Protein AF-0000000066490831 (afdb_homodimer)

Sequence (940 aa):
MQSELLAELPDEMFSFSLLGSPPTLLAPRLGRLALLGRKVIQTPNFVPITSRGALPHVSHDLMNEQLPISSLYTAFEDFAEKGQRDILPIYTTPVQPFESALRKFICQREDLLLILGPRRIPPVPCPTPNASNSVTILTSVGFRQLEIEQYIEAIQKLQPDMAVGLSDLPSKPPGVKRRDRMVDRTHAWTIDAVERLYGSQSEKQTTALFLAPVLPLDKEQQKFYIEDLEDEMKQNVAGFALYKPESCSVIPESMAALLRLTLSETKTPQEILKEVSLGIDLSTVPFIGDASDAGIALDFTFPSPTKDAESGLKPLGFDMWPATHALDMSPLVQGCSCYTCQKFTRAYIRHLLHAKEMLAWTLLQVHNYLVMDNFYAAIRDSIAKGTFAEEAQKFELAYESELPQQTGQGPRIRGYQFRGEASAKPTNPKAYGRLDHVTNNVTQSESSLANAADVNTDELLGQGFAEKPVMQSELLAELPDEMFSFSLLGSPPTLLAPRLGRLALLGRKVIQTPNFVPITSRGALPHVSHDLMNEQLPISSLYTAFEDFAEKGQRDILPIYTTPVQPFESALRKFICQREDLLLILGPRRIPPVPCPTPNASNSVTILTSVGFRQLEIEQYIEAIQKLQPDMAVGLSDLPSKPPGVKRRDRMVDRTHAWTIDAVERLYGSQSEKQTTALFLAPVLPLDKEQQKFYIEDLEDEMKQNVAGFALYKPESCSVIPESMAALLRLTLSETKTPQEILKEVSLGIDLSTVPFIGDASDAGIALDFTFPSPTKDAESGLKPLGFDMWPATHALDMSPLVQGCSCYTCQKFTRAYIRHLLHAKEMLAWTLLQVHNYLVMDNFYAAIRDSIAKGTFAEEAQKFELAYESELPQQTGQGPRIRGYQFRGEASAKPTNPKAYGRLDHVTNNVTQSESSLANAADVNTDELLGQGFAEKPV

pLDDT: mean 82.53, std 24.16, range [15.99, 98.69]

Solvent-accessible surface area (backbone atoms only — not comparable to full-atom values): 52987 Å² total; per-residue (Å²): 122,82,74,61,72,71,57,78,75,64,95,59,63,67,49,69,45,67,52,74,72,78,52,61,82,67,26,58,44,42,32,40,41,40,39,70,71,33,49,70,41,64,22,36,36,76,30,49,67,37,57,74,59,34,50,76,70,45,48,71,63,56,41,69,73,73,42,96,71,50,39,37,35,34,30,47,25,58,55,62,45,66,48,98,78,71,45,40,40,62,77,67,42,89,59,57,90,84,39,35,16,49,44,60,53,54,52,53,68,74,39,48,40,37,33,36,30,64,54,51,76,74,61,76,76,56,93,58,75,63,56,91,58,28,39,56,40,64,31,82,86,43,76,44,75,45,36,56,68,56,52,50,48,45,47,42,60,27,25,36,54,26,36,47,47,69,63,60,73,72,77,56,89,71,54,74,72,52,48,53,49,26,43,52,42,23,39,53,49,45,53,51,44,51,44,69,43,61,27,84,92,42,73,76,50,45,81,42,37,32,20,44,58,44,66,79,56,55,50,80,78,41,40,68,50,52,50,43,40,63,74,74,37,45,92,65,45,56,25,35,34,25,55,31,65,76,40,48,76,55,57,49,77,93,55,60,76,42,47,33,34,33,60,34,79,42,70,40,73,67,51,48,53,51,34,31,44,36,34,38,30,33,30,39,55,51,38,52,59,50,31,16,42,37,40,28,42,63,45,72,61,51,68,45,74,84,74,57,95,84,58,73,63,36,61,42,32,42,62,42,68,54,71,81,31,38,68,33,77,47,36,79,48,86,88,46,81,41,71,37,35,68,59,43,27,32,17,42,42,28,50,27,50,74,55,63,38,67,59,29,39,27,41,29,38,54,38,31,53,48,45,48,51,51,38,34,53,30,47,42,50,27,52,77,70,68,42,38,71,62,39,51,54,49,32,62,69,42,33,46,87,56,63,64,71,65,83,54,83,47,61,83,78,45,76,80,63,57,67,77,54,88,80,61,71,74,79,71,70,72,78,69,62,68,65,62,65,64,59,62,68,63,65,65,68,72,68,69,72,74,67,80,81,77,81,68,92,75,69,93,71,81,74,84,90,82,86,88,90,131,123,81,75,62,73,70,56,78,72,64,95,60,63,67,46,68,45,66,54,72,72,77,55,62,92,56,29,58,46,43,30,41,41,39,37,69,72,34,50,70,40,65,23,36,36,74,31,50,64,36,58,75,59,34,50,75,70,46,49,71,66,54,40,69,72,72,42,98,71,50,40,37,33,34,32,48,25,58,56,61,44,66,48,100,78,73,46,41,40,62,76,66,42,90,58,58,92,85,39,36,17,49,44,60,51,53,51,54,69,74,39,48,40,37,34,36,29,64,55,51,76,72,60,75,73,57,93,58,74,64,56,93,60,29,40,56,42,62,32,83,88,44,76,45,74,46,36,56,68,56,52,49,49,45,47,42,61,27,25,37,54,27,35,47,48,69,63,59,74,71,78,55,90,70,54,74,71,51,46,51,49,26,43,53,40,24,40,53,49,44,53,50,45,51,43,69,43,61,28,85,92,44,73,77,50,45,80,42,36,33,20,45,56,45,65,78,55,58,48,79,78,40,40,68,50,52,49,42,39,64,74,74,38,45,91,64,44,55,24,33,33,24,55,30,66,76,38,55,75,54,57,49,77,94,56,58,77,43,48,32,34,32,60,34,79,40,70,39,72,67,52,49,53,51,34,30,42,40,36,37,30,34,31,39,55,48,39,54,60,51,31,16,44,38,41,28,44,63,46,71,61,51,68,46,74,83,75,56,94,83,59,72,62,34,60,42,30,43,61,43,65,53,72,82,32,38,70,32,77,46,35,80,48,86,88,47,83,41,72,37,34,68,58,42,27,31,17,44,41,28,50,26,46,74,55,62,38,68,59,29,40,26,40,28,38,54,38,32,51,48,45,49,51,50,36,34,54,30,48,43,50,26,52,76,70,68,42,39,69,63,40,52,53,48,32,64,68,43,33,46,86,56,62,64,70,64,82,54,82,48,63,82,78,44,74,79,64,59,68,76,55,88,80,63,72,72,78,70,69,73,78,69,62,67,63,62,65,64,60,62,66,62,64,62,68,69,67,66,83,67,73,79,82,79,77,68,90,76,69,96,76,83,88,83,84,91,79,89,86,130

Structure (mmCIF, N/CA/C/O backbone):
data_AF-0000000066490831-model_v1
#
loop_
_entity.id
_entity.type
_entity.pdbx_description
1 polymer 'Queuine tRNA-ribosyltransferase accessory subunit 2'
#
loop_
_atom_site.group_PDB
_atom_site.id
_atom_site.type_symbol
_atom_site.label_atom_id
_atom_site.label_alt_id
_atom_site.label_comp_id
_atom_site.label_asym_id
_atom_site.label_entity_id
_atom_site.label_seq_id
_atom_site.pdbx_PDB_ins_code
_atom_site.Cartn_x
_atom_site.Cartn_y
_atom_site.Cartn_z
_atom_site.occupancy
_atom_site.B_iso_or_equiv
_atom_site.auth_seq_id
_atom_site.auth_comp_id
_atom_site.auth_asym_id
_atom_site.auth_atom_id
_atom_site.pdbx_PDB_model_num
ATOM 1 N N . MET A 1 1 ? -24.344 32.594 -14.031 1 24.62 1 MET A N 1
ATOM 2 C CA . MET A 1 1 ? -23.75 33.594 -13.156 1 24.62 1 MET A CA 1
ATOM 3 C C . MET A 1 1 ? -22.625 33 -12.312 1 24.62 1 MET A C 1
ATOM 5 O O . MET A 1 1 ? -21.812 33.719 -11.75 1 24.62 1 MET A O 1
ATOM 9 N N . GLN A 1 2 ? -22.766 31.719 -11.898 1 24.83 2 GLN A N 1
ATOM 10 C CA . GLN A 1 2 ? -21.938 30.984 -10.945 1 24.83 2 GLN A CA 1
ATOM 11 C C . GLN A 1 2 ? -20.562 30.656 -11.547 1 24.83 2 GLN A C 1
ATOM 13 O O . GLN A 1 2 ? -19.641 30.281 -10.828 1 24.83 2 GLN A O 1
ATOM 18 N N . SER A 1 3 ? -20.531 30.531 -12.859 1 30.72 3 SER A N 1
ATOM 19 C CA . SER A 1 3 ? -19.375 30.219 -13.695 1 30.72 3 SER A CA 1
ATOM 20 C C . SER A 1 3 ? -18.344 31.344 -13.648 1 30.72 3 SER A C 1
ATOM 22 O O . SER A 1 3 ? -17.172 31.141 -14 1 30.72 3 SER A O 1
ATOM 24 N N . GLU A 1 4 ? -18.859 32.562 -13.516 1 30.41 4 GLU A N 1
ATOM 25 C CA . GLU A 1 4 ? -18.094 33.781 -13.734 1 30.41 4 GLU A CA 1
ATOM 26 C C . GLU A 1 4 ? -17.047 33.969 -12.641 1 30.41 4 GLU A C 1
ATOM 28 O O . GLU A 1 4 ? -16.188 34.844 -12.734 1 30.41 4 GLU A O 1
ATOM 33 N N . LEU A 1 5 ? -17.453 33.531 -11.453 1 31.08 5 LEU A N 1
ATOM 34 C CA . LEU A 1 5 ? -16.531 33.875 -10.375 1 31.08 5 LEU A CA 1
ATOM 35 C C . LEU A 1 5 ? -15.203 33.125 -10.523 1 31.08 5 LEU A C 1
ATOM 37 O O . LEU A 1 5 ? -14.398 33.125 -9.594 1 31.08 5 LEU A O 1
ATOM 41 N N . LEU A 1 6 ? -15.133 32.281 -11.484 1 33.25 6 LEU A N 1
ATOM 42 C CA . LEU A 1 6 ? -13.836 31.672 -11.766 1 33.25 6 LEU A CA 1
ATOM 43 C C . LEU A 1 6 ? -12.836 32.719 -12.242 1 33.25 6 LEU A C 1
ATOM 45 O O . LEU A 1 6 ? -12.539 32.812 -13.43 1 33.25 6 LEU A O 1
ATOM 49 N N . ALA A 1 7 ? -13.023 34.031 -11.719 1 34 7 ALA A N 1
ATOM 50 C CA . ALA A 1 7 ? -12.188 35.156 -12.102 1 34 7 ALA A CA 1
ATOM 51 C C . ALA A 1 7 ? -10.727 34.75 -12.25 1 34 7 ALA A C 1
ATOM 53 O O . ALA A 1 7 ? -10.266 33.844 -11.555 1 34 7 ALA A O 1
ATOM 54 N N . GLU A 1 8 ? -10.031 35.25 -13.211 1 36.72 8 GLU A N 1
ATOM 55 C CA . GLU A 1 8 ? -8.617 35.312 -13.562 1 36.72 8 GLU A CA 1
ATOM 56 C C . GLU A 1 8 ? -7.742 35.438 -12.32 1 36.72 8 GLU A C 1
ATOM 58 O O . GLU A 1 8 ? -8.016 36.281 -11.461 1 36.72 8 GLU A O 1
ATOM 63 N N . LEU A 1 9 ? -7.223 34.438 -11.688 1 41.75 9 LEU A N 1
ATOM 64 C CA . LEU A 1 9 ? -6.234 34.531 -10.625 1 41.75 9 LEU A CA 1
ATOM 65 C C . LEU A 1 9 ? -5.344 35.75 -10.812 1 41.75 9 LEU A C 1
ATOM 67 O O . LEU A 1 9 ? -4.832 36 -11.906 1 41.75 9 LEU A O 1
ATOM 71 N N . PRO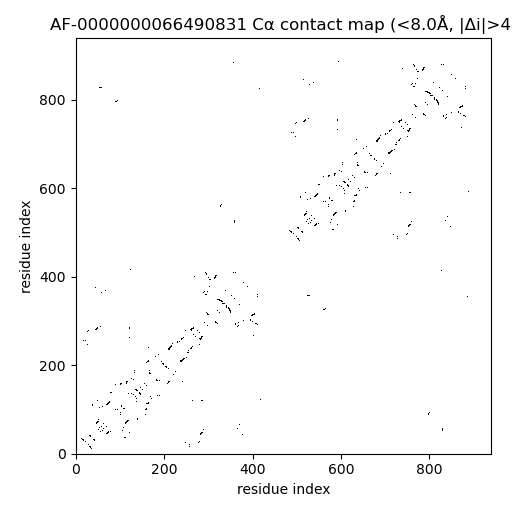 A 1 10 ? -5.535 36.781 -10.023 1 41.84 10 PRO A N 1
ATOM 72 C CA . PRO A 1 10 ? -4.602 37.906 -10.125 1 41.84 10 PRO A CA 1
ATOM 73 C C . PRO A 1 10 ? -3.166 37.438 -10.391 1 41.84 10 PRO A C 1
ATOM 75 O O . PRO A 1 10 ? -2.816 36.281 -10.117 1 41.84 10 PRO A O 1
ATOM 78 N N . ASP A 1 11 ? -2.453 38.188 -11.227 1 43.44 11 ASP A N 1
ATOM 79 C CA . ASP A 1 11 ? -1.02 38.125 -11.492 1 43.44 11 ASP A CA 1
ATOM 80 C C . ASP A 1 11 ? -0.233 37.812 -10.219 1 43.44 11 ASP A C 1
ATOM 82 O O . ASP A 1 11 ? 0.994 37.688 -10.25 1 43.44 11 ASP A O 1
ATOM 86 N N . GLU A 1 12 ? -0.915 38 -8.992 1 54.78 12 GLU A N 1
ATOM 87 C CA . GLU A 1 12 ? -0.144 37.844 -7.758 1 54.78 12 GLU A CA 1
ATOM 88 C C . GLU A 1 12 ? 0.095 36.375 -7.426 1 54.78 12 GLU A C 1
ATOM 90 O O . GLU A 1 12 ? -0.75 35.531 -7.711 1 54.78 12 GLU A O 1
ATOM 95 N N . MET A 1 13 ? 1.44 36 -6.91 1 71.44 13 MET A N 1
ATOM 96 C CA . MET A 1 13 ? 2.018 34.688 -6.621 1 71.44 13 MET A CA 1
ATOM 97 C C . MET A 1 13 ? 1.219 33.969 -5.539 1 71.44 13 MET A C 1
ATOM 99 O O . MET A 1 13 ? 0.971 32.75 -5.637 1 71.44 13 MET A O 1
ATOM 103 N N . PHE A 1 14 ? 0.589 34.812 -4.488 1 83.75 14 PHE A N 1
ATOM 104 C CA . PHE A 1 14 ? -0.163 34.219 -3.379 1 83.75 14 PHE A CA 1
ATOM 105 C C . PHE A 1 14 ? -1.367 35.094 -3.033 1 83.75 14 PHE A C 1
ATOM 107 O O . PHE A 1 14 ? -1.27 36.344 -3.023 1 83.75 14 PHE A O 1
ATOM 114 N N . SER A 1 15 ? -2.604 34.5 -2.826 1 85.56 15 SER A N 1
ATOM 115 C CA . SER A 1 15 ? -3.762 35.219 -2.332 1 85.56 15 SER A CA 1
ATOM 116 C C . SER A 1 15 ? -4.637 34.344 -1.442 1 85.56 15 SER A C 1
ATOM 118 O O . SER A 1 15 ? -4.871 33.188 -1.753 1 85.56 15 SER A O 1
ATOM 120 N N . PHE A 1 16 ? -4.91 34.875 -0.283 1 87.69 16 PHE A N 1
ATOM 121 C CA . PHE A 1 16 ? -5.969 34.312 0.558 1 87.69 16 PHE A CA 1
ATOM 122 C C . PHE A 1 16 ? -7.102 35.344 0.732 1 87.69 16 PHE A C 1
ATOM 124 O O . PHE A 1 16 ? -6.887 36.438 1.25 1 87.69 16 PHE A O 1
ATOM 131 N N . SER A 1 17 ? -8.305 34.906 0.242 1 87.69 17 SER A N 1
ATOM 132 C CA . SER A 1 17 ? -9.438 35.812 0.289 1 87.69 17 SER A CA 1
ATOM 133 C C . SER A 1 17 ? -10.625 35.188 1.015 1 87.69 17 SER A C 1
ATOM 135 O O . SER A 1 17 ? -10.883 34 0.875 1 87.69 17 SER A O 1
ATOM 137 N N . LEU A 1 18 ? -11.203 36 1.844 1 84.25 18 LEU A N 1
ATOM 138 C CA . LEU A 1 18 ? -12.422 35.594 2.523 1 84.25 18 LEU A CA 1
ATOM 139 C C . LEU A 1 18 ? -13.656 35.938 1.701 1 84.25 18 LEU A C 1
ATOM 141 O O . LEU A 1 18 ? -13.703 37 1.075 1 84.25 18 LEU A O 1
ATOM 145 N N . LEU A 1 19 ? -14.43 34.906 1.631 1 81.56 19 LEU A N 1
ATOM 146 C CA . LEU A 1 19 ? -15.648 35.125 0.86 1 81.56 19 LEU A CA 1
ATOM 147 C C . LEU A 1 19 ? -16.781 35.594 1.755 1 81.56 19 LEU A C 1
ATOM 149 O O . LEU A 1 19 ? -16.953 35.125 2.879 1 81.56 19 LEU A O 1
ATOM 153 N N . GLY A 1 20 ? -17.453 36.562 1.315 1 71.62 20 GLY A N 1
ATOM 154 C CA . GLY A 1 20 ? -18.547 37.156 2.078 1 71.62 20 GLY A CA 1
ATOM 155 C C . GLY A 1 20 ? -18.078 38.188 3.102 1 71.62 20 GLY A C 1
ATOM 156 O O . GLY A 1 20 ? -17.047 38.812 2.912 1 71.62 20 GLY A O 1
ATOM 157 N N . SER A 1 21 ? -18.922 38.438 4.062 1 60.53 21 SER A N 1
ATOM 158 C CA . SER A 1 21 ? -18.578 39.438 5.062 1 60.53 21 SER A CA 1
ATOM 159 C C . SER A 1 21 ? -17.531 38.906 6.039 1 60.53 21 SER A C 1
ATOM 161 O O . SER A 1 21 ? -17.578 37.719 6.438 1 60.53 21 SER A O 1
ATOM 163 N N . PRO A 1 22 ? -16.391 39.625 5.961 1 57.88 22 PRO A N 1
ATOM 164 C CA . PRO A 1 22 ? -15.375 39.156 6.898 1 57.88 22 PRO A CA 1
ATOM 165 C C . PRO A 1 22 ? -15.945 38.844 8.281 1 57.88 22 PRO A C 1
ATOM 167 O O . PRO A 1 22 ? -16.703 39.656 8.836 1 57.88 22 PRO A O 1
ATOM 170 N N . PRO A 1 23 ? -15.945 37.562 8.547 1 56.44 23 PRO A N 1
ATOM 171 C CA . PRO A 1 23 ? -16.547 37.188 9.82 1 56.44 23 PRO A CA 1
ATOM 172 C C . PRO A 1 23 ? -15.961 37.938 11.008 1 56.44 23 PRO A C 1
ATOM 174 O O . PRO A 1 23 ? -14.852 38.469 10.914 1 56.44 23 PRO A O 1
ATOM 177 N N . THR A 1 24 ? -16.797 38.188 11.945 1 60.59 24 THR A N 1
ATOM 178 C CA . THR A 1 24 ? -16.328 38.531 13.281 1 60.59 24 THR A CA 1
ATOM 179 C C . THR A 1 24 ? -15.227 37.594 13.742 1 60.59 24 THR A C 1
ATOM 181 O O . THR A 1 24 ? -15.094 36.5 13.211 1 60.59 24 THR A O 1
ATOM 184 N N . LEU A 1 25 ? -14.297 37.969 14.555 1 64.88 25 LEU A N 1
ATOM 185 C CA . LEU A 1 25 ? -13.062 37.344 14.984 1 64.88 25 LEU A CA 1
ATOM 186 C C . LEU A 1 25 ? -13.281 35.844 15.266 1 64.88 25 LEU A C 1
ATOM 188 O O . LEU A 1 25 ? -12.469 35 14.891 1 64.88 25 LEU A O 1
ATOM 192 N N . LEU A 1 26 ? -14.352 35.469 15.797 1 82 26 LEU A N 1
ATOM 193 C CA . LEU A 1 26 ? -14.555 34.094 16.219 1 82 26 LEU A CA 1
ATOM 194 C C . LEU A 1 26 ? -15.812 33.5 15.594 1 82 26 LEU A C 1
ATOM 196 O O . LEU A 1 26 ? -16.781 33.188 16.297 1 82 26 LEU A O 1
ATOM 200 N N . ALA A 1 27 ? -15.719 33.406 14.227 1 90.12 27 ALA A N 1
ATOM 201 C CA . ALA A 1 27 ? -16.828 32.844 13.445 1 90.12 27 ALA A CA 1
ATOM 202 C C . ALA A 1 27 ? -16.312 32.031 12.258 1 90.12 27 ALA A C 1
ATOM 204 O O . ALA A 1 27 ? -15.18 32.219 11.805 1 90.12 27 ALA A O 1
ATOM 205 N N . PRO A 1 28 ? -17.188 31.141 11.781 1 94.19 28 PRO A N 1
ATOM 206 C CA . PRO A 1 28 ? -16.766 30.391 10.594 1 94.19 28 PRO A CA 1
ATOM 207 C C . PRO A 1 28 ? -16.469 31.281 9.391 1 94.19 28 PRO A C 1
ATOM 209 O O . PRO A 1 28 ? -17.172 32.281 9.172 1 94.19 28 PRO A O 1
ATOM 212 N N . ARG A 1 29 ? -15.43 30.953 8.688 1 93.06 29 ARG A N 1
ATOM 213 C CA . ARG A 1 29 ? -14.969 31.766 7.555 1 93.06 29 ARG A CA 1
ATOM 214 C C . ARG A 1 29 ? -14.93 30.922 6.277 1 93.06 29 ARG A C 1
ATOM 216 O O . ARG A 1 29 ? -14.398 29.812 6.27 1 93.06 29 ARG A O 1
ATOM 223 N N . LEU A 1 30 ? -15.539 31.484 5.258 1 94.5 30 LEU A N 1
ATOM 224 C CA . LEU A 1 30 ? -15.359 30.922 3.922 1 94.5 30 LEU A CA 1
ATOM 225 C C . LEU A 1 30 ? -14.234 31.625 3.184 1 94.5 30 LEU A C 1
ATOM 227 O O . LEU A 1 30 ? -14.188 32.844 3.139 1 94.5 30 LEU A O 1
ATOM 231 N N . GLY A 1 31 ? -13.281 30.828 2.768 1 94.75 31 GLY A N 1
ATOM 232 C CA . GLY A 1 31 ? -12.148 31.469 2.109 1 94.75 31 GLY A CA 1
ATOM 233 C C . GLY A 1 31 ? -11.664 30.703 0.892 1 94.75 31 GLY A C 1
ATOM 234 O O . GLY A 1 31 ? -12.195 29.641 0.569 1 94.75 31 GLY A O 1
ATOM 235 N N . ARG A 1 32 ? -10.828 31.344 0.188 1 95.25 32 ARG A N 1
ATOM 236 C CA . ARG A 1 32 ? -10.164 30.797 -0.995 1 95.25 32 ARG A CA 1
ATOM 237 C C . ARG A 1 32 ? -8.664 31.031 -0.936 1 95.25 32 ARG A C 1
ATOM 239 O O . ARG A 1 32 ? -8.211 32.188 -0.834 1 95.25 32 ARG A O 1
ATOM 246 N N . LEU A 1 33 ? -7.898 29.953 -0.915 1 96.5 33 LEU A N 1
ATOM 247 C CA . LEU A 1 33 ? -6.441 30 -0.909 1 96.5 33 LEU A CA 1
ATOM 248 C C . LEU A 1 33 ? -5.883 29.703 -2.297 1 96.5 33 LEU A C 1
ATOM 250 O O . LEU A 1 33 ? -6.07 28.609 -2.828 1 96.5 33 LEU A O 1
ATOM 254 N N . ALA A 1 34 ? -5.191 30.688 -2.908 1 95.19 34 ALA A N 1
ATOM 255 C CA . ALA A 1 34 ? -4.652 30.547 -4.258 1 95.19 34 ALA A CA 1
ATOM 256 C C . ALA A 1 34 ? -3.152 30.828 -4.277 1 95.19 34 ALA A C 1
ATOM 258 O O . ALA A 1 34 ? -2.695 31.828 -3.725 1 95.19 34 ALA A O 1
ATOM 259 N N . LEU A 1 35 ? -2.43 29.953 -4.73 1 93.94 35 LEU A N 1
ATOM 260 C CA . LEU A 1 35 ? -0.996 30.078 -4.965 1 93.94 35 LEU A CA 1
ATOM 261 C C . LEU A 1 35 ? -0.645 29.703 -6.398 1 93.94 35 LEU A C 1
ATOM 263 O O . LEU A 1 35 ? -1.164 28.719 -6.934 1 93.94 35 LEU A O 1
ATOM 267 N N . LEU A 1 36 ? 0.181 30.484 -7 1 90.81 36 LEU A N 1
ATOM 268 C CA . LEU A 1 36 ? 0.569 30.219 -8.383 1 90.81 36 LEU A CA 1
ATOM 269 C C . LEU A 1 36 ? 1.121 28.812 -8.531 1 90.81 36 LEU A C 1
ATOM 271 O O . LEU A 1 36 ? 1.982 28.391 -7.758 1 90.81 36 LEU A O 1
ATOM 275 N N . GLY A 1 37 ? 0.586 28.125 -9.469 1 91.5 37 GLY A N 1
ATOM 276 C CA . GLY A 1 37 ? 1.058 26.781 -9.781 1 91.5 37 GLY A CA 1
ATOM 277 C C . GLY A 1 37 ? 0.403 25.703 -8.938 1 91.5 37 GLY A C 1
ATOM 278 O O . GLY A 1 37 ? 0.648 24.516 -9.148 1 91.5 37 GLY A O 1
ATOM 279 N N . ARG A 1 38 ? -0.401 26.125 -7.977 1 95.56 38 ARG A N 1
ATOM 280 C CA . ARG A 1 38 ? -1.084 25.172 -7.109 1 95.56 38 ARG A CA 1
ATOM 281 C C . ARG A 1 38 ? -2.59 25.188 -7.344 1 95.56 38 ARG A C 1
ATOM 283 O O . ARG A 1 38 ? -3.125 26.172 -7.875 1 95.56 38 ARG A O 1
ATOM 290 N N . LYS A 1 39 ? -3.197 24.094 -7.012 1 94.75 39 LYS A N 1
ATOM 291 C CA . LYS A 1 39 ? -4.656 24.062 -7.047 1 94.75 39 LYS A CA 1
ATOM 292 C C . LYS A 1 39 ? -5.254 25 -5.996 1 94.75 39 LYS A C 1
ATOM 294 O O . LYS A 1 39 ? -4.75 25.078 -4.871 1 94.75 39 LYS A O 1
ATOM 299 N N . VAL A 1 40 ? -6.305 25.625 -6.391 1 95.94 40 VAL A N 1
ATOM 300 C CA . VAL A 1 40 ? -7 26.516 -5.453 1 95.94 40 VAL A CA 1
ATOM 301 C C . VAL A 1 40 ? -7.672 25.672 -4.367 1 95.94 40 VAL A C 1
ATOM 303 O O . VAL A 1 40 ? -8.266 24.625 -4.652 1 95.94 40 VAL A O 1
ATOM 306 N N . ILE A 1 41 ? -7.582 26.172 -3.143 1 97.5 41 ILE A N 1
ATOM 307 C CA . ILE A 1 41 ? -8.172 25.469 -2.012 1 97.5 41 ILE A CA 1
ATOM 308 C C . ILE A 1 41 ? -9.289 26.312 -1.396 1 97.5 41 ILE A C 1
ATOM 310 O O . ILE A 1 41 ? -9.055 27.438 -0.967 1 97.5 41 ILE A O 1
ATOM 314 N N . GLN A 1 42 ? -10.469 25.688 -1.382 1 97.31 42 GLN A N 1
ATOM 315 C CA . GLN A 1 42 ? -11.555 26.312 -0.636 1 97.31 42 GLN A CA 1
ATOM 316 C C . GLN A 1 42 ? -11.453 25.984 0.853 1 97.31 42 GLN A C 1
ATOM 318 O O . GLN A 1 42 ? -11.125 24.859 1.228 1 97.31 42 GLN A O 1
ATOM 323 N N . THR A 1 43 ? -11.641 26.953 1.674 1 97 43 THR A N 1
ATOM 324 C CA . THR A 1 43 ? -11.57 26.734 3.117 1 97 43 THR A CA 1
ATOM 325 C C . THR A 1 43 ? -12.93 26.984 3.764 1 97 43 THR A C 1
ATOM 327 O O . THR A 1 43 ? -13.734 27.766 3.258 1 97 43 THR A O 1
ATOM 330 N N . PRO A 1 44 ? -13.219 26.359 4.883 1 97.44 44 PRO A N 1
ATOM 331 C CA . PRO A 1 44 ? -12.344 25.453 5.637 1 97.44 44 PRO A CA 1
ATOM 332 C C . PRO A 1 44 ? -12.07 24.156 4.895 1 97.44 44 PRO A C 1
ATOM 334 O O . PRO A 1 44 ? -12.883 23.719 4.078 1 97.44 44 PRO A O 1
ATOM 337 N N . ASN A 1 45 ? -10.875 23.562 5.125 1 98.38 45 ASN A N 1
ATOM 338 C CA . ASN A 1 45 ? -10.453 22.297 4.531 1 98.38 45 ASN A CA 1
ATOM 339 C C . ASN A 1 45 ? -9.438 21.578 5.414 1 98.38 45 ASN A C 1
ATOM 341 O O . ASN A 1 45 ? -8.914 22.156 6.363 1 98.38 45 ASN A O 1
ATOM 345 N N . PHE A 1 46 ? -9.234 20.328 5.18 1 97.94 46 PHE A N 1
ATOM 346 C CA . PHE A 1 46 ? -8.219 19.594 5.93 1 97.94 46 PHE A CA 1
ATOM 347 C C . PHE A 1 46 ? -6.922 19.5 5.137 1 97.94 46 PHE A C 1
ATOM 349 O O . PHE A 1 46 ? -6.922 19.641 3.914 1 97.94 46 PHE A O 1
ATOM 356 N N . VAL A 1 47 ? -5.859 19.312 5.859 1 98.06 47 VAL A N 1
ATOM 357 C CA . VAL A 1 47 ? -4.523 19.094 5.316 1 98.06 47 VAL A CA 1
ATOM 358 C C . VAL A 1 47 ? -4.035 17.703 5.676 1 98.06 47 VAL A C 1
ATOM 360 O O . VAL A 1 47 ? -3.697 17.422 6.832 1 98.06 47 VAL A O 1
ATOM 363 N N . PRO A 1 48 ? -3.967 16.828 4.637 1 97.56 48 PRO A N 1
ATOM 364 C CA . PRO A 1 48 ? -3.463 15.484 4.941 1 97.56 48 PRO A CA 1
ATOM 365 C C . PRO A 1 48 ? -2.033 15.5 5.48 1 97.56 48 PRO A C 1
ATOM 367 O O . PRO A 1 48 ? -1.207 16.297 5.031 1 97.56 48 PRO A O 1
ATOM 370 N N . ILE A 1 49 ? -1.756 14.617 6.426 1 96.69 49 ILE A N 1
ATOM 371 C CA . ILE A 1 49 ? -0.457 14.523 7.082 1 96.69 49 ILE A CA 1
ATOM 372 C C . ILE A 1 49 ? 0.358 13.398 6.453 1 96.69 49 ILE A C 1
ATOM 374 O O . ILE A 1 49 ? -0.121 12.266 6.34 1 96.69 49 ILE A O 1
ATOM 378 N N . THR A 1 50 ? 1.53 13.703 6.023 1 96.06 50 THR A N 1
ATOM 379 C CA . THR A 1 50 ? 2.385 12.68 5.426 1 96.06 50 THR A CA 1
ATOM 380 C C . THR A 1 50 ? 3.295 12.055 6.477 1 96.06 50 THR A C 1
ATOM 382 O O . THR A 1 50 ? 3.457 12.602 7.57 1 96.06 50 THR A O 1
ATOM 385 N N . SER A 1 51 ? 3.748 10.922 6.195 1 91.31 51 SER A N 1
ATOM 386 C CA . SER A 1 51 ? 4.871 10.273 6.859 1 91.31 51 SER A CA 1
ATOM 387 C C . SER A 1 51 ? 6.035 10.062 5.902 1 91.31 51 SER A C 1
ATOM 389 O O . SER A 1 51 ? 5.902 9.367 4.895 1 91.31 51 SER A O 1
ATOM 391 N N . ARG A 1 52 ? 7.102 10.797 6.18 1 90.31 52 ARG A N 1
ATOM 392 C CA . ARG A 1 52 ? 8.297 10.703 5.355 1 90.31 52 ARG A CA 1
ATOM 393 C C . ARG A 1 52 ? 8.023 11.172 3.93 1 90.31 52 ARG A C 1
ATOM 395 O O . ARG A 1 52 ? 8.57 10.617 2.973 1 90.31 52 ARG A O 1
ATOM 402 N N . GLY A 1 53 ? 7.059 12 3.842 1 93.75 53 GLY A N 1
ATOM 403 C CA . GLY A 1 53 ? 6.758 12.602 2.553 1 93.75 53 GLY A CA 1
ATOM 404 C C . GLY A 1 53 ? 5.699 11.844 1.773 1 93.75 53 GLY A C 1
ATOM 405 O O . GLY A 1 53 ? 5.324 12.25 0.672 1 93.75 53 GLY A O 1
ATOM 406 N N . ALA A 1 54 ? 5.223 10.781 2.311 1 94 54 ALA A N 1
ATOM 407 C CA . ALA A 1 54 ? 4.191 9.984 1.652 1 94 54 ALA A CA 1
ATOM 408 C C . ALA A 1 54 ? 2.92 9.93 2.492 1 94 54 ALA A C 1
ATOM 410 O O . ALA A 1 54 ? 2.982 9.875 3.723 1 94 54 ALA A O 1
ATOM 411 N N . LEU A 1 55 ? 1.783 10.016 1.736 1 94.75 55 LEU A N 1
ATOM 412 C CA . LEU A 1 55 ? 0.548 9.734 2.461 1 94.75 55 LEU A CA 1
ATOM 413 C C . LEU A 1 55 ? 0.5 8.273 2.906 1 94.75 55 LEU A C 1
ATOM 415 O O . LEU A 1 55 ? 0.583 7.363 2.078 1 94.75 55 LEU A O 1
ATOM 419 N N . PRO A 1 56 ? 0.335 8.062 4.141 1 91.44 56 PRO A N 1
ATOM 420 C CA . PRO A 1 56 ? 0.38 6.68 4.617 1 91.44 56 PRO A CA 1
ATOM 421 C C . PRO A 1 56 ? -0.636 5.781 3.914 1 91.44 56 PRO A C 1
ATOM 423 O O . PRO A 1 56 ? -1.772 6.195 3.676 1 91.44 56 PRO A O 1
ATOM 426 N N . HIS A 1 57 ? -0.196 4.57 3.506 1 91.19 57 HIS A N 1
ATOM 427 C CA . HIS A 1 57 ? -0.984 3.473 2.957 1 91.19 57 HIS A CA 1
ATOM 428 C C . HIS A 1 57 ? -1.412 3.764 1.522 1 91.19 57 HIS A C 1
ATOM 430 O O . HIS A 1 57 ? -2.057 2.932 0.881 1 91.19 57 HIS A O 1
ATOM 436 N N . VAL A 1 58 ? -1.109 4.887 1.02 1 93.12 58 VAL A N 1
ATOM 437 C CA . VAL A 1 58 ? -1.632 5.258 -0.291 1 93.12 58 VAL A CA 1
ATOM 438 C C . VAL A 1 58 ? -0.478 5.609 -1.227 1 93.12 58 VAL A C 1
ATOM 440 O O . VAL A 1 58 ? 0.378 6.43 -0.887 1 93.12 58 VAL A O 1
ATOM 443 N N . SER A 1 59 ? -0.456 4.977 -2.346 1 91.5 59 SER A N 1
ATOM 444 C CA . SER A 1 59 ? 0.529 5.352 -3.354 1 91.5 59 SER A CA 1
ATOM 445 C C . SER A 1 59 ? 0.198 6.703 -3.973 1 91.5 59 SER A C 1
ATOM 447 O O . SER A 1 59 ? -0.944 7.16 -3.904 1 91.5 59 SER A O 1
ATOM 449 N N . HIS A 1 60 ? 1.193 7.34 -4.559 1 92.81 60 HIS A N 1
ATOM 450 C CA . HIS A 1 60 ? 1.002 8.648 -5.176 1 92.81 60 HIS A CA 1
ATOM 451 C C . HIS A 1 60 ? -0.069 8.594 -6.262 1 92.81 60 HIS A C 1
ATOM 453 O O . HIS A 1 60 ? -0.908 9.492 -6.355 1 92.81 60 HIS A O 1
ATOM 459 N N . ASP A 1 61 ? -0.086 7.578 -7.043 1 89.56 61 ASP A N 1
ATOM 460 C CA . ASP A 1 61 ? -1.056 7.465 -8.133 1 89.56 61 ASP A CA 1
ATOM 461 C C . ASP A 1 61 ? -2.475 7.316 -7.586 1 89.56 61 ASP A C 1
ATOM 463 O O . ASP A 1 61 ? -3.406 7.945 -8.086 1 89.56 61 ASP A O 1
ATOM 467 N N . LEU A 1 62 ? -2.562 6.395 -6.645 1 91.88 62 LEU A N 1
ATOM 468 C CA . LEU A 1 62 ? -3.877 6.211 -6.035 1 91.88 62 LEU A CA 1
ATOM 469 C C . LEU A 1 62 ? -4.375 7.512 -5.418 1 91.88 62 LEU A C 1
ATOM 471 O O . LEU A 1 62 ? -5.547 7.871 -5.578 1 91.88 62 LEU A O 1
ATOM 475 N N . MET A 1 63 ? -3.512 8.219 -4.73 1 94.19 63 MET A N 1
ATOM 476 C CA . MET A 1 63 ? -3.857 9.508 -4.133 1 94.19 63 MET A CA 1
ATOM 477 C C . MET A 1 63 ? -4.316 10.5 -5.199 1 94.19 63 MET A C 1
ATOM 479 O O . MET A 1 63 ? -5.355 11.141 -5.051 1 94.19 63 MET A O 1
ATOM 483 N N . ASN A 1 64 ? -3.598 10.586 -6.262 1 92.62 64 ASN A N 1
ATOM 484 C CA . ASN A 1 64 ? -3.848 11.562 -7.32 1 92.62 64 ASN A CA 1
ATOM 485 C C . ASN A 1 64 ? -5.137 11.25 -8.078 1 92.62 64 ASN A C 1
ATOM 487 O O . ASN A 1 64 ? -5.832 12.164 -8.523 1 92.62 64 ASN A O 1
ATOM 491 N N . GLU A 1 65 ? -5.426 10.016 -8.125 1 91.06 65 GLU A N 1
ATOM 492 C CA . GLU A 1 65 ? -6.562 9.617 -8.945 1 91.06 65 GLU A CA 1
ATOM 493 C C . GLU A 1 65 ? -7.84 9.539 -8.117 1 91.06 65 GLU A C 1
ATOM 495 O O . GLU A 1 65 ? -8.922 9.859 -8.602 1 91.06 65 GLU A O 1
ATOM 500 N N . GLN A 1 66 ? -7.625 9.086 -6.883 1 92.25 66 GLN A N 1
ATOM 501 C CA . GLN A 1 66 ? -8.828 8.68 -6.168 1 92.25 66 GLN A CA 1
ATOM 502 C C . GLN A 1 66 ? -9.133 9.641 -5.016 1 92.25 66 GLN A C 1
ATOM 504 O O . GLN A 1 66 ? -10.234 9.633 -4.473 1 92.25 66 GLN A O 1
ATOM 509 N N . LEU A 1 67 ? -8.203 10.453 -4.609 1 93.12 67 LEU A N 1
ATOM 510 C CA . LEU A 1 67 ? -8.422 11.312 -3.451 1 93.12 67 LEU A CA 1
ATOM 511 C C . LEU A 1 67 ? -8.453 12.781 -3.861 1 93.12 67 LEU A C 1
ATOM 513 O O . LEU A 1 67 ? -7.676 13.211 -4.715 1 93.12 67 LEU A O 1
ATOM 517 N N . PRO A 1 68 ? -9.422 13.484 -3.277 1 90.44 68 PRO A N 1
ATOM 518 C CA . PRO A 1 68 ? -9.5 14.922 -3.541 1 90.44 68 PRO A CA 1
ATOM 519 C C . PRO A 1 68 ? -8.57 15.742 -2.646 1 90.44 68 PRO A C 1
ATOM 521 O O . PRO A 1 68 ? -9.031 16.609 -1.893 1 90.44 68 PRO A O 1
ATOM 524 N N . ILE A 1 69 ? -7.312 15.531 -2.754 1 92.88 69 ILE A N 1
ATOM 525 C CA . ILE A 1 69 ? -6.328 16.172 -1.89 1 92.88 69 ILE A CA 1
ATOM 526 C C . ILE A 1 69 ? -5.656 17.312 -2.637 1 92.88 69 ILE A C 1
ATOM 528 O O . ILE A 1 69 ? -5.297 17.172 -3.809 1 92.88 69 ILE A O 1
ATOM 532 N N . SER A 1 70 ? -5.547 18.484 -1.939 1 95.38 70 SER A N 1
ATOM 533 C CA . SER A 1 70 ? -4.957 19.656 -2.574 1 95.38 70 SER A CA 1
ATOM 534 C C . SER A 1 70 ? -3.764 20.172 -1.778 1 95.38 70 SER A C 1
ATOM 536 O O . SER A 1 70 ? -3.102 21.125 -2.191 1 95.38 70 SER A O 1
ATOM 538 N N . SER A 1 71 ? -3.494 19.562 -0.694 1 97.94 71 SER A N 1
ATOM 539 C CA . SER A 1 71 ? -2.381 19.969 0.158 1 97.94 71 SER A CA 1
ATOM 540 C C . SER A 1 71 ? -1.828 18.781 0.945 1 97.94 71 SER A C 1
ATOM 542 O O . SER A 1 71 ? -2.471 17.734 1.031 1 97.94 71 SER A O 1
ATOM 544 N N . LEU A 1 72 ? -0.603 18.938 1.363 1 98.12 72 LEU A N 1
ATOM 545 C CA . LEU A 1 72 ? 0.032 17.969 2.248 1 98.12 72 LEU A CA 1
ATOM 546 C C . LEU A 1 72 ? 0.859 18.672 3.32 1 98.12 72 LEU A C 1
ATOM 548 O O . LEU A 1 72 ? 1.527 19.672 3.041 1 98.12 72 LEU A O 1
ATOM 552 N N . TYR A 1 73 ? 0.795 18.172 4.488 1 98.38 73 TYR A N 1
ATOM 553 C CA . TYR A 1 73 ? 1.712 18.562 5.551 1 98.38 73 TYR A CA 1
ATOM 554 C C . TYR A 1 73 ? 2.902 17.625 5.625 1 98.38 73 TYR A C 1
ATOM 556 O O . TYR A 1 73 ? 2.732 16.391 5.648 1 98.38 73 TYR A O 1
ATOM 564 N N . THR A 1 74 ? 4.086 18.141 5.629 1 97.88 74 THR A N 1
ATOM 565 C CA . THR A 1 74 ? 5.328 17.391 5.789 1 97.88 74 THR A CA 1
ATOM 566 C C . THR A 1 74 ? 6.121 17.922 6.984 1 97.88 74 THR A C 1
ATOM 568 O O . THR A 1 74 ? 6.172 19.125 7.223 1 97.88 74 THR A O 1
ATOM 571 N N . ALA A 1 75 ? 6.699 17.031 7.715 1 97.19 75 ALA A N 1
ATOM 572 C CA . ALA A 1 75 ? 7.539 17.391 8.859 1 97.19 75 ALA A CA 1
ATOM 573 C C . ALA A 1 75 ? 9.016 17.297 8.5 1 97.19 75 ALA A C 1
ATOM 575 O O . ALA A 1 75 ? 9.477 16.281 7.984 1 97.19 75 ALA A O 1
ATOM 576 N N . PHE A 1 76 ? 9.742 18.297 8.812 1 97.56 76 PHE A N 1
ATOM 577 C CA . PHE A 1 76 ? 11.164 18.312 8.492 1 97.56 76 PHE A CA 1
ATOM 578 C C . PHE A 1 76 ? 11.891 17.172 9.203 1 97.56 76 PHE A C 1
ATOM 580 O O . PHE A 1 76 ? 12.836 16.594 8.648 1 97.56 76 PHE A O 1
ATOM 587 N N . GLU A 1 77 ? 11.453 16.828 10.406 1 95.06 77 GLU A N 1
ATOM 588 C CA . GLU A 1 77 ? 12.133 15.797 11.18 1 95.06 77 GLU A CA 1
ATOM 589 C C . GLU A 1 77 ? 12.133 14.461 10.445 1 95.06 77 GLU A C 1
ATOM 591 O O . GLU A 1 77 ? 12.953 13.594 10.727 1 95.06 77 GLU A O 1
ATOM 596 N N . ASP A 1 78 ? 11.234 14.297 9.5 1 93.19 78 ASP A N 1
ATOM 597 C CA . ASP A 1 78 ? 11.172 13.078 8.703 1 93.19 78 ASP A CA 1
ATOM 598 C C . ASP A 1 78 ? 12.344 12.992 7.73 1 93.19 78 ASP A C 1
ATOM 600 O O . ASP A 1 78 ? 12.617 11.93 7.164 1 93.19 78 ASP A O 1
ATOM 604 N N . PHE A 1 79 ? 13.039 14.078 7.523 1 93.44 79 PHE A N 1
ATOM 605 C CA . PHE A 1 79 ? 14.078 14.141 6.504 1 93.44 79 PHE A CA 1
ATOM 606 C C . PHE A 1 79 ? 15.43 14.469 7.129 1 93.44 79 PHE A C 1
ATOM 608 O O . PHE A 1 79 ? 16.438 14.516 6.434 1 93.44 79 PHE A O 1
ATOM 615 N N . ALA A 1 80 ? 15.445 14.75 8.422 1 87.94 80 ALA A N 1
ATOM 616 C CA . ALA A 1 80 ? 16.625 15.289 9.102 1 87.94 80 ALA A CA 1
ATOM 617 C C . ALA A 1 80 ? 17.594 14.18 9.484 1 87.94 80 ALA A C 1
ATOM 619 O O . ALA A 1 80 ? 18.203 14.227 10.555 1 87.94 80 ALA A O 1
ATOM 620 N N . GLU A 1 81 ? 17.656 13.227 8.664 1 76.75 81 GLU A N 1
ATOM 621 C CA . GLU A 1 81 ? 18.609 12.156 8.945 1 76.75 81 GLU A CA 1
ATOM 622 C C . GLU A 1 81 ? 19.984 12.484 8.367 1 76.75 81 GLU A C 1
ATOM 624 O O . GLU A 1 81 ? 20.109 12.906 7.219 1 76.75 81 GLU A O 1
ATOM 629 N N . LYS A 1 82 ? 20.875 12.797 9.383 1 61.53 82 LYS A N 1
ATOM 630 C CA . LYS A 1 82 ? 22.234 13.031 8.883 1 61.53 82 LYS A CA 1
ATOM 631 C C . LYS A 1 82 ? 22.844 11.75 8.344 1 61.53 82 LYS A C 1
ATOM 633 O O . LYS A 1 82 ? 22.766 10.695 8.984 1 61.53 82 LYS A O 1
ATOM 638 N N . GLY A 1 83 ? 22.875 11.547 7.066 1 53.69 83 GLY A N 1
ATOM 639 C CA . GLY A 1 83 ? 23.562 10.438 6.434 1 53.69 83 GLY A CA 1
ATOM 640 C C . GLY A 1 83 ? 25.016 10.328 6.836 1 53.69 83 GLY A C 1
ATOM 641 O O . GLY A 1 83 ? 25.453 10.977 7.793 1 53.69 83 GLY A O 1
ATOM 642 N N . GLN A 1 84 ? 25.859 9.422 6.301 1 50 84 GLN A N 1
ATOM 643 C CA . GLN A 1 84 ? 27.281 9.203 6.477 1 50 84 GLN A CA 1
ATOM 644 C C . GLN A 1 84 ? 28.062 10.5 6.324 1 50 84 GLN A C 1
ATOM 646 O O . GLN A 1 84 ? 29.109 10.688 6.965 1 50 84 GLN A O 1
ATOM 651 N N . ARG A 1 85 ? 27.625 11.461 5.395 1 53.78 85 ARG A N 1
ATOM 652 C CA . ARG A 1 85 ? 28.469 12.594 5.043 1 53.78 85 ARG A CA 1
ATOM 653 C C . ARG A 1 85 ? 27.938 13.883 5.676 1 53.78 85 ARG A C 1
ATOM 655 O O . ARG A 1 85 ? 28.266 14.977 5.219 1 53.78 85 ARG A O 1
ATOM 662 N N . ASP A 1 86 ? 27.156 13.805 6.625 1 67.19 86 ASP A N 1
ATOM 663 C CA . ASP A 1 86 ? 26.672 14.977 7.344 1 67.19 86 ASP A CA 1
ATOM 664 C C . ASP A 1 86 ? 25.828 15.867 6.438 1 67.19 86 ASP A C 1
ATOM 666 O O . ASP A 1 86 ? 25.797 17.094 6.598 1 67.19 86 ASP A O 1
ATOM 670 N N . ILE A 1 87 ? 25.5 15.305 5.25 1 80.31 87 ILE A N 1
ATOM 671 C CA . ILE A 1 87 ? 24.594 16.047 4.367 1 80.31 87 ILE A CA 1
ATOM 672 C C . ILE A 1 87 ? 23.234 15.359 4.332 1 80.31 87 ILE A C 1
ATOM 674 O O . ILE A 1 87 ? 23.156 14.133 4.219 1 80.31 87 ILE A O 1
ATOM 678 N N . LEU A 1 88 ? 22.234 16.172 4.48 1 87.44 88 LEU A N 1
ATOM 679 C CA . LEU A 1 88 ? 20.875 15.648 4.348 1 87.44 88 LEU A CA 1
ATOM 680 C C . LEU A 1 88 ? 20.562 15.305 2.895 1 87.44 88 LEU A C 1
ATOM 682 O O . LEU A 1 88 ? 20.703 16.156 2.01 1 87.44 88 LEU A O 1
ATOM 686 N N . PRO A 1 89 ? 20.203 14.086 2.615 1 86.31 89 PRO A N 1
ATOM 687 C CA . PRO A 1 89 ? 19.938 13.648 1.241 1 86.31 89 PRO A CA 1
ATOM 688 C C . PRO A 1 89 ? 19 14.594 0.495 1 86.31 89 PRO A C 1
ATOM 690 O O . PRO A 1 89 ? 19.219 14.867 -0.689 1 86.31 89 PRO A O 1
ATOM 693 N N . ILE A 1 90 ? 18.031 15.078 1.124 1 91.06 90 ILE A N 1
ATOM 694 C CA . ILE A 1 90 ? 17.016 15.906 0.483 1 91.06 90 ILE A CA 1
ATOM 695 C C . ILE A 1 90 ? 17.641 17.203 -0.03 1 91.06 90 ILE A C 1
ATOM 697 O O . ILE A 1 90 ? 17.156 17.797 -0.99 1 91.06 90 ILE A O 1
ATOM 701 N N . TYR A 1 91 ? 18.766 17.656 0.491 1 91.94 91 TYR A N 1
ATOM 702 C CA . TYR A 1 91 ? 19.438 18.891 0.089 1 91.94 91 TYR A CA 1
ATOM 703 C C . TYR A 1 91 ? 20.188 18.703 -1.222 1 91.94 91 TYR A C 1
ATOM 705 O O . TYR A 1 91 ? 20.594 19.672 -1.86 1 91.94 91 TYR A O 1
ATOM 713 N N . THR A 1 92 ? 20.375 17.453 -1.604 1 87.25 92 THR A N 1
ATOM 714 C CA . THR A 1 92 ? 21.156 17.172 -2.807 1 87.25 92 THR A CA 1
ATOM 715 C C . THR A 1 92 ? 20.234 17.047 -4.023 1 87.25 92 THR A C 1
ATOM 717 O O . THR A 1 92 ? 20.703 16.766 -5.129 1 87.25 92 THR A O 1
ATOM 720 N N . THR A 1 93 ? 19.016 17.266 -3.836 1 91.81 93 THR A N 1
ATOM 721 C CA . THR A 1 93 ? 18.062 17.203 -4.941 1 91.81 93 THR A CA 1
ATOM 722 C C . THR A 1 93 ? 18.375 18.297 -5.965 1 91.81 93 THR A C 1
ATOM 724 O O . THR A 1 93 ? 18.469 19.484 -5.617 1 91.81 93 THR A O 1
ATOM 727 N N . PRO A 1 94 ? 18.594 17.875 -7.145 1 90.88 94 PRO A N 1
ATOM 728 C CA . PRO A 1 94 ? 18.891 18.891 -8.156 1 90.88 94 PRO A CA 1
ATOM 729 C C . PRO A 1 94 ? 17.672 19.766 -8.484 1 90.88 94 PRO A C 1
ATOM 731 O O . PRO A 1 94 ? 16.656 19.25 -8.969 1 90.88 94 PRO A O 1
ATOM 734 N N . VAL A 1 95 ? 17.781 21.031 -8.164 1 91.62 95 VAL A N 1
ATOM 735 C CA . VAL A 1 95 ? 16.672 21.938 -8.422 1 91.62 95 VAL A CA 1
ATOM 736 C C . VAL A 1 95 ? 17.188 23.266 -8.961 1 91.62 95 VAL A C 1
ATOM 738 O O . VAL A 1 95 ? 18.344 23.625 -8.727 1 91.62 95 VAL A O 1
ATOM 741 N N . GLN A 1 96 ? 16.344 23.906 -9.711 1 88.94 96 GLN A N 1
ATOM 742 C CA . GLN A 1 96 ? 16.578 25.281 -10.086 1 88.94 96 GLN A CA 1
ATOM 743 C C . GLN A 1 96 ? 16.297 26.234 -8.922 1 88.94 96 GLN A C 1
ATOM 745 O O . GLN A 1 96 ? 15.68 25.828 -7.934 1 88.94 96 GLN A O 1
ATOM 750 N N . PRO A 1 97 ? 16.781 27.422 -9.109 1 83.44 97 PRO A N 1
ATOM 751 C CA . PRO A 1 97 ? 16.484 28.375 -8.047 1 83.44 97 PRO A CA 1
ATOM 752 C C . PRO A 1 97 ? 14.992 28.531 -7.789 1 83.44 97 PRO A C 1
ATOM 754 O O . PRO A 1 97 ? 14.203 28.625 -8.734 1 83.44 97 PRO A O 1
ATOM 757 N N . PHE A 1 98 ? 14.633 28.391 -6.637 1 80.81 98 PHE A N 1
ATOM 758 C CA . PHE A 1 98 ? 13.281 28.625 -6.125 1 80.81 98 PHE A CA 1
ATOM 759 C C . PHE A 1 98 ? 12.367 27.453 -6.484 1 80.81 98 PHE A C 1
ATOM 761 O O . PHE A 1 98 ? 11.164 27.5 -6.23 1 80.81 98 PHE A O 1
ATOM 768 N N . GLU A 1 99 ? 13.023 26.453 -7.16 1 90.62 99 GLU A N 1
ATOM 769 C CA . GLU A 1 99 ? 12.281 25.219 -7.336 1 90.62 99 GLU A CA 1
ATOM 770 C C . GLU A 1 99 ? 12.219 24.422 -6.035 1 90.62 99 GLU A C 1
ATOM 772 O O . GLU A 1 99 ? 13.18 24.391 -5.266 1 90.62 99 GLU A O 1
ATOM 777 N N . SER A 1 100 ? 11.148 23.875 -5.766 1 95.5 100 SER A N 1
ATOM 778 C CA . SER A 1 100 ? 10.961 23.156 -4.512 1 95.5 100 SER A CA 1
ATOM 779 C C . SER A 1 100 ? 11.727 21.828 -4.508 1 95.5 100 SER A C 1
ATOM 781 O O . SER A 1 100 ? 11.312 20.859 -5.145 1 95.5 100 SER A O 1
ATOM 783 N N . ALA A 1 101 ? 12.781 21.812 -3.775 1 96.44 101 ALA A N 1
ATOM 784 C CA . ALA A 1 101 ? 13.523 20.562 -3.582 1 96.44 101 ALA A CA 1
ATOM 785 C C . ALA A 1 101 ? 12.688 19.531 -2.828 1 96.44 101 ALA A C 1
ATOM 787 O O . ALA A 1 101 ? 12.797 18.328 -3.084 1 96.44 101 ALA A O 1
ATOM 788 N N . LEU A 1 102 ? 11.844 20.047 -1.908 1 97.44 102 LEU A N 1
ATOM 789 C CA . LEU A 1 102 ? 10.961 19.172 -1.149 1 97.44 102 LEU A CA 1
ATOM 790 C C . LEU A 1 102 ? 10.031 18.391 -2.08 1 97.44 102 LEU A C 1
ATOM 792 O O . LEU A 1 102 ? 9.953 17.156 -2.008 1 97.44 102 LEU A O 1
ATOM 796 N N . ARG A 1 103 ? 9.406 19.125 -2.975 1 97.06 103 ARG A N 1
ATOM 797 C CA . ARG A 1 103 ? 8.453 18.531 -3.906 1 97.06 103 ARG A CA 1
ATOM 798 C C . ARG A 1 103 ? 9.125 17.5 -4.805 1 97.06 103 ARG A C 1
ATOM 800 O O . ARG A 1 103 ? 8.602 16.406 -5.008 1 97.06 103 ARG A O 1
ATOM 807 N N . LYS A 1 104 ? 10.258 17.859 -5.305 1 95.88 104 LYS A N 1
ATOM 808 C CA . LYS A 1 104 ? 10.984 16.984 -6.219 1 95.88 104 LYS A CA 1
ATOM 809 C C . LYS A 1 104 ? 11.477 15.727 -5.508 1 95.88 104 LYS A C 1
ATOM 811 O O . LYS A 1 104 ? 11.359 14.617 -6.043 1 95.88 104 LYS A O 1
ATOM 816 N N . PHE A 1 105 ? 11.984 15.906 -4.359 1 96.62 105 PHE A N 1
ATOM 817 C CA . PHE A 1 105 ? 12.531 14.773 -3.615 1 96.62 105 PHE A CA 1
ATOM 818 C C . PHE A 1 105 ? 11.438 13.75 -3.307 1 96.62 105 PHE A C 1
ATOM 820 O O . PHE A 1 105 ? 11.641 12.547 -3.484 1 96.62 105 PHE A O 1
ATOM 827 N N . ILE A 1 106 ? 10.289 14.227 -2.836 1 96.56 106 ILE A N 1
ATOM 828 C CA . ILE A 1 106 ? 9.242 13.297 -2.412 1 96.56 106 ILE A CA 1
ATOM 829 C C . ILE A 1 106 ? 8.352 12.938 -3.6 1 96.56 106 ILE A C 1
ATOM 831 O O . ILE A 1 106 ? 7.344 12.25 -3.441 1 96.56 106 ILE A O 1
ATOM 835 N N . CYS A 1 107 ? 8.625 13.484 -4.73 1 94.56 107 CYS A N 1
ATOM 836 C CA . CYS A 1 107 ? 8.008 13.125 -6.004 1 94.56 107 CYS A CA 1
ATOM 837 C C . CYS A 1 107 ? 6.516 13.414 -5.98 1 94.56 107 CYS A C 1
ATOM 839 O O . CYS A 1 107 ? 5.711 12.57 -6.387 1 94.56 107 CYS A O 1
ATOM 841 N N . GLN A 1 108 ? 6.156 14.531 -5.465 1 95.06 108 GLN A N 1
ATOM 842 C CA . GLN A 1 108 ? 4.75 14.914 -5.438 1 95.06 108 GLN A CA 1
ATOM 843 C C . GLN A 1 108 ? 4.375 15.742 -6.668 1 95.06 108 GLN A C 1
ATOM 845 O O . GLN A 1 108 ? 5.246 16.328 -7.316 1 95.06 108 GLN A O 1
ATOM 850 N N . ARG A 1 109 ? 3.148 15.727 -7.055 1 93.31 109 ARG A N 1
ATOM 851 C CA . ARG A 1 109 ? 2.682 16.469 -8.227 1 93.31 109 ARG A CA 1
ATOM 852 C C . ARG A 1 109 ? 2.834 17.969 -8.023 1 93.31 109 ARG A C 1
ATOM 854 O O . ARG A 1 109 ? 2.857 18.438 -6.883 1 93.31 109 ARG A O 1
ATOM 861 N N . GLU A 1 110 ? 2.771 18.656 -9.039 1 93.88 110 GLU A N 1
ATOM 862 C CA . GLU A 1 110 ? 3.131 20.062 -9.055 1 93.88 110 GLU A CA 1
ATOM 863 C C . GLU A 1 110 ? 2.018 20.938 -8.469 1 93.88 110 GLU A C 1
ATOM 865 O O . GLU A 1 110 ? 2.281 21.984 -7.895 1 93.88 110 GLU A O 1
ATOM 870 N N . ASP A 1 111 ? 0.847 20.5 -8.523 1 95.38 111 ASP A N 1
ATOM 871 C CA . ASP A 1 111 ? -0.255 21.391 -8.18 1 95.38 111 ASP A CA 1
ATOM 872 C C . ASP A 1 111 ? -0.685 21.188 -6.727 1 95.38 111 ASP A C 1
ATOM 874 O O . ASP A 1 111 ? -1.689 21.766 -6.289 1 95.38 111 ASP A O 1
ATOM 878 N N . LEU A 1 112 ? 0.066 20.375 -5.953 1 96.38 112 LEU A N 1
ATOM 879 C CA . LEU A 1 112 ? -0.217 20.172 -4.539 1 96.38 112 LEU A CA 1
ATOM 880 C C . LEU A 1 112 ? 0.46 21.234 -3.686 1 96.38 112 LEU A C 1
ATOM 882 O O . LEU A 1 112 ? 1.641 21.531 -3.881 1 96.38 112 LEU A O 1
ATOM 886 N N . LEU A 1 113 ? -0.277 21.859 -2.803 1 97.81 113 LEU A N 1
ATOM 887 C CA . LEU A 1 113 ? 0.312 22.797 -1.847 1 97.81 113 LEU A CA 1
ATOM 888 C C . LEU A 1 113 ? 1.045 22.047 -0.739 1 97.81 113 LEU A C 1
ATOM 890 O O . LEU A 1 113 ? 0.455 21.203 -0.06 1 97.81 113 LEU A O 1
ATOM 894 N N . LEU A 1 114 ? 2.361 22.297 -0.562 1 98.31 114 LEU A N 1
ATOM 895 C CA . LEU A 1 114 ? 3.152 21.594 0.453 1 98.31 114 LEU A CA 1
ATOM 896 C C . LEU A 1 114 ? 3.43 22.516 1.64 1 98.31 114 LEU A C 1
ATOM 898 O O . LEU A 1 114 ? 3.99 23.609 1.473 1 98.31 114 LEU A O 1
ATOM 902 N N . ILE A 1 115 ? 3.018 22.109 2.807 1 98.69 115 ILE A N 1
ATOM 903 C CA . ILE A 1 115 ? 3.289 22.797 4.059 1 98.69 115 ILE A CA 1
ATOM 904 C C . ILE A 1 115 ? 4.383 22.062 4.832 1 98.69 115 ILE A C 1
ATOM 906 O O . ILE A 1 115 ? 4.273 20.875 5.086 1 98.69 115 ILE A O 1
ATOM 910 N N . LEU A 1 116 ? 5.418 22.781 5.121 1 98.69 116 LEU A N 1
ATOM 911 C CA . LEU A 1 116 ? 6.516 22.203 5.895 1 98.69 116 LEU A CA 1
ATOM 912 C C . LEU A 1 116 ? 6.461 22.672 7.344 1 98.69 116 LEU A C 1
ATOM 914 O O . LEU A 1 116 ? 6.43 23.875 7.609 1 98.69 116 LEU A O 1
ATOM 918 N N . GLY A 1 117 ? 6.336 21.797 8.281 1 98.31 117 GLY A N 1
ATOM 919 C CA . GLY A 1 117 ? 6.52 22.062 9.703 1 98.31 117 GLY A CA 1
ATOM 920 C C . GLY A 1 117 ? 7.746 21.375 10.281 1 98.31 117 GLY A C 1
ATOM 921 O O . GLY A 1 117 ? 8.344 20.516 9.641 1 98.31 117 GLY A O 1
ATOM 922 N N . PRO A 1 118 ? 8.133 21.828 11.422 1 97.25 118 PRO A N 1
ATOM 923 C CA . PRO A 1 118 ? 9.352 21.25 12 1 97.25 118 PRO A CA 1
ATOM 924 C C . PRO A 1 118 ? 9.141 19.812 12.484 1 97.25 118 PRO A C 1
ATOM 926 O O . PRO A 1 118 ? 10.031 18.969 12.336 1 97.25 118 PRO A O 1
ATOM 929 N N . ARG A 1 119 ? 7.949 19.594 13.055 1 96.06 119 ARG A N 1
ATOM 930 C CA . ARG A 1 119 ? 7.699 18.297 13.68 1 96.06 119 ARG A CA 1
ATOM 931 C C . ARG A 1 119 ? 6.43 17.656 13.133 1 96.06 119 ARG A C 1
ATOM 933 O O . ARG A 1 119 ? 5.578 18.344 12.562 1 96.06 119 ARG A O 1
ATOM 940 N N . ARG A 1 120 ? 6.316 16.375 13.336 1 94.88 120 ARG A N 1
ATOM 941 C CA . ARG A 1 120 ? 5.117 15.633 12.961 1 94.88 120 ARG A CA 1
ATOM 942 C C . ARG A 1 120 ? 3.912 16.078 13.781 1 94.88 120 ARG A C 1
ATOM 944 O O . ARG A 1 120 ? 4.066 16.719 14.828 1 94.88 120 ARG A O 1
ATOM 951 N N . ILE A 1 121 ? 2.779 15.867 13.234 1 94.31 121 ILE A N 1
ATOM 952 C CA . ILE A 1 121 ? 1.527 16.156 13.922 1 94.31 121 ILE A CA 1
ATOM 953 C C . ILE A 1 121 ? 0.756 14.859 14.164 1 94.31 121 ILE A C 1
ATOM 955 O O . ILE A 1 121 ? 0.381 14.172 13.211 1 94.31 121 ILE A O 1
ATOM 959 N N . PRO A 1 122 ? 0.454 14.516 15.391 1 91.5 122 PRO A N 1
ATOM 960 C CA . PRO A 1 122 ? 1.016 15.102 16.609 1 91.5 122 PRO A CA 1
ATOM 961 C C . PRO A 1 122 ? 2.498 14.789 16.781 1 91.5 122 PRO A C 1
ATOM 963 O O . PRO A 1 122 ? 2.969 13.742 16.328 1 91.5 122 PRO A O 1
ATOM 966 N N . PRO A 1 123 ? 3.193 15.742 17.375 1 91.88 123 PRO A N 1
ATOM 967 C CA . PRO A 1 123 ? 4.609 15.453 17.625 1 91.88 123 PRO A CA 1
ATOM 968 C C . PRO A 1 123 ? 4.82 14.359 18.672 1 91.88 123 PRO A C 1
ATOM 970 O O . PRO A 1 123 ? 4.066 14.281 19.641 1 91.88 123 PRO A O 1
ATOM 973 N N . VAL A 1 124 ? 5.816 13.539 18.438 1 89.25 124 VAL A N 1
ATOM 974 C CA . VAL A 1 124 ? 6.188 12.539 19.422 1 89.25 124 VAL A CA 1
ATOM 975 C C . VAL A 1 124 ? 6.895 13.211 20.594 1 89.25 124 VAL A C 1
ATOM 977 O O . VAL A 1 124 ? 7.812 14.008 20.406 1 89.25 124 VAL A O 1
ATOM 980 N N . PRO A 1 125 ? 6.434 12.938 21.781 1 88.88 125 PRO A N 1
ATOM 981 C CA . PRO A 1 125 ? 7.102 13.531 22.953 1 88.88 125 PRO A CA 1
ATOM 982 C C . PRO A 1 125 ? 8.578 13.148 23.047 1 88.88 125 PRO A C 1
ATOM 984 O O . PRO A 1 125 ? 8.922 11.977 22.875 1 88.88 125 PRO A O 1
ATOM 987 N N . CYS A 1 126 ? 9.305 14.164 23.312 1 88.62 126 CYS A N 1
ATOM 988 C CA . CYS A 1 126 ? 10.742 13.945 23.406 1 88.62 126 CYS A CA 1
ATOM 989 C C . CYS A 1 126 ? 11.219 13.961 24.844 1 88.62 126 CYS A C 1
ATOM 991 O O . CYS A 1 126 ? 10.727 14.742 25.656 1 88.62 126 CYS A O 1
ATOM 993 N N . PRO A 1 127 ? 12.195 13.094 25.172 1 87.69 127 PRO A N 1
ATOM 994 C CA . PRO A 1 127 ? 12.703 13.047 26.547 1 87.69 127 PRO A CA 1
ATOM 995 C C . PRO A 1 127 ? 13.508 14.289 26.922 1 87.69 127 PRO A C 1
ATOM 997 O O . PRO A 1 127 ? 13.461 14.734 28.078 1 87.69 127 PRO A O 1
ATOM 1000 N N . THR A 1 128 ? 14.242 14.805 26.016 1 91.56 128 THR A N 1
ATOM 1001 C CA . THR A 1 128 ? 15.055 15.992 26.266 1 91.56 128 THR A CA 1
ATOM 1002 C C . THR A 1 128 ? 14.273 17.266 25.953 1 91.56 128 THR A C 1
ATOM 1004 O O . THR A 1 128 ? 13.625 17.359 24.906 1 91.56 128 THR A O 1
ATOM 1007 N N . PRO A 1 129 ? 14.32 18.188 26.844 1 91.38 129 PRO A N 1
ATOM 1008 C CA . PRO A 1 129 ? 13.602 19.438 26.594 1 91.38 129 PRO A CA 1
ATOM 1009 C C . PRO A 1 129 ? 14.242 20.281 25.5 1 91.38 129 PRO A C 1
ATOM 1011 O O . PRO A 1 129 ? 15.406 20.078 25.141 1 91.38 129 PRO A O 1
ATOM 1014 N N . ASN A 1 130 ? 13.453 21.234 24.984 1 95.19 130 ASN A N 1
ATOM 1015 C CA . ASN A 1 130 ? 13.984 22.234 24.062 1 95.19 130 ASN A CA 1
ATOM 1016 C C . ASN A 1 130 ? 15.047 23.109 24.719 1 95.19 130 ASN A C 1
ATOM 1018 O O . ASN A 1 130 ? 15.086 23.219 25.938 1 95.19 130 ASN A O 1
ATOM 1022 N N . ALA A 1 131 ? 15.898 23.656 23.906 1 94.12 131 ALA A N 1
ATOM 1023 C CA . ALA A 1 131 ? 16.938 24.562 24.391 1 94.12 131 ALA A CA 1
ATOM 1024 C C . ALA A 1 131 ? 16.688 25.984 23.906 1 94.12 131 ALA A C 1
ATOM 1026 O O . ALA A 1 131 ? 15.664 26.266 23.266 1 94.12 131 ALA A O 1
ATOM 1027 N N . SER A 1 132 ? 17.594 26.906 24.281 1 94.31 132 SER A N 1
ATOM 1028 C CA . SER A 1 132 ? 17.406 28.312 23.953 1 94.31 132 SER A CA 1
ATOM 1029 C C . SER A 1 132 ? 17.422 28.547 22.453 1 94.31 132 SER A C 1
ATOM 1031 O O . SER A 1 132 ? 16.781 29.484 21.969 1 94.31 132 SER A O 1
ATOM 1033 N N . ASN A 1 133 ? 18.094 27.641 21.766 1 95.12 133 ASN A N 1
ATOM 1034 C CA . ASN A 1 133 ? 18.219 27.875 20.328 1 95.12 133 ASN A CA 1
ATOM 1035 C C . ASN A 1 133 ? 17.875 26.625 19.516 1 95.12 133 ASN A C 1
ATOM 1037 O O . ASN A 1 133 ? 18.281 26.5 18.359 1 95.12 133 ASN A O 1
ATOM 1041 N N . SER A 1 134 ? 17.219 25.703 20.172 1 96.19 134 SER A N 1
ATOM 1042 C CA . SER A 1 134 ? 16.938 24.469 19.438 1 96.19 134 SER A CA 1
ATOM 1043 C C . SER A 1 134 ? 15.688 23.766 19.969 1 96.19 134 SER A C 1
ATOM 1045 O O . SER A 1 134 ? 15.273 24.016 21.109 1 96.19 134 SER A O 1
ATOM 1047 N N . VAL A 1 135 ? 15.109 23 19.141 1 96.31 135 VAL A N 1
ATOM 1048 C CA . VAL A 1 135 ? 13.984 22.125 19.484 1 96.31 135 VAL A CA 1
ATOM 1049 C C . VAL A 1 135 ? 14.398 20.672 19.328 1 96.31 135 VAL A C 1
ATOM 1051 O O . VAL A 1 135 ? 15.094 20.312 18.375 1 96.31 135 VAL A O 1
ATOM 1054 N N . THR A 1 136 ? 13.922 19.891 20.281 1 95.12 136 THR A N 1
ATOM 1055 C CA . THR A 1 136 ? 14.203 18.469 20.188 1 95.12 136 THR A CA 1
ATOM 1056 C C . THR A 1 136 ? 13.234 17.797 19.203 1 95.12 136 THR A C 1
ATOM 1058 O O . THR A 1 136 ? 12.023 17.984 19.297 1 95.12 136 THR A O 1
ATOM 1061 N N . ILE A 1 137 ? 13.789 17.062 18.266 1 94.25 137 ILE A N 1
ATOM 1062 C CA . ILE A 1 137 ? 12.984 16.391 17.25 1 94.25 137 ILE A CA 1
ATOM 1063 C C . ILE A 1 137 ? 13.273 14.891 17.266 1 94.25 137 ILE A C 1
ATOM 1065 O O . ILE A 1 137 ? 14.219 14.445 17.922 1 94.25 137 ILE A O 1
ATOM 1069 N N . LEU A 1 138 ? 12.438 14.125 16.672 1 91.69 138 LEU A N 1
ATOM 1070 C CA . LEU A 1 138 ? 12.625 12.695 16.5 1 91.69 138 LEU A CA 1
ATOM 1071 C C . LEU A 1 138 ? 12.805 12.344 15.023 1 91.69 138 LEU A C 1
ATOM 1073 O O . LEU A 1 138 ? 11.852 12.43 14.242 1 91.69 138 LEU A O 1
ATOM 1077 N N . THR A 1 139 ? 13.969 11.898 14.641 1 88.5 139 THR A N 1
ATOM 1078 C CA . THR A 1 139 ? 14.25 11.477 13.273 1 88.5 139 THR A CA 1
ATOM 1079 C C . THR A 1 139 ? 14.102 9.969 13.133 1 88.5 139 THR A C 1
ATOM 1081 O O . THR A 1 139 ? 13.688 9.289 14.07 1 88.5 139 THR A O 1
ATOM 1084 N N . SER A 1 140 ? 14.422 9.453 11.961 1 76.56 140 SER A N 1
ATOM 1085 C CA . SER A 1 140 ? 14.352 8.016 11.719 1 76.56 140 SER A CA 1
ATOM 1086 C C . SER A 1 140 ? 15.445 7.273 12.477 1 76.56 140 SER A C 1
ATOM 1088 O O . SER A 1 140 ? 15.359 6.059 12.664 1 76.56 140 SER A O 1
ATOM 1090 N N . VAL A 1 141 ? 16.453 7.98 12.922 1 77.06 141 VAL A N 1
ATOM 1091 C CA . VAL A 1 141 ? 17.578 7.312 13.57 1 77.06 141 VAL A CA 1
ATOM 1092 C C . VAL A 1 141 ? 17.641 7.723 15.039 1 77.06 141 VAL A C 1
ATOM 1094 O O . VAL A 1 141 ? 18.594 7.406 15.742 1 77.06 141 VAL A O 1
ATOM 1097 N N . GLY A 1 142 ? 16.609 8.555 15.508 1 84.38 142 GLY A N 1
ATOM 1098 C CA . GLY A 1 142 ? 16.562 8.883 16.922 1 84.38 142 GLY A CA 1
ATOM 1099 C C . GLY A 1 142 ? 16.328 10.359 17.188 1 84.38 142 GLY A C 1
ATOM 1100 O O . GLY A 1 142 ? 16.047 11.125 16.25 1 84.38 142 GLY A O 1
ATOM 1101 N N . PHE A 1 143 ? 16.516 10.727 18.469 1 89.75 143 PHE A N 1
ATOM 1102 C CA . PHE A 1 143 ? 16.266 12.102 18.906 1 89.75 143 PHE A CA 1
ATOM 1103 C C . PHE A 1 143 ? 17.453 12.992 18.594 1 89.75 143 PHE A C 1
ATOM 1105 O O . PHE A 1 143 ? 18.609 12.562 18.719 1 89.75 143 PHE A O 1
ATOM 1112 N N . ARG A 1 144 ? 17.172 14.188 18.219 1 91.38 144 ARG A N 1
ATOM 1113 C CA . ARG A 1 144 ? 18.203 15.172 17.922 1 91.38 144 ARG A CA 1
ATOM 1114 C C . ARG A 1 144 ? 17.703 16.594 18.219 1 91.38 144 ARG A C 1
ATOM 1116 O O . ARG A 1 144 ? 16.516 16.812 18.391 1 91.38 144 ARG A O 1
ATOM 1123 N N . GLN A 1 145 ? 18.672 17.484 18.281 1 93.81 145 GLN A N 1
ATOM 1124 C CA . GLN A 1 145 ? 18.344 18.906 18.391 1 93.81 145 GLN A CA 1
ATOM 1125 C C . GLN A 1 145 ? 18.312 19.578 17.031 1 93.81 145 GLN A C 1
ATOM 1127 O O . GLN A 1 145 ? 19.234 19.406 16.234 1 93.81 145 GLN A O 1
ATOM 1132 N N . LEU A 1 146 ? 17.297 20.172 16.766 1 95.62 146 LEU A N 1
ATOM 1133 C CA . LEU A 1 146 ? 17.172 21 15.57 1 95.62 146 LEU A CA 1
ATOM 1134 C C . LEU A 1 146 ? 17.359 22.484 15.914 1 95.62 146 LEU A C 1
ATOM 1136 O O . LEU A 1 146 ? 16.484 23.094 16.516 1 95.62 146 LEU A O 1
ATOM 1140 N N . GLU A 1 147 ? 18.422 23 15.508 1 96.44 147 GLU A N 1
ATOM 1141 C CA . GLU A 1 147 ? 18.703 24.406 15.758 1 96.44 147 GLU A CA 1
ATOM 1142 C C . GLU A 1 147 ? 17.859 25.297 14.859 1 96.44 147 GLU A C 1
ATOM 1144 O O . GLU A 1 147 ? 17.5 24.922 13.742 1 96.44 147 GLU A O 1
ATOM 1149 N N . ILE A 1 148 ? 17.672 26.484 15.367 1 95.88 148 ILE A N 1
ATOM 1150 C CA . ILE A 1 148 ? 16.844 27.453 14.648 1 95.88 148 ILE A CA 1
ATOM 1151 C C . ILE A 1 148 ? 17.453 27.734 13.281 1 95.88 148 ILE A C 1
ATOM 1153 O O . ILE A 1 148 ? 16.75 27.781 12.273 1 95.88 148 ILE A O 1
ATOM 1157 N N . GLU A 1 149 ? 18.719 27.922 13.227 1 95.38 149 GLU A N 1
ATOM 1158 C CA . GLU A 1 149 ? 19.406 28.234 11.977 1 95.38 149 GLU A CA 1
ATOM 1159 C C . GLU A 1 149 ? 19.266 27.094 10.969 1 95.38 149 GLU A C 1
ATOM 1161 O O . GLU A 1 149 ? 19.125 27.344 9.766 1 95.38 149 GLU A O 1
ATOM 1166 N N . GLN A 1 150 ? 19.344 25.938 11.484 1 94.75 150 GLN A N 1
ATOM 1167 C CA . GLN A 1 150 ? 19.219 24.781 10.617 1 94.75 150 GLN A CA 1
ATOM 1168 C C . GLN A 1 150 ? 17.828 24.703 9.992 1 94.75 150 GLN A C 1
ATOM 1170 O O . GLN A 1 150 ? 17.688 24.344 8.828 1 94.75 150 GLN A O 1
ATOM 1175 N N . TYR A 1 151 ? 16.828 25.016 10.781 1 97.06 151 TYR A N 1
ATOM 1176 C CA . TYR A 1 151 ? 15.461 24.953 10.266 1 97.06 151 TYR A CA 1
ATOM 1177 C C . TYR A 1 151 ? 15.227 26.062 9.234 1 97.06 151 TYR A C 1
ATOM 1179 O O . TYR A 1 151 ? 14.562 25.844 8.219 1 97.06 151 TYR A O 1
ATOM 1187 N N . ILE A 1 152 ? 15.75 27.219 9.508 1 96.62 152 ILE A N 1
ATOM 1188 C CA . ILE A 1 152 ? 15.633 28.312 8.555 1 96.62 152 ILE A CA 1
ATOM 1189 C C . ILE A 1 152 ? 16.328 27.938 7.25 1 96.62 152 ILE A C 1
ATOM 1191 O O . ILE A 1 152 ? 15.781 28.156 6.168 1 96.62 152 ILE A O 1
ATOM 1195 N N . GLU A 1 153 ? 17.469 27.344 7.387 1 94.62 153 GLU A N 1
ATOM 1196 C CA . GLU A 1 153 ? 18.188 26.859 6.211 1 94.62 153 GLU A CA 1
ATOM 1197 C C . GLU A 1 153 ? 17.375 25.812 5.449 1 94.62 153 GLU A C 1
ATOM 1199 O O . GLU A 1 153 ? 17.375 25.797 4.219 1 94.62 153 GLU A O 1
ATOM 1204 N N . ALA A 1 154 ? 16.719 24.984 6.203 1 96 154 ALA A N 1
ATOM 1205 C CA . ALA A 1 154 ? 15.867 23.969 5.586 1 96 154 ALA A CA 1
ATOM 1206 C C . ALA A 1 154 ? 14.766 24.609 4.746 1 96 154 ALA A C 1
ATOM 1208 O O . ALA A 1 154 ? 14.492 24.172 3.627 1 96 154 ALA A O 1
ATOM 1209 N N . ILE A 1 155 ? 14.164 25.641 5.238 1 96.94 155 ILE A N 1
ATOM 1210 C CA . ILE A 1 155 ? 13.109 26.328 4.508 1 96.94 155 ILE A CA 1
ATOM 1211 C C . ILE A 1 155 ? 13.672 26.938 3.225 1 96.94 155 ILE A C 1
ATOM 1213 O O . ILE A 1 155 ? 13.062 26.828 2.16 1 96.94 155 ILE A O 1
ATOM 1217 N N . GLN A 1 156 ? 14.844 27.484 3.324 1 94.75 156 GLN A N 1
ATOM 1218 C CA . GLN A 1 156 ? 15.484 28.109 2.178 1 94.75 156 GLN A CA 1
ATOM 1219 C C . GLN A 1 156 ? 15.852 27.078 1.111 1 94.75 156 GLN A C 1
ATOM 1221 O O . GLN A 1 156 ? 15.695 27.344 -0.084 1 94.75 156 GLN A O 1
ATOM 1226 N N . LYS A 1 157 ? 16.297 25.969 1.537 1 94.25 157 LYS A N 1
ATOM 1227 C CA . LYS A 1 157 ? 16.797 24.953 0.61 1 94.25 157 LYS A CA 1
ATOM 1228 C C . LYS A 1 157 ? 15.664 24.125 0.042 1 94.25 157 LYS A C 1
ATOM 1230 O O . LYS A 1 157 ? 15.672 23.766 -1.14 1 94.25 157 LYS A O 1
ATOM 1235 N N . LEU A 1 158 ? 14.695 23.812 0.867 1 96.81 158 LEU A N 1
ATOM 1236 C CA . LEU A 1 158 ? 13.648 22.875 0.475 1 96.81 158 LEU A CA 1
ATOM 1237 C C . LEU A 1 158 ? 12.523 23.594 -0.271 1 96.81 158 LEU A C 1
ATOM 1239 O O . LEU A 1 158 ? 11.75 22.953 -0.989 1 96.81 158 LEU A O 1
ATOM 1243 N N . GLN A 1 159 ? 12.375 24.812 -0.025 1 96.44 159 GLN A N 1
ATOM 1244 C CA . GLN A 1 159 ? 11.43 25.688 -0.729 1 96.44 159 GLN A CA 1
ATOM 1245 C C . GLN A 1 159 ? 10.023 25.094 -0.706 1 96.44 159 GLN A C 1
ATOM 1247 O O . GLN A 1 159 ? 9.414 24.891 -1.758 1 96.44 159 GLN A O 1
ATOM 1252 N N . PRO A 1 160 ? 9.484 24.828 0.497 1 97.69 160 PRO A N 1
ATOM 1253 C CA . PRO A 1 160 ? 8.055 24.5 0.545 1 97.69 160 PRO A CA 1
ATOM 1254 C C . PRO A 1 160 ? 7.164 25.656 0.11 1 97.69 160 PRO A C 1
ATOM 1256 O O . PRO A 1 160 ? 7.652 26.766 -0.099 1 97.69 160 PRO A O 1
ATOM 1259 N N . ASP A 1 161 ? 5.891 25.375 -0.12 1 97.44 161 ASP A N 1
ATOM 1260 C CA . ASP A 1 161 ? 4.977 26.469 -0.424 1 97.44 161 ASP A CA 1
ATOM 1261 C C . ASP A 1 161 ? 4.703 27.312 0.815 1 97.44 161 ASP A C 1
ATOM 1263 O O . ASP A 1 161 ? 4.641 28.547 0.73 1 97.44 161 ASP A O 1
ATOM 1267 N N . MET A 1 162 ? 4.527 26.672 1.928 1 98.06 162 MET A N 1
ATOM 1268 C CA . MET A 1 162 ? 4.348 27.312 3.229 1 98.06 162 MET A CA 1
ATOM 1269 C C . MET A 1 162 ? 5.242 26.656 4.281 1 98.06 162 MET A C 1
ATOM 1271 O O . MET A 1 162 ? 5.492 25.453 4.234 1 98.06 162 MET A O 1
ATOM 1275 N N . ALA A 1 163 ? 5.688 27.469 5.168 1 98.44 163 ALA A N 1
ATOM 1276 C CA . ALA A 1 163 ? 6.527 26.969 6.254 1 98.44 163 ALA A CA 1
ATOM 1277 C C . ALA A 1 163 ? 6.016 27.453 7.605 1 98.44 163 ALA A C 1
ATOM 1279 O O . ALA A 1 163 ? 5.754 28.656 7.785 1 98.44 163 ALA A O 1
ATOM 1280 N N . VAL A 1 164 ? 5.91 26.547 8.492 1 98.62 164 VAL A N 1
ATOM 1281 C CA . VAL A 1 164 ? 5.516 26.875 9.859 1 98.62 164 VAL A CA 1
ATOM 1282 C C . VAL A 1 164 ? 6.742 27.297 10.664 1 98.62 164 VAL A C 1
ATOM 1284 O O . VAL A 1 164 ? 7.777 26.625 10.633 1 98.62 164 VAL A O 1
ATOM 1287 N N . GLY A 1 165 ? 6.645 28.359 11.375 1 98.06 165 GLY A N 1
ATOM 1288 C CA . GLY A 1 165 ? 7.738 28.797 12.234 1 98.06 165 GLY A CA 1
ATOM 1289 C C . GLY A 1 165 ? 7.977 27.859 13.406 1 98.06 165 GLY A C 1
ATOM 1290 O O . GLY A 1 165 ? 7.055 27.188 13.867 1 98.06 165 GLY A O 1
ATOM 1291 N N . LEU A 1 166 ? 9.211 27.938 13.906 1 97.5 166 LEU A N 1
ATOM 1292 C CA . LEU A 1 166 ? 9.555 27.141 15.086 1 97.5 166 LEU A CA 1
ATOM 1293 C C . LEU A 1 166 ? 8.891 27.719 16.328 1 97.5 166 LEU A C 1
ATOM 1295 O O . LEU A 1 166 ? 8.781 28.938 16.484 1 97.5 166 LEU A O 1
ATOM 1299 N N . SER A 1 167 ? 8.477 26.891 17.156 1 96.94 167 SER A N 1
ATOM 1300 C CA . SER A 1 167 ? 7.875 27.281 18.422 1 96.94 167 SER A CA 1
ATOM 1301 C C . SER A 1 167 ? 8.414 26.422 19.578 1 96.94 167 SER A C 1
ATOM 1303 O O . SER A 1 167 ? 8.742 25.25 19.375 1 96.94 167 SER A O 1
ATOM 1305 N N . ASP 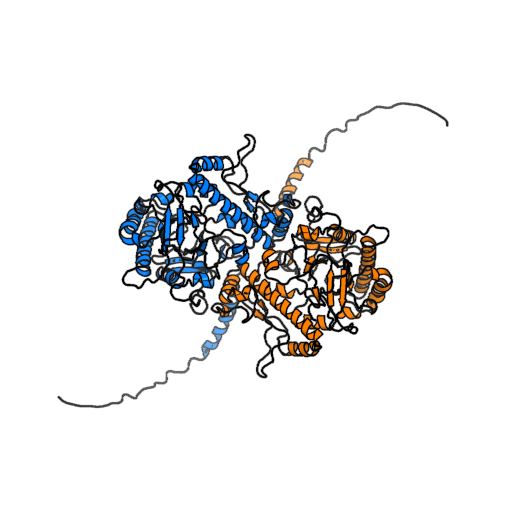A 1 168 ? 8.531 27.047 20.672 1 97.12 168 ASP A N 1
ATOM 1306 C CA . ASP A 1 168 ? 8.969 26.312 21.859 1 97.12 168 ASP A CA 1
ATOM 1307 C C . ASP A 1 168 ? 7.777 25.703 22.594 1 97.12 168 ASP A C 1
ATOM 1309 O O . ASP A 1 168 ? 7.219 26.312 23.5 1 97.12 168 ASP A O 1
ATOM 1313 N N . LEU A 1 169 ? 7.504 24.531 22.188 1 94.06 169 LEU A N 1
ATOM 1314 C CA . LEU A 1 169 ? 6.418 23.781 22.812 1 94.06 169 LEU A CA 1
ATOM 1315 C C . LEU A 1 169 ? 6.961 22.625 23.641 1 94.06 169 LEU A C 1
ATOM 1317 O O . LEU A 1 169 ? 7.688 21.766 23.141 1 94.06 169 LEU A O 1
ATOM 1321 N N . PRO A 1 170 ? 6.621 22.625 24.906 1 90.31 170 PRO A N 1
ATOM 1322 C CA . PRO A 1 170 ? 7.082 21.531 25.75 1 90.31 170 PRO A CA 1
ATOM 1323 C C . PRO A 1 170 ? 6.242 20.266 25.578 1 90.31 170 PRO A C 1
ATOM 1325 O O . PRO A 1 170 ? 5.102 20.328 25.109 1 90.31 170 PRO A O 1
ATOM 1328 N N . SER A 1 171 ? 6.812 19.109 25.984 1 85.25 171 SER A N 1
ATOM 1329 C CA . SER A 1 171 ? 6.113 17.828 25.922 1 85.25 171 SER A CA 1
ATOM 1330 C C . SER A 1 171 ? 5.145 17.672 27.094 1 85.25 171 SER A C 1
ATOM 1332 O O . SER A 1 171 ? 4.184 16.906 27 1 85.25 171 SER A O 1
ATOM 1334 N N . LYS A 1 172 ? 5.406 18.375 28.125 1 86.06 172 LYS A N 1
ATOM 1335 C CA . LYS A 1 172 ? 4.559 18.375 29.312 1 86.06 172 LYS A CA 1
ATOM 1336 C C . LYS A 1 172 ? 3.961 19.75 29.562 1 86.06 172 LYS A C 1
ATOM 1338 O O . LYS A 1 172 ? 4.473 20.75 29.062 1 86.06 172 LYS A O 1
ATOM 1343 N N . PRO A 1 173 ? 2.957 19.766 30.297 1 88.56 173 PRO A N 1
ATOM 1344 C CA . PRO A 1 173 ? 2.387 21.078 30.625 1 88.56 173 PRO A CA 1
ATOM 1345 C C . PRO A 1 173 ? 3.387 22 31.312 1 88.56 173 PRO A C 1
ATOM 1347 O O . PRO A 1 173 ? 4.004 21.625 32.312 1 88.56 173 PRO A O 1
ATOM 1350 N N . PRO A 1 174 ? 3.447 23.172 30.844 1 91.5 174 PRO A N 1
ATOM 1351 C CA . PRO A 1 174 ? 4.469 24.094 31.344 1 91.5 174 PRO A CA 1
ATOM 1352 C C . PRO A 1 174 ? 4.023 24.828 32.594 1 91.5 174 PRO A C 1
ATOM 1354 O O . PRO A 1 174 ? 2.846 25.172 32.75 1 91.5 174 PRO A O 1
ATOM 1357 N N . GLY A 1 175 ? 4.961 25.078 33.5 1 91.56 175 GLY A N 1
ATOM 1358 C CA . GLY A 1 175 ? 4.738 26 34.594 1 91.56 175 GLY A CA 1
ATOM 1359 C C . GLY A 1 175 ? 4.742 27.453 34.156 1 91.56 175 GLY A C 1
ATOM 1360 O O . GLY A 1 175 ? 4.949 27.75 33 1 91.56 175 GLY A O 1
ATOM 1361 N N . VAL A 1 176 ? 4.555 28.344 35.094 1 91.5 176 VAL A N 1
ATOM 1362 C CA . VAL A 1 176 ? 4.418 29.766 34.812 1 91.5 176 VAL A CA 1
ATOM 1363 C C . VAL A 1 176 ? 5.715 30.297 34.219 1 91.5 176 VAL A C 1
ATOM 1365 O O . VAL A 1 176 ? 5.695 30.953 33.156 1 91.5 176 VAL A O 1
ATOM 1368 N N . LYS A 1 177 ? 6.805 30.047 34.844 1 93.19 177 LYS A N 1
ATOM 1369 C CA . LYS A 1 177 ? 8.094 30.516 34.344 1 93.19 177 LYS A CA 1
ATOM 1370 C C . LYS A 1 177 ? 8.43 29.922 33 1 93.19 177 LYS A C 1
ATOM 1372 O O . LYS A 1 177 ? 8.992 30.594 32.125 1 93.19 177 LYS A O 1
ATOM 1377 N N . ARG A 1 178 ? 8.062 28.75 32.906 1 94.06 178 ARG A N 1
ATOM 1378 C CA . ARG A 1 178 ? 8.328 28.062 31.641 1 94.06 178 ARG A CA 1
ATOM 1379 C C . ARG A 1 178 ? 7.504 28.672 30.5 1 94.06 178 ARG A C 1
ATOM 1381 O O . ARG A 1 178 ? 7.973 28.75 29.375 1 94.06 178 ARG A O 1
ATOM 1388 N N . ARG A 1 179 ? 6.359 29.109 30.734 1 95.69 179 ARG A N 1
ATOM 1389 C CA . ARG A 1 179 ? 5.5 29.75 29.75 1 95.69 179 ARG A CA 1
ATOM 1390 C C . ARG A 1 179 ? 6.133 31.047 29.219 1 95.69 179 ARG A C 1
ATOM 1392 O O . ARG A 1 179 ? 6.082 31.328 28.016 1 95.69 179 ARG A O 1
ATOM 1399 N N . ASP A 1 180 ? 6.688 31.719 30.125 1 95.38 180 ASP A N 1
ATOM 1400 C CA . ASP A 1 180 ? 7.363 32.938 29.734 1 95.38 180 ASP A CA 1
ATOM 1401 C C . ASP A 1 180 ? 8.523 32.656 28.781 1 95.38 180 ASP A C 1
ATOM 1403 O O . ASP A 1 180 ? 8.719 33.375 27.797 1 95.38 180 ASP A O 1
ATOM 1407 N N . ARG A 1 181 ? 9.219 31.688 29.125 1 95.5 181 ARG A N 1
ATOM 1408 C CA . ARG A 1 181 ? 10.352 31.297 28.281 1 95.5 181 ARG A CA 1
ATOM 1409 C C . ARG A 1 181 ? 9.875 30.844 26.906 1 95.5 181 ARG A C 1
ATOM 1411 O O . ARG A 1 181 ? 10.555 31.062 25.906 1 95.5 181 ARG A O 1
ATOM 1418 N N . MET A 1 182 ? 8.773 30.141 26.891 1 96.69 182 MET A N 1
ATOM 1419 C CA . MET A 1 182 ? 8.18 29.703 25.641 1 96.69 182 MET A CA 1
ATOM 1420 C C . MET A 1 182 ? 7.953 30.875 24.703 1 96.69 182 MET A C 1
ATOM 1422 O O . MET A 1 182 ? 8.297 30.812 23.516 1 96.69 182 MET A O 1
ATOM 1426 N N . VAL A 1 183 ? 7.391 31.922 25.281 1 97.31 183 VAL A N 1
ATOM 1427 C CA . VAL A 1 183 ? 7.031 33.094 24.484 1 97.31 183 VAL A CA 1
ATOM 1428 C C . VAL A 1 183 ? 8.297 33.812 24.031 1 97.31 183 VAL A C 1
ATOM 1430 O O . VAL A 1 183 ? 8.422 34.188 22.859 1 97.31 183 VAL A O 1
ATOM 1433 N N . ASP A 1 184 ? 9.25 33.969 24.953 1 97.44 184 ASP A N 1
ATOM 1434 C CA . ASP A 1 184 ? 10.484 34.688 24.641 1 97.44 184 ASP A CA 1
ATOM 1435 C C . ASP A 1 184 ? 11.25 33.969 23.516 1 97.44 184 ASP A C 1
ATOM 1437 O O . ASP A 1 184 ? 11.703 34.625 22.578 1 97.44 184 ASP A O 1
ATOM 1441 N N . ARG A 1 185 ? 11.328 32.75 23.641 1 97.62 185 ARG A N 1
ATOM 1442 C CA . ARG A 1 185 ? 12.07 31.984 22.641 1 97.62 185 ARG A CA 1
ATOM 1443 C C . ARG A 1 185 ? 11.359 32 21.297 1 97.62 185 ARG A C 1
ATOM 1445 O O . ARG A 1 185 ? 11.977 32.281 20.266 1 97.62 185 ARG A O 1
ATOM 1452 N N . THR A 1 186 ? 10.094 31.688 21.297 1 98.25 186 THR A N 1
ATOM 1453 C CA . THR A 1 186 ? 9.336 31.672 20.062 1 98.25 186 THR A CA 1
ATOM 1454 C C . THR A 1 186 ? 9.391 33.031 19.359 1 98.25 186 THR A C 1
ATOM 1456 O O . THR A 1 186 ? 9.555 33.094 18.141 1 98.25 186 THR A O 1
ATOM 1459 N N . HIS A 1 187 ? 9.281 34.094 20.156 1 98.12 187 HIS A N 1
ATOM 1460 C CA . HIS A 1 187 ? 9.383 35.438 19.656 1 98.12 187 HIS A CA 1
ATOM 1461 C C . HIS A 1 187 ? 10.727 35.688 18.984 1 98.12 187 HIS A C 1
ATOM 1463 O O . HIS A 1 187 ? 10.781 36.156 17.828 1 98.12 187 HIS A O 1
ATOM 1469 N N . ALA A 1 188 ? 11.773 35.375 19.672 1 97.88 188 ALA A N 1
ATOM 1470 C CA . ALA A 1 188 ? 13.125 35.562 19.156 1 97.88 188 ALA A CA 1
ATOM 1471 C C . ALA A 1 188 ? 13.344 34.719 17.875 1 97.88 188 ALA A C 1
ATOM 1473 O O . ALA A 1 188 ? 13.938 35.219 16.922 1 97.88 188 ALA A O 1
ATOM 1474 N N . TRP A 1 189 ? 12.891 33.531 17.938 1 98.19 189 TRP A N 1
ATOM 1475 C CA . TRP A 1 189 ? 13.047 32.625 16.797 1 98.19 189 TRP A CA 1
ATOM 1476 C C . TRP A 1 189 ? 12.289 33.156 15.586 1 98.19 189 TRP A C 1
ATOM 1478 O O . TRP A 1 189 ? 12.766 33.031 14.453 1 98.19 189 TRP A O 1
ATOM 1488 N N . THR A 1 190 ? 11.117 33.688 15.773 1 98.12 190 THR A N 1
ATOM 1489 C CA . THR A 1 190 ? 10.297 34.219 14.688 1 98.12 190 THR A CA 1
ATOM 1490 C C . THR A 1 190 ? 10.961 35.438 14.078 1 98.12 190 THR A C 1
ATOM 1492 O O . THR A 1 190 ? 11 35.594 12.852 1 98.12 190 THR A O 1
ATOM 1495 N N . ILE A 1 191 ? 11.461 36.312 14.938 1 96.94 191 ILE A N 1
ATOM 1496 C CA . ILE A 1 191 ? 12.172 37.5 14.453 1 96.94 191 ILE A CA 1
ATOM 1497 C C . ILE A 1 191 ? 13.336 37.062 13.555 1 96.94 191 ILE A C 1
ATOM 1499 O O . ILE A 1 191 ? 13.484 37.562 12.438 1 96.94 191 ILE A O 1
ATOM 1503 N N . ASP A 1 192 ? 14.07 36.156 14.062 1 95.56 192 ASP A N 1
ATOM 1504 C CA . ASP A 1 192 ? 15.227 35.656 13.32 1 95.56 192 ASP A CA 1
ATOM 1505 C C . ASP A 1 192 ? 14.805 35.062 11.984 1 95.56 192 ASP A C 1
ATOM 1507 O O . ASP A 1 192 ? 15.422 35.312 10.953 1 95.56 192 ASP A O 1
ATOM 1511 N N . ALA A 1 193 ? 13.805 34.25 11.984 1 96.31 193 ALA A N 1
ATOM 1512 C CA . ALA A 1 193 ? 13.328 33.594 10.773 1 96.31 193 ALA A CA 1
ATOM 1513 C C . ALA A 1 193 ? 12.859 34.594 9.742 1 96.31 193 ALA A C 1
ATOM 1515 O O . ALA A 1 193 ? 13.258 34.531 8.578 1 96.31 193 ALA A O 1
ATOM 1516 N N . VAL A 1 194 ? 12.039 35.562 10.148 1 95.25 194 VAL A N 1
ATOM 1517 C CA . VAL A 1 194 ? 11.492 36.562 9.242 1 95.25 194 VAL A CA 1
ATOM 1518 C C . VAL A 1 194 ? 12.617 37.375 8.648 1 95.25 194 VAL A C 1
ATOM 1520 O O . VAL A 1 194 ? 12.617 37.688 7.449 1 95.25 194 VAL A O 1
ATOM 1523 N N . GLU A 1 195 ? 13.555 37.719 9.461 1 93.38 195 GLU A N 1
ATOM 1524 C CA . GLU A 1 195 ? 14.68 38.531 9 1 93.38 195 GLU A CA 1
ATOM 1525 C C . GLU A 1 195 ? 15.531 37.75 7.984 1 93.38 195 GLU A C 1
ATOM 1527 O O . GLU A 1 195 ? 15.891 38.281 6.941 1 93.38 195 GLU A O 1
ATOM 1532 N N . ARG A 1 196 ? 15.812 36.594 8.258 1 93.25 196 ARG A N 1
ATOM 1533 C CA . ARG A 1 196 ? 16.703 35.812 7.414 1 93.25 196 ARG A CA 1
ATOM 1534 C C . ARG A 1 196 ? 16 35.344 6.137 1 93.25 196 ARG A C 1
ATOM 1536 O O . ARG A 1 196 ? 16.625 35.25 5.082 1 93.25 196 ARG A O 1
ATOM 1543 N N . LEU A 1 197 ? 14.773 35.094 6.238 1 93.44 197 LEU A N 1
ATOM 1544 C CA . LEU A 1 197 ? 14.031 34.562 5.094 1 93.44 197 LEU A CA 1
ATOM 1545 C C . LEU A 1 197 ? 13.586 35.688 4.168 1 93.44 197 LEU A C 1
ATOM 1547 O O . LEU A 1 197 ? 13.555 35.531 2.945 1 93.44 197 LEU A O 1
ATOM 1551 N N . TYR A 1 198 ? 13.258 36.875 4.738 1 89.88 198 TYR A N 1
ATOM 1552 C CA . TYR A 1 198 ? 12.586 37.875 3.939 1 89.88 198 TYR A CA 1
ATOM 1553 C C . TYR A 1 198 ? 13.273 39.219 4.078 1 89.88 198 TYR A C 1
ATOM 1555 O O . TYR A 1 198 ? 12.867 40.219 3.447 1 89.88 198 TYR A O 1
ATOM 1563 N N . GLY A 1 199 ? 14.18 39.375 4.934 1 79.75 199 GLY A N 1
ATOM 1564 C CA . GLY A 1 199 ? 14.812 40.656 5.207 1 79.75 199 GLY A CA 1
ATOM 1565 C C . GLY A 1 199 ? 15.508 41.25 3.992 1 79.75 199 GLY A C 1
ATOM 1566 O O . GLY A 1 199 ? 15.836 40.531 3.049 1 79.75 199 GLY A O 1
ATOM 1567 N N . SER A 1 200 ? 15.406 42.625 3.83 1 65 200 SER A N 1
ATOM 1568 C CA . SER A 1 200 ? 15.836 43.531 2.762 1 65 200 SER A CA 1
ATOM 1569 C C . SER A 1 200 ? 17.281 43.25 2.361 1 65 200 SER A C 1
ATOM 1571 O O . SER A 1 200 ? 17.656 43.406 1.193 1 65 200 SER A O 1
ATOM 1573 N N . GLN A 1 201 ? 18.141 43.062 3.309 1 57.59 201 GLN A N 1
ATOM 1574 C CA . GLN A 1 201 ? 19.547 42.969 2.971 1 57.59 201 GLN A CA 1
ATOM 1575 C C . GLN A 1 201 ? 19.859 41.688 2.211 1 57.59 201 GLN A C 1
ATOM 1577 O O . GLN A 1 201 ? 20.922 41.562 1.598 1 57.59 201 GLN A O 1
ATOM 1582 N N . SER A 1 202 ? 18.875 40.781 2.258 1 54.53 202 SER A N 1
ATOM 1583 C CA . SER A 1 202 ? 19.156 39.5 1.655 1 54.53 202 SER A CA 1
ATOM 1584 C C . SER A 1 202 ? 18.25 39.219 0.457 1 54.53 202 SER A C 1
ATOM 1586 O O . SER A 1 202 ? 17.109 39.688 0.429 1 54.53 202 SER A O 1
ATOM 1588 N N . GLU A 1 203 ? 18.734 39.281 -0.729 1 60.09 203 GLU A N 1
ATOM 1589 C CA . GLU A 1 203 ? 17.984 38.719 -1.855 1 60.09 203 GLU A CA 1
ATOM 1590 C C . GLU A 1 203 ? 17.016 37.625 -1.397 1 60.09 203 GLU A C 1
ATOM 1592 O O . GLU A 1 203 ? 17.344 36.875 -0.484 1 60.09 203 GLU A O 1
ATOM 1597 N N . LYS A 1 204 ? 15.695 37.844 -1.674 1 64.56 204 LYS A N 1
ATOM 1598 C CA . LYS A 1 204 ? 14.695 36.844 -1.331 1 64.56 204 LYS A CA 1
ATOM 1599 C C . LYS A 1 204 ? 15.273 35.438 -1.462 1 64.56 204 LYS A C 1
ATOM 1601 O O . LYS A 1 204 ? 15.711 35.031 -2.541 1 64.56 204 LYS A O 1
ATOM 1606 N N . GLN A 1 205 ? 15.32 34.875 -0.234 1 74.44 205 GLN A N 1
ATOM 1607 C CA . GLN A 1 205 ? 16 33.562 -0.179 1 74.44 205 GLN A CA 1
ATOM 1608 C C . GLN A 1 205 ? 15.023 32.406 -0.335 1 74.44 205 GLN A C 1
ATOM 1610 O O . GLN A 1 205 ? 15.43 31.266 -0.52 1 74.44 205 GLN A O 1
ATOM 1615 N N . THR A 1 206 ? 13.711 32.844 -0.242 1 82.5 206 THR A N 1
ATOM 1616 C CA . THR A 1 206 ? 12.711 31.797 -0.39 1 82.5 206 THR A CA 1
ATOM 1617 C C . THR A 1 206 ? 11.391 32.375 -0.89 1 82.5 206 THR A C 1
ATOM 1619 O O . THR A 1 206 ? 11.125 33.562 -0.711 1 82.5 206 THR A O 1
ATOM 1622 N N . THR A 1 207 ? 10.648 31.562 -1.533 1 86.38 207 THR A N 1
ATOM 1623 C CA . THR A 1 207 ? 9.297 31.922 -1.954 1 86.38 207 THR A CA 1
ATOM 1624 C C . THR A 1 207 ? 8.258 31.328 -1.009 1 86.38 207 THR A C 1
ATOM 1626 O O . THR A 1 207 ? 7.055 31.516 -1.202 1 86.38 207 THR A O 1
ATOM 1629 N N . ALA A 1 208 ? 8.773 30.719 0.053 1 93.31 208 ALA A N 1
ATOM 1630 C CA . ALA A 1 208 ? 7.867 30.078 1.009 1 93.31 208 ALA A CA 1
ATOM 1631 C C . ALA A 1 208 ? 7.09 31.125 1.806 1 93.31 208 ALA A C 1
ATOM 1633 O O . ALA A 1 208 ? 7.648 32.156 2.215 1 93.31 208 ALA A O 1
ATOM 1634 N N . LEU A 1 209 ? 5.82 30.891 1.924 1 96.25 209 LEU A N 1
ATOM 1635 C CA . LEU A 1 209 ? 4.992 31.75 2.775 1 96.25 209 LEU A CA 1
ATOM 1636 C C . LEU A 1 209 ? 5.141 31.359 4.242 1 96.25 209 LEU A C 1
ATOM 1638 O O . LEU A 1 209 ? 5.133 30.172 4.578 1 96.25 209 LEU A O 1
ATOM 1642 N N . PHE A 1 210 ? 5.262 32.312 5.07 1 97.38 210 PHE A N 1
ATOM 1643 C CA . PHE A 1 210 ? 5.559 32.062 6.473 1 97.38 210 PHE A CA 1
ATOM 1644 C C . PHE A 1 210 ? 4.281 32.031 7.301 1 97.38 210 PHE A C 1
ATOM 1646 O O . PHE A 1 210 ? 3.471 32.969 7.23 1 97.38 210 PHE A O 1
ATOM 1653 N N . LEU A 1 211 ? 4.066 31 8.047 1 98.56 211 LEU A N 1
ATOM 1654 C CA . LEU A 1 211 ? 3.002 30.906 9.039 1 98.56 211 LEU A CA 1
ATOM 1655 C C . LEU A 1 211 ? 3.559 31.094 10.445 1 98.56 211 LEU A C 1
ATOM 1657 O O . LEU A 1 211 ? 4.301 30.25 10.945 1 98.56 211 LEU A O 1
ATOM 1661 N N . ALA A 1 212 ? 3.193 32.156 11.055 1 98.5 212 ALA A N 1
ATOM 1662 C CA . ALA A 1 212 ? 3.701 32.469 12.383 1 98.5 212 ALA A CA 1
ATOM 1663 C C . ALA A 1 212 ? 3.062 31.594 13.445 1 98.5 212 ALA A C 1
ATOM 1665 O O . ALA A 1 212 ? 1.837 31.469 13.508 1 98.5 212 ALA A O 1
ATOM 1666 N N . PRO A 1 213 ? 3.863 31 14.297 1 98.19 213 PRO A N 1
ATOM 1667 C CA . PRO A 1 213 ? 3.293 30.156 15.336 1 98.19 213 PRO A CA 1
ATOM 1668 C C . PRO A 1 213 ? 2.629 30.953 16.453 1 98.19 213 PRO A C 1
ATOM 1670 O O . PRO A 1 213 ? 3.17 31.969 16.891 1 98.19 213 PRO A O 1
ATOM 1673 N N . VAL A 1 214 ? 1.472 30.562 16.812 1 97.62 214 VAL A N 1
ATOM 1674 C CA . VAL A 1 214 ? 0.772 31.109 17.969 1 97.62 214 VAL A CA 1
ATOM 1675 C C . VAL A 1 214 ? 0.721 30.078 19.094 1 97.62 214 VAL A C 1
ATOM 1677 O O . VAL A 1 214 ? 0.186 28.984 18.906 1 97.62 214 VAL A O 1
ATOM 1680 N N . LEU A 1 215 ? 1.305 30.422 20.203 1 96.94 215 LEU A N 1
ATOM 1681 C CA . LEU A 1 215 ? 1.429 29.484 21.328 1 96.94 215 LEU A CA 1
ATOM 1682 C C . LEU A 1 215 ? 0.077 29.25 21.984 1 96.94 215 LEU A C 1
ATOM 1684 O O . LEU A 1 215 ? -0.807 30.094 21.922 1 96.94 215 LEU A O 1
ATOM 1688 N N . PRO A 1 216 ? -0.149 28.078 22.531 1 95.19 216 PRO A N 1
ATOM 1689 C CA . PRO A 1 216 ? -1.391 27.797 23.25 1 95.19 216 PRO A CA 1
ATOM 1690 C C . PRO A 1 216 ? -1.438 28.453 24.625 1 95.19 216 PRO A C 1
ATOM 1692 O O . PRO A 1 216 ? -1.57 27.766 25.641 1 95.19 216 PRO A O 1
ATOM 1695 N N . LEU A 1 217 ? -1.347 29.766 24.625 1 95.12 217 LEU A N 1
ATOM 1696 C CA . LEU A 1 217 ? -1.369 30.625 25.797 1 95.12 217 LEU A CA 1
ATOM 1697 C C . LEU A 1 217 ? -2.393 31.75 25.641 1 95.12 217 LEU A C 1
ATOM 1699 O O . LEU A 1 217 ? -2.869 32 24.531 1 95.12 217 LEU A O 1
ATOM 1703 N N . ASP A 1 218 ? -2.682 32.375 26.703 1 92.69 218 ASP A N 1
ATOM 1704 C CA . ASP A 1 218 ? -3.631 33.469 26.641 1 92.69 218 ASP A CA 1
ATOM 1705 C C . ASP A 1 218 ? -3.002 34.688 25.984 1 92.69 218 ASP A C 1
ATOM 1707 O O . ASP A 1 218 ? -1.777 34.781 25.859 1 92.69 218 ASP A O 1
ATOM 1711 N N . LYS A 1 219 ? -3.854 35.531 25.578 1 92.62 219 LYS A N 1
ATOM 1712 C CA . LYS A 1 219 ? -3.443 36.719 24.828 1 92.62 219 LYS A CA 1
ATOM 1713 C C . LYS A 1 219 ? -2.453 37.562 25.625 1 92.62 219 LYS A C 1
ATOM 1715 O O . LYS A 1 219 ? -1.46 38.062 25.094 1 92.62 219 LYS A O 1
ATOM 1720 N N . GLU A 1 220 ? -2.723 37.719 26.875 1 94.19 220 GLU A N 1
ATOM 1721 C CA . GLU A 1 220 ? -1.896 38.562 27.734 1 94.19 220 GLU A CA 1
ATOM 1722 C C . GLU A 1 220 ? -0.483 38 27.859 1 94.19 220 GLU A C 1
ATOM 1724 O O . GLU A 1 220 ? 0.49 38.75 27.891 1 94.19 220 GLU A O 1
ATOM 1729 N N . GLN A 1 221 ? -0.352 36.75 27.891 1 94.75 221 GLN A N 1
ATOM 1730 C CA . GLN A 1 221 ? 0.934 36.094 28.094 1 94.75 221 GLN A CA 1
ATOM 1731 C C . GLN A 1 221 ? 1.838 36.281 26.875 1 94.75 221 GLN A C 1
ATOM 1733 O O . GLN A 1 221 ? 3.064 36.281 27 1 94.75 221 GLN A O 1
ATOM 1738 N N . GLN A 1 222 ? 1.267 36.406 25.703 1 96.62 222 GLN A N 1
ATOM 1739 C CA . GLN A 1 222 ? 2.102 36.5 24.5 1 96.62 222 GLN A CA 1
ATOM 1740 C C . GLN A 1 222 ? 1.833 37.781 23.75 1 96.62 222 GLN A C 1
ATOM 1742 O O . GLN A 1 222 ? 1.985 37.844 22.531 1 96.62 222 GLN A O 1
ATOM 1747 N N . LYS A 1 223 ? 1.43 38.812 24.484 1 95.94 223 LYS A N 1
ATOM 1748 C CA . LYS A 1 223 ? 1.022 40.125 23.953 1 95.94 223 LYS A CA 1
ATOM 1749 C C . LYS A 1 223 ? 2.154 40.75 23.156 1 95.94 223 LYS A C 1
ATOM 1751 O O . LYS A 1 223 ? 1.936 41.25 22.047 1 95.94 223 LYS A O 1
ATOM 1756 N N . PHE A 1 224 ? 3.332 40.75 23.688 1 96.12 224 PHE A N 1
ATOM 1757 C CA . PHE A 1 224 ? 4.457 41.438 23.047 1 96.12 224 PHE A CA 1
ATOM 1758 C C . PHE A 1 224 ? 4.82 40.75 21.734 1 96.12 224 PHE A C 1
ATOM 1760 O O . PHE A 1 224 ? 5.18 41.406 20.75 1 96.12 224 PHE A O 1
ATOM 1767 N N . TYR A 1 225 ? 4.762 39.469 21.797 1 97.62 225 TYR A N 1
ATOM 1768 C CA . TYR A 1 225 ? 5.012 38.688 20.594 1 97.62 225 TYR A CA 1
ATOM 1769 C C . TYR A 1 225 ? 4 39.062 19.5 1 97.62 225 TYR A C 1
ATOM 1771 O O . TYR A 1 225 ? 4.379 39.344 18.359 1 97.62 225 TYR A O 1
ATOM 1779 N N . ILE A 1 226 ? 2.742 39.125 19.812 1 97.19 226 ILE A N 1
ATOM 1780 C CA . ILE A 1 226 ? 1.656 39.375 18.875 1 97.19 226 ILE A CA 1
ATOM 1781 C C . ILE A 1 226 ? 1.776 40.812 18.344 1 97.19 226 ILE A C 1
ATOM 1783 O O . ILE A 1 226 ? 1.567 41.062 17.156 1 97.19 226 ILE A O 1
ATOM 1787 N N . GLU A 1 227 ? 2.08 41.688 19.219 1 97.06 227 GLU A N 1
ATOM 1788 C CA . GLU A 1 227 ? 2.252 43.094 18.828 1 97.06 227 GLU A CA 1
ATOM 1789 C C . GLU A 1 227 ? 3.389 43.25 17.812 1 97.06 227 GLU A C 1
ATOM 1791 O O . GLU A 1 227 ? 3.277 44 16.859 1 97.06 227 GLU A O 1
ATOM 1796 N N . ASP A 1 228 ? 4.418 42.562 18.078 1 97.25 228 ASP A N 1
ATOM 1797 C CA . ASP A 1 228 ? 5.555 42.625 17.172 1 97.25 228 ASP A CA 1
ATOM 1798 C C . ASP A 1 228 ? 5.191 42.062 15.805 1 97.25 228 ASP A C 1
ATOM 1800 O O . ASP A 1 228 ? 5.637 42.594 14.773 1 97.25 228 ASP A O 1
ATOM 1804 N N . LEU A 1 229 ? 4.461 40.969 15.781 1 97.12 229 LEU A N 1
ATOM 1805 C CA . LEU A 1 229 ? 3.98 40.406 14.516 1 97.12 229 LEU A CA 1
ATOM 1806 C C . LEU A 1 229 ? 3.188 41.469 13.734 1 97.12 229 LEU A C 1
ATOM 1808 O O . LEU A 1 229 ? 3.385 41.625 12.531 1 97.12 229 LEU A O 1
ATOM 1812 N N . GLU A 1 230 ? 2.33 42.156 14.422 1 96.19 230 GLU A N 1
ATOM 1813 C CA . GLU A 1 230 ? 1.435 43.125 13.82 1 96.19 230 GLU A CA 1
ATOM 1814 C C . GLU A 1 230 ? 2.203 44.375 13.344 1 96.19 230 GLU A C 1
ATOM 1816 O O . GLU A 1 230 ? 1.974 44.844 12.242 1 96.19 230 GLU A O 1
ATOM 1821 N N . ASP A 1 231 ? 3.137 44.781 14.117 1 96.31 231 ASP A N 1
ATOM 1822 C CA . ASP A 1 231 ? 3.771 46.094 13.891 1 96.31 231 ASP A CA 1
ATOM 1823 C C . ASP A 1 231 ? 4.988 45.938 12.977 1 96.31 231 ASP A C 1
ATOM 1825 O O . ASP A 1 231 ? 5.25 46.812 12.148 1 96.31 231 ASP A O 1
ATOM 1829 N N . GLU A 1 232 ? 5.676 44.844 13.172 1 94.62 232 GLU A N 1
ATOM 1830 C CA . GLU A 1 232 ? 6.992 44.781 12.547 1 94.62 232 GLU A CA 1
ATOM 1831 C C . GLU A 1 232 ? 7.043 43.719 11.461 1 94.62 232 GLU A C 1
ATOM 1833 O O . GLU A 1 232 ? 7.836 43.812 10.516 1 94.62 232 GLU A O 1
ATOM 1838 N N . MET A 1 233 ? 6.211 42.719 11.57 1 94.75 233 MET A N 1
ATOM 1839 C CA . MET A 1 233 ? 6.441 41.562 10.719 1 94.75 233 MET A CA 1
ATOM 1840 C C . MET A 1 233 ? 5.23 41.281 9.836 1 94.75 233 MET A C 1
ATOM 1842 O O . MET A 1 233 ? 5.223 40.312 9.07 1 94.75 233 MET A O 1
ATOM 1846 N N . LYS A 1 234 ? 4.203 42 9.891 1 94.06 234 LYS A N 1
ATOM 1847 C CA . LYS A 1 234 ? 2.914 41.75 9.25 1 94.06 234 LYS A CA 1
ATOM 1848 C C . LYS A 1 234 ? 3.082 41.469 7.762 1 94.06 234 LYS A C 1
ATOM 1850 O O . LYS A 1 234 ? 2.412 40.594 7.211 1 94.06 234 LYS A O 1
ATOM 1855 N N . GLN A 1 235 ? 3.982 42.125 7.09 1 90.94 235 GLN A N 1
ATOM 1856 C CA . GLN A 1 235 ? 4.145 42.031 5.641 1 90.94 235 GLN A CA 1
ATOM 1857 C C . GLN A 1 235 ? 4.754 40.688 5.246 1 90.94 235 GLN A C 1
ATOM 1859 O O . GLN A 1 235 ? 4.641 40.25 4.094 1 90.94 235 GLN A O 1
ATOM 1864 N N . ASN A 1 236 ? 5.375 40.031 6.234 1 93.44 236 ASN A N 1
ATOM 1865 C CA . ASN A 1 236 ? 6.09 38.812 5.93 1 93.44 236 ASN A CA 1
ATOM 1866 C C . ASN A 1 236 ? 5.344 37.594 6.453 1 93.44 236 ASN A C 1
ATOM 1868 O O . ASN A 1 236 ? 5.824 36.469 6.324 1 93.44 236 ASN A O 1
ATOM 1872 N N . VAL A 1 237 ? 4.242 37.812 7.02 1 95.69 237 VAL A N 1
ATOM 1873 C CA . VAL A 1 237 ? 3.451 36.719 7.598 1 95.69 237 VAL A CA 1
ATOM 1874 C C . VAL A 1 237 ? 2.213 36.469 6.742 1 95.69 237 VAL A C 1
ATOM 1876 O O . VAL A 1 237 ? 1.396 37.375 6.539 1 95.69 237 VAL A O 1
ATOM 1879 N N . ALA A 1 238 ? 2.125 35.281 6.23 1 96.06 238 ALA A N 1
ATOM 1880 C CA . ALA A 1 238 ? 1.009 34.938 5.359 1 96.06 238 ALA A CA 1
ATOM 1881 C C . ALA A 1 238 ? -0.172 34.406 6.168 1 96.06 238 ALA A C 1
ATOM 1883 O O . ALA A 1 238 ? -1.301 34.344 5.676 1 96.06 238 ALA A O 1
ATOM 1884 N N . GLY A 1 239 ? 0.117 33.969 7.379 1 97.25 239 GLY A N 1
ATOM 1885 C CA . GLY A 1 239 ? -0.903 33.406 8.258 1 97.25 239 GLY A CA 1
ATOM 1886 C C . GLY A 1 239 ? -0.348 32.938 9.586 1 97.25 239 GLY A C 1
ATOM 1887 O O . GLY A 1 239 ? 0.779 33.281 9.953 1 97.25 239 GLY A O 1
ATOM 1888 N N . PHE A 1 240 ? -1.24 32.188 10.25 1 97.94 240 PHE A N 1
ATOM 1889 C CA . PHE A 1 240 ? -0.885 31.734 11.594 1 97.94 240 PHE A CA 1
ATOM 1890 C C . PHE A 1 240 ? -0.975 30.219 11.703 1 97.94 240 PHE A C 1
ATOM 1892 O O . PHE A 1 240 ? -1.853 29.594 11.094 1 97.94 240 PHE A O 1
ATOM 1899 N N . ALA A 1 241 ? -0.055 29.625 12.375 1 98.38 241 ALA A N 1
ATOM 1900 C CA . ALA A 1 241 ? -0.135 28.234 12.812 1 98.38 241 ALA A CA 1
ATOM 1901 C C . ALA A 1 241 ? -0.528 28.141 14.281 1 98.38 241 ALA A C 1
ATOM 1903 O O . ALA A 1 241 ? 0.218 28.578 15.164 1 98.38 241 ALA A O 1
ATOM 1904 N N . LEU A 1 242 ? -1.662 27.547 14.555 1 97.62 242 LEU A N 1
ATOM 1905 C CA . LEU A 1 242 ? -2.213 27.484 15.906 1 97.62 242 LEU A CA 1
ATOM 1906 C C . LEU A 1 242 ? -2.139 26.062 16.453 1 97.62 242 LEU A C 1
ATOM 1908 O O . LEU A 1 242 ? -2.438 25.094 15.734 1 97.62 242 LEU A O 1
ATOM 1912 N N . TYR A 1 243 ? -1.766 25.922 17.688 1 95.5 243 TYR A N 1
ATOM 1913 C CA . TYR A 1 243 ? -1.654 24.609 18.312 1 95.5 243 TYR A CA 1
ATOM 1914 C C . TYR A 1 243 ? -2.867 24.312 19.188 1 95.5 243 TYR A C 1
ATOM 1916 O O . TYR A 1 243 ? -3.066 23.172 19.625 1 95.5 243 TYR A O 1
ATOM 1924 N N . LYS A 1 244 ? -3.559 25.312 19.438 1 93.5 244 LYS A N 1
ATOM 1925 C CA . LYS A 1 244 ? -4.883 25.25 20.047 1 93.5 244 LYS A CA 1
ATOM 1926 C C . LYS A 1 244 ? -5.871 26.141 19.312 1 93.5 244 LYS A C 1
ATOM 1928 O O . LYS A 1 244 ? -5.586 27.328 19.078 1 93.5 244 LYS A O 1
ATOM 1933 N N . PRO A 1 245 ? -7.016 25.547 19 1 91.94 245 PRO A N 1
ATOM 1934 C CA . PRO A 1 245 ? -7.957 26.359 18.219 1 91.94 245 PRO A CA 1
ATOM 1935 C C . PRO A 1 245 ? -8.391 27.625 18.938 1 91.94 245 PRO A C 1
ATOM 1937 O O . PRO A 1 245 ? -8.625 28.656 18.297 1 91.94 245 PRO A O 1
ATOM 1940 N N . GLU A 1 246 ? -8.414 27.656 20.219 1 92.31 246 GLU A N 1
ATOM 1941 C CA . GLU A 1 246 ? -8.875 28.797 21 1 92.31 246 GLU A CA 1
ATOM 1942 C C . GLU A 1 246 ? -7.91 29.969 20.875 1 92.31 246 GLU A C 1
ATOM 1944 O O . GLU A 1 246 ? -8.273 31.109 21.172 1 92.31 246 GLU A O 1
ATOM 1949 N N . SER A 1 247 ? -6.746 29.672 20.438 1 93.56 247 SER A N 1
ATOM 1950 C CA . SER A 1 247 ? -5.738 30.719 20.297 1 93.56 247 SER A CA 1
ATOM 1951 C C . SER A 1 247 ? -6.086 31.672 19.156 1 93.56 247 SER A C 1
ATOM 1953 O O . SER A 1 247 ? -5.449 32.719 19 1 93.56 247 SER A O 1
ATOM 1955 N N . CYS A 1 248 ? -7.125 31.422 18.422 1 92.62 248 CYS A N 1
ATOM 1956 C CA . CYS A 1 248 ? -7.594 32.312 17.375 1 92.62 248 CYS A CA 1
ATOM 1957 C C . CYS A 1 248 ? -7.945 33.688 17.938 1 92.62 248 CYS A C 1
ATOM 1959 O O . CYS A 1 248 ? -7.828 34.688 17.25 1 92.62 248 CYS A O 1
ATOM 1961 N N . SER A 1 249 ? -8.32 33.719 19.203 1 92.12 249 SER A N 1
ATOM 1962 C CA . SER A 1 249 ? -8.773 34.938 19.844 1 92.12 249 SER A CA 1
ATOM 1963 C C . SER A 1 249 ? -7.621 35.906 20.062 1 92.12 249 SER A C 1
ATOM 1965 O O . SER A 1 249 ? -7.844 37.094 20.281 1 92.12 249 SER A O 1
ATOM 1967 N N . VAL A 1 250 ? -6.422 35.406 19.969 1 94.06 250 VAL A N 1
ATOM 1968 C CA . VAL A 1 250 ? -5.258 36.25 20.25 1 94.06 250 VAL A CA 1
ATOM 1969 C C . VAL A 1 250 ? -4.875 37.031 19 1 94.06 250 VAL A C 1
ATOM 1971 O O . VAL A 1 250 ? -4.145 38.031 19.078 1 94.06 250 VAL A O 1
ATOM 1974 N N . ILE A 1 251 ? -5.32 36.656 17.812 1 93.38 251 ILE A N 1
ATOM 1975 C CA . ILE A 1 251 ? -4.973 37.281 16.547 1 93.38 251 ILE A CA 1
ATOM 1976 C C . ILE A 1 251 ? -5.559 38.688 16.5 1 93.38 251 ILE A C 1
ATOM 1978 O O . ILE A 1 251 ? -6.758 38.875 16.719 1 93.38 251 ILE A O 1
ATOM 1982 N N . PRO A 1 252 ? -4.75 39.625 16.312 1 91.5 252 PRO A N 1
ATOM 1983 C CA . PRO A 1 252 ? -5.266 41 16.25 1 91.5 252 PRO A CA 1
ATOM 1984 C C . PRO A 1 252 ? -6.188 41.25 15.062 1 91.5 252 PRO A C 1
ATOM 1986 O O . PRO A 1 252 ? -6.023 40.625 14.016 1 91.5 252 PRO A O 1
ATOM 1989 N N . GLU A 1 253 ? -7.012 42.219 15.156 1 89.69 253 GLU A N 1
ATOM 1990 C CA . GLU A 1 253 ? -8 42.531 14.133 1 89.69 253 GLU A CA 1
ATOM 1991 C C . GLU A 1 253 ? -7.332 42.875 12.805 1 89.69 253 GLU A C 1
ATOM 1993 O O . GLU A 1 253 ? -7.836 42.531 11.734 1 89.69 253 GLU A O 1
ATOM 1998 N N . SER A 1 254 ? -6.238 43.562 12.898 1 91.31 254 SER A N 1
ATOM 1999 C CA . SER A 1 254 ? -5.535 44 11.703 1 91.31 254 SER A CA 1
ATOM 2000 C C . SER A 1 254 ? -4.988 42.844 10.906 1 91.31 254 SER A C 1
ATOM 2002 O O . SER A 1 254 ? -4.668 42.969 9.727 1 91.31 254 SER A O 1
ATOM 2004 N N . MET A 1 255 ? -4.93 41.656 11.555 1 93.5 255 MET A N 1
ATOM 2005 C CA . MET A 1 255 ? -4.375 40.469 10.891 1 93.5 255 MET A CA 1
ATOM 2006 C C . MET A 1 255 ? -5.406 39.344 10.812 1 93.5 255 MET A C 1
ATOM 2008 O O . MET A 1 255 ? -5.066 38.219 10.516 1 93.5 255 MET A O 1
ATOM 2012 N N . ALA A 1 256 ? -6.637 39.719 11.078 1 91.5 256 ALA A N 1
ATOM 2013 C CA . ALA A 1 256 ? -7.707 38.75 11.18 1 91.5 256 ALA A CA 1
ATOM 2014 C C . ALA A 1 256 ? -8.008 38.125 9.82 1 91.5 256 ALA A C 1
ATOM 2016 O O . ALA A 1 256 ? -8.586 37.031 9.75 1 91.5 256 ALA A O 1
ATOM 2017 N N . ALA A 1 257 ? -7.621 38.688 8.719 1 90.88 257 ALA A N 1
ATOM 2018 C CA . ALA A 1 257 ? -7.926 38.219 7.371 1 90.88 257 ALA A CA 1
ATOM 2019 C C . ALA A 1 257 ? -6.906 37.188 6.918 1 90.88 257 ALA A C 1
ATOM 2021 O O . ALA A 1 257 ? -7.121 36.5 5.918 1 90.88 257 ALA A O 1
ATOM 2022 N N . LEU A 1 258 ? -5.848 37 7.688 1 94.38 258 LEU A N 1
ATOM 2023 C CA . LEU A 1 258 ? -4.781 36.094 7.297 1 94.38 258 LEU A CA 1
ATOM 2024 C C . LEU A 1 258 ? -5.188 34.625 7.539 1 94.38 258 LEU A C 1
ATOM 2026 O O . LEU A 1 258 ? -6.117 34.375 8.305 1 94.38 258 LEU A O 1
ATOM 2030 N N . LEU A 1 259 ? -4.539 33.781 6.82 1 96.25 259 LEU A N 1
ATOM 2031 C CA . LEU A 1 259 ? -4.805 32.344 6.863 1 96.25 259 LEU A CA 1
ATOM 2032 C C . LEU A 1 259 ? -4.566 31.781 8.266 1 96.25 259 LEU A C 1
ATOM 2034 O O . LEU A 1 259 ? -3.596 32.156 8.93 1 96.25 259 LEU A O 1
ATOM 2038 N N . ARG A 1 260 ? -5.438 30.875 8.742 1 97.38 260 ARG A N 1
ATOM 2039 C CA . ARG A 1 260 ? -5.309 30.203 10.031 1 97.38 260 ARG A CA 1
ATOM 2040 C C . ARG A 1 260 ? -5.215 28.703 9.852 1 97.38 260 ARG A C 1
ATOM 2042 O O . ARG A 1 260 ? -6.18 28.062 9.422 1 97.38 260 ARG A O 1
ATOM 2049 N N . LEU A 1 261 ? -4.055 28.156 10.125 1 98.31 261 LEU A N 1
ATOM 2050 C CA . LEU A 1 261 ? -3.811 26.703 10.125 1 98.31 261 LEU A CA 1
ATOM 2051 C C . LEU A 1 261 ? -3.762 26.172 11.547 1 98.31 261 LEU A C 1
ATOM 2053 O O . LEU A 1 261 ? -3.018 26.672 12.391 1 98.31 261 LEU A O 1
ATOM 2057 N N . THR A 1 262 ? -4.574 25.203 11.828 1 98.06 262 THR A N 1
ATOM 2058 C CA . THR A 1 262 ? -4.477 24.578 13.141 1 98.06 262 THR A CA 1
ATOM 2059 C C . THR A 1 262 ? -3.705 23.266 13.062 1 98.06 262 THR A C 1
ATOM 2061 O O . THR A 1 262 ? -3.881 22.484 12.117 1 98.06 262 THR A O 1
ATOM 2064 N N . LEU A 1 263 ? -2.783 23.078 13.945 1 97.06 263 LEU A N 1
ATOM 2065 C CA . LEU A 1 263 ? -1.986 21.859 14.094 1 97.06 263 LEU A CA 1
ATOM 2066 C C . LEU A 1 263 ? -2.383 21.094 15.359 1 97.06 263 LEU A C 1
ATOM 2068 O O . LEU A 1 263 ? -1.553 20.422 15.961 1 97.06 263 LEU A O 1
ATOM 2072 N N . SER A 1 264 ? -3.613 21.234 15.695 1 89.94 264 SER A N 1
ATOM 2073 C CA . SER A 1 264 ? -4.137 20.578 16.891 1 89.94 264 SER A CA 1
ATOM 2074 C C . SER A 1 264 ? -4.359 19.094 16.656 1 89.94 264 SER A C 1
ATOM 2076 O O . SER A 1 264 ? -4.258 18.625 15.516 1 89.94 264 SER A O 1
ATOM 2078 N N . GLU A 1 265 ? -4.605 18.359 17.688 1 89.94 265 GLU A N 1
ATOM 2079 C CA . GLU A 1 265 ? -4.832 16.906 17.641 1 89.94 265 GLU A CA 1
ATOM 2080 C C . GLU A 1 265 ? -6.32 16.578 17.703 1 89.94 265 GLU A C 1
ATOM 2082 O O . GLU A 1 265 ? -6.789 15.969 18.656 1 89.94 265 GLU A O 1
ATOM 2087 N N . THR A 1 266 ? -6.957 16.906 16.609 1 93.25 266 THR A N 1
ATOM 2088 C CA . THR A 1 266 ? -8.383 16.625 16.578 1 93.25 266 THR A CA 1
ATOM 2089 C C . THR A 1 266 ? -8.641 15.125 16.625 1 93.25 266 THR A C 1
ATOM 2091 O O . THR A 1 266 ? -7.945 14.344 15.969 1 93.25 266 THR A O 1
ATOM 2094 N N . LYS A 1 267 ? -9.695 14.766 17.391 1 94.81 267 LYS A N 1
ATOM 2095 C CA . LYS A 1 267 ? -9.969 13.344 17.578 1 94.81 267 LYS A CA 1
ATOM 2096 C C . LYS A 1 267 ? -11.32 12.961 16.984 1 94.81 267 LYS A C 1
ATOM 2098 O O . LYS A 1 267 ? -11.594 11.773 16.781 1 94.81 267 LYS A O 1
ATOM 2103 N N . THR A 1 268 ? -12.148 13.992 16.797 1 96.81 268 THR A N 1
ATOM 2104 C CA . THR A 1 268 ? -13.508 13.711 16.328 1 96.81 268 THR A CA 1
ATOM 2105 C C . THR A 1 268 ? -13.977 14.789 15.359 1 96.81 268 THR A C 1
ATOM 2107 O O . THR A 1 268 ? -13.43 15.891 15.336 1 96.81 268 THR A O 1
ATOM 2110 N N . PRO A 1 269 ? -15.016 14.477 14.57 1 97.94 269 PRO A N 1
ATOM 2111 C CA . PRO A 1 269 ? -15.586 15.508 13.695 1 97.94 269 PRO A CA 1
ATOM 2112 C C . PRO A 1 269 ? -16.203 16.672 14.477 1 97.94 269 PRO A C 1
ATOM 2114 O O . PRO A 1 269 ? -16.219 17.797 13.992 1 97.94 269 PRO A O 1
ATOM 2117 N N . GLN A 1 270 ? -16.703 16.453 15.672 1 97.62 270 GLN A N 1
ATOM 2118 C CA . GLN A 1 270 ? -17.234 17.516 16.516 1 97.62 270 GLN A CA 1
ATOM 2119 C C . GLN A 1 270 ? -16.156 18.547 16.844 1 97.62 270 GLN A C 1
ATOM 2121 O O . GLN A 1 270 ? -16.438 19.75 16.875 1 97.62 270 GLN A O 1
ATOM 2126 N N . GLU A 1 271 ? -14.992 18.031 17.047 1 97.38 271 GLU A N 1
ATOM 2127 C CA . GLU A 1 271 ? -13.883 18.938 17.312 1 97.38 271 GLU A CA 1
ATOM 2128 C C . GLU A 1 271 ? -13.547 19.766 16.078 1 97.38 271 GLU A C 1
ATOM 2130 O O . GLU A 1 271 ? -13.141 20.938 16.203 1 97.38 271 GLU A O 1
ATOM 2135 N N . ILE A 1 272 ? -13.703 19.203 14.93 1 98.06 272 ILE A N 1
ATOM 2136 C CA . ILE A 1 272 ? -13.508 19.938 13.688 1 98.06 272 ILE A CA 1
ATOM 2137 C C . ILE A 1 272 ? -14.539 21.062 13.578 1 98.06 272 ILE A C 1
ATOM 2139 O O . ILE A 1 272 ? -14.195 22.188 13.227 1 98.06 272 ILE A O 1
ATOM 2143 N N . LEU A 1 273 ? -15.773 20.719 13.898 1 98.12 273 LEU A N 1
ATOM 2144 C CA . LEU A 1 273 ? -16.828 21.719 13.852 1 98.12 273 LEU A CA 1
ATOM 2145 C C . LEU A 1 273 ? -16.547 22.859 14.828 1 98.12 273 LEU A C 1
ATOM 2147 O O . LEU A 1 273 ? -16.797 24.031 14.516 1 98.12 273 LEU A O 1
ATOM 2151 N N . LYS A 1 274 ? -16.016 22.484 15.906 1 96.81 274 LYS A N 1
ATOM 2152 C CA . LYS A 1 274 ? -15.625 23.5 16.875 1 96.81 274 LYS A CA 1
ATOM 2153 C C . LYS A 1 274 ? -14.516 24.391 16.328 1 96.81 274 LYS A C 1
ATOM 2155 O O . LYS A 1 274 ? -14.555 25.609 16.469 1 96.81 274 LYS A O 1
ATOM 2160 N N . GLU A 1 275 ? -13.531 23.781 15.719 1 97.06 275 GLU A N 1
ATOM 2161 C CA . GLU A 1 275 ? -12.445 24.547 15.102 1 97.06 275 GLU A CA 1
ATOM 2162 C C . GLU A 1 275 ? -12.977 25.516 14.055 1 97.06 275 GLU A C 1
ATOM 2164 O O . GLU A 1 275 ? -12.578 26.688 14.023 1 97.06 275 GLU A O 1
ATOM 2169 N N . VAL A 1 276 ? -13.852 25.047 13.273 1 96.81 276 VAL A N 1
ATOM 2170 C CA . VAL A 1 276 ? -14.43 25.859 12.219 1 96.81 276 VAL A CA 1
ATOM 2171 C C . VAL A 1 276 ? -15.203 27.016 12.836 1 96.81 276 VAL A C 1
ATOM 2173 O O . VAL A 1 276 ? -15.141 28.156 12.336 1 96.81 276 VAL A O 1
ATOM 2176 N N . SER A 1 277 ? -15.891 26.766 13.93 1 96.19 277 SER A N 1
ATOM 2177 C CA . SER A 1 277 ? -16.688 27.797 14.586 1 96.19 277 SER A CA 1
ATOM 2178 C C . SER A 1 277 ? -15.805 28.906 15.125 1 96.19 277 SER A C 1
ATOM 2180 O O . SER A 1 277 ? -16.266 30.031 15.32 1 96.19 277 SER A O 1
ATOM 2182 N N . LEU A 1 278 ? -14.555 28.594 15.336 1 95.25 278 LEU A N 1
ATOM 2183 C CA . LEU A 1 278 ? -13.625 29.578 15.891 1 95.25 278 LEU A CA 1
ATOM 2184 C C . LEU A 1 278 ? -12.883 30.312 14.773 1 95.25 278 LEU A C 1
ATOM 2186 O O . LEU A 1 278 ? -12.086 31.203 15.047 1 95.25 278 LEU A O 1
ATOM 2190 N N . GLY A 1 279 ? -13.117 29.906 13.531 1 94.88 279 GLY A N 1
ATOM 2191 C CA . GLY A 1 279 ? -12.578 30.641 12.398 1 94.88 279 GLY A CA 1
ATOM 2192 C C . GLY A 1 279 ? -11.359 29.984 11.789 1 94.88 279 GLY A C 1
ATOM 2193 O O . GLY A 1 279 ? -10.594 30.641 11.062 1 94.88 279 GLY A O 1
ATOM 2194 N N . ILE A 1 280 ? -11.141 28.703 12.039 1 96.44 280 ILE A N 1
ATOM 2195 C CA . ILE A 1 280 ? -10.008 27.984 11.461 1 96.44 280 ILE A CA 1
ATOM 2196 C C . ILE A 1 280 ? -10.258 27.734 9.977 1 96.44 280 ILE A C 1
ATOM 2198 O O . ILE A 1 280 ? -11.359 27.359 9.578 1 96.44 280 ILE A O 1
ATOM 2202 N N . ASP A 1 281 ? -9.227 27.938 9.141 1 97 281 ASP A N 1
ATOM 2203 C CA . ASP A 1 281 ? -9.336 27.766 7.699 1 97 281 ASP A CA 1
ATOM 2204 C C . ASP A 1 281 ? -8.836 26.391 7.273 1 97 281 ASP A C 1
ATOM 2206 O O . ASP A 1 281 ? -9.438 25.734 6.422 1 97 281 ASP A O 1
ATOM 2210 N N . LEU A 1 282 ? -7.688 26 7.758 1 98.06 282 LEU A N 1
ATOM 2211 C CA . LEU A 1 282 ? -7.066 24.719 7.465 1 98.06 282 LEU A CA 1
ATOM 2212 C C . LEU A 1 282 ? -6.777 23.953 8.75 1 98.06 282 LEU A C 1
ATOM 2214 O O . LEU A 1 282 ? -6.367 24.531 9.75 1 98.06 282 LEU A O 1
ATOM 2218 N N . SER A 1 283 ? -7.004 22.641 8.688 1 97.81 283 SER A N 1
ATOM 2219 C CA . SER A 1 283 ? -6.77 21.812 9.875 1 97.81 283 SER A CA 1
ATOM 2220 C C . SER A 1 283 ? -6.039 20.516 9.516 1 97.81 283 SER A C 1
ATOM 2222 O O . SER A 1 283 ? -6.379 19.859 8.531 1 97.81 283 SER A O 1
ATOM 2224 N N . THR A 1 284 ? -5 20.234 10.234 1 96.94 284 THR A N 1
ATOM 2225 C CA . THR A 1 284 ? -4.516 18.859 10.203 1 96.94 284 THR A CA 1
ATOM 2226 C C . THR A 1 284 ? -5.449 17.938 10.992 1 96.94 284 THR A C 1
ATOM 2228 O O . THR A 1 284 ? -5.945 18.312 12.055 1 96.94 284 THR A O 1
ATOM 2231 N N . VAL A 1 285 ? -5.762 16.812 10.461 1 96.56 285 VAL A N 1
ATOM 2232 C CA . VAL A 1 285 ? -6.727 15.914 11.078 1 96.56 285 VAL A CA 1
ATOM 2233 C C . VAL A 1 285 ? -6.102 14.531 11.25 1 96.56 285 VAL A C 1
ATOM 2235 O O . VAL A 1 285 ? -6.332 13.633 10.438 1 96.56 285 VAL A O 1
ATOM 2238 N N . PRO A 1 286 ? -5.465 14.32 12.359 1 95.19 286 PRO A N 1
ATOM 2239 C CA . PRO A 1 286 ? -4.738 13.062 12.555 1 95.19 286 PRO A CA 1
ATOM 2240 C C . PRO A 1 286 ? -5.668 11.852 12.672 1 95.19 286 PRO A C 1
ATOM 2242 O O . PRO A 1 286 ? -5.273 10.734 12.328 1 95.19 286 PRO A O 1
ATOM 2245 N N . PHE A 1 287 ? -6.887 12.047 13.062 1 96.19 287 PHE A N 1
ATOM 2246 C CA . PHE A 1 287 ? -7.707 10.883 13.375 1 96.19 287 PHE A CA 1
ATOM 2247 C C . PHE A 1 287 ? -8.125 10.156 12.102 1 96.19 287 PHE A C 1
ATOM 2249 O O . PHE A 1 287 ? -8.625 9.031 12.164 1 96.19 287 PHE A O 1
ATOM 2256 N N . ILE A 1 288 ? -7.992 10.781 10.898 1 96.56 288 ILE A N 1
ATOM 2257 C CA . ILE A 1 288 ? -8.258 10.062 9.656 1 96.56 288 ILE A CA 1
ATOM 2258 C C . ILE A 1 288 ? -7.367 8.828 9.57 1 96.56 288 ILE A C 1
ATOM 2260 O O . ILE A 1 288 ? -7.859 7.707 9.406 1 96.56 288 ILE A O 1
ATOM 2264 N N . GLY A 1 289 ? -6.066 9.07 9.68 1 94 289 GLY A N 1
ATOM 2265 C CA . GLY A 1 289 ? -5.105 7.98 9.641 1 94 289 GLY A CA 1
ATOM 2266 C C . GLY A 1 289 ? -5.258 7.016 10.805 1 94 289 GLY A C 1
ATOM 2267 O O . GLY A 1 289 ? -5.137 5.801 10.633 1 94 289 GLY A O 1
ATOM 2268 N N . ASP A 1 290 ? -5.555 7.578 11.969 1 94.12 290 ASP A N 1
ATOM 2269 C CA . ASP A 1 290 ? -5.746 6.742 13.148 1 94.12 290 ASP A CA 1
ATOM 2270 C C . ASP A 1 290 ? -6.895 5.758 12.953 1 94.12 290 ASP A C 1
ATOM 2272 O O . ASP A 1 290 ? -6.789 4.59 13.32 1 94.12 290 ASP A O 1
ATOM 2276 N N . ALA A 1 291 ? -7.941 6.277 12.43 1 96.5 291 ALA A N 1
ATOM 2277 C CA . ALA A 1 291 ? -9.102 5.434 12.164 1 96.5 291 ALA A CA 1
ATOM 2278 C C . ALA A 1 291 ? -8.766 4.336 11.164 1 96.5 291 ALA A C 1
ATOM 2280 O O . ALA A 1 291 ? -9.117 3.17 11.367 1 96.5 291 ALA A O 1
ATOM 2281 N N . SER A 1 292 ? -8.125 4.715 10.086 1 96.19 292 SER A N 1
ATOM 2282 C CA . SER A 1 292 ? -7.723 3.738 9.086 1 96.19 292 SER A CA 1
ATOM 2283 C C . SER A 1 292 ? -6.832 2.658 9.688 1 96.19 292 SER A C 1
ATOM 2285 O O . SER A 1 292 ? -7.047 1.467 9.461 1 96.19 292 SER A O 1
ATOM 2287 N N . ASP A 1 293 ? -5.855 3.064 10.477 1 93.19 293 ASP A N 1
ATOM 2288 C CA . ASP A 1 293 ? -4.941 2.127 11.117 1 93.19 293 ASP A CA 1
ATOM 2289 C C . ASP A 1 293 ? -5.691 1.185 12.055 1 93.19 293 ASP A C 1
ATOM 2291 O O . ASP A 1 293 ? -5.332 0.012 12.188 1 93.19 293 ASP A O 1
ATOM 2295 N N . ALA A 1 294 ? -6.699 1.721 12.664 1 94.25 294 ALA A N 1
ATOM 2296 C CA . ALA A 1 294 ? -7.473 0.952 13.633 1 94.25 294 ALA A CA 1
ATOM 2297 C C . ALA A 1 294 ? -8.453 0.015 12.938 1 94.25 294 ALA A C 1
ATOM 2299 O O . ALA A 1 294 ? -9.109 -0.803 13.586 1 94.25 294 ALA A O 1
ATOM 2300 N N . GLY A 1 295 ? -8.562 0.108 11.641 1 96.12 295 GLY A N 1
ATOM 2301 C CA . GLY A 1 295 ? -9.531 -0.692 10.906 1 96.12 295 GLY A CA 1
ATOM 2302 C C . GLY A 1 295 ? -10.945 -0.147 11 1 96.12 295 GLY A C 1
ATOM 2303 O O . GLY A 1 295 ? -11.914 -0.909 10.977 1 96.12 295 GLY A O 1
ATOM 2304 N N . ILE A 1 296 ? -11.062 1.165 11.188 1 97.38 296 ILE A N 1
ATOM 2305 C CA . ILE A 1 296 ? -12.359 1.815 11.344 1 97.38 296 ILE A CA 1
ATOM 2306 C C . ILE A 1 296 ? -12.742 2.527 10.047 1 97.38 296 ILE A C 1
ATOM 2308 O O . ILE A 1 296 ? -11.945 3.291 9.492 1 97.38 296 ILE A O 1
ATOM 2312 N N . ALA A 1 297 ? -13.875 2.256 9.508 1 98.38 297 ALA A N 1
ATOM 2313 C CA . ALA A 1 297 ? -14.461 3.002 8.398 1 98.38 297 ALA A CA 1
ATOM 2314 C C . ALA A 1 297 ? -15.344 4.137 8.906 1 98.38 297 ALA A C 1
ATOM 2316 O O . ALA A 1 297 ? -16.359 3.895 9.57 1 98.38 297 ALA A O 1
ATOM 2317 N N . LEU A 1 298 ? -14.984 5.344 8.578 1 98.38 298 LEU A N 1
ATOM 2318 C CA . LEU A 1 298 ? -15.766 6.5 9.008 1 98.38 298 LEU A CA 1
ATOM 2319 C C . LEU A 1 298 ? -17.125 6.531 8.305 1 98.38 298 LEU A C 1
ATOM 2321 O O . LEU A 1 298 ? -17.234 6.16 7.137 1 98.38 298 LEU A O 1
ATOM 2325 N N . ASP A 1 299 ? -18.094 6.926 9.078 1 97.69 299 ASP A N 1
ATOM 2326 C CA . ASP A 1 299 ? -19.453 7.02 8.531 1 97.69 299 ASP A CA 1
ATOM 2327 C C . ASP A 1 299 ? -20.25 8.117 9.234 1 97.69 299 ASP A C 1
ATOM 2329 O O . ASP A 1 299 ? -20.953 7.852 10.219 1 97.69 299 ASP A O 1
ATOM 2333 N N . PHE A 1 300 ? -20.219 9.25 8.695 1 97 300 PHE A N 1
ATOM 2334 C CA . PHE A 1 300 ? -21 10.398 9.148 1 97 300 PHE A CA 1
ATOM 2335 C C . PHE A 1 300 ? -21.188 11.398 8.016 1 97 300 PHE A C 1
ATOM 2337 O O . PHE A 1 300 ? -20.438 11.383 7.031 1 97 300 PHE A O 1
ATOM 2344 N N . THR A 1 301 ? -22.203 12.156 8.133 1 96.06 301 THR A N 1
ATOM 2345 C CA . THR A 1 301 ? -22.516 13.18 7.141 1 96.06 301 THR A CA 1
ATOM 2346 C C . THR A 1 301 ? -22.875 14.5 7.812 1 96.06 301 THR A C 1
ATOM 2348 O O . THR A 1 301 ? -23.234 14.523 8.992 1 96.06 301 THR A O 1
ATOM 2351 N N . PHE A 1 302 ? -22.672 15.516 7.148 1 96.94 302 PHE A N 1
ATOM 2352 C CA . PHE A 1 302 ? -23.047 16.875 7.535 1 96.94 302 PHE A CA 1
ATOM 2353 C C . PHE A 1 302 ? -23.844 17.547 6.426 1 96.94 302 PHE A C 1
ATOM 2355 O O . PHE A 1 302 ? -23.422 17.547 5.266 1 96.94 302 PHE A O 1
ATOM 2362 N N . PRO A 1 303 ? -25.031 18.094 6.594 1 95.69 303 PRO A N 1
ATOM 2363 C CA . PRO A 1 303 ? -25.781 18.047 7.852 1 95.69 303 PRO A CA 1
ATOM 2364 C C . PRO A 1 303 ? -26.156 16.625 8.266 1 95.69 303 PRO A C 1
ATOM 2366 O O . PRO A 1 303 ? -26.219 15.727 7.426 1 95.69 303 PRO A O 1
ATOM 2369 N N . SER A 1 304 ? -26.375 16.516 9.523 1 92.56 304 SER A N 1
ATOM 2370 C CA . SER A 1 304 ? -26.734 15.203 10.047 1 92.56 304 SER A CA 1
ATOM 2371 C C . SER A 1 304 ? -28.109 14.766 9.547 1 92.56 304 SER A C 1
ATOM 2373 O O . SER A 1 304 ? -28.953 15.609 9.25 1 92.56 304 SER A O 1
ATOM 2375 N N . PRO A 1 305 ? -28.219 13.453 9.391 1 86.5 305 PRO A N 1
ATOM 2376 C CA . PRO A 1 305 ? -29.547 12.984 9 1 86.5 305 PRO A CA 1
ATOM 2377 C C . PRO A 1 305 ? -30.609 13.273 10.07 1 86.5 305 PRO A C 1
ATOM 2379 O O . PRO A 1 305 ? -30.281 13.414 11.25 1 86.5 305 PRO A O 1
ATOM 2382 N N . THR A 1 306 ? -31.844 13.492 9.617 1 78.31 306 THR A N 1
ATOM 2383 C CA . THR A 1 306 ? -32.969 13.758 10.523 1 78.31 306 THR A CA 1
ATOM 2384 C C . THR A 1 306 ? -33.219 12.562 11.445 1 78.31 306 THR A C 1
ATOM 2386 O O . THR A 1 306 ? -33.219 11.414 10.984 1 78.31 306 THR A O 1
ATOM 2389 N N . LYS A 1 307 ? -32.875 12.859 12.734 1 65.12 307 LYS A N 1
ATOM 2390 C CA . LYS A 1 307 ? -33.062 11.82 13.75 1 65.12 307 LYS A CA 1
ATOM 2391 C C . LYS A 1 307 ? -34.5 11.328 13.789 1 65.12 307 LYS A C 1
ATOM 2393 O O . LYS A 1 307 ? -35.438 12.125 13.766 1 65.12 307 LYS A O 1
ATOM 2398 N N . ASP A 1 308 ? -34.656 10.031 13.508 1 57.84 308 ASP A N 1
ATOM 2399 C CA . ASP A 1 308 ? -35.938 9.523 13.992 1 57.84 308 ASP A CA 1
ATOM 2400 C C . ASP A 1 308 ? -35.969 9.469 15.523 1 57.84 308 ASP A C 1
ATOM 2402 O O . ASP A 1 308 ? -34.969 9.117 16.156 1 57.84 308 ASP A O 1
ATOM 2406 N N . ALA A 1 309 ? -36.875 10.219 16.312 1 52.59 309 ALA A N 1
ATOM 2407 C CA . ALA A 1 309 ? -37.062 10.336 17.75 1 52.59 309 ALA A CA 1
ATOM 2408 C C . ALA A 1 309 ? -36.594 9.078 18.484 1 52.59 309 ALA A C 1
ATOM 2410 O O . ALA A 1 309 ? -36.094 9.164 19.609 1 52.59 309 ALA A O 1
ATOM 2411 N N . GLU A 1 310 ? -36.688 7.973 17.906 1 56.16 310 GLU A N 1
ATOM 2412 C CA . GLU A 1 310 ? -36.5 6.715 18.625 1 56.16 310 GLU A CA 1
ATOM 2413 C C . GLU A 1 310 ? -35.125 6.133 18.375 1 56.16 310 GLU A C 1
ATOM 2415 O O . GLU A 1 310 ? -34.719 5.152 19.016 1 56.16 310 GLU A O 1
ATOM 2420 N N . SER A 1 311 ? -34.312 6.891 17.516 1 64.44 311 SER A N 1
ATOM 2421 C CA . SER A 1 311 ? -33.094 6.191 17.172 1 64.44 311 SER A CA 1
ATOM 2422 C C . SER A 1 311 ? -31.891 6.746 17.953 1 64.44 311 SER A C 1
ATOM 2424 O O . SER A 1 311 ? -31.828 7.941 18.234 1 64.44 311 SER A O 1
ATOM 2426 N N . GLY A 1 312 ? -31.219 6.125 18.922 1 82.56 312 GLY A N 1
ATOM 2427 C CA . GLY A 1 312 ? -30.031 6.457 19.688 1 82.56 312 GLY A CA 1
ATOM 2428 C C . GLY A 1 312 ? -28.969 7.164 18.875 1 82.56 312 GLY A C 1
ATOM 2429 O O . GLY A 1 312 ? -29.219 7.574 17.734 1 82.56 312 GLY A O 1
ATOM 2430 N N . LEU A 1 313 ? -27.969 7.637 19.484 1 91.19 313 LEU A N 1
ATOM 2431 C CA . LEU A 1 313 ? -26.828 8.281 18.828 1 91.19 313 LEU A CA 1
ATOM 2432 C C . LEU A 1 313 ? -26.234 7.383 17.75 1 91.19 313 LEU A C 1
ATOM 2434 O O . LEU A 1 313 ? -26.109 6.172 17.953 1 91.19 313 LEU A O 1
ATOM 2438 N N . LYS A 1 314 ? -26.047 7.953 16.641 1 94.31 314 LYS A N 1
ATOM 2439 C CA . LYS A 1 314 ? -25.406 7.223 15.562 1 94.31 314 LYS A CA 1
ATOM 2440 C C . LYS A 1 314 ? -23.906 7.145 15.766 1 94.31 314 LYS A C 1
ATOM 2442 O O . LYS A 1 314 ? -23.281 8.102 16.234 1 94.31 314 LYS A O 1
ATOM 2447 N N . PRO A 1 315 ? -23.312 6.008 15.367 1 95.5 315 PRO A N 1
ATOM 2448 C CA . PRO A 1 315 ? -21.859 5.938 15.445 1 95.5 315 PRO A CA 1
ATOM 2449 C C . PRO A 1 315 ? -21.172 6.789 14.375 1 95.5 315 PRO A C 1
ATOM 2451 O O . PRO A 1 315 ? -21.766 7.07 13.336 1 95.5 315 PRO A O 1
ATOM 2454 N N . LEU A 1 316 ? -19.938 7.203 14.648 1 97.5 316 LEU A N 1
ATOM 2455 C CA . LEU A 1 316 ? -19.156 8.016 13.727 1 97.5 316 LEU A CA 1
ATOM 2456 C C . LEU A 1 316 ? -18.453 7.141 12.688 1 97.5 316 LEU A C 1
ATOM 2458 O O . LEU A 1 316 ? -17.891 7.648 11.719 1 97.5 316 LEU A O 1
ATOM 2462 N N . GLY A 1 317 ? -18.469 5.93 12.891 1 96.81 317 GLY A N 1
ATOM 2463 C CA . GLY A 1 317 ? -17.844 4.918 12.039 1 96.81 317 GLY A CA 1
ATOM 2464 C C . GLY A 1 317 ? -18.078 3.504 12.531 1 96.81 317 GLY A C 1
ATOM 2465 O O . GLY A 1 317 ? -18.75 3.295 13.547 1 96.81 317 GLY A O 1
ATOM 2466 N N . PHE A 1 318 ? -17.531 2.568 11.797 1 94.62 318 PHE A N 1
ATOM 2467 C CA . PHE A 1 318 ? -17.703 1.185 12.227 1 94.62 318 PHE A CA 1
ATOM 2468 C C . PHE A 1 318 ? -16.359 0.443 12.195 1 94.62 318 PHE A C 1
ATOM 2470 O O . PHE A 1 318 ? -15.555 0.652 11.289 1 94.62 318 PHE A O 1
ATOM 2477 N N . ASP A 1 319 ? -16.203 -0.33 13.227 1 95.81 319 ASP A N 1
ATOM 2478 C CA . ASP A 1 319 ? -15.07 -1.233 13.336 1 95.81 319 ASP A CA 1
ATOM 2479 C C . ASP A 1 319 ? -15.195 -2.402 12.367 1 95.81 319 ASP A C 1
ATOM 2481 O O . ASP A 1 319 ? -16.156 -3.162 12.414 1 95.81 319 ASP A O 1
ATOM 2485 N N . MET A 1 320 ? -14.18 -2.66 11.547 1 96.12 320 MET A N 1
ATOM 2486 C CA . MET A 1 320 ? -14.289 -3.646 10.477 1 96.12 320 MET A CA 1
ATOM 2487 C C . MET A 1 320 ? -13.688 -4.98 10.898 1 96.12 320 MET A C 1
ATOM 2489 O O . MET A 1 320 ? -13.742 -5.957 10.148 1 96.12 320 MET A O 1
ATOM 2493 N N . TRP A 1 321 ? -13.258 -5.07 12.109 1 92.44 321 TRP A N 1
ATOM 2494 C CA . TRP A 1 321 ? -12.57 -6.27 12.578 1 92.44 321 TRP A CA 1
ATOM 2495 C C . TRP A 1 321 ? -13.57 -7.375 12.914 1 92.44 321 TRP A C 1
ATOM 2497 O O . TRP A 1 321 ? -13.305 -8.555 12.688 1 92.44 321 TRP A O 1
ATOM 2507 N N . PRO A 1 322 ? -14.727 -7.047 13.445 1 91.25 322 PRO A N 1
ATOM 2508 C CA . PRO A 1 322 ? -15.656 -8.078 13.906 1 91.25 322 PRO A CA 1
ATOM 2509 C C . PRO A 1 322 ? -16.078 -9.039 12.797 1 91.25 322 PRO A C 1
ATOM 2511 O O . PRO A 1 322 ? -16.203 -8.633 11.641 1 91.25 322 PRO A O 1
ATOM 2514 N N . ALA A 1 323 ? -16.453 -10.266 13.164 1 88.38 323 ALA A N 1
ATOM 2515 C CA . ALA A 1 323 ? -16.812 -11.344 12.25 1 88.38 323 ALA A CA 1
ATOM 2516 C C . ALA A 1 323 ? -18.156 -11.062 11.586 1 88.38 323 ALA A C 1
ATOM 2518 O O . ALA A 1 323 ? -18.484 -11.656 10.555 1 88.38 323 ALA A O 1
ATOM 2519 N N . THR A 1 324 ? -18.828 -10.164 12.172 1 89.81 324 THR A N 1
ATOM 2520 C CA . THR A 1 324 ? -20.141 -9.828 11.641 1 89.81 324 THR A CA 1
ATOM 2521 C C . THR A 1 324 ? -20.031 -9.32 10.203 1 89.81 324 THR A C 1
ATOM 2523 O O . THR A 1 324 ? -21 -9.383 9.438 1 89.81 324 THR A O 1
ATOM 2526 N N . HIS A 1 325 ? -18.844 -8.859 9.844 1 92.81 325 HIS A N 1
ATOM 2527 C CA . HIS A 1 325 ? -18.641 -8.312 8.508 1 92.81 325 HIS A CA 1
ATOM 2528 C C . HIS A 1 325 ? -18.219 -9.406 7.523 1 92.81 325 HIS A C 1
ATOM 2530 O O . HIS A 1 325 ? -18.203 -9.18 6.312 1 92.81 325 HIS A O 1
ATOM 2536 N N . ALA A 1 326 ? -18 -10.555 7.973 1 90 326 ALA A N 1
ATOM 2537 C CA . ALA A 1 326 ? -17.344 -11.586 7.172 1 90 326 ALA A CA 1
ATOM 2538 C C . ALA A 1 326 ? -18.234 -12.031 6.012 1 90 326 ALA A C 1
ATOM 2540 O O . ALA A 1 326 ? -17.734 -12.445 4.965 1 90 326 ALA A O 1
ATOM 2541 N N . LEU A 1 327 ? -19.516 -11.898 6.18 1 90.69 327 LEU A N 1
ATOM 2542 C CA . LEU A 1 327 ? -20.438 -12.375 5.148 1 90.69 327 LEU A CA 1
ATOM 2543 C C . LEU A 1 327 ? -21.141 -11.211 4.465 1 90.69 327 LEU A C 1
ATOM 2545 O O . LEU A 1 327 ? -22.062 -11.414 3.662 1 90.69 327 LEU A O 1
ATOM 2549 N N . ASP A 1 328 ? -20.75 -10.031 4.773 1 93.81 328 ASP A N 1
ATOM 2550 C CA . ASP A 1 328 ? -21.406 -8.836 4.27 1 93.81 328 ASP A CA 1
ATOM 2551 C C . ASP A 1 328 ? -20.812 -8.391 2.938 1 93.81 328 ASP A C 1
ATOM 2553 O O . ASP A 1 328 ? -19.75 -7.766 2.904 1 93.81 328 ASP A O 1
ATOM 2557 N N . MET A 1 329 ? -21.5 -8.594 1.851 1 93.31 329 MET A N 1
ATOM 2558 C CA . MET A 1 329 ? -21 -8.305 0.512 1 93.31 329 MET A CA 1
ATOM 2559 C C . MET A 1 329 ? -21.344 -6.879 0.099 1 93.31 329 MET A C 1
ATOM 2561 O O . MET A 1 329 ? -21.141 -6.492 -1.053 1 93.31 329 MET A O 1
ATOM 2565 N N . SER A 1 330 ? -21.828 -6.086 1.021 1 95.38 330 SER A N 1
ATOM 2566 C CA . SER A 1 330 ? -22.141 -4.688 0.75 1 95.38 330 SER A CA 1
ATOM 2567 C C . SER A 1 330 ? -20.891 -3.816 0.851 1 95.38 330 SER A C 1
ATOM 2569 O O . SER A 1 330 ? -19.859 -4.246 1.39 1 95.38 330 SER A O 1
ATOM 2571 N N . PRO A 1 331 ? -20.984 -2.621 0.254 1 96.88 331 PRO A N 1
ATOM 2572 C CA . PRO A 1 331 ? -19.875 -1.672 0.458 1 96.88 331 PRO A CA 1
ATOM 2573 C C . PRO A 1 331 ? -19.766 -1.2 1.906 1 96.88 331 PRO A C 1
ATOM 2575 O O . PRO A 1 331 ? -20.641 -1.501 2.725 1 96.88 331 PRO A O 1
ATOM 2578 N N . LEU A 1 332 ? -18.719 -0.511 2.213 1 97.75 332 LEU A N 1
ATOM 2579 C CA . LEU A 1 332 ? -18.578 0.041 3.555 1 97.75 332 LEU A CA 1
ATOM 2580 C C . LEU A 1 332 ? -19.781 0.902 3.92 1 97.75 332 LEU A C 1
ATOM 2582 O O . LEU A 1 332 ? -20.375 0.712 4.977 1 97.75 332 LEU A O 1
ATOM 2586 N N . VAL A 1 333 ? -20.078 1.856 3.068 1 96.62 333 VAL A N 1
ATOM 2587 C CA . VAL A 1 333 ? -21.234 2.729 3.236 1 96.62 333 VAL A CA 1
ATOM 2588 C C . VAL A 1 333 ? -22.062 2.75 1.95 1 96.62 333 VAL A C 1
ATOM 2590 O O . VAL A 1 333 ? -21.547 3.076 0.879 1 96.62 333 VAL A O 1
ATOM 2593 N N . GLN A 1 334 ? -23.344 2.377 2.098 1 94.88 334 GLN A N 1
ATOM 2594 C CA . GLN A 1 334 ? -24.234 2.365 0.938 1 94.88 334 GLN A CA 1
ATOM 2595 C C . GLN A 1 334 ? -24.344 3.758 0.326 1 94.88 334 GLN A C 1
ATOM 2597 O O . GLN A 1 334 ? -24.562 4.738 1.04 1 94.88 334 GLN A O 1
ATOM 2602 N N . GLY A 1 335 ? -24.172 3.879 -0.956 1 93.75 335 GLY A N 1
ATOM 2603 C CA . GLY A 1 335 ? -24.328 5.148 -1.649 1 93.75 335 GLY A CA 1
ATOM 2604 C C . GLY A 1 335 ? -23.031 5.934 -1.745 1 93.75 335 GLY A C 1
ATOM 2605 O O . GLY A 1 335 ? -22.953 6.945 -2.447 1 93.75 335 GLY A O 1
ATOM 2606 N N . CYS A 1 336 ? -22.016 5.488 -1.023 1 95.94 336 CYS A N 1
ATOM 2607 C CA . CYS A 1 336 ? -20.719 6.168 -1.083 1 95.94 336 CYS A CA 1
ATOM 2608 C C . CYS A 1 336 ? -20.062 5.98 -2.447 1 95.94 336 CYS A C 1
ATOM 2610 O O . CYS A 1 336 ? -20.078 4.875 -2.996 1 95.94 336 CYS A O 1
ATOM 2612 N N . SER A 1 337 ? -19.469 7.023 -3.023 1 95.06 337 SER A N 1
ATOM 2613 C CA . SER A 1 337 ? -18.953 6.984 -4.387 1 95.06 337 SER A CA 1
ATOM 2614 C C . SER A 1 337 ? -17.438 6.77 -4.391 1 95.06 337 SER A C 1
ATOM 2616 O O . SER A 1 337 ? -16.797 6.848 -5.441 1 95.06 337 SER A O 1
ATOM 2618 N N . CYS A 1 338 ? -16.875 6.551 -3.232 1 95.62 338 CYS A N 1
ATOM 2619 C CA . CYS A 1 338 ? -15.43 6.398 -3.203 1 95.62 338 CYS A CA 1
ATOM 2620 C C . CYS A 1 338 ? -15.008 5.109 -3.895 1 95.62 338 CYS A C 1
ATOM 2622 O O . CYS A 1 338 ? -15.828 4.223 -4.121 1 95.62 338 CYS A O 1
ATOM 2624 N N . TYR A 1 339 ? -13.758 5.043 -4.266 1 94.62 339 TYR A N 1
ATOM 2625 C CA . TYR A 1 339 ? -13.141 3.895 -4.922 1 94.62 339 TYR A CA 1
ATOM 2626 C C . TYR A 1 339 ? -13.406 2.613 -4.141 1 94.62 339 TYR A C 1
ATOM 2628 O O . TYR A 1 339 ? -13.797 1.596 -4.719 1 94.62 339 TYR A O 1
ATOM 2636 N N . THR A 1 340 ? -13.211 2.598 -2.881 1 97.19 340 THR A N 1
ATOM 2637 C CA . THR A 1 340 ? -13.367 1.432 -2.02 1 97.19 340 THR A CA 1
ATOM 2638 C C . THR A 1 340 ? -14.805 0.919 -2.053 1 97.19 340 THR A C 1
ATOM 2640 O O . THR A 1 340 ? -15.039 -0.26 -2.322 1 97.19 340 THR A O 1
ATOM 2643 N N . CYS A 1 341 ? -15.719 1.789 -1.856 1 97.56 341 CYS A N 1
ATOM 2644 C CA . CYS A 1 341 ? -17.125 1.389 -1.76 1 97.56 341 CYS A CA 1
ATOM 2645 C C . CYS A 1 341 ? -17.656 0.969 -3.121 1 97.56 341 CYS A C 1
ATOM 2647 O O . CYS A 1 341 ? -18.594 0.157 -3.203 1 97.56 341 CYS A O 1
ATOM 2649 N N . GLN A 1 342 ? -17.078 1.471 -4.121 1 95.88 342 GLN A N 1
ATOM 2650 C CA . GLN A 1 342 ? -17.547 1.142 -5.461 1 95.88 342 GLN A CA 1
ATOM 2651 C C . GLN A 1 342 ? -17.031 -0.219 -5.914 1 95.88 342 GLN A C 1
ATOM 2653 O O . GLN A 1 342 ? -17.672 -0.896 -6.723 1 95.88 342 GLN A O 1
ATOM 2658 N N . LYS A 1 343 ? -15.945 -0.637 -5.328 1 94.94 343 LYS A N 1
ATOM 2659 C CA . LYS A 1 343 ? -15.273 -1.776 -5.945 1 94.94 343 LYS A CA 1
ATOM 2660 C C . LYS A 1 343 ? -15.125 -2.928 -4.953 1 94.94 343 LYS A C 1
ATOM 2662 O O . LYS A 1 343 ? -14.898 -4.074 -5.352 1 94.94 343 LYS A O 1
ATOM 2667 N N . PHE A 1 344 ? -15.219 -2.656 -3.689 1 96.81 344 PHE A N 1
ATOM 2668 C CA . PHE A 1 344 ? -14.914 -3.68 -2.695 1 96.81 344 PHE A CA 1
ATOM 2669 C C . PHE A 1 344 ? -16.078 -3.85 -1.719 1 96.81 344 PHE A C 1
ATOM 2671 O O . PHE A 1 344 ? -16.969 -3 -1.651 1 96.81 344 PHE A O 1
ATOM 2678 N N . THR A 1 345 ? -16 -4.926 -0.966 1 96.56 345 THR A N 1
ATOM 2679 C CA . THR A 1 345 ? -17.062 -5.266 -0.025 1 96.56 345 THR A CA 1
ATOM 2680 C C . THR A 1 345 ? -16.531 -5.305 1.403 1 96.56 345 THR A C 1
ATOM 2682 O O . THR A 1 345 ? -15.32 -5.426 1.617 1 96.56 345 THR A O 1
ATOM 2685 N N . ARG A 1 346 ? -17.453 -5.219 2.332 1 96.88 346 ARG A N 1
ATOM 2686 C CA . ARG A 1 346 ? -17.078 -5.344 3.74 1 96.88 346 ARG A CA 1
ATOM 2687 C C . ARG A 1 346 ? -16.453 -6.703 4.02 1 96.88 346 ARG A C 1
ATOM 2689 O O . ARG A 1 346 ? -15.461 -6.789 4.758 1 96.88 346 ARG A O 1
ATOM 2696 N N . ALA A 1 347 ? -17 -7.715 3.375 1 95.19 347 ALA A N 1
ATOM 2697 C CA . ALA A 1 347 ? -16.484 -9.07 3.592 1 95.19 347 ALA A CA 1
ATOM 2698 C C . ALA A 1 347 ? -15.023 -9.18 3.186 1 95.19 347 ALA A C 1
ATOM 2700 O O . ALA A 1 347 ? -14.203 -9.719 3.932 1 95.19 347 ALA A O 1
ATOM 2701 N N . TYR A 1 348 ? -14.727 -8.656 2.064 1 95.94 348 TYR A N 1
ATOM 2702 C CA . TYR A 1 348 ? -13.352 -8.742 1.574 1 95.94 348 TYR A CA 1
ATOM 2703 C C . TYR A 1 348 ? -12.422 -7.875 2.404 1 95.94 348 TYR A C 1
ATOM 2705 O O . TYR A 1 348 ? -11.297 -8.281 2.725 1 95.94 348 TYR A O 1
ATOM 2713 N N . ILE A 1 349 ? -12.836 -6.684 2.713 1 96.38 349 ILE A N 1
ATOM 2714 C CA . ILE A 1 349 ? -12 -5.797 3.52 1 96.38 349 ILE A CA 1
ATOM 2715 C C . ILE A 1 349 ? -11.703 -6.449 4.867 1 96.38 349 ILE A C 1
ATOM 2717 O O . ILE A 1 349 ? -10.562 -6.43 5.336 1 96.38 349 ILE A O 1
ATOM 2721 N N . ARG A 1 350 ? -12.727 -7.02 5.477 1 94.12 350 ARG A N 1
ATOM 2722 C CA . ARG A 1 350 ? -12.539 -7.742 6.73 1 94.12 350 ARG A CA 1
ATOM 2723 C C . ARG A 1 350 ? -11.555 -8.891 6.562 1 94.12 350 ARG A C 1
ATOM 2725 O O . ARG A 1 350 ? -10.688 -9.109 7.414 1 94.12 350 ARG A O 1
ATOM 2732 N N . HIS A 1 351 ? -11.719 -9.562 5.469 1 92.25 351 HIS A N 1
ATOM 2733 C CA . HIS A 1 351 ? -10.805 -10.656 5.133 1 92.25 351 HIS A CA 1
ATOM 2734 C C . HIS A 1 351 ? -9.359 -10.164 5.082 1 92.25 351 HIS A C 1
ATOM 2736 O O . HIS A 1 351 ? -8.477 -10.773 5.688 1 92.25 351 HIS A O 1
ATOM 2742 N N . LEU A 1 352 ? -9.133 -9.109 4.441 1 92.56 352 LEU A N 1
ATOM 2743 C CA . LEU A 1 352 ? -7.805 -8.531 4.289 1 92.56 352 LEU A CA 1
ATOM 2744 C C . LEU A 1 352 ? -7.25 -8.078 5.633 1 92.56 352 LEU A C 1
ATOM 2746 O O . LEU A 1 352 ? -6.07 -8.297 5.93 1 92.56 352 LEU A O 1
ATOM 2750 N N . LEU A 1 353 ? -8.086 -7.434 6.465 1 91.12 353 LEU A N 1
ATOM 2751 C CA . LEU A 1 353 ? -7.668 -6.977 7.785 1 91.12 353 LEU A CA 1
ATOM 2752 C C . LEU A 1 353 ? -7.203 -8.148 8.648 1 91.12 353 LEU A C 1
ATOM 2754 O O . LEU A 1 353 ? -6.125 -8.102 9.242 1 91.12 353 LEU A O 1
ATOM 2758 N N . HIS A 1 354 ? -8.047 -9.109 8.617 1 86.62 354 HIS A N 1
ATOM 2759 C CA . HIS A 1 354 ? -7.75 -10.281 9.438 1 86.62 354 HIS A CA 1
ATOM 2760 C C . HIS A 1 354 ? -6.461 -10.961 8.984 1 86.62 354 HIS A C 1
ATOM 2762 O O . HIS A 1 354 ? -5.719 -11.5 9.805 1 86.62 354 HIS A O 1
ATOM 2768 N N . ALA A 1 355 ? -6.246 -10.867 7.758 1 83.38 355 ALA A N 1
ATOM 2769 C CA . ALA A 1 355 ? -5.047 -11.477 7.195 1 83.38 355 ALA A CA 1
ATOM 2770 C C . ALA A 1 355 ? -3.863 -10.516 7.25 1 83.38 355 ALA A C 1
ATOM 2772 O O . ALA A 1 355 ? -2.768 -10.844 6.789 1 83.38 355 ALA A O 1
ATOM 2773 N N . LYS A 1 356 ? -4.035 -9.281 7.656 1 83.88 356 LYS A N 1
ATOM 2774 C CA . LYS A 1 356 ? -3.027 -8.234 7.805 1 83.88 356 LYS A CA 1
ATOM 2775 C C . LYS A 1 356 ? -2.4 -7.883 6.457 1 83.88 356 LYS A C 1
ATOM 2777 O O . LYS A 1 356 ? -1.183 -7.715 6.359 1 83.88 356 LYS A O 1
ATOM 2782 N N . GLU A 1 357 ? -3.217 -7.977 5.52 1 86.12 357 GLU A N 1
ATOM 2783 C CA . GLU A 1 357 ? -2.795 -7.516 4.199 1 86.12 357 GLU A CA 1
ATOM 2784 C C . GLU A 1 357 ? -2.91 -5.996 4.082 1 86.12 357 GLU A C 1
ATOM 2786 O O . GLU A 1 357 ? -3.934 -5.418 4.449 1 86.12 357 GLU A O 1
ATOM 2791 N N . MET A 1 358 ? -1.923 -5.375 3.564 1 85.94 358 MET A N 1
ATOM 2792 C CA . MET A 1 358 ? -1.803 -3.918 3.535 1 85.94 358 MET A CA 1
ATOM 2793 C C . MET A 1 358 ? -2.963 -3.291 2.77 1 85.94 358 MET A C 1
ATOM 2795 O O . MET A 1 358 ? -3.375 -2.17 3.068 1 85.94 358 MET A O 1
ATOM 2799 N N . LEU A 1 359 ? -3.436 -3.975 1.813 1 91.56 359 LEU A N 1
ATOM 2800 C CA . LEU A 1 359 ? -4.496 -3.434 0.972 1 91.56 359 LEU A CA 1
ATOM 2801 C C . LEU A 1 359 ? -5.699 -3.02 1.813 1 91.56 359 LEU A C 1
ATOM 2803 O O . LEU A 1 359 ? -6.418 -2.084 1.457 1 91.56 359 LEU A O 1
ATOM 2807 N N . ALA A 1 360 ? -5.898 -3.713 2.9 1 94 360 ALA A N 1
ATOM 2808 C CA . ALA A 1 360 ? -7.02 -3.369 3.771 1 94 360 ALA A CA 1
ATOM 2809 C C . ALA A 1 360 ? -6.934 -1.915 4.227 1 94 360 ALA A C 1
ATOM 2811 O O . ALA A 1 360 ? -7.91 -1.169 4.125 1 94 360 ALA A O 1
ATOM 2812 N N . TRP A 1 361 ? -5.82 -1.489 4.621 1 94.31 361 TRP A N 1
ATOM 2813 C CA . TRP A 1 361 ? -5.637 -0.142 5.148 1 94.31 361 TRP A CA 1
ATOM 2814 C C . TRP A 1 361 ? -5.637 0.888 4.023 1 94.31 361 TRP A C 1
ATOM 2816 O O . TRP A 1 361 ? -6.094 2.02 4.211 1 94.31 361 TRP A O 1
ATOM 2826 N N . THR A 1 362 ? -5.145 0.467 2.891 1 95.5 362 THR A N 1
ATOM 2827 C CA . THR A 1 362 ? -5.25 1.336 1.725 1 95.5 362 THR A CA 1
ATOM 2828 C C . THR A 1 362 ? -6.711 1.661 1.423 1 95.5 362 THR A C 1
ATOM 2830 O O . THR A 1 362 ? -7.066 2.826 1.234 1 95.5 362 THR A O 1
ATOM 2833 N N . LEU A 1 363 ? -7.516 0.626 1.406 1 97.19 363 LEU A N 1
ATOM 2834 C CA . LEU A 1 363 ? -8.93 0.785 1.079 1 97.19 363 LEU A CA 1
ATOM 2835 C C . LEU A 1 363 ? -9.641 1.629 2.133 1 97.19 363 LEU A C 1
ATOM 2837 O O . LEU A 1 363 ? -10.438 2.508 1.795 1 97.19 363 LEU A O 1
ATOM 2841 N N . LEU A 1 364 ? -9.273 1.377 3.383 1 97.19 364 LEU A N 1
ATOM 2842 C CA . LEU A 1 364 ? -9.867 2.152 4.469 1 97.19 364 LEU A CA 1
ATOM 2843 C C . LEU A 1 364 ? -9.438 3.613 4.387 1 97.19 364 LEU A C 1
ATOM 2845 O O . LEU A 1 364 ? -10.258 4.516 4.594 1 97.19 364 LEU A O 1
ATOM 2849 N N . GLN A 1 365 ? -8.211 3.834 4.09 1 96.69 365 GLN A N 1
ATOM 2850 C CA . GLN A 1 365 ? -7.684 5.191 3.986 1 96.69 365 GLN A CA 1
ATOM 2851 C C . GLN A 1 365 ? -8.398 5.977 2.891 1 96.69 365 GLN A C 1
ATOM 2853 O O . GLN A 1 365 ? -8.766 7.137 3.09 1 96.69 365 GLN A O 1
ATOM 2858 N N . VAL A 1 366 ? -8.594 5.363 1.774 1 97.44 366 VAL A N 1
ATOM 2859 C CA . VAL A 1 366 ? -9.273 6 0.65 1 97.44 366 VAL A CA 1
ATOM 2860 C C . VAL A 1 366 ? -10.695 6.387 1.058 1 97.44 366 VAL A C 1
ATOM 2862 O O . VAL A 1 366 ? -11.125 7.52 0.827 1 97.44 366 VAL A O 1
ATOM 2865 N N . HIS A 1 367 ? -11.383 5.488 1.693 1 98.38 367 HIS A N 1
ATOM 2866 C CA . HIS A 1 367 ? -12.75 5.742 2.139 1 98.38 367 HIS A CA 1
ATOM 2867 C C . HIS A 1 367 ? -12.797 6.879 3.154 1 98.38 367 HIS A C 1
ATOM 2869 O O . HIS A 1 367 ? -13.602 7.805 3.025 1 98.38 367 HIS A O 1
ATOM 2875 N N . ASN A 1 368 ? -11.93 6.809 4.098 1 98.25 368 ASN A N 1
ATOM 2876 C CA . ASN A 1 368 ? -11.945 7.773 5.195 1 98.25 368 ASN A CA 1
ATOM 2877 C C . ASN A 1 368 ? -11.617 9.18 4.707 1 98.25 368 ASN A C 1
ATOM 2879 O O . ASN A 1 368 ? -12.211 10.156 5.168 1 98.25 368 ASN A O 1
ATOM 2883 N N . TYR A 1 369 ? -10.719 9.328 3.787 1 98 369 TYR A N 1
ATOM 2884 C CA . TYR A 1 369 ? -10.391 10.641 3.244 1 98 369 TYR A CA 1
ATOM 2885 C C . TYR A 1 369 ? -11.562 11.203 2.449 1 98 369 TYR A C 1
ATOM 2887 O O . TYR A 1 369 ? -11.805 12.414 2.467 1 98 369 TYR A O 1
ATOM 2895 N N . LEU A 1 370 ? -12.266 10.359 1.754 1 97.69 370 LEU A N 1
ATOM 2896 C CA . LEU A 1 370 ? -13.414 10.859 0.999 1 97.69 370 LEU A CA 1
ATOM 2897 C C . LEU A 1 370 ? -14.523 11.32 1.938 1 97.69 370 LEU A C 1
ATOM 2899 O O . LEU A 1 370 ? -15.164 12.344 1.687 1 97.69 370 LEU A O 1
ATOM 2903 N N . VAL A 1 371 ? -14.75 10.562 2.979 1 97.94 371 VAL A N 1
ATOM 2904 C CA . VAL A 1 371 ? -15.742 10.969 3.971 1 97.94 371 VAL A CA 1
ATOM 2905 C C . VAL A 1 371 ? -15.383 12.352 4.512 1 97.94 371 VAL A C 1
ATOM 2907 O O . VAL A 1 371 ? -16.25 13.219 4.645 1 97.94 371 VAL A O 1
ATOM 2910 N N . MET A 1 372 ? -14.141 12.562 4.746 1 97.88 372 MET A N 1
ATOM 2911 C CA . MET A 1 372 ? -13.688 13.836 5.297 1 97.88 372 MET A CA 1
ATOM 2912 C C . MET A 1 372 ? -13.828 14.953 4.266 1 97.88 372 MET A C 1
ATOM 2914 O O . MET A 1 372 ? -14.188 16.078 4.609 1 97.88 372 MET A O 1
ATOM 2918 N N . ASP A 1 373 ? -13.492 14.641 3.086 1 97.69 373 ASP A N 1
ATOM 2919 C CA . ASP A 1 373 ? -13.648 15.625 2.021 1 97.69 373 ASP A CA 1
ATOM 2920 C C . ASP A 1 373 ? -15.109 16.078 1.899 1 97.69 373 ASP A C 1
ATOM 2922 O O . ASP A 1 373 ? -15.383 17.266 1.787 1 97.69 373 ASP A O 1
ATOM 2926 N N . ASN A 1 374 ? -16.016 15.117 1.923 1 97.81 374 ASN A N 1
ATOM 2927 C CA . ASN A 1 374 ? -17.438 15.422 1.868 1 97.81 374 ASN A CA 1
ATOM 2928 C C . ASN A 1 374 ? -17.875 16.234 3.078 1 97.81 374 ASN A C 1
ATOM 2930 O O . ASN A 1 374 ? -18.703 17.141 2.953 1 97.81 374 ASN A O 1
ATOM 2934 N N . PHE A 1 375 ? -17.359 15.906 4.18 1 98.38 375 PHE A N 1
ATOM 2935 C CA . PHE A 1 375 ? -17.688 16.609 5.418 1 98.38 375 PHE A CA 1
ATOM 2936 C C . PHE A 1 375 ? -17.312 18.094 5.309 1 98.38 375 PHE A C 1
ATOM 2938 O O . PHE A 1 375 ? -18.141 18.953 5.586 1 98.38 375 PHE A O 1
ATOM 2945 N N . TYR A 1 376 ? -16.141 18.359 4.855 1 98.5 376 TYR A N 1
ATOM 2946 C CA . TYR A 1 376 ? -15.68 19.75 4.742 1 98.5 376 TYR A CA 1
ATOM 2947 C C . TYR A 1 376 ? -16.453 20.484 3.654 1 98.5 376 TYR A C 1
ATOM 2949 O O . TYR A 1 376 ? -16.719 21.672 3.785 1 98.5 376 TYR A O 1
ATOM 2957 N N . ALA A 1 377 ? -16.734 19.812 2.568 1 98.19 377 ALA A N 1
ATOM 2958 C CA . ALA A 1 377 ? -17.562 20.422 1.533 1 98.19 377 ALA A CA 1
ATOM 2959 C C . ALA A 1 377 ? -18.906 20.844 2.09 1 98.19 377 ALA A C 1
ATOM 2961 O O . ALA A 1 377 ? -19.391 21.938 1.814 1 98.19 377 ALA A O 1
ATOM 2962 N N . ALA A 1 378 ? -19.438 19.969 2.895 1 98.56 378 ALA A N 1
ATOM 2963 C CA . ALA A 1 378 ? -20.734 20.25 3.504 1 98.56 378 ALA A CA 1
ATOM 2964 C C . ALA A 1 378 ? -20.641 21.391 4.512 1 98.56 378 ALA A C 1
ATOM 2966 O O . ALA A 1 378 ? -21.578 22.188 4.648 1 98.56 378 ALA A O 1
ATOM 2967 N N . ILE A 1 379 ? -19.594 21.438 5.207 1 98.44 379 ILE A N 1
ATOM 2968 C CA . ILE A 1 379 ? -19.359 22.531 6.137 1 98.44 379 ILE A CA 1
ATOM 2969 C C . ILE A 1 379 ? -19.344 23.859 5.379 1 98.44 379 ILE A C 1
ATOM 2971 O O . ILE A 1 379 ? -20.016 24.812 5.766 1 98.44 379 ILE A O 1
ATOM 2975 N N . ARG A 1 380 ? -18.578 23.938 4.293 1 97.62 380 ARG A N 1
ATOM 2976 C CA . ARG A 1 380 ? -18.5 25.156 3.492 1 97.62 380 ARG A CA 1
ATOM 2977 C C . ARG A 1 380 ? -19.891 25.562 2.979 1 97.62 380 ARG A C 1
ATOM 2979 O O . ARG A 1 380 ? -20.25 26.734 3.02 1 97.62 380 ARG A O 1
ATOM 2986 N N . ASP A 1 381 ? -20.641 24.578 2.578 1 97.62 381 ASP A N 1
ATOM 2987 C CA . ASP A 1 381 ? -21.984 24.844 2.098 1 97.62 381 ASP A CA 1
ATOM 2988 C C . ASP A 1 381 ? -22.859 25.438 3.205 1 97.62 381 ASP A C 1
ATOM 2990 O O . ASP A 1 381 ? -23.641 26.359 2.965 1 97.62 381 ASP A O 1
ATOM 2994 N N . SER A 1 382 ? -22.75 24.875 4.371 1 97.38 382 SER A N 1
ATOM 2995 C CA . SER A 1 382 ? -23.562 25.328 5.496 1 97.38 382 SER A CA 1
ATOM 2996 C C . SER A 1 382 ? -23.188 26.75 5.902 1 97.38 382 SER A C 1
ATOM 2998 O O . SER A 1 382 ? -24.047 27.547 6.285 1 97.38 382 SER A O 1
ATOM 3000 N N . ILE A 1 383 ? -21.906 27.062 5.871 1 95.62 383 ILE A N 1
ATOM 3001 C CA . ILE A 1 383 ? -21.453 28.422 6.172 1 95.62 383 ILE A CA 1
ATOM 3002 C C . ILE A 1 383 ? -22.031 29.391 5.145 1 95.62 383 ILE A C 1
ATOM 3004 O O . ILE A 1 383 ? -22.562 30.453 5.5 1 95.62 383 ILE A O 1
ATOM 3008 N N . ALA A 1 384 ? -21.938 29.031 3.867 1 94.81 384 ALA A N 1
ATOM 3009 C CA . ALA A 1 384 ? -22.453 29.859 2.779 1 94.81 384 ALA A CA 1
ATOM 3010 C C . ALA A 1 384 ? -23.938 30.141 2.951 1 94.81 384 ALA A C 1
ATOM 3012 O O . ALA A 1 384 ? -24.422 31.234 2.643 1 94.81 384 ALA A O 1
ATOM 3013 N N . LYS A 1 385 ? -24.688 29.172 3.533 1 95 385 LYS A N 1
ATOM 3014 C CA . LYS A 1 385 ? -26.125 29.266 3.697 1 95 385 LYS A CA 1
ATOM 3015 C C . LYS A 1 385 ? -26.5 29.906 5.039 1 95 385 LYS A C 1
ATOM 3017 O O . LYS A 1 385 ? -27.672 30.172 5.309 1 95 385 LYS A O 1
ATOM 3022 N N . GLY A 1 386 ? -25.547 30.016 5.879 1 92.88 386 GLY A N 1
ATOM 3023 C CA . GLY A 1 386 ? -25.781 30.594 7.191 1 92.88 386 GLY A CA 1
ATOM 3024 C C . GLY A 1 386 ? -26.406 29.609 8.172 1 92.88 386 GLY A C 1
ATOM 3025 O O . GLY A 1 386 ? -27.047 30.031 9.148 1 92.88 386 GLY A O 1
ATOM 3026 N N . THR A 1 387 ? -26.281 28.344 7.918 1 96.12 387 THR A N 1
ATOM 3027 C CA . THR A 1 387 ? -26.938 27.359 8.75 1 96.12 387 THR A CA 1
ATOM 3028 C C . THR A 1 387 ? -25.922 26.578 9.586 1 96.12 387 THR A C 1
ATOM 3030 O O . THR A 1 387 ? -26.281 25.625 10.281 1 96.12 387 THR A O 1
ATOM 3033 N N . PHE A 1 388 ? -24.656 26.969 9.57 1 96.88 388 PHE A N 1
ATOM 3034 C CA . PHE A 1 388 ? -23.562 26.203 10.156 1 96.88 388 PHE A CA 1
ATOM 3035 C C . PHE A 1 388 ? -23.828 25.953 11.641 1 96.88 388 PHE A C 1
ATOM 3037 O O . PHE A 1 388 ? -23.734 24.812 12.109 1 96.88 388 PHE A O 1
ATOM 3044 N N . ALA A 1 389 ? -24.141 26.938 12.391 1 96.19 389 ALA A N 1
ATOM 3045 C CA . ALA A 1 389 ? -24.281 26.828 13.836 1 96.19 389 ALA A CA 1
ATOM 3046 C C . ALA A 1 389 ? -25.375 25.828 14.203 1 96.19 389 ALA A C 1
ATOM 3048 O O . ALA A 1 389 ? -25.172 24.969 15.055 1 96.19 389 ALA A O 1
ATOM 3049 N N . GLU A 1 390 ? -26.484 25.969 13.578 1 96.81 390 GLU A N 1
ATOM 3050 C CA . GLU A 1 390 ? -27.609 25.062 13.836 1 96.81 390 GLU A CA 1
ATOM 3051 C C . GLU A 1 390 ? -27.266 23.625 13.461 1 96.81 390 GLU A C 1
ATOM 3053 O O . GLU A 1 390 ? -27.578 22.703 14.211 1 96.81 390 GLU A O 1
ATOM 3058 N N . GLU A 1 391 ? -26.672 23.516 12.289 1 97.5 391 GLU A N 1
ATOM 3059 C CA . GLU A 1 391 ? -26.328 22.172 11.82 1 97.5 391 GLU A CA 1
ATOM 3060 C C . GLU A 1 391 ? -25.266 21.531 12.711 1 97.5 391 GLU A C 1
ATOM 3062 O O . GLU A 1 391 ? -25.281 20.312 12.906 1 97.5 391 GLU A O 1
ATOM 3067 N N . ALA A 1 392 ? -24.344 22.312 13.203 1 97.56 392 ALA A N 1
ATOM 3068 C CA . ALA A 1 392 ? -23.344 21.797 14.125 1 97.56 392 ALA A CA 1
ATOM 3069 C C . ALA A 1 392 ? -23.984 21.266 15.406 1 97.56 392 ALA A C 1
ATOM 3071 O O . ALA A 1 392 ? -23.578 20.219 15.922 1 97.56 392 ALA A O 1
ATOM 3072 N N . GLN A 1 393 ? -24.922 21.969 15.898 1 96.56 393 GLN A N 1
ATOM 3073 C CA . GLN A 1 393 ? -25.641 21.531 17.094 1 96.56 393 GLN A CA 1
ATOM 3074 C C . GLN A 1 393 ? -26.391 20.234 16.828 1 96.56 393 GLN A C 1
ATOM 3076 O O . GLN A 1 393 ? -26.359 19.328 17.656 1 96.56 393 GLN A O 1
ATOM 3081 N N . LYS A 1 394 ? -27.031 20.188 15.703 1 95.94 394 LYS A N 1
ATOM 3082 C CA . LYS A 1 394 ? -27.75 18.984 15.336 1 95.94 394 LYS A CA 1
ATOM 3083 C C . LYS A 1 394 ? -26.797 17.797 15.211 1 95.94 394 LYS A C 1
ATOM 3085 O O . LYS A 1 394 ? -27.156 16.672 15.586 1 95.94 394 LYS A O 1
ATOM 3090 N N . PHE A 1 395 ? -25.656 18.062 14.68 1 97.31 395 PHE A N 1
ATOM 3091 C CA . PHE A 1 395 ? -24.656 17.016 14.523 1 97.31 395 PHE A CA 1
ATOM 3092 C C . PHE A 1 395 ? -24.25 16.453 15.883 1 97.31 395 PHE A C 1
ATOM 3094 O O . PHE A 1 395 ? -24.156 15.227 16.047 1 97.31 395 PHE A O 1
ATOM 3101 N N . GLU A 1 396 ? -24.047 17.297 16.844 1 94.94 396 GLU A N 1
ATOM 3102 C CA . GLU A 1 396 ? -23.656 16.891 18.203 1 94.94 396 GLU A CA 1
ATOM 3103 C C . GLU A 1 396 ? -24.734 16.016 18.844 1 94.94 396 GLU A C 1
ATOM 3105 O O . GLU A 1 396 ? -24.422 15.117 19.625 1 94.94 396 GLU A O 1
ATOM 3110 N N . LEU A 1 397 ? -25.906 16.266 18.5 1 93.5 397 LEU A N 1
ATOM 3111 C CA . LEU A 1 397 ? -27.031 15.539 19.078 1 93.5 397 LEU A CA 1
ATOM 3112 C C . LEU A 1 397 ? -27.281 14.234 18.344 1 93.5 397 LEU A C 1
ATOM 3114 O O . LEU A 1 397 ? -27.859 13.297 18.891 1 93.5 397 LEU A O 1
ATOM 3118 N N . ALA A 1 398 ? -26.828 14.148 17.141 1 94.75 398 ALA A N 1
ATOM 3119 C CA . ALA A 1 398 ? -27.156 13.008 16.281 1 94.75 398 ALA A CA 1
ATOM 3120 C C . ALA A 1 398 ? -26.109 11.914 16.406 1 94.75 398 ALA A C 1
ATOM 3122 O O . ALA A 1 398 ? -26.406 10.727 16.25 1 94.75 398 ALA A O 1
ATOM 3123 N N . TYR A 1 399 ? -24.891 12.312 16.625 1 96.44 399 TYR A N 1
ATOM 3124 C CA . TYR A 1 399 ? -23.797 11.352 16.562 1 96.44 399 TYR A CA 1
ATOM 3125 C C . TYR A 1 399 ? -23.141 11.172 17.938 1 96.44 399 TYR A C 1
ATOM 3127 O O . TYR A 1 399 ? -23.172 12.078 18.766 1 96.44 399 TYR A O 1
ATOM 3135 N N . GLU A 1 400 ? -22.516 9.938 18.125 1 95.25 400 GLU A N 1
ATOM 3136 C CA . GLU A 1 400 ? -21.688 9.688 19.297 1 95.25 400 GLU A CA 1
ATOM 3137 C C . GLU A 1 400 ? -20.516 10.664 19.375 1 95.25 400 GLU A C 1
ATOM 3139 O O . GLU A 1 400 ? -20.078 11.188 18.359 1 95.25 400 GLU A O 1
ATOM 3144 N N . SER A 1 401 ? -19.984 10.859 20.562 1 94.19 401 SER A N 1
ATOM 3145 C CA . SER A 1 401 ? -18.969 11.883 20.781 1 94.19 401 SER A CA 1
ATOM 3146 C C . SER A 1 401 ? -17.578 11.336 20.516 1 94.19 401 SER A C 1
ATOM 3148 O O . SER A 1 401 ? -16.609 12.102 20.406 1 94.19 401 SER A O 1
ATOM 3150 N N . GLU A 1 402 ? -17.484 9.992 20.391 1 95.06 402 GLU A N 1
ATOM 3151 C CA . GLU A 1 402 ? -16.188 9.375 20.156 1 95.06 402 GLU A CA 1
ATOM 3152 C C . GLU A 1 402 ? -16.25 8.375 19.016 1 95.06 402 GLU A C 1
ATOM 3154 O O . GLU A 1 402 ? -17.312 7.812 18.719 1 95.06 402 GLU A O 1
ATOM 3159 N N . LEU A 1 403 ? -15.117 8.219 18.359 1 94.56 403 LEU A N 1
ATOM 3160 C CA . LEU A 1 403 ? -15.008 7.176 17.344 1 94.56 403 LEU A CA 1
ATOM 3161 C C . LEU A 1 403 ? -15.078 5.793 17.969 1 94.56 403 LEU A C 1
ATOM 3163 O O . LEU A 1 403 ? -14.789 5.637 19.156 1 94.56 403 LEU A O 1
ATOM 3167 N N . PRO A 1 404 ? -15.391 4.797 17.156 1 92.62 404 PRO A N 1
ATOM 3168 C CA . PRO A 1 404 ? -15.406 3.439 17.703 1 92.62 404 PRO A CA 1
ATOM 3169 C C . PRO A 1 404 ? -14.031 2.986 18.188 1 92.62 404 PRO A C 1
ATOM 3171 O O . PRO A 1 404 ? -13.008 3.471 17.703 1 92.62 404 PRO A O 1
ATOM 3174 N N . GLN A 1 405 ? -14.109 2.115 19.125 1 88.25 405 GLN A N 1
ATOM 3175 C CA . GLN A 1 405 ? -12.859 1.561 19.641 1 88.25 405 GLN A CA 1
ATOM 3176 C C . GLN A 1 405 ? -12.305 0.488 18.719 1 88.25 405 GLN A C 1
ATOM 3178 O O . GLN A 1 405 ? -13.055 -0.3 18.141 1 88.25 405 GLN A O 1
ATOM 3183 N N . GLN A 1 406 ? -11.07 0.531 18.578 1 84.62 406 GLN A N 1
ATOM 3184 C CA . GLN A 1 406 ? -10.383 -0.495 17.797 1 84.62 406 GLN A CA 1
ATOM 3185 C C . GLN A 1 406 ? -10.43 -1.846 18.516 1 84.62 406 GLN A C 1
ATOM 3187 O O . GLN A 1 406 ? -10.156 -1.931 19.719 1 84.62 406 GLN A O 1
ATOM 3192 N N . THR A 1 407 ? -10.758 -2.852 17.797 1 83.75 407 THR A N 1
ATOM 3193 C CA . THR A 1 407 ? -10.812 -4.176 18.406 1 83.75 407 THR A CA 1
ATOM 3194 C C . THR A 1 407 ? -9.742 -5.086 17.812 1 83.75 407 THR A C 1
ATOM 3196 O O . THR A 1 407 ? -9.43 -6.133 18.391 1 83.75 407 THR A O 1
ATOM 3199 N N . GLY A 1 408 ? -9.125 -4.641 16.766 1 81.81 408 GLY A N 1
ATOM 3200 C CA . GLY A 1 408 ? -8.133 -5.48 16.109 1 81.81 408 GLY A CA 1
ATOM 3201 C C . GLY A 1 408 ? -6.715 -4.973 16.281 1 81.81 408 GLY A C 1
ATOM 3202 O O . GLY A 1 408 ? -6.477 -4.035 17.047 1 81.81 408 GLY A O 1
ATOM 3203 N N . GLN A 1 409 ? -5.582 -5.691 15.633 1 73.06 409 GLN A N 1
ATOM 3204 C CA . GLN A 1 409 ? -4.16 -5.434 15.828 1 73.06 409 GLN A CA 1
ATOM 3205 C C . GLN A 1 409 ? -3.643 -4.402 14.828 1 73.06 409 GLN A C 1
ATOM 3207 O O . GLN A 1 409 ? -2.488 -3.979 14.914 1 73.06 409 GLN A O 1
ATOM 3212 N N . GLY A 1 410 ? -4.402 -3.549 14.336 1 70.44 410 GLY A N 1
ATOM 3213 C CA . GLY A 1 410 ? -3.973 -2.525 13.391 1 70.44 410 GLY A CA 1
ATOM 3214 C C . GLY A 1 410 ? -2.787 -2.951 12.547 1 70.44 410 GLY A C 1
ATOM 3215 O O . GLY A 1 410 ? -2.312 -4.082 12.656 1 70.44 410 GLY A O 1
ATOM 3216 N N . PRO A 1 411 ? -2.332 -2.037 11.633 1 68.19 411 PRO A N 1
ATOM 3217 C CA . PRO A 1 411 ? -1.154 -2.346 10.812 1 68.19 411 PRO A CA 1
ATOM 3218 C C . PRO A 1 411 ? 0.138 -2.367 11.633 1 68.19 411 PRO A C 1
ATOM 3220 O O . PRO A 1 411 ? 0.138 -1.992 12.805 1 68.19 411 PRO A O 1
ATOM 3223 N N . ARG A 1 412 ? 1.152 -2.77 11.055 1 56.06 412 ARG A N 1
ATOM 3224 C CA . ARG A 1 412 ? 2.453 -2.719 11.711 1 56.06 412 ARG A CA 1
ATOM 3225 C C . ARG A 1 412 ? 2.793 -1.297 12.148 1 56.06 412 ARG A C 1
ATOM 3227 O O . ARG A 1 412 ? 2.518 -0.338 11.422 1 56.06 412 ARG A O 1
ATOM 3234 N N . ILE A 1 413 ? 3.139 -1.208 13.414 1 51 413 ILE A N 1
ATOM 3235 C CA . ILE A 1 413 ? 3.447 0.092 14 1 51 413 ILE A CA 1
ATOM 3236 C C . ILE A 1 413 ? 4.715 0.658 13.359 1 51 413 ILE A C 1
ATOM 3238 O O . ILE A 1 413 ? 5.715 -0.048 13.227 1 51 413 ILE A O 1
ATOM 3242 N N . ARG A 1 414 ? 4.531 1.861 12.797 1 49.25 414 ARG A N 1
ATOM 3243 C CA . ARG A 1 414 ? 5.676 2.605 12.281 1 49.25 414 ARG A CA 1
ATOM 3244 C C . ARG A 1 414 ? 6.641 2.971 13.406 1 49.25 414 ARG A C 1
ATOM 3246 O O . ARG A 1 414 ? 6.23 3.145 14.555 1 49.25 414 ARG A O 1
ATOM 3253 N N . GLY A 1 415 ? 7.953 2.852 13.117 1 47 415 GLY A N 1
ATOM 3254 C CA . GLY A 1 415 ? 8.977 3.098 14.117 1 47 415 GLY A CA 1
ATOM 3255 C C . GLY A 1 415 ? 8.672 4.297 15 1 47 415 GLY A C 1
ATOM 3256 O O . GLY A 1 415 ? 8.805 4.223 16.219 1 47 415 GLY A O 1
ATOM 3257 N N . TYR A 1 416 ? 8.148 5.379 14.352 1 45.09 416 TYR A N 1
ATOM 3258 C CA . TYR A 1 416 ? 7.957 6.594 15.133 1 45.09 416 TYR A CA 1
ATOM 3259 C C . TYR A 1 416 ? 6.695 6.5 15.984 1 45.09 416 TYR A C 1
ATOM 3261 O O . TYR A 1 416 ? 6.484 7.312 16.891 1 45.09 416 TYR A O 1
ATOM 3269 N N . GLN A 1 417 ? 5.859 5.621 15.594 1 49.28 417 GLN A N 1
ATOM 3270 C CA . GLN A 1 417 ? 4.609 5.484 16.344 1 49.28 417 GLN A CA 1
ATOM 3271 C C . GLN A 1 417 ? 4.832 4.754 17.656 1 49.28 417 GLN A C 1
ATOM 3273 O O . GLN A 1 417 ? 3.932 4.695 18.5 1 49.28 417 GLN A O 1
ATOM 3278 N N . PHE A 1 418 ? 5.961 4.066 17.75 1 43.06 418 PHE A N 1
ATOM 3279 C CA . PHE A 1 418 ? 6.262 3.42 19.016 1 43.06 418 PHE A CA 1
ATOM 3280 C C . PHE A 1 418 ? 6.375 4.449 20.141 1 43.06 418 PHE A C 1
ATOM 3282 O O . PHE A 1 418 ? 7.27 5.297 20.125 1 43.06 418 PHE A O 1
ATOM 3289 N N . ARG A 1 419 ? 5.258 4.926 20.453 1 43.25 419 ARG A N 1
ATOM 3290 C CA . ARG A 1 419 ? 5.223 5.891 21.547 1 43.25 419 ARG A CA 1
ATOM 3291 C C . ARG A 1 419 ? 6.164 5.48 22.672 1 43.25 419 ARG A C 1
ATOM 3293 O O . ARG A 1 419 ? 6.137 4.332 23.125 1 43.25 419 ARG A O 1
ATOM 3300 N N . GLY A 1 420 ? 7.324 6.113 22.859 1 36.69 420 GLY A N 1
ATOM 3301 C CA . GLY A 1 420 ? 8.195 6.023 24.016 1 36.69 420 GLY A CA 1
ATOM 3302 C C . GLY A 1 420 ? 7.441 5.832 25.328 1 36.69 420 GLY A C 1
ATOM 3303 O O . GLY A 1 420 ? 7.23 6.789 26.078 1 36.69 420 GLY A O 1
ATOM 3304 N N . GLU A 1 421 ? 6.473 5.152 25.375 1 35.19 421 GLU A N 1
ATOM 3305 C CA . GLU A 1 421 ? 6.23 5.012 26.797 1 35.19 421 GLU A CA 1
ATOM 3306 C C . GLU A 1 421 ? 7.469 4.492 27.516 1 35.19 421 GLU A C 1
ATOM 3308 O O . GLU A 1 421 ? 8.133 3.574 27.047 1 35.19 421 GLU A O 1
ATOM 3313 N N . ALA A 1 422 ? 8.062 5.27 28.438 1 36.38 422 ALA A N 1
ATOM 3314 C CA . ALA A 1 422 ? 9.195 5.016 29.328 1 36.38 422 ALA A CA 1
ATOM 3315 C C . ALA A 1 422 ? 9.273 3.543 29.719 1 36.38 422 ALA A C 1
ATOM 3317 O O . ALA A 1 422 ? 10.344 3.033 30.047 1 36.38 422 ALA A O 1
ATOM 3318 N N . SER A 1 423 ? 8.195 2.828 30.078 1 31.86 423 SER A N 1
ATOM 3319 C CA . SER A 1 423 ? 8.297 1.524 30.734 1 31.86 423 SER A CA 1
ATOM 3320 C C . SER A 1 423 ? 8.281 0.394 29.703 1 31.86 423 SER A C 1
ATOM 3322 O O . SER A 1 423 ? 8.258 -0.782 30.078 1 31.86 423 SER A O 1
ATOM 3324 N N . ALA A 1 424 ? 7.875 0.656 28.562 1 34.72 424 ALA A N 1
ATOM 3325 C CA . ALA A 1 424 ? 7.828 -0.595 27.812 1 34.72 424 ALA A CA 1
ATOM 3326 C C . ALA A 1 424 ? 9.211 -0.978 27.297 1 34.72 424 ALA A C 1
ATOM 3328 O O . ALA A 1 424 ? 9.977 -0.116 26.859 1 34.72 424 ALA A O 1
ATOM 3329 N N . LYS A 1 425 ? 9.711 -2.154 27.422 1 33.56 425 LYS A N 1
ATOM 3330 C CA . LYS A 1 425 ? 10.938 -2.822 27 1 33.56 425 LYS A CA 1
ATOM 3331 C C . LYS A 1 425 ? 11.211 -2.6 25.516 1 33.56 425 LYS A C 1
ATOM 3333 O O . LYS A 1 425 ? 10.289 -2.666 24.703 1 33.56 425 LYS A O 1
ATOM 3338 N N . PRO A 1 426 ? 12.289 -1.9 25.188 1 34.72 426 PRO A N 1
ATOM 3339 C CA . PRO A 1 426 ? 12.633 -1.771 23.766 1 34.72 426 PRO A CA 1
ATOM 3340 C C . PRO A 1 426 ? 12.359 -3.049 22.969 1 34.72 426 PRO A C 1
ATOM 3342 O O . PRO A 1 426 ? 12.82 -4.125 23.359 1 34.72 426 PRO A O 1
ATOM 3345 N N . THR A 1 427 ? 11.32 -3.111 22.359 1 34.03 427 THR A N 1
ATOM 3346 C CA . THR A 1 427 ? 11.047 -4.355 21.641 1 34.03 427 THR A CA 1
ATOM 3347 C C . THR A 1 427 ? 12.133 -4.633 20.609 1 34.03 427 THR A C 1
ATOM 3349 O O . THR A 1 427 ? 12.188 -5.727 20.047 1 34.03 427 THR A O 1
ATOM 3352 N N . ASN A 1 428 ? 12.656 -3.535 19.953 1 34.22 428 ASN A N 1
ATOM 3353 C CA . ASN A 1 428 ? 13.719 -3.893 19.016 1 34.22 428 ASN A CA 1
ATOM 3354 C C . ASN A 1 428 ? 15.047 -4.113 19.734 1 34.22 428 ASN A C 1
ATOM 3356 O O . ASN A 1 428 ? 15.578 -3.195 20.359 1 34.22 428 ASN A O 1
ATOM 3360 N N . PRO A 1 429 ? 15.492 -5.277 20.016 1 31.3 429 PRO A N 1
ATOM 3361 C CA . PRO A 1 429 ? 16.828 -5.43 20.609 1 31.3 429 PRO A CA 1
ATOM 3362 C C . PRO A 1 429 ? 17.906 -4.688 19.828 1 31.3 429 PRO A C 1
ATOM 3364 O O . PRO A 1 429 ? 17.781 -4.488 18.625 1 31.3 429 PRO A O 1
ATOM 3367 N N . LYS A 1 430 ? 18.641 -3.861 20.484 1 30.62 430 LYS A N 1
ATOM 3368 C CA . LYS A 1 430 ? 19.828 -3.211 19.906 1 30.62 430 LYS A CA 1
ATOM 3369 C C . LYS A 1 430 ? 20.641 -4.191 19.078 1 30.62 430 LYS A C 1
ATOM 3371 O O . LYS A 1 430 ? 21.141 -5.195 19.609 1 30.62 430 LYS A O 1
ATOM 3376 N N . ALA A 1 431 ? 20.484 -4.16 17.844 1 31.64 431 ALA A N 1
ATOM 3377 C CA . ALA A 1 431 ? 21.328 -4.992 16.984 1 31.64 431 ALA A CA 1
ATOM 3378 C C . ALA A 1 431 ? 22.812 -4.738 17.25 1 31.64 431 ALA A C 1
ATOM 3380 O O . ALA A 1 431 ? 23.656 -5.586 16.969 1 31.64 431 ALA A O 1
ATOM 3381 N N . TYR A 1 432 ? 23.141 -3.443 17.594 1 32.28 432 TYR A N 1
ATOM 3382 C CA . TYR A 1 432 ? 24.578 -3.16 17.547 1 32.28 432 TYR A CA 1
ATOM 3383 C C . TYR A 1 432 ? 25.281 -3.682 18.781 1 32.28 432 TYR A C 1
ATOM 3385 O O . TYR A 1 432 ? 26.422 -3.311 19.062 1 32.28 432 TYR A O 1
ATOM 3393 N N . GLY A 1 433 ? 24.656 -4.352 19.656 1 29.56 433 GLY A N 1
ATOM 3394 C CA . GLY A 1 433 ? 25.438 -4.605 20.875 1 29.56 433 GLY A CA 1
ATOM 3395 C C . GLY A 1 433 ? 26.641 -5.488 20.625 1 29.56 433 GLY A C 1
ATOM 3396 O O . GLY A 1 433 ? 27.438 -5.73 21.547 1 29.56 433 GLY A O 1
ATOM 3397 N N . ARG A 1 434 ? 26.578 -6.281 19.531 1 30.61 434 ARG A N 1
ATOM 3398 C CA . ARG A 1 434 ? 27.641 -7.293 19.578 1 30.61 434 ARG A CA 1
ATOM 3399 C C . ARG A 1 434 ? 28.984 -6.707 19.172 1 30.61 434 ARG A C 1
ATOM 3401 O O . ARG A 1 434 ? 29.984 -7.41 19.156 1 30.61 434 ARG A O 1
ATOM 3408 N N . LEU A 1 435 ? 28.984 -5.5 18.531 1 29.84 435 LEU A N 1
ATOM 3409 C CA . LEU A 1 435 ? 30.344 -5.168 18.125 1 29.84 435 LEU A CA 1
ATOM 3410 C C . LEU A 1 435 ? 31.188 -4.793 19.328 1 29.84 435 LEU A C 1
ATOM 3412 O O . LEU A 1 435 ? 32.406 -4.625 19.203 1 29.84 435 LEU A O 1
ATOM 3416 N N . ASP A 1 436 ? 30.562 -4.434 20.391 1 29.7 436 ASP A N 1
ATOM 3417 C CA . ASP A 1 436 ? 31.453 -3.885 21.422 1 29.7 436 ASP A CA 1
ATOM 3418 C C . ASP A 1 436 ? 32.312 -4.973 22.031 1 29.7 436 ASP A C 1
ATOM 3420 O O . ASP A 1 436 ? 33.25 -4.68 22.812 1 29.7 436 ASP A O 1
ATOM 3424 N N . HIS A 1 437 ? 31.891 -6.188 21.969 1 31.81 437 HIS A N 1
ATOM 3425 C CA . HIS A 1 437 ? 32.688 -7.059 22.828 1 31.81 437 HIS A CA 1
ATOM 3426 C C . HIS A 1 437 ? 34.031 -7.348 22.188 1 31.81 437 HIS A C 1
ATOM 3428 O O . HIS A 1 437 ? 34.906 -7.945 22.828 1 31.81 437 HIS A O 1
ATOM 3434 N N . VAL A 1 438 ? 34.094 -7.246 20.828 1 31.09 438 VAL A N 1
ATOM 3435 C CA . VAL A 1 438 ? 35.375 -7.77 20.328 1 31.09 438 VAL A CA 1
ATOM 3436 C C . VAL A 1 438 ? 36.5 -6.766 20.594 1 31.09 438 VAL A C 1
ATOM 3438 O O . VAL A 1 438 ? 37.688 -7.113 20.547 1 31.09 438 VAL A O 1
ATOM 3441 N N . THR A 1 439 ? 36.062 -5.488 20.719 1 29.75 439 THR A N 1
ATOM 3442 C CA . THR A 1 439 ? 37.156 -4.555 20.672 1 29.75 439 THR A CA 1
ATOM 3443 C C . THR A 1 439 ? 38 -4.652 21.969 1 29.75 439 THR A C 1
ATOM 3445 O O . THR A 1 439 ? 39.125 -4.199 22 1 29.75 439 THR A O 1
ATOM 3448 N N . ASN A 1 440 ? 37.312 -5.051 23 1 29.36 440 ASN A N 1
ATOM 3449 C CA . ASN A 1 440 ? 38.094 -4.781 24.203 1 29.36 440 ASN A CA 1
ATOM 3450 C C . ASN A 1 440 ? 39.312 -5.688 24.297 1 29.36 440 ASN A C 1
ATOM 3452 O O . ASN A 1 440 ? 40.188 -5.465 25.125 1 29.36 440 ASN A O 1
ATOM 3456 N N . ASN A 1 441 ? 39.094 -6.898 23.781 1 29.91 441 ASN A N 1
ATOM 3457 C CA . ASN A 1 441 ? 40.156 -7.773 24.266 1 29.91 441 ASN A CA 1
ATOM 3458 C C . ASN A 1 441 ? 41.469 -7.5 23.547 1 29.91 441 ASN A C 1
ATOM 3460 O O . ASN A 1 441 ? 42.469 -8.203 23.766 1 29.91 441 ASN A O 1
ATOM 3464 N N . VAL A 1 442 ? 41.312 -6.883 22.328 1 29.14 442 VAL A N 1
ATOM 3465 C CA . VAL A 1 442 ? 42.562 -6.934 21.625 1 29.14 442 VAL A CA 1
ATOM 3466 C C . VAL A 1 442 ? 43.562 -5.945 22.234 1 29.14 442 VAL A C 1
ATOM 3468 O O . VAL A 1 442 ? 44.75 -5.949 21.906 1 29.14 442 VAL A O 1
ATOM 3471 N N . THR A 1 443 ? 42.938 -4.938 22.922 1 28.19 443 THR A N 1
ATOM 3472 C CA . THR A 1 443 ? 43.844 -3.838 23.219 1 28.19 443 THR A CA 1
ATOM 3473 C C . THR A 1 443 ? 44.906 -4.266 24.219 1 28.19 443 THR A C 1
ATOM 3475 O O . THR A 1 443 ? 45.844 -3.508 24.5 1 28.19 443 THR A O 1
ATOM 3478 N N . GLN A 1 444 ? 44.562 -5.363 24.953 1 25.88 444 GLN A N 1
ATOM 3479 C CA . GLN A 1 444 ? 45.469 -5.391 26.109 1 25.88 444 GLN A CA 1
ATOM 3480 C C . GLN A 1 444 ? 46.906 -5.672 25.672 1 25.88 444 GLN A C 1
ATOM 3482 O O . GLN A 1 444 ? 47.844 -5.426 26.422 1 25.88 444 GLN A O 1
ATOM 3487 N N . SER A 1 445 ? 47.031 -6.508 24.625 1 26.36 445 SER A N 1
ATOM 3488 C CA . SER A 1 445 ? 48.344 -7.152 24.75 1 26.36 445 SER A CA 1
ATOM 3489 C C . SER A 1 445 ? 49.469 -6.199 24.375 1 26.36 445 SER A C 1
ATOM 3491 O O . SER A 1 445 ? 50.625 -6.484 24.609 1 26.36 445 SER A O 1
ATOM 3493 N N . GLU A 1 446 ? 49.125 -5.312 23.359 1 24.98 446 GLU A N 1
ATOM 3494 C CA . GLU A 1 446 ? 50.344 -4.844 22.719 1 24.98 446 GLU A CA 1
ATOM 3495 C C . GLU A 1 446 ? 51.062 -3.818 23.594 1 24.98 446 GLU A C 1
ATOM 3497 O O . GLU A 1 446 ? 51.969 -3.109 23.125 1 24.98 446 GLU A O 1
ATOM 3502 N N . SER A 1 447 ? 50.656 -3.686 24.875 1 24.3 447 SER A N 1
ATOM 3503 C CA . SER A 1 447 ? 51.281 -2.568 25.578 1 24.3 447 SER A CA 1
ATOM 3504 C C . SER A 1 447 ? 52.812 -2.686 25.562 1 24.3 447 SER A C 1
ATOM 3506 O O . SER A 1 447 ? 53.5 -1.829 26.125 1 24.3 447 SER A O 1
ATOM 3508 N N . SER A 1 448 ? 53.344 -3.932 25.312 1 21.91 448 SER A N 1
ATOM 3509 C CA . SER A 1 448 ? 54.656 -4.031 25.953 1 21.91 448 SER A CA 1
ATOM 3510 C C . SER A 1 448 ? 55.656 -3.07 25.312 1 21.91 448 SER A C 1
ATOM 3512 O O . SER A 1 448 ? 56.594 -2.615 25.984 1 21.91 448 SER A O 1
ATOM 3514 N N . LEU A 1 449 ? 55.75 -3.029 23.969 1 21.14 449 LEU A N 1
ATOM 3515 C CA . LEU A 1 449 ? 57.125 -2.879 23.547 1 21.14 449 LEU A CA 1
ATOM 3516 C C . LEU A 1 449 ? 57.531 -1.41 23.547 1 21.14 449 LEU A C 1
ATOM 3518 O O . LEU A 1 449 ? 58.562 -1.05 22.969 1 21.14 449 LEU A O 1
ATOM 3522 N N . ALA A 1 450 ? 56.656 -0.524 23.906 1 22.67 450 ALA A N 1
ATOM 3523 C CA . ALA A 1 450 ? 56.969 0.835 23.469 1 22.67 450 ALA A CA 1
ATOM 3524 C C . ALA A 1 450 ? 58.188 1.375 24.203 1 22.67 450 ALA A C 1
ATOM 3526 O O . ALA A 1 450 ? 58.375 2.59 24.266 1 22.67 450 ALA A O 1
ATOM 3527 N N . ASN A 1 451 ? 59.031 0.594 24.828 1 18.83 451 ASN A N 1
ATOM 3528 C CA . ASN A 1 451 ? 60 1.295 25.656 1 18.83 451 ASN A CA 1
ATOM 3529 C C . ASN A 1 451 ? 60.906 2.184 24.828 1 18.83 451 ASN A C 1
ATOM 3531 O O . ASN A 1 451 ? 61.875 2.766 25.344 1 18.83 451 ASN A O 1
ATOM 3535 N N . ALA A 1 452 ? 61.125 1.883 23.5 1 18.09 452 ALA A N 1
ATOM 3536 C CA . ALA A 1 452 ? 62.531 2.254 23.234 1 18.09 452 ALA A CA 1
ATOM 3537 C C . ALA A 1 452 ? 62.719 3.768 23.312 1 18.09 452 ALA A C 1
ATOM 3539 O O . ALA A 1 452 ? 61.906 4.527 22.766 1 18.09 452 ALA A O 1
ATOM 3540 N N . ALA A 1 453 ? 63.906 4.277 23.906 1 19.25 453 ALA A N 1
ATOM 3541 C CA . ALA A 1 453 ? 64.562 5.41 24.578 1 19.25 453 ALA A CA 1
ATOM 3542 C C . ALA A 1 453 ? 64.625 6.629 23.656 1 19.25 453 ALA A C 1
ATOM 3544 O O . ALA A 1 453 ? 64.5 6.496 22.438 1 19.25 453 ALA A O 1
ATOM 3545 N N . ASP A 1 454 ? 64.875 7.848 24.156 1 19.22 454 ASP A N 1
ATOM 3546 C CA . ASP A 1 454 ? 64.938 9.305 24.234 1 19.22 454 ASP A CA 1
ATOM 3547 C C . ASP A 1 454 ? 66 9.852 23.266 1 19.22 454 ASP A C 1
ATOM 3549 O O . ASP A 1 454 ? 66.438 11.016 23.359 1 19.22 454 ASP A O 1
ATOM 3553 N N . VAL A 1 455 ? 66.375 9.188 22.125 1 18.3 455 VAL A N 1
ATOM 3554 C CA . VAL A 1 455 ? 67.688 9.68 21.703 1 18.3 455 VAL A CA 1
ATOM 3555 C C . VAL A 1 455 ? 67.625 11.195 21.484 1 18.3 455 VAL A C 1
ATOM 3557 O O . VAL A 1 455 ? 66.625 11.711 20.984 1 18.3 455 VAL A O 1
ATOM 3560 N N . ASN A 1 456 ? 68.625 11.977 22 1 18.36 456 ASN A N 1
ATOM 3561 C CA . ASN A 1 456 ? 69.125 13.32 22.328 1 18.36 456 ASN A CA 1
ATOM 3562 C C . ASN A 1 456 ? 69.25 14.18 21.078 1 18.36 456 ASN A C 1
ATOM 3564 O O . ASN A 1 456 ? 69.938 15.211 21.109 1 18.36 456 ASN A O 1
ATOM 3568 N N . THR A 1 457 ? 68.312 14.102 20.078 1 18.88 457 THR A N 1
ATOM 3569 C CA . THR A 1 457 ? 68.812 14.875 18.938 1 18.88 457 THR A CA 1
ATOM 3570 C C . THR A 1 457 ? 69.125 16.312 19.344 1 18.88 457 THR A C 1
ATOM 3572 O O . THR A 1 457 ? 68.188 17.062 19.688 1 18.88 457 THR A O 1
ATOM 3575 N N . ASP A 1 458 ? 70.375 16.656 19.906 1 16.86 458 ASP A N 1
ATOM 3576 C CA . ASP A 1 458 ? 71.125 17.828 20.391 1 16.86 458 ASP A CA 1
ATOM 3577 C C . ASP A 1 458 ? 70.875 19.016 19.438 1 16.86 458 ASP A C 1
ATOM 3579 O O . ASP A 1 458 ? 70.5 20.094 19.875 1 16.86 458 ASP A O 1
ATOM 3583 N N . GLU A 1 459 ? 71.938 19.234 18.531 1 16.52 459 GLU A N 1
ATOM 3584 C CA . GLU A 1 459 ? 72.875 20.344 18.54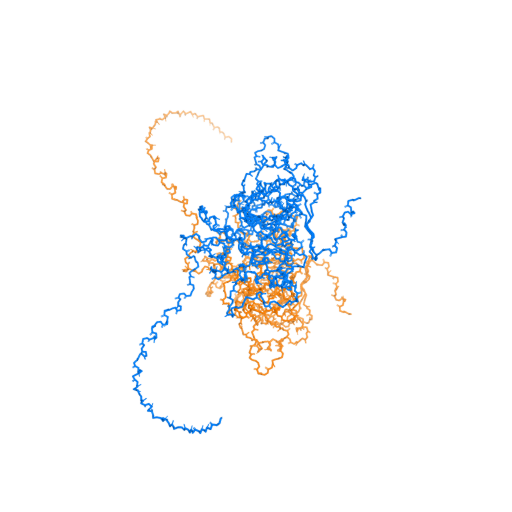7 1 16.52 459 GLU A CA 1
ATOM 3585 C C . GLU A 1 459 ? 72.375 21.531 17.719 1 16.52 459 GLU A C 1
ATOM 3587 O O . GLU A 1 459 ? 72.562 22.688 18.062 1 16.52 459 GLU A O 1
ATOM 3592 N N . LEU A 1 460 ? 72 21.297 16.375 1 17.48 460 LEU A N 1
ATOM 3593 C CA . LEU A 1 460 ? 72.688 22.25 15.516 1 17.48 460 LEU A CA 1
ATOM 3594 C C . LEU A 1 460 ? 72.062 23.641 15.633 1 17.48 460 LEU A C 1
ATOM 3596 O O . LEU A 1 460 ? 70.938 23.844 15.273 1 17.48 460 LEU A O 1
ATOM 3600 N N . LEU A 1 461 ? 72.625 24.516 16.578 1 17.38 461 LEU A N 1
ATOM 3601 C CA . LEU A 1 461 ? 72.5 25.891 17.047 1 17.38 461 LEU A CA 1
ATOM 3602 C C . LEU A 1 461 ? 72.688 26.875 15.906 1 17.38 461 LEU A C 1
ATOM 3604 O O . LEU A 1 461 ? 72.562 28.094 16.109 1 17.38 461 LEU A O 1
ATOM 3608 N N . GLY A 1 462 ? 73.25 26.438 14.617 1 17.02 462 GLY A N 1
ATOM 3609 C CA . GLY A 1 462 ? 74.125 27.484 14.188 1 17.02 462 GLY A CA 1
ATOM 3610 C C . GLY A 1 462 ? 73.5 28.859 14.219 1 17.02 462 GLY A C 1
ATOM 3611 O O . GLY A 1 462 ? 72.312 28.984 14.344 1 17.02 462 GLY A O 1
ATOM 3612 N N . GLN A 1 463 ? 74.25 29.891 13.641 1 17.08 463 GLN A N 1
ATOM 3613 C CA . GLN A 1 463 ? 74.938 31.188 13.68 1 17.08 463 GLN A CA 1
ATOM 3614 C C . GLN A 1 463 ? 74.125 32.281 13.023 1 17.08 463 GLN A C 1
ATOM 3616 O O . GLN A 1 463 ? 74.188 33.438 13.391 1 17.08 463 GLN A O 1
ATOM 3621 N N . GLY A 1 464 ? 73.562 32 11.781 1 17.19 464 GLY A N 1
ATOM 3622 C CA . GLY A 1 464 ? 74.062 33.062 10.938 1 17.19 464 GLY A CA 1
ATOM 3623 C C . GLY A 1 464 ? 73.688 34.438 11.391 1 17.19 464 GLY A C 1
ATOM 3624 O O . GLY A 1 464 ? 72.812 34.625 12.227 1 17.19 464 GLY A O 1
ATOM 3625 N N . PHE A 1 465 ? 73.938 35.406 10.391 1 17.52 465 PHE A N 1
ATOM 3626 C CA . PHE A 1 465 ? 74.688 36.625 10.008 1 17.52 465 PHE A CA 1
ATOM 3627 C C . PHE A 1 465 ? 73.875 37.875 10.383 1 17.52 465 PHE A C 1
ATOM 3629 O O . PHE A 1 465 ? 72.688 37.812 10.555 1 17.52 465 PHE A O 1
ATOM 3636 N N . ALA A 1 466 ? 74.438 38.969 9.953 1 18.11 466 ALA A N 1
ATOM 3637 C CA . ALA A 1 466 ? 75 40.312 10.25 1 18.11 466 ALA A CA 1
ATOM 3638 C C . ALA A 1 466 ? 73.938 41.375 10.211 1 18.11 466 ALA A C 1
ATOM 3640 O O . ALA A 1 466 ? 73.75 42.156 11.156 1 18.11 466 ALA A O 1
ATOM 3641 N N . GLU A 1 467 ? 74 42.125 9 1 17.86 467 GLU A N 1
ATOM 3642 C CA . GLU A 1 467 ? 74.562 43.469 8.906 1 17.86 467 GLU A CA 1
ATOM 3643 C C . GLU A 1 467 ? 73.438 44.5 9.25 1 17.86 467 GLU A C 1
ATOM 3645 O O . GLU A 1 467 ? 72.25 44.188 9.289 1 17.86 467 GLU A O 1
ATOM 3650 N N . LYS A 1 468 ? 73.625 45.625 8.469 1 18 468 LYS A N 1
ATOM 3651 C CA . LYS A 1 468 ? 74.062 47 8.602 1 18 468 LYS A CA 1
ATOM 3652 C C . LYS A 1 468 ? 72.875 47.906 8.961 1 18 468 LYS A C 1
ATOM 3654 O O . LYS A 1 468 ? 71.75 47.562 8.773 1 18 468 LYS A O 1
ATOM 3659 N N . PRO A 1 469 ? 73.062 49.219 8.172 1 21.62 469 PRO A N 1
ATOM 3660 C CA . PRO A 1 469 ? 73.25 50.625 8.562 1 21.62 469 PRO A CA 1
ATOM 3661 C C . PRO A 1 469 ? 71.938 51.312 8.922 1 21.62 469 PRO A C 1
ATOM 3663 O O . PRO A 1 469 ? 71.812 51.938 9.992 1 21.62 469 PRO A O 1
ATOM 3666 N N . VAL A 1 470 ? 71.625 52.094 7.699 1 22.06 470 VAL A N 1
ATOM 3667 C CA . VAL A 1 470 ? 70.938 53.375 7.562 1 22.06 470 VAL A CA 1
ATOM 3668 C C . VAL A 1 470 ? 69.438 53.156 7.715 1 22.06 470 VAL A C 1
ATOM 3670 O O . VAL A 1 470 ? 68.875 52.219 7.148 1 22.06 470 VAL A O 1
ATOM 3673 N N . MET B 1 1 ? 1.256 -8.172 -42.406 1 24.97 1 MET B N 1
ATOM 3674 C CA . MET B 1 1 ? 1.139 -9.617 -42.25 1 24.97 1 MET B CA 1
ATOM 3675 C C . MET B 1 1 ? 0.969 -9.992 -40.781 1 24.97 1 MET B C 1
ATOM 3677 O O . MET B 1 1 ? 0.583 -11.125 -40.469 1 24.97 1 MET B O 1
ATOM 3681 N N . GLN B 1 2 ? 1.615 -9.25 -39.844 1 25.27 2 GLN B N 1
ATOM 3682 C CA . GLN B 1 2 ? 1.746 -9.477 -38.406 1 25.27 2 GLN B CA 1
ATOM 3683 C C . GLN B 1 2 ? 0.414 -9.258 -37.688 1 25.27 2 GLN B C 1
ATOM 3685 O O . GLN B 1 2 ? 0.24 -9.688 -36.562 1 25.27 2 GLN B O 1
ATOM 3690 N N . SER B 1 3 ? -0.388 -8.344 -38.25 1 30.92 3 SER B N 1
ATOM 3691 C CA . SER B 1 3 ? -1.702 -7.938 -37.75 1 30.92 3 SER B CA 1
ATOM 3692 C C . SER B 1 3 ? -2.711 -9.078 -37.844 1 30.92 3 SER B C 1
ATOM 3694 O O . SER B 1 3 ? -3.75 -9.055 -37.188 1 30.92 3 SER B O 1
ATOM 3696 N N . GLU B 1 4 ? -2.531 -9.891 -38.875 1 30.52 4 GLU B N 1
ATOM 3697 C CA . GLU B 1 4 ? -3.527 -10.867 -39.312 1 30.52 4 GLU B CA 1
ATOM 3698 C C . GLU B 1 4 ? -3.652 -12 -38.281 1 30.52 4 GLU B C 1
ATOM 3700 O O . GLU B 1 4 ? -4.539 -12.852 -38.406 1 30.52 4 GLU B O 1
ATOM 3705 N N . LEU B 1 5 ? -2.508 -12.297 -37.688 1 31.14 5 LEU B N 1
ATOM 3706 C CA . LEU B 1 5 ? -2.59 -13.492 -36.844 1 31.14 5 LEU B CA 1
ATOM 3707 C C . LEU B 1 5 ? -3.49 -13.25 -35.656 1 31.14 5 LEU B C 1
ATOM 3709 O O . LEU B 1 5 ? -3.51 -14.047 -34.719 1 31.14 5 LEU B O 1
ATOM 3713 N N . LEU B 1 6 ? -3.947 -12.031 -35.5 1 33.03 6 LEU B N 1
ATOM 3714 C CA . LEU B 1 6 ? -4.949 -11.789 -34.469 1 33.03 6 LEU B CA 1
ATOM 3715 C C . LEU B 1 6 ? -6.242 -12.539 -34.781 1 33.03 6 LEU B C 1
ATOM 3717 O O . LEU B 1 6 ? -7.199 -11.945 -35.281 1 33.03 6 LEU B O 1
ATOM 3721 N N . ALA B 1 7 ? -6.098 -13.766 -35.5 1 33.59 7 ALA B N 1
ATOM 3722 C CA . ALA B 1 7 ? -7.25 -14.562 -35.906 1 33.59 7 ALA B CA 1
ATOM 3723 C C . ALA B 1 7 ? -8.32 -14.562 -34.812 1 33.59 7 ALA B C 1
ATOM 3725 O O . ALA B 1 7 ? -8.008 -14.492 -33.625 1 33.59 7 ALA B O 1
ATOM 3726 N N . GLU B 1 8 ? -9.555 -14.461 -35.188 1 36.47 8 GLU B N 1
ATOM 3727 C CA . GLU B 1 8 ? -10.836 -14.648 -34.5 1 36.47 8 GLU B CA 1
ATOM 3728 C C . GLU B 1 8 ? -10.773 -15.789 -33.5 1 36.47 8 GLU B C 1
ATOM 3730 O O . GLU B 1 8 ? -10.273 -16.875 -33.812 1 36.47 8 GLU B O 1
ATOM 3735 N N . LEU B 1 9 ? -10.484 -15.609 -32.219 1 41.69 9 LEU B N 1
ATOM 3736 C CA . LEU B 1 9 ? -10.602 -16.641 -31.203 1 41.69 9 LEU B CA 1
ATOM 3737 C C . LEU B 1 9 ? -11.719 -17.625 -31.531 1 41.69 9 LEU B C 1
ATOM 3739 O O . LEU B 1 9 ? -12.828 -17.219 -31.875 1 41.69 9 LEU B O 1
ATOM 3743 N N . PRO B 1 10 ? -11.367 -18.812 -31.953 1 41.19 10 PRO B N 1
ATOM 3744 C CA . PRO B 1 10 ? -12.438 -19.797 -32.156 1 41.19 10 PRO B CA 1
ATOM 3745 C C . PRO B 1 10 ? -13.547 -19.672 -31.109 1 41.19 10 PRO B C 1
ATOM 3747 O O . PRO B 1 10 ? -13.328 -19.109 -30.031 1 41.19 10 PRO B O 1
ATOM 3750 N N . ASP B 1 11 ? -14.789 -19.844 -31.531 1 43.03 11 ASP B N 1
ATOM 3751 C CA . ASP B 1 11 ? -16 -20.016 -30.734 1 43.03 11 ASP B CA 1
ATOM 3752 C C . ASP B 1 11 ? -15.719 -20.812 -29.469 1 43.03 11 ASP B C 1
ATOM 3754 O O . ASP B 1 11 ? -16.625 -21.062 -28.672 1 43.03 11 ASP B O 1
ATOM 3758 N N . GLU B 1 12 ? -14.516 -21.578 -29.438 1 54.5 12 GLU B N 1
ATOM 3759 C CA . GLU B 1 12 ? -14.289 -22.469 -28.297 1 54.5 12 GLU B CA 1
ATOM 3760 C C . GLU B 1 12 ? -13.859 -21.688 -27.062 1 54.5 12 GLU B C 1
ATOM 3762 O O . GLU B 1 12 ? -13.164 -20.672 -27.172 1 54.5 12 GLU B O 1
ATOM 3767 N N . MET B 1 13 ? -14.445 -22.078 -25.734 1 71.19 13 MET B N 1
ATOM 3768 C CA . MET B 1 13 ? -14.352 -21.484 -24.406 1 71.19 13 MET B CA 1
ATOM 3769 C C . MET B 1 13 ? -12.898 -21.438 -23.938 1 71.19 13 MET B C 1
ATOM 3771 O O . MET B 1 13 ? -12.453 -20.453 -23.359 1 71.19 13 MET B O 1
ATOM 3775 N N . PHE B 1 14 ? -12.016 -22.562 -24.359 1 83.19 14 PHE B N 1
ATOM 3776 C CA . PHE B 1 14 ? -10.625 -22.656 -23.938 1 83.19 14 PHE B CA 1
ATOM 3777 C C . PHE B 1 14 ? -9.742 -23.172 -25.062 1 83.19 14 PHE B C 1
ATOM 3779 O O . PHE B 1 14 ? -10.141 -24.094 -25.797 1 83.19 14 PHE B O 1
ATOM 3786 N N . SER B 1 15 ? -8.531 -22.547 -25.344 1 85.12 15 SER B N 1
ATOM 3787 C CA . SER B 1 15 ? -7.559 -23.078 -26.281 1 85.12 15 SER B CA 1
ATOM 3788 C C . SER B 1 15 ? -6.133 -22.781 -25.844 1 85.12 15 SER B C 1
ATOM 3790 O O . SER B 1 15 ? -5.836 -21.672 -25.375 1 85.12 15 SER B O 1
ATOM 3792 N N . PHE B 1 16 ? -5.359 -23.844 -25.812 1 87.69 16 PHE B N 1
ATOM 3793 C CA . PHE B 1 16 ? -3.91 -23.703 -25.703 1 87.69 16 PHE B CA 1
ATOM 3794 C C . PHE B 1 16 ? -3.227 -24.234 -26.969 1 87.69 16 PHE B C 1
ATOM 3796 O O . PHE B 1 16 ? -3.363 -25.406 -27.297 1 87.69 16 PHE B O 1
ATOM 3803 N N . SER B 1 17 ? -2.502 -23.281 -27.656 1 87.69 17 SER B N 1
ATOM 3804 C CA . SER B 1 17 ? -1.87 -23.672 -28.906 1 87.69 17 SER B CA 1
ATOM 3805 C C . SER B 1 17 ? -0.374 -23.375 -28.891 1 87.69 17 SER B C 1
ATOM 3807 O O . SER B 1 17 ? 0.055 -22.359 -28.344 1 87.69 17 SER B O 1
ATOM 3809 N N . LEU B 1 18 ? 0.352 -24.344 -29.359 1 84.38 18 LEU B N 1
ATOM 3810 C CA . LEU B 1 18 ? 1.79 -24.141 -29.516 1 84.38 18 LEU B CA 1
ATOM 3811 C C . LEU B 1 18 ? 2.119 -23.547 -30.875 1 84.38 18 LEU B C 1
ATOM 3813 O O . LEU B 1 18 ? 1.494 -23.891 -31.875 1 84.38 18 LEU B O 1
ATOM 3817 N N . LEU B 1 19 ? 2.92 -22.547 -30.719 1 81.62 19 LEU B N 1
ATOM 3818 C CA . LEU B 1 19 ? 3.316 -21.875 -31.938 1 81.62 19 LEU B CA 1
ATOM 3819 C C . LEU B 1 19 ? 4.574 -22.5 -32.531 1 81.62 19 LEU B C 1
ATOM 3821 O O . LEU B 1 19 ? 5.508 -22.828 -31.797 1 81.62 19 LEU B O 1
ATOM 3825 N N . GLY B 1 20 ? 4.551 -22.75 -33.781 1 71.75 20 GLY B N 1
ATOM 3826 C CA . GLY B 1 20 ? 5.668 -23.375 -34.469 1 71.75 20 GLY B CA 1
ATOM 3827 C C . GLY B 1 20 ? 5.668 -24.891 -34.344 1 71.75 20 GLY B C 1
ATOM 3828 O O . GLY B 1 20 ? 4.609 -25.5 -34.188 1 71.75 20 GLY B O 1
ATOM 3829 N N . SER B 1 21 ? 6.797 -25.469 -34.594 1 60.59 21 SER B N 1
ATOM 3830 C CA . SER B 1 21 ? 6.875 -26.938 -34.562 1 60.59 21 SER B CA 1
ATOM 3831 C C . SER B 1 21 ? 6.848 -27.453 -33.125 1 60.59 21 SER B C 1
ATOM 3833 O O . SER B 1 21 ? 7.465 -26.859 -32.25 1 60.59 21 SER B O 1
ATOM 3835 N N . PRO B 1 22 ? 5.734 -28.219 -32.938 1 57.97 22 PRO B N 1
ATOM 3836 C CA . PRO B 1 22 ? 5.695 -28.734 -31.578 1 57.97 22 PRO B CA 1
ATOM 3837 C C . PRO B 1 22 ? 7.043 -29.281 -31.109 1 57.97 22 PRO B C 1
ATOM 3839 O O . PRO B 1 22 ? 7.691 -30.031 -31.844 1 57.97 22 PRO B O 1
ATOM 3842 N N . PRO B 1 23 ? 7.609 -28.531 -30.219 1 56.25 23 PRO B N 1
ATOM 3843 C CA . PRO B 1 23 ? 8.945 -28.953 -29.781 1 56.25 23 PRO B CA 1
ATOM 3844 C C . PRO B 1 23 ? 8.984 -30.422 -29.375 1 56.25 23 PRO B C 1
ATOM 3846 O O . PRO B 1 23 ? 7.953 -31.016 -29.047 1 56.25 23 PRO B O 1
ATOM 3849 N N . THR B 1 24 ? 10.164 -31.078 -29.719 1 59.44 24 THR B N 1
ATOM 3850 C CA . THR B 1 24 ? 10.531 -32.344 -29.078 1 59.44 24 THR B CA 1
ATOM 3851 C C . THR B 1 24 ? 10.25 -32.281 -27.578 1 59.44 24 THR B C 1
ATOM 3853 O O . THR B 1 24 ? 10.125 -31.219 -27 1 59.44 24 THR B O 1
ATOM 3856 N N . LEU B 1 25 ? 10.18 -33.469 -27.109 1 65 25 LEU B N 1
ATOM 3857 C CA . LEU B 1 25 ? 10.016 -33.719 -25.672 1 65 25 LEU B CA 1
ATOM 3858 C C . LEU B 1 25 ? 11.078 -32.969 -24.875 1 65 25 LEU B C 1
ATOM 3860 O O . LEU B 1 25 ? 12.242 -32.906 -25.281 1 65 25 LEU B O 1
ATOM 3864 N N . LEU B 1 26 ? 10.953 -31.812 -24.172 1 80.81 26 LEU B N 1
ATOM 3865 C CA . LEU B 1 26 ? 11.781 -31.078 -23.219 1 80.81 26 LEU B CA 1
ATOM 3866 C C . LEU B 1 26 ? 12.531 -29.938 -23.906 1 80.81 26 LEU B C 1
ATOM 3868 O O . LEU B 1 26 ? 13.766 -29.938 -23.969 1 80.81 26 LEU B O 1
ATOM 3872 N N . ALA B 1 27 ? 11.898 -29.156 -24.594 1 89.94 27 ALA B N 1
ATOM 3873 C CA . ALA B 1 27 ? 12.414 -27.969 -25.281 1 89.94 27 ALA B CA 1
ATOM 3874 C C . ALA B 1 27 ? 11.531 -26.75 -25.016 1 89.94 27 ALA B C 1
ATOM 3876 O O . ALA B 1 27 ? 10.352 -26.906 -24.656 1 89.94 27 ALA B O 1
ATOM 3877 N N . PRO B 1 28 ? 12.141 -25.625 -25.203 1 94.25 28 PRO B N 1
ATOM 3878 C CA . PRO B 1 28 ? 11.32 -24.422 -25.031 1 94.25 28 PRO B CA 1
ATOM 3879 C C . PRO B 1 28 ? 10.133 -24.375 -25.984 1 94.25 28 PRO B C 1
ATOM 3881 O O . PRO B 1 28 ? 10.266 -24.75 -27.156 1 94.25 28 PRO B O 1
ATOM 3884 N N . ARG B 1 29 ? 9.023 -23.969 -25.5 1 93.12 29 ARG B N 1
ATOM 3885 C CA . ARG B 1 29 ? 7.781 -23.938 -26.266 1 93.12 29 ARG B CA 1
ATOM 3886 C C . ARG B 1 29 ? 7.184 -22.531 -26.281 1 93.12 29 ARG B C 1
ATOM 3888 O O . ARG B 1 29 ? 7.07 -21.891 -25.25 1 93.12 29 ARG B O 1
ATOM 3895 N N . LEU B 1 30 ? 6.867 -22.125 -27.484 1 94.56 30 LEU B N 1
ATOM 3896 C CA . LEU B 1 30 ? 6.062 -20.906 -27.641 1 94.56 30 LEU B CA 1
ATOM 3897 C C . LEU B 1 30 ? 4.582 -21.25 -27.734 1 94.56 30 LEU B C 1
ATOM 3899 O O . LEU B 1 30 ? 4.195 -22.125 -28.516 1 94.56 30 LEU B O 1
ATOM 3903 N N . GLY B 1 31 ? 3.836 -20.656 -26.859 1 94.81 31 GLY B N 1
ATOM 3904 C CA . GLY B 1 31 ? 2.42 -20.984 -26.875 1 94.81 31 GLY B CA 1
ATOM 3905 C C . GLY B 1 31 ? 1.523 -19.781 -26.656 1 94.81 31 GLY B C 1
ATOM 3906 O O . GLY B 1 31 ? 2.01 -18.672 -26.438 1 94.81 31 GLY B O 1
ATOM 3907 N N . ARG B 1 32 ? 0.3 -20.016 -26.906 1 95.25 32 ARG B N 1
ATOM 3908 C CA . ARG B 1 32 ? -0.771 -19.047 -26.703 1 95.25 32 ARG B CA 1
ATOM 3909 C C . ARG B 1 32 ? -1.925 -19.656 -25.922 1 95.25 32 ARG B C 1
ATOM 3911 O O . ARG B 1 32 ? -2.504 -20.672 -26.328 1 95.25 32 ARG B O 1
ATOM 3918 N N . LEU B 1 33 ? -2.193 -19.094 -24.734 1 96.5 33 LEU B N 1
ATOM 3919 C CA . LEU B 1 33 ? -3.293 -19.516 -23.875 1 96.5 33 LEU B CA 1
ATOM 3920 C C . LEU B 1 33 ? -4.477 -18.562 -24 1 96.5 33 LEU B C 1
ATOM 3922 O O . LEU B 1 33 ? -4.371 -17.375 -23.656 1 96.5 33 LEU B O 1
ATOM 3926 N N . ALA B 1 34 ? -5.617 -19.062 -24.5 1 95.12 34 ALA B N 1
ATOM 3927 C CA . ALA B 1 34 ? -6.809 -18.25 -24.719 1 95.12 34 ALA B CA 1
ATOM 3928 C C . ALA B 1 34 ? -8.016 -18.828 -24 1 95.12 34 ALA B C 1
ATOM 3930 O O . ALA B 1 34 ? -8.297 -20.031 -24.109 1 95.12 34 ALA B O 1
ATOM 3931 N N . LEU B 1 35 ? -8.602 -18.094 -23.203 1 93.94 35 LEU B N 1
ATOM 3932 C CA . LEU B 1 35 ? -9.852 -18.422 -22.531 1 93.94 35 LEU B CA 1
ATOM 3933 C C . LEU B 1 35 ? -10.891 -17.328 -22.75 1 93.94 35 LEU B C 1
ATOM 3935 O O . LEU B 1 35 ? -10.562 -16.141 -22.688 1 93.94 35 LEU B O 1
ATOM 3939 N N . LEU B 1 36 ? -12.078 -17.703 -23.031 1 90.88 36 LEU B N 1
ATOM 3940 C CA . LEU B 1 36 ? -13.141 -16.734 -23.266 1 90.88 36 LEU B CA 1
ATOM 3941 C C . LEU B 1 36 ? -13.273 -15.773 -22.109 1 90.88 36 LEU B C 1
ATOM 3943 O O . LEU B 1 36 ? -13.336 -16.203 -20.938 1 90.88 36 LEU B O 1
ATOM 3947 N N . GLY B 1 37 ? -13.258 -14.547 -22.422 1 91.5 37 GLY B N 1
ATOM 3948 C CA . GLY B 1 37 ? -13.445 -13.508 -21.422 1 91.5 37 GLY B CA 1
ATOM 3949 C C . GLY B 1 37 ? -12.156 -13.094 -20.734 1 91.5 37 GLY B C 1
ATOM 3950 O O . GLY B 1 37 ? -12.156 -12.18 -19.906 1 91.5 37 GLY B O 1
ATOM 3951 N N . ARG B 1 38 ? -11.078 -13.812 -21.031 1 95.62 38 ARG B N 1
ATOM 3952 C CA . ARG B 1 38 ? -9.789 -13.5 -20.438 1 95.62 38 ARG B CA 1
ATOM 3953 C C . ARG B 1 38 ? -8.812 -12.961 -21.469 1 95.62 38 ARG B C 1
ATOM 3955 O O . ARG B 1 38 ? -8.992 -13.172 -22.672 1 95.62 38 ARG B O 1
ATOM 3962 N N . LYS B 1 39 ? -7.855 -12.219 -20.984 1 94.69 39 LYS B N 1
ATOM 3963 C CA . LYS B 1 39 ? -6.773 -11.781 -21.859 1 94.69 39 LYS B CA 1
ATOM 3964 C C . LYS B 1 39 ? -5.938 -12.969 -22.328 1 94.69 39 LYS B C 1
ATOM 3966 O O . LYS B 1 39 ? -5.652 -13.883 -21.547 1 94.69 39 LYS B O 1
ATOM 3971 N N . VAL B 1 40 ? -5.562 -12.898 -23.562 1 95.94 40 VAL B N 1
ATOM 3972 C CA . VAL B 1 40 ? -4.699 -13.938 -24.109 1 95.94 40 VAL B CA 1
ATOM 3973 C C . VAL B 1 40 ? -3.316 -13.859 -23.469 1 95.94 40 VAL B C 1
ATOM 3975 O O . VAL B 1 40 ? -2.77 -12.766 -23.297 1 95.94 40 VAL B O 1
ATOM 3978 N N . ILE B 1 41 ? -2.777 -15.031 -23.172 1 97.5 41 ILE B N 1
ATOM 3979 C CA . ILE B 1 41 ? -1.461 -15.094 -22.531 1 97.5 41 ILE B CA 1
ATOM 3980 C C . ILE B 1 41 ? -0.477 -15.797 -23.469 1 97.5 41 ILE B C 1
ATOM 3982 O O . ILE B 1 41 ? -0.693 -16.953 -23.859 1 97.5 41 ILE B O 1
ATOM 3986 N N . GLN B 1 42 ? 0.585 -15.039 -23.781 1 97.31 42 GLN B N 1
ATOM 3987 C CA . GLN B 1 42 ? 1.687 -15.68 -24.5 1 97.31 42 GLN B CA 1
ATOM 3988 C C . GLN B 1 42 ? 2.604 -16.438 -23.531 1 97.31 42 GLN B C 1
ATOM 3990 O O . GLN B 1 42 ? 2.883 -15.953 -22.438 1 97.31 42 GLN B O 1
ATOM 3995 N N . THR B 1 43 ? 2.986 -17.609 -23.875 1 97 43 THR B N 1
ATOM 3996 C CA . THR B 1 43 ? 3.865 -18.406 -23.016 1 97 43 THR B CA 1
ATOM 3997 C C . THR B 1 43 ? 5.211 -18.625 -23.703 1 97 43 THR B C 1
ATOM 3999 O O . THR B 1 43 ? 5.297 -18.656 -24.938 1 97 43 THR B O 1
ATOM 4002 N N . PRO B 1 44 ? 6.27 -18.812 -22.953 1 97.5 44 PRO B N 1
ATOM 4003 C CA . PRO B 1 44 ? 6.309 -18.891 -21.5 1 97.5 44 PRO B CA 1
ATOM 4004 C C . PRO B 1 44 ? 6 -17.547 -20.828 1 97.5 44 PRO B C 1
ATOM 4006 O O . PRO B 1 44 ? 6.23 -16.5 -21.422 1 97.5 44 PRO B O 1
ATOM 4009 N N . ASN B 1 45 ? 5.398 -17.594 -19.625 1 98.31 45 ASN B N 1
ATOM 4010 C CA . ASN B 1 45 ? 5.062 -16.422 -18.828 1 98.31 45 ASN B CA 1
ATOM 4011 C C . ASN B 1 45 ? 5.023 -16.734 -17.344 1 98.31 45 ASN B C 1
ATOM 4013 O O . ASN B 1 45 ? 5.062 -17.906 -16.953 1 98.31 45 ASN B O 1
ATOM 4017 N N . PHE B 1 46 ? 5.051 -15.742 -16.531 1 97.88 46 PHE B N 1
ATOM 4018 C CA . PHE B 1 46 ? 4.941 -15.961 -15.086 1 97.88 46 PHE B CA 1
ATOM 4019 C C . PHE B 1 46 ? 3.514 -15.734 -14.609 1 97.88 46 PHE B C 1
ATOM 4021 O O . PHE B 1 46 ? 2.734 -15.047 -15.273 1 97.88 46 PHE B O 1
ATOM 4028 N N . VAL B 1 47 ? 3.211 -16.359 -13.5 1 98.06 47 VAL B N 1
ATOM 4029 C CA . VAL B 1 47 ? 1.937 -16.203 -12.805 1 98.06 47 VAL B CA 1
ATOM 4030 C C . VAL B 1 47 ? 2.162 -15.562 -11.438 1 98.06 47 VAL B C 1
ATOM 4032 O O . VAL B 1 47 ? 2.688 -16.203 -10.523 1 98.06 47 VAL B O 1
ATOM 4035 N N . PRO B 1 48 ? 1.717 -14.289 -11.328 1 97.56 48 PRO B N 1
ATOM 4036 C CA . PRO B 1 48 ? 1.882 -13.648 -10.016 1 97.56 48 PRO B CA 1
ATOM 4037 C C . PRO B 1 48 ? 1.137 -14.391 -8.906 1 97.56 48 PRO B C 1
ATOM 4039 O O . PRO B 1 48 ? 0.03 -14.891 -9.125 1 97.56 48 PRO B O 1
ATOM 4042 N N . ILE B 1 49 ? 1.73 -14.445 -7.734 1 96.69 49 ILE B N 1
ATOM 4043 C CA . ILE B 1 49 ? 1.182 -15.141 -6.578 1 96.69 49 ILE B CA 1
ATOM 4044 C C . ILE B 1 49 ? 0.49 -14.141 -5.652 1 96.69 49 ILE B C 1
ATOM 4046 O O . ILE B 1 49 ? 1.082 -13.133 -5.266 1 96.69 49 ILE B O 1
ATOM 4050 N N . THR B 1 50 ? -0.736 -14.398 -5.34 1 96.12 50 THR B N 1
ATOM 4051 C CA . THR B 1 50 ? -1.468 -13.508 -4.445 1 96.12 50 THR B CA 1
ATOM 4052 C C . THR B 1 50 ? -1.349 -13.977 -2.996 1 96.12 50 THR B C 1
ATOM 4054 O O . THR B 1 50 ? -0.953 -15.109 -2.738 1 96.12 50 THR B O 1
ATOM 4057 N N . SER B 1 51 ? -1.565 -13.094 -2.123 1 91.44 51 SER B N 1
ATOM 4058 C CA . SER B 1 51 ? -1.829 -13.352 -0.711 1 91.44 51 SER B CA 1
ATOM 4059 C C . SER B 1 51 ? -3.23 -12.898 -0.318 1 91.44 51 SER B C 1
ATOM 4061 O O . SER B 1 51 ? -3.557 -11.711 -0.423 1 91.44 51 SER B O 1
ATOM 4063 N N . ARG B 1 52 ? -4.055 -13.891 -0.023 1 90.38 52 ARG B N 1
ATOM 4064 C CA . ARG B 1 52 ? -5.43 -13.617 0.377 1 90.38 52 ARG B CA 1
ATOM 4065 C C . ARG B 1 52 ? -6.207 -12.953 -0.756 1 90.38 52 ARG B C 1
ATOM 4067 O O . ARG B 1 52 ? -7.047 -12.086 -0.515 1 90.38 52 ARG B O 1
ATOM 4074 N N . GLY B 1 53 ? -5.75 -13.234 -1.917 1 93.75 53 GLY B N 1
ATOM 4075 C CA . GLY B 1 53 ? -6.465 -12.758 -3.088 1 93.75 53 GLY B CA 1
ATOM 4076 C C . GLY B 1 53 ? -5.945 -11.43 -3.605 1 93.75 53 GLY B C 1
ATOM 4077 O O . GLY B 1 53 ? -6.438 -10.914 -4.609 1 93.75 53 GLY B O 1
ATOM 4078 N N . ALA B 1 54 ? -4.977 -10.891 -2.965 1 94.06 54 ALA B N 1
ATOM 4079 C CA . ALA B 1 54 ? -4.391 -9.617 -3.381 1 94.06 54 ALA B CA 1
ATOM 4080 C C . ALA B 1 54 ? -2.914 -9.781 -3.727 1 94.06 54 ALA B C 1
ATOM 4082 O O . ALA B 1 54 ? -2.199 -10.547 -3.074 1 94.06 54 ALA B O 1
ATOM 4083 N N . LEU B 1 55 ? -2.541 -9.062 -4.824 1 94.81 55 LEU B N 1
ATOM 4084 C CA . LEU B 1 55 ? -1.101 -8.992 -5.051 1 94.81 55 LEU B CA 1
ATOM 4085 C C . LEU B 1 55 ? -0.41 -8.219 -3.934 1 94.81 55 LEU B C 1
ATOM 4087 O O . LEU B 1 55 ? -0.729 -7.051 -3.691 1 94.81 55 LEU B O 1
ATOM 4091 N N . PRO B 1 56 ? 0.513 -8.805 -3.316 1 91.44 56 PRO B N 1
ATOM 4092 C CA . PRO B 1 56 ? 1.131 -8.133 -2.176 1 91.44 56 PRO B CA 1
ATOM 4093 C C . PRO B 1 56 ? 1.705 -6.762 -2.541 1 91.44 56 PRO B C 1
ATOM 4095 O O . PRO B 1 56 ? 2.305 -6.605 -3.609 1 91.44 56 PRO B O 1
ATOM 4098 N N . HIS B 1 57 ? 1.443 -5.75 -1.695 1 91.12 57 HIS B N 1
ATOM 4099 C CA . HIS B 1 57 ? 1.992 -4.398 -1.725 1 91.12 57 HIS B CA 1
ATOM 4100 C C . HIS B 1 57 ? 1.368 -3.576 -2.846 1 91.12 57 HIS B C 1
ATOM 4102 O O . HIS B 1 57 ? 1.685 -2.395 -3.002 1 91.12 57 HIS B O 1
ATOM 4108 N N . VAL B 1 58 ? 0.536 -4.141 -3.617 1 93.19 58 VAL B N 1
ATOM 4109 C CA . VAL B 1 58 ? 0.036 -3.424 -4.789 1 93.19 58 VAL B CA 1
ATOM 4110 C C . VAL B 1 58 ? -1.489 -3.377 -4.754 1 93.19 58 VAL B C 1
ATOM 4112 O O . VAL B 1 58 ? -2.145 -4.414 -4.609 1 93.19 58 VAL B O 1
ATOM 4115 N N . SER B 1 59 ? -2.004 -2.201 -4.848 1 91.56 59 SER B N 1
ATOM 4116 C CA . SER B 1 59 ? -3.455 -2.082 -4.961 1 91.56 59 SER B CA 1
ATOM 4117 C C . SER B 1 59 ? -3.943 -2.559 -6.324 1 91.56 59 SER B C 1
ATOM 4119 O O . SER B 1 59 ? -3.168 -2.627 -7.281 1 91.56 59 SER B O 1
ATOM 4121 N N . HIS B 1 60 ? -5.223 -2.904 -6.406 1 92.81 60 HIS B N 1
ATOM 4122 C CA . HIS B 1 60 ? -5.805 -3.393 -7.652 1 92.81 60 HIS B CA 1
ATOM 4123 C C . HIS B 1 60 ? -5.645 -2.371 -8.773 1 92.81 60 HIS B C 1
ATOM 4125 O O . HIS B 1 60 ? -5.316 -2.732 -9.906 1 92.81 60 HIS B O 1
ATOM 4131 N N . ASP B 1 61 ? -5.84 -1.13 -8.492 1 89.5 61 ASP B N 1
ATOM 4132 C CA . ASP B 1 61 ? -5.742 -0.091 -9.516 1 89.5 61 ASP B CA 1
ATOM 4133 C C . ASP B 1 61 ? -4.312 0.039 -10.031 1 89.5 61 ASP B C 1
ATOM 4135 O O . ASP B 1 61 ? -4.09 0.151 -11.234 1 89.5 61 ASP B O 1
ATOM 4139 N N . LEU B 1 62 ? -3.422 0.103 -9.055 1 91.88 62 LEU B N 1
ATOM 4140 C CA . LEU B 1 62 ? -2.02 0.193 -9.453 1 91.88 62 LEU B CA 1
ATOM 4141 C C . LEU B 1 62 ? -1.618 -1.008 -10.305 1 91.88 62 LEU B C 1
ATOM 4143 O O . LEU B 1 62 ? -0.933 -0.855 -11.32 1 91.88 62 LEU B O 1
ATOM 4147 N N . MET B 1 63 ? -2.035 -2.188 -9.906 1 94.12 63 MET B N 1
ATOM 4148 C CA . MET B 1 63 ? -1.759 -3.406 -10.664 1 94.12 63 MET B CA 1
ATOM 4149 C C . MET B 1 63 ? -2.324 -3.309 -12.078 1 94.12 63 MET B C 1
ATOM 4151 O O . MET B 1 63 ? -1.625 -3.594 -13.047 1 94.12 63 MET B O 1
ATOM 4155 N N . ASN B 1 64 ? -3.529 -2.877 -12.188 1 92.62 64 ASN B N 1
ATOM 4156 C CA . ASN B 1 64 ? -4.238 -2.834 -13.461 1 92.62 64 ASN B CA 1
ATOM 4157 C C . ASN B 1 64 ? -3.654 -1.78 -14.398 1 92.62 64 ASN B C 1
ATOM 4159 O O . ASN B 1 64 ? -3.646 -1.961 -15.617 1 92.62 64 ASN B O 1
ATOM 4163 N N . GLU B 1 65 ? -3.145 -0.787 -13.805 1 91.06 65 GLU B N 1
ATOM 4164 C CA . GLU B 1 65 ? -2.682 0.332 -14.625 1 91.06 65 GLU B CA 1
ATOM 4165 C C . GLU B 1 65 ? -1.198 0.195 -14.953 1 91.06 65 GLU B C 1
ATOM 4167 O O . GLU B 1 65 ? -0.767 0.557 -16.047 1 91.06 65 GLU B O 1
ATOM 4172 N N . GLN B 1 66 ? -0.49 -0.328 -13.953 1 92.25 66 GLN B N 1
ATOM 4173 C CA . GLN B 1 66 ? 0.956 -0.18 -14.086 1 92.25 66 GLN B CA 1
ATOM 4174 C C . GLN B 1 66 ? 1.624 -1.527 -14.352 1 92.25 66 GLN B C 1
ATOM 4176 O O . GLN B 1 66 ? 2.785 -1.581 -14.758 1 92.25 66 GLN B O 1
ATOM 4181 N N . LEU B 1 67 ? 0.96 -2.631 -14.117 1 93.06 67 LEU B N 1
ATOM 4182 C CA . LEU B 1 67 ? 1.6 -3.936 -14.266 1 93.06 67 LEU B CA 1
ATOM 4183 C C . LEU B 1 67 ? 0.984 -4.719 -15.422 1 93.06 67 LEU B C 1
ATOM 4185 O O . LEU B 1 67 ? -0.232 -4.684 -15.617 1 93.06 67 LEU B O 1
ATOM 4189 N N . PRO B 1 68 ? 1.879 -5.336 -16.188 1 90.31 68 PRO B N 1
ATOM 4190 C CA . PRO B 1 68 ? 1.395 -6.176 -17.281 1 90.31 68 PRO B CA 1
ATOM 4191 C C . PRO B 1 68 ? 1.027 -7.586 -16.828 1 90.31 68 PRO B C 1
ATOM 4193 O O . PRO B 1 68 ? 1.606 -8.562 -17.312 1 90.31 68 PRO B O 1
ATOM 4196 N N . ILE B 1 69 ? 0.077 -7.711 -15.977 1 92.88 69 ILE B N 1
ATOM 4197 C CA . ILE B 1 69 ? -0.302 -8.992 -15.391 1 92.88 69 ILE B CA 1
ATOM 4198 C C . ILE B 1 69 ? -1.567 -9.516 -16.078 1 92.88 69 ILE B C 1
ATOM 4200 O O . ILE B 1 69 ? -2.508 -8.758 -16.312 1 92.88 69 ILE B O 1
ATOM 4204 N N . SER B 1 70 ? -1.533 -10.82 -16.422 1 95.38 70 SER B N 1
ATOM 4205 C CA . SER B 1 70 ? -2.674 -11.414 -17.109 1 95.38 70 SER B CA 1
ATOM 4206 C C . SER B 1 70 ? -3.223 -12.617 -16.359 1 95.38 70 SER B C 1
ATOM 4208 O O . SER B 1 70 ? -4.223 -13.211 -16.766 1 95.38 70 SER B O 1
ATOM 4210 N N . SER B 1 71 ? -2.605 -12.945 -15.297 1 97.94 71 SER B N 1
ATOM 4211 C CA . SER B 1 71 ? -3.031 -14.086 -14.484 1 97.94 71 SER B CA 1
ATOM 4212 C C . SER B 1 71 ? -2.652 -13.883 -13.016 1 97.94 71 SER B C 1
ATOM 4214 O O . SER B 1 71 ? -1.84 -13.016 -12.695 1 97.94 71 SER B O 1
ATOM 4216 N N . LEU B 1 72 ? -3.359 -14.586 -12.18 1 98.12 72 LEU B N 1
ATOM 4217 C CA . LEU B 1 72 ? -3.039 -14.625 -10.758 1 98.12 72 LEU B CA 1
ATOM 4218 C C . LEU B 1 72 ? -3.193 -16.031 -10.203 1 98.12 72 LEU B C 1
ATOM 4220 O O . LEU B 1 72 ? -4.129 -16.75 -10.57 1 98.12 72 LEU B O 1
ATOM 4224 N N . TYR B 1 73 ? -2.309 -16.406 -9.367 1 98.38 73 TYR B N 1
ATOM 4225 C CA . TYR B 1 73 ? -2.457 -17.625 -8.57 1 98.38 73 TYR B CA 1
ATOM 4226 C C . TYR B 1 73 ? -3.053 -17.312 -7.207 1 98.38 73 TYR B C 1
ATOM 4228 O O . TYR B 1 73 ? -2.586 -16.391 -6.516 1 98.38 73 TYR B O 1
ATOM 4236 N N . THR B 1 74 ? -4.082 -18.016 -6.824 1 97.88 74 THR B N 1
ATOM 4237 C CA . THR B 1 74 ? -4.711 -17.906 -5.516 1 97.88 74 THR B CA 1
ATOM 4238 C C . THR B 1 74 ? -4.723 -19.266 -4.812 1 97.88 74 THR B C 1
ATOM 4240 O O . THR B 1 74 ? -4.941 -20.297 -5.449 1 97.88 74 THR B O 1
ATOM 4243 N N . ALA B 1 75 ? -4.469 -19.25 -3.547 1 97.19 75 ALA B N 1
ATOM 4244 C CA . ALA B 1 75 ? -4.504 -20.469 -2.742 1 97.19 75 ALA B CA 1
ATOM 4245 C C . ALA B 1 75 ? -5.805 -20.578 -1.951 1 97.19 75 ALA B C 1
ATOM 4247 O O . ALA B 1 75 ? -6.191 -19.625 -1.259 1 97.19 75 ALA B O 1
ATOM 4248 N N . PHE B 1 76 ? -6.418 -21.688 -1.998 1 97.56 76 PHE B N 1
ATOM 4249 C CA . PHE B 1 76 ? -7.684 -21.875 -1.297 1 97.56 76 PHE B CA 1
ATOM 4250 C C . PHE B 1 76 ? -7.5 -21.703 0.206 1 97.56 76 PHE B C 1
ATOM 4252 O O . PHE B 1 76 ? -8.383 -21.188 0.889 1 97.56 76 PHE B O 1
ATOM 4259 N N . GLU B 1 77 ? -6.344 -22.109 0.721 1 95.06 77 GLU B N 1
ATOM 4260 C CA . GLU B 1 77 ? -6.109 -22.047 2.16 1 95.06 77 GLU B CA 1
ATOM 4261 C C . GLU B 1 77 ? -6.203 -20.609 2.672 1 95.06 77 GLU B C 1
ATOM 4263 O O . GLU B 1 77 ? -6.422 -20.391 3.863 1 95.06 77 GLU B O 1
ATOM 4268 N N . ASP B 1 78 ? -6.059 -19.641 1.79 1 93.19 78 ASP B N 1
ATOM 4269 C CA . ASP B 1 78 ? -6.168 -18.234 2.162 1 93.19 78 ASP B CA 1
ATOM 4270 C C . ASP B 1 78 ? -7.613 -17.859 2.471 1 93.19 78 ASP B C 1
ATOM 4272 O O . ASP B 1 78 ? -7.875 -16.797 3.047 1 93.19 78 ASP B O 1
ATOM 4276 N N . PHE B 1 79 ? -8.547 -18.688 2.105 1 93.5 79 PHE B N 1
ATOM 4277 C CA . PHE B 1 79 ? -9.961 -18.359 2.219 1 93.5 79 PHE B CA 1
ATOM 4278 C C . PHE B 1 79 ? -10.68 -19.344 3.117 1 93.5 79 PHE B C 1
ATOM 4280 O O . PHE B 1 79 ? -11.883 -19.203 3.373 1 93.5 79 PHE B O 1
ATOM 4287 N N . ALA B 1 80 ? -9.992 -20.391 3.547 1 88 80 ALA B N 1
ATOM 4288 C CA . ALA B 1 80 ? -10.609 -21.531 4.23 1 88 80 ALA B CA 1
ATOM 4289 C C . ALA B 1 80 ? -10.805 -21.234 5.715 1 88 80 ALA B C 1
ATOM 4291 O O . ALA B 1 80 ? -10.633 -22.109 6.559 1 88 80 ALA B O 1
ATOM 4292 N N . GLU B 1 81 ? -11.102 -20.031 5.984 1 76.75 81 GLU B N 1
ATOM 4293 C CA . GLU B 1 81 ? -11.359 -19.688 7.379 1 76.75 81 GLU B CA 1
ATOM 4294 C C . GLU B 1 81 ? -12.828 -19.922 7.738 1 76.75 81 GLU B C 1
ATOM 4296 O O . GLU B 1 81 ? -13.727 -19.516 7 1 76.75 81 GLU B O 1
ATOM 4301 N N . LYS B 1 82 ? -12.961 -21.047 8.555 1 61.62 82 LYS B N 1
ATOM 4302 C CA . LYS B 1 82 ? -14.344 -21.25 8.984 1 61.62 82 LYS B CA 1
ATOM 4303 C C . LYS B 1 82 ? -14.797 -20.141 9.93 1 61.62 82 LYS B C 1
ATOM 4305 O O . LYS B 1 82 ? -14.07 -19.766 10.844 1 61.62 82 LYS B O 1
ATOM 4310 N N . GLY B 1 83 ? -15.555 -19.203 9.453 1 53.69 83 GLY B N 1
ATOM 4311 C CA . GLY B 1 83 ? -16.156 -18.172 10.281 1 53.69 83 GLY B CA 1
ATOM 4312 C C . GLY B 1 83 ? -17 -18.734 11.422 1 53.69 83 GLY B C 1
ATOM 4313 O O . GLY B 1 83 ? -16.906 -19.922 11.727 1 53.69 83 GLY B O 1
ATOM 4314 N N . GLN B 1 84 ? -17.688 -17.953 12.242 1 49.66 84 GLN B N 1
ATOM 4315 C CA . GLN B 1 84 ? -18.594 -18.266 13.336 1 49.66 84 GLN B CA 1
ATOM 4316 C C . GLN B 1 84 ? -19.625 -19.312 12.914 1 49.66 84 GLN B C 1
ATOM 4318 O O . GLN B 1 84 ? -20.062 -20.141 13.734 1 49.66 84 GLN B O 1
ATOM 4323 N N . ARG B 1 85 ? -20.109 -19.297 11.602 1 53.72 85 ARG B N 1
ATOM 4324 C CA . ARG B 1 85 ? -21.25 -20.125 11.219 1 53.72 85 ARG B CA 1
ATOM 4325 C C . ARG B 1 85 ? -20.797 -21.328 10.375 1 53.72 85 ARG B C 1
ATOM 4327 O O . ARG B 1 85 ? -21.609 -21.906 9.648 1 53.72 85 ARG B O 1
ATOM 4334 N N . ASP B 1 86 ? -19.609 -21.672 10.406 1 67.12 86 ASP B N 1
ATOM 4335 C CA . ASP B 1 86 ? -19.109 -22.844 9.695 1 67.12 86 ASP B CA 1
ATOM 4336 C C . ASP B 1 86 ? -19.25 -22.688 8.188 1 67.12 86 ASP B C 1
ATOM 4338 O O . ASP B 1 86 ? -19.453 -23.656 7.461 1 67.12 86 ASP B O 1
ATOM 4342 N N . ILE B 1 87 ? -19.594 -21.422 7.797 1 80.19 87 ILE B N 1
ATOM 4343 C CA . ILE B 1 87 ? -19.641 -21.156 6.363 1 80.19 87 ILE B CA 1
ATOM 4344 C C . ILE B 1 87 ? -18.469 -20.281 5.957 1 80.19 87 ILE B C 1
ATOM 4346 O O . ILE B 1 87 ? -18.141 -19.297 6.641 1 80.19 87 ILE B O 1
ATOM 4350 N N . LEU B 1 88 ? -17.828 -20.688 4.898 1 87.44 88 LEU B N 1
ATOM 4351 C CA . LEU B 1 88 ? -16.766 -19.875 4.352 1 87.44 88 LEU B CA 1
ATOM 4352 C C . LEU B 1 88 ? -17.312 -18.609 3.709 1 87.44 88 LEU B C 1
ATOM 4354 O O . LEU B 1 88 ? -18.172 -18.672 2.83 1 87.44 88 LEU B O 1
ATOM 4358 N N . PRO B 1 89 ? -16.891 -17.453 4.156 1 86.56 89 PRO B N 1
ATOM 4359 C CA . PRO B 1 89 ? -17.422 -16.188 3.635 1 86.56 89 PRO B CA 1
ATOM 4360 C C . PRO B 1 89 ? -17.422 -16.125 2.109 1 86.56 89 PRO B C 1
ATOM 4362 O O . PRO B 1 89 ? -18.359 -15.625 1.506 1 86.56 89 PRO B O 1
ATOM 4365 N N . ILE B 1 90 ? -16.438 -16.625 1.502 1 91.19 90 ILE B N 1
ATOM 4366 C CA . ILE B 1 90 ? -16.281 -16.531 0.054 1 91.19 90 ILE B CA 1
ATOM 4367 C C . ILE B 1 90 ? -17.406 -17.297 -0.633 1 91.19 90 ILE B C 1
ATOM 4369 O O . ILE B 1 90 ? -17.797 -16.984 -1.763 1 91.19 90 ILE B O 1
ATOM 4373 N N . TYR B 1 91 ? -18.062 -18.266 -0.01 1 92.06 91 TYR B N 1
ATOM 4374 C CA . TYR B 1 91 ? -19.125 -19.062 -0.589 1 92.06 91 TYR B CA 1
ATOM 4375 C C . TYR B 1 91 ? -20.438 -18.281 -0.62 1 92.06 91 TYR B C 1
ATOM 4377 O O . TYR B 1 91 ? -21.391 -18.688 -1.299 1 92.06 91 TYR B O 1
ATOM 4385 N N . THR B 1 92 ? -20.484 -17.188 0.115 1 87.44 92 THR B N 1
ATOM 4386 C CA . THR B 1 92 ? -21.719 -16.422 0.205 1 87.44 92 THR B CA 1
ATOM 4387 C C . THR B 1 92 ? -21.734 -15.305 -0.831 1 87.44 92 THR B C 1
ATOM 4389 O O . THR B 1 92 ? -22.688 -14.523 -0.886 1 87.44 92 THR B O 1
ATOM 4392 N N . THR B 1 93 ? -20.766 -15.266 -1.623 1 91.88 93 THR B N 1
ATOM 4393 C CA . THR B 1 93 ? -20.703 -14.266 -2.688 1 91.88 93 THR B CA 1
ATOM 4394 C C . THR B 1 93 ? -21.844 -14.477 -3.682 1 91.88 93 THR B C 1
ATOM 4396 O O . THR B 1 93 ? -22.016 -15.57 -4.215 1 91.88 93 THR B O 1
ATOM 4399 N N . PRO B 1 94 ? -22.625 -13.469 -3.82 1 90.81 94 PRO B N 1
ATOM 4400 C CA . PRO B 1 94 ? -23.719 -13.625 -4.777 1 90.81 94 PRO B CA 1
ATOM 4401 C C . PRO B 1 94 ? -23.234 -13.719 -6.223 1 90.81 94 PRO B C 1
ATOM 4403 O O . PRO B 1 94 ? -22.625 -12.773 -6.734 1 90.81 94 PRO B O 1
ATOM 4406 N N . VAL B 1 95 ? -23.469 -14.859 -6.828 1 91.56 95 VAL B N 1
ATOM 4407 C CA . VAL B 1 95 ? -23.031 -15.047 -8.203 1 91.56 95 VAL B CA 1
ATOM 4408 C C . VAL B 1 95 ? -24.094 -15.789 -9 1 91.56 95 VAL B C 1
ATOM 4410 O O . VAL B 1 95 ? -24.922 -16.5 -8.422 1 91.56 95 VAL B O 1
ATOM 4413 N N . GLN B 1 96 ? -24.094 -15.539 -10.273 1 88.94 96 GLN B N 1
ATOM 4414 C CA . GLN B 1 96 ? -24.859 -16.344 -11.203 1 88.94 96 GLN B CA 1
ATOM 4415 C C . GLN B 1 96 ? -24.188 -17.703 -11.445 1 88.94 96 GLN B C 1
ATOM 4417 O O . GLN B 1 96 ? -23.031 -17.891 -11.094 1 88.94 96 GLN B O 1
ATOM 4422 N N . PRO B 1 97 ? -24.984 -18.562 -12 1 83.44 97 PRO B N 1
ATOM 4423 C CA . PRO B 1 97 ? -24.375 -19.859 -12.305 1 83.44 97 PRO B CA 1
ATOM 4424 C C . PRO B 1 97 ? -23.141 -19.75 -13.195 1 83.44 97 PRO B C 1
ATOM 4426 O O . PRO B 1 97 ? -23.141 -18.984 -14.172 1 83.44 97 PRO B O 1
ATOM 4429 N N . PHE B 1 98 ? -22.125 -20.297 -12.773 1 81 98 PHE B N 1
ATOM 4430 C CA . PHE B 1 98 ? -20.875 -20.422 -13.492 1 81 98 PHE B CA 1
ATOM 4431 C C . PHE B 1 98 ? -20.094 -19.109 -13.461 1 81 98 PHE B C 1
ATOM 4433 O O . PHE B 1 98 ? -19.047 -18.984 -14.102 1 81 98 PHE B O 1
ATOM 4440 N N . GLU B 1 99 ? -20.734 -18.125 -12.742 1 90.69 99 GLU B N 1
ATOM 4441 C CA . GLU B 1 99 ? -19.953 -16.922 -12.469 1 90.69 99 GLU B CA 1
ATOM 4442 C C . GLU B 1 99 ? -18.906 -17.188 -11.391 1 90.69 99 GLU B C 1
ATOM 4444 O O . GLU B 1 99 ? -19.141 -17.922 -10.438 1 90.69 99 GLU B O 1
ATOM 4449 N N . SER B 1 100 ? -17.781 -16.672 -11.562 1 95.56 100 SER B N 1
ATOM 4450 C CA . SER B 1 100 ? -16.688 -16.922 -10.625 1 95.56 100 SER B CA 1
ATOM 4451 C C . SER B 1 100 ? -16.922 -16.172 -9.305 1 95.56 100 SER B C 1
ATOM 4453 O O . SER B 1 100 ? -16.75 -14.961 -9.234 1 95.56 100 SER B O 1
ATOM 4455 N N . ALA B 1 101 ? -17.25 -16.906 -8.305 1 96.44 101 ALA B N 1
ATOM 4456 C CA . ALA B 1 101 ? -17.375 -16.344 -6.965 1 96.44 101 ALA B CA 1
ATOM 4457 C C . ALA B 1 101 ? -16.016 -15.859 -6.453 1 96.44 101 ALA B C 1
ATOM 4459 O O . ALA B 1 101 ? -15.93 -14.867 -5.734 1 96.44 101 ALA B O 1
ATOM 4460 N N . LEU B 1 102 ? -14.961 -16.594 -6.867 1 97.5 102 LEU B N 1
ATOM 4461 C CA . LEU B 1 102 ? -13.602 -16.219 -6.484 1 97.5 102 LEU B CA 1
ATOM 4462 C C . LEU B 1 102 ? -13.266 -14.812 -6.984 1 97.5 102 LEU B C 1
ATOM 4464 O O . LEU B 1 102 ? -12.836 -13.961 -6.207 1 97.5 102 LEU B O 1
ATOM 4468 N N . ARG B 1 103 ? -13.531 -14.586 -8.25 1 97.12 103 ARG B N 1
ATOM 4469 C CA . ARG B 1 103 ? -13.227 -13.305 -8.883 1 97.12 103 ARG B CA 1
ATOM 4470 C C . ARG B 1 103 ? -14.008 -12.172 -8.234 1 97.12 103 ARG B C 1
ATOM 4472 O O . ARG B 1 103 ? -13.445 -11.109 -7.945 1 97.12 103 ARG B O 1
ATOM 4479 N N . LYS B 1 104 ? -15.25 -12.406 -8.016 1 95.94 104 LYS B N 1
ATOM 4480 C CA . LYS B 1 104 ? -16.125 -11.391 -7.438 1 95.94 104 LYS B CA 1
ATOM 4481 C C . LYS B 1 104 ? -15.727 -11.078 -6 1 95.94 104 LYS B C 1
ATOM 4483 O O . LYS B 1 104 ? -15.68 -9.906 -5.605 1 95.94 104 LYS B O 1
ATOM 4488 N N . PHE B 1 105 ? -15.453 -12.086 -5.27 1 96.62 105 PHE B N 1
ATOM 4489 C CA . PHE B 1 105 ? -15.109 -11.891 -3.865 1 96.62 105 PHE B CA 1
ATOM 4490 C C . PHE B 1 105 ? -13.836 -11.07 -3.721 1 96.62 105 PHE B C 1
ATOM 4492 O O . PHE B 1 105 ? -13.781 -10.141 -2.91 1 96.62 105 PHE B O 1
ATOM 4499 N N . ILE B 1 106 ? -12.812 -11.398 -4.508 1 96.56 106 ILE B N 1
ATOM 4500 C CA . ILE B 1 106 ? -11.531 -10.727 -4.34 1 96.56 106 ILE B CA 1
ATOM 4501 C C . ILE B 1 106 ? -11.492 -9.469 -5.211 1 96.56 106 ILE B C 1
ATOM 4503 O O . ILE B 1 106 ? -10.461 -8.805 -5.301 1 96.56 106 ILE B O 1
ATOM 4507 N N . CYS B 1 107 ? -12.531 -9.203 -5.914 1 94.5 107 CYS B N 1
ATOM 4508 C CA . CYS B 1 107 ? -12.75 -7.961 -6.652 1 94.5 107 CYS B CA 1
ATOM 4509 C C . CYS B 1 107 ? -11.695 -7.785 -7.738 1 94.5 107 CYS B C 1
ATOM 4511 O O . CYS B 1 107 ? -11.117 -6.703 -7.875 1 94.5 107 CYS B O 1
ATOM 4513 N N . GLN B 1 108 ? -11.406 -8.828 -8.438 1 95.06 108 GLN B N 1
ATOM 4514 C CA . GLN B 1 108 ? -10.438 -8.75 -9.523 1 95.06 108 GLN B CA 1
ATOM 4515 C C . GLN B 1 108 ? -11.125 -8.453 -10.852 1 95.06 108 GLN B C 1
ATOM 4517 O O . GLN B 1 108 ? -12.32 -8.68 -11.008 1 95.06 108 GLN B O 1
ATOM 4522 N N . ARG B 1 109 ? -10.43 -7.871 -11.766 1 93.31 109 ARG B N 1
ATOM 4523 C CA . ARG B 1 109 ? -10.984 -7.527 -13.078 1 93.31 109 ARG B CA 1
ATOM 4524 C C . ARG B 1 109 ? -11.367 -8.781 -13.852 1 93.31 109 ARG B C 1
ATOM 4526 O O . ARG B 1 109 ? -10.82 -9.859 -13.617 1 93.31 109 ARG B O 1
ATOM 4533 N N . GLU B 1 110 ? -12.117 -8.609 -14.812 1 93.88 110 GLU B N 1
ATOM 4534 C CA . GLU B 1 110 ? -12.773 -9.711 -15.516 1 93.88 110 GLU B CA 1
ATOM 4535 C C . GLU B 1 110 ? -11.805 -10.406 -16.469 1 93.88 110 GLU B C 1
ATOM 4537 O O . GLU B 1 110 ? -11.93 -11.609 -16.719 1 93.88 110 GLU B O 1
ATOM 4542 N N . ASP B 1 111 ? -10.852 -9.734 -16.922 1 95.31 111 ASP B N 1
ATOM 4543 C CA . ASP B 1 111 ? -10.047 -10.305 -18 1 95.31 111 ASP B CA 1
ATOM 4544 C C . ASP B 1 111 ? -8.789 -10.984 -17.453 1 95.31 111 ASP B C 1
ATOM 4546 O O . ASP B 1 111 ? -7.922 -11.398 -18.219 1 95.31 111 ASP B O 1
ATOM 4550 N N . LEU B 1 112 ? -8.68 -11.094 -16.109 1 96.38 112 LEU B N 1
ATOM 4551 C CA . LEU B 1 112 ?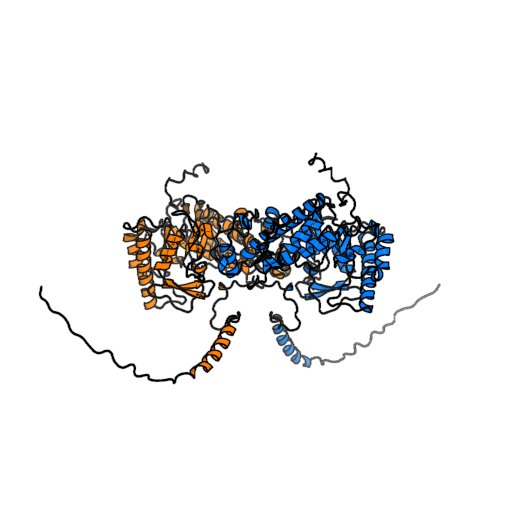 -7.555 -11.773 -15.484 1 96.38 112 LEU B CA 1
ATOM 4552 C C . LEU B 1 112 ? -7.828 -13.273 -15.359 1 96.38 112 LEU B C 1
ATOM 4554 O O . LEU B 1 112 ? -8.906 -13.68 -14.93 1 96.38 112 LEU B O 1
ATOM 4558 N N . LEU B 1 113 ? -6.902 -14.094 -15.797 1 97.81 113 LEU B N 1
ATOM 4559 C CA . LEU B 1 113 ? -7.012 -15.531 -15.594 1 97.81 113 LEU B CA 1
ATOM 4560 C C . LEU B 1 113 ? -6.688 -15.906 -14.148 1 97.81 113 LEU B C 1
ATOM 4562 O O . LEU B 1 113 ? -5.613 -15.578 -13.648 1 97.81 113 LEU B O 1
ATOM 4566 N N . LEU B 1 114 ? -7.625 -16.547 -13.43 1 98.31 114 LEU B N 1
ATOM 4567 C CA . LEU B 1 114 ? -7.422 -16.922 -12.031 1 98.31 114 LEU B CA 1
ATOM 4568 C C . LEU B 1 114 ? -7.152 -18.406 -11.898 1 98.31 114 LEU B C 1
ATOM 4570 O O . LEU B 1 114 ? -7.961 -19.234 -12.344 1 98.31 114 LEU B O 1
ATOM 4574 N N . ILE B 1 115 ? -6.031 -18.75 -11.336 1 98.69 115 ILE B N 1
ATOM 4575 C CA . ILE B 1 115 ? -5.66 -20.141 -11.039 1 98.69 115 ILE B CA 1
ATOM 4576 C C . ILE B 1 115 ? -5.816 -20.391 -9.539 1 98.69 115 ILE B C 1
ATOM 4578 O O . ILE B 1 115 ? -5.258 -19.672 -8.711 1 98.69 115 ILE B O 1
ATOM 4582 N N . LEU B 1 116 ? -6.613 -21.359 -9.234 1 98.69 116 LEU B N 1
ATOM 4583 C CA . LEU B 1 116 ? -6.809 -21.75 -7.836 1 98.69 116 LEU B CA 1
ATOM 4584 C C . LEU B 1 116 ? -6.012 -23 -7.5 1 98.69 116 LEU B C 1
ATOM 4586 O O . LEU B 1 116 ? -6.141 -24.031 -8.172 1 98.69 116 LEU B O 1
ATOM 4590 N N . GLY B 1 117 ? -5.117 -22.938 -6.562 1 98.31 117 GLY B N 1
ATOM 4591 C CA . GLY B 1 117 ? -4.465 -24.094 -5.961 1 98.31 117 GLY B CA 1
ATOM 4592 C C . GLY B 1 117 ? -4.852 -24.312 -4.508 1 98.31 117 GLY B C 1
ATOM 4593 O O . GLY B 1 117 ? -5.465 -23.438 -3.889 1 98.31 117 GLY B O 1
ATOM 4594 N N . PRO B 1 118 ? -4.562 -25.469 -4.027 1 97.25 118 PRO B N 1
ATOM 4595 C CA . PRO B 1 118 ? -4.961 -25.75 -2.645 1 97.25 118 PRO B CA 1
ATOM 4596 C C . PRO B 1 118 ? -4.137 -24.969 -1.622 1 97.25 118 PRO B C 1
ATOM 4598 O O . PRO B 1 118 ? -4.672 -24.516 -0.609 1 97.25 118 PRO B O 1
ATOM 4601 N N . ARG B 1 119 ? -2.84 -24.859 -1.949 1 96 119 ARG B N 1
ATOM 4602 C CA . ARG B 1 119 ? -1.932 -24.266 -0.974 1 96 119 ARG B CA 1
ATOM 4603 C C . ARG B 1 119 ? -1.144 -23.109 -1.59 1 96 119 ARG B C 1
ATOM 4605 O O . ARG B 1 119 ? -1.034 -23.016 -2.814 1 96 119 ARG B O 1
ATOM 4612 N N . ARG B 1 120 ? -0.596 -22.297 -0.739 1 94.88 120 ARG B N 1
ATOM 4613 C CA . ARG B 1 120 ? 0.267 -21.203 -1.162 1 94.88 120 ARG B CA 1
ATOM 4614 C C . ARG B 1 120 ? 1.549 -21.734 -1.801 1 94.88 120 ARG B C 1
ATOM 4616 O O . ARG B 1 120 ? 1.898 -22.891 -1.632 1 94.88 120 ARG B O 1
ATOM 4623 N N . ILE B 1 121 ? 2.123 -20.922 -2.602 1 94.25 121 ILE B N 1
ATOM 4624 C CA . ILE B 1 121 ? 3.404 -21.234 -3.225 1 94.25 121 ILE B CA 1
ATOM 4625 C C . ILE B 1 121 ? 4.469 -20.25 -2.75 1 94.25 121 ILE B C 1
ATOM 4627 O O . ILE B 1 121 ? 4.352 -19.047 -2.979 1 94.25 121 ILE B O 1
ATOM 4631 N N . PRO B 1 122 ? 5.535 -20.719 -2.133 1 91.5 122 PRO B N 1
ATOM 4632 C CA . PRO B 1 122 ? 5.699 -22.078 -1.602 1 91.5 122 PRO B CA 1
ATOM 4633 C C . PRO B 1 122 ? 4.781 -22.359 -0.414 1 91.5 122 PRO B C 1
ATOM 4635 O O . PRO B 1 122 ? 4.43 -21.438 0.333 1 91.5 122 PRO B O 1
ATOM 4638 N N . PRO B 1 123 ? 4.375 -23.609 -0.324 1 91.81 123 PRO B N 1
ATOM 4639 C CA . PRO B 1 123 ? 3.537 -23.938 0.832 1 91.81 123 PRO B CA 1
ATOM 4640 C C . PRO B 1 123 ? 4.305 -23.875 2.15 1 91.81 123 PRO B C 1
ATOM 4642 O O . PRO B 1 123 ? 5.48 -24.25 2.201 1 91.81 123 PRO B O 1
ATOM 4645 N N . VAL B 1 124 ? 3.619 -23.406 3.17 1 89.19 124 VAL B N 1
ATOM 4646 C CA . VAL B 1 124 ? 4.211 -23.422 4.504 1 89.19 124 VAL B CA 1
ATOM 4647 C C . VAL B 1 124 ? 4.215 -24.859 5.047 1 89.19 124 VAL B C 1
ATOM 4649 O O . VAL B 1 124 ? 3.195 -25.547 4.996 1 89.19 124 VAL B O 1
ATOM 4652 N N . PRO B 1 125 ? 5.359 -25.297 5.504 1 88.81 125 PRO B N 1
ATOM 4653 C CA . PRO B 1 125 ? 5.406 -26.656 6.066 1 88.81 125 PRO B CA 1
ATOM 4654 C C . PRO B 1 125 ? 4.461 -26.828 7.254 1 88.81 125 PRO B C 1
ATOM 4656 O O . PRO B 1 125 ? 4.41 -25.969 8.141 1 88.81 125 PRO B O 1
ATOM 4659 N N . CYS B 1 126 ? 3.805 -27.922 7.176 1 88.69 126 CYS B N 1
ATOM 4660 C CA . CYS B 1 126 ? 2.83 -28.203 8.219 1 88.69 126 CYS B CA 1
ATOM 4661 C C . CYS B 1 126 ? 3.346 -29.266 9.172 1 88.69 126 CYS B C 1
ATOM 4663 O O . CYS B 1 126 ? 3.994 -30.219 8.742 1 88.69 126 CYS B O 1
ATOM 4665 N N . PRO B 1 127 ? 3.055 -29.125 10.477 1 87.56 127 PRO B N 1
ATOM 4666 C CA . PRO B 1 127 ? 3.518 -30.109 11.453 1 87.56 127 PRO B CA 1
ATOM 4667 C C . PRO B 1 127 ? 2.807 -31.453 11.312 1 87.56 127 PRO B C 1
ATOM 4669 O O . PRO B 1 127 ? 3.414 -32.5 11.531 1 87.56 127 PRO B O 1
ATOM 4672 N N . THR B 1 128 ? 1.561 -31.422 11.016 1 91.56 128 THR B N 1
ATOM 4673 C CA . THR B 1 128 ? 0.775 -32.656 10.867 1 91.56 128 THR B CA 1
ATOM 4674 C C . THR B 1 128 ? 0.842 -33.156 9.43 1 91.56 128 THR B C 1
ATOM 4676 O O . THR B 1 128 ? 0.669 -32.375 8.484 1 91.56 128 THR B O 1
ATOM 4679 N N . PRO B 1 129 ? 1.091 -34.406 9.281 1 91.38 129 PRO B N 1
ATOM 4680 C CA . PRO B 1 129 ? 1.154 -34.969 7.926 1 91.38 129 PRO B CA 1
ATOM 4681 C C . PRO B 1 129 ? -0.214 -35.031 7.254 1 91.38 129 PRO B C 1
ATOM 4683 O O . PRO B 1 129 ? -1.243 -34.969 7.93 1 91.38 129 PRO B O 1
ATOM 4686 N N . ASN B 1 130 ? -0.173 -35.188 5.934 1 95.12 130 ASN B N 1
ATOM 4687 C CA . ASN B 1 130 ? -1.397 -35.438 5.18 1 95.12 130 ASN B CA 1
ATOM 4688 C C . ASN B 1 130 ? -2.023 -36.781 5.566 1 95.12 130 ASN B C 1
ATOM 4690 O O . ASN B 1 130 ? -1.34 -37.656 6.086 1 95.12 130 ASN B O 1
ATOM 4694 N N . ALA B 1 131 ? -3.307 -36.875 5.352 1 94.06 131 ALA B N 1
ATOM 4695 C CA . ALA B 1 131 ? -4.027 -38.094 5.617 1 94.06 131 ALA B CA 1
ATOM 4696 C C . ALA B 1 131 ? -4.512 -38.75 4.32 1 94.06 131 ALA B C 1
ATOM 4698 O O . ALA B 1 131 ? -4.207 -38.25 3.229 1 94.06 131 ALA B O 1
ATOM 4699 N N . SER B 1 132 ? -5.203 -39.906 4.445 1 94.31 132 SER B N 1
ATOM 4700 C CA . SER B 1 132 ? -5.629 -40.656 3.275 1 94.31 132 SER B CA 1
ATOM 4701 C C . SER B 1 132 ? -6.609 -39.844 2.424 1 94.31 132 SER B C 1
ATOM 4703 O O . SER B 1 132 ? -6.668 -40.031 1.205 1 94.31 132 SER B O 1
ATOM 4705 N N . ASN B 1 133 ? -7.297 -38.938 3.115 1 95.12 133 ASN B N 1
ATOM 4706 C CA . ASN B 1 133 ? -8.32 -38.219 2.363 1 95.12 133 ASN B CA 1
ATOM 4707 C C . ASN B 1 133 ? -8.227 -36.719 2.58 1 95.12 133 ASN B C 1
ATOM 4709 O O . ASN B 1 133 ? -9.195 -35.969 2.363 1 95.12 133 ASN B O 1
ATOM 4713 N N . SER B 1 134 ? -7.09 -36.281 3.078 1 96.12 134 SER B N 1
ATOM 4714 C CA . SER B 1 134 ? -7 -34.844 3.361 1 96.12 134 SER B CA 1
ATOM 4715 C C . SER B 1 134 ? -5.555 -34.375 3.301 1 96.12 134 SER B C 1
ATOM 4717 O O . SER B 1 134 ? -4.621 -35.156 3.412 1 96.12 134 SER B O 1
ATOM 4719 N N . VAL B 1 135 ? -5.418 -33.094 3.055 1 96.25 135 VAL B N 1
ATOM 4720 C CA . VAL B 1 135 ? -4.133 -32.406 3.1 1 96.25 135 VAL B CA 1
ATOM 4721 C C . VAL B 1 135 ? -4.148 -31.375 4.215 1 96.25 135 VAL B C 1
ATOM 4723 O O . VAL B 1 135 ? -5.148 -30.688 4.418 1 96.25 135 VAL B O 1
ATOM 4726 N N . THR B 1 136 ? -3.023 -31.312 4.875 1 95.06 136 THR B N 1
ATOM 4727 C CA . THR B 1 136 ? -2.91 -30.297 5.914 1 95.06 136 THR B CA 1
ATOM 4728 C C . THR B 1 136 ? -2.604 -28.922 5.309 1 95.06 136 THR B C 1
ATOM 4730 O O . THR B 1 136 ? -1.69 -28.797 4.488 1 95.06 136 THR B O 1
ATOM 4733 N N . ILE B 1 137 ? -3.385 -27.938 5.668 1 94.25 137 ILE B N 1
ATOM 4734 C CA . ILE B 1 137 ? -3.219 -26.578 5.137 1 94.25 137 ILE B CA 1
ATOM 4735 C C . ILE B 1 137 ? -3.033 -25.594 6.289 1 94.25 137 ILE B C 1
ATOM 4737 O O . ILE B 1 137 ? -3.217 -25.953 7.453 1 94.25 137 ILE B O 1
ATOM 4741 N N . LEU B 1 138 ? -2.57 -24.438 5.984 1 91.69 138 LEU B N 1
ATOM 4742 C CA . LEU B 1 138 ? -2.436 -23.359 6.945 1 91.69 138 LEU B CA 1
ATOM 4743 C C . LEU B 1 138 ? -3.369 -22.203 6.59 1 91.69 138 LEU B C 1
ATOM 4745 O O . LEU B 1 138 ? -3.156 -21.516 5.59 1 91.69 138 LEU B O 1
ATOM 4749 N N . THR B 1 139 ? -4.359 -21.953 7.395 1 88.44 139 THR B N 1
ATOM 4750 C CA . THR B 1 139 ? -5.289 -20.844 7.203 1 88.44 139 THR B CA 1
ATOM 4751 C C . THR B 1 139 ? -4.863 -19.625 8.016 1 88.44 139 THR B C 1
ATOM 4753 O O . THR B 1 139 ? -3.799 -19.625 8.641 1 88.44 139 THR B O 1
ATOM 4756 N N . SER B 1 140 ? -5.672 -18.594 7.984 1 76.69 140 SER B N 1
ATOM 4757 C CA . SER B 1 140 ? -5.379 -17.391 8.75 1 76.69 140 SER B CA 1
ATOM 4758 C C . SER B 1 140 ? -5.543 -17.625 10.25 1 76.69 140 SER B C 1
ATOM 4760 O O . SER B 1 140 ? -5.047 -16.844 11.062 1 76.69 140 SER B O 1
ATOM 4762 N N . VAL B 1 141 ? -6.223 -18.703 10.617 1 77.25 141 VAL B N 1
ATOM 4763 C CA . VAL B 1 141 ? -6.488 -18.938 12.031 1 77.25 141 VAL B CA 1
ATOM 4764 C C . VAL B 1 141 ? -5.75 -20.188 12.492 1 77.25 141 VAL B C 1
ATOM 4766 O O . VAL B 1 141 ? -5.965 -20.672 13.602 1 77.25 141 VAL B O 1
ATOM 4769 N N . GLY B 1 142 ? -4.914 -20.812 11.555 1 84.56 142 GLY B N 1
ATOM 4770 C CA . GLY B 1 142 ? -4.109 -21.938 11.969 1 84.56 142 GLY B CA 1
ATOM 4771 C C . GLY B 1 142 ? -4.168 -23.109 11 1 84.56 142 GLY B C 1
ATOM 4772 O O . GLY B 1 142 ? -4.734 -22.984 9.914 1 84.56 142 GLY B O 1
ATOM 4773 N N . PHE B 1 143 ? -3.627 -24.25 11.477 1 89.75 143 PHE B N 1
ATOM 4774 C CA . PHE B 1 143 ? -3.543 -25.453 10.648 1 89.75 143 PHE B CA 1
ATOM 4775 C C . PHE B 1 143 ? -4.863 -26.203 10.656 1 89.75 143 PHE B C 1
ATOM 4777 O O . PHE B 1 143 ? -5.535 -26.297 11.688 1 89.75 143 PHE B O 1
ATOM 4784 N N . ARG B 1 144 ? -5.188 -26.734 9.531 1 91.38 144 ARG B N 1
ATOM 4785 C CA . ARG B 1 144 ? -6.398 -27.547 9.391 1 91.38 144 ARG B CA 1
ATOM 4786 C C . ARG B 1 144 ? -6.23 -28.609 8.312 1 91.38 144 ARG B C 1
ATOM 4788 O O . ARG B 1 144 ? -5.285 -28.547 7.52 1 91.38 144 ARG B O 1
ATOM 4795 N N . GLN B 1 145 ? -7.16 -29.547 8.352 1 93.75 145 GLN B N 1
ATOM 4796 C CA . GLN B 1 145 ? -7.215 -30.562 7.293 1 93.75 145 GLN B CA 1
ATOM 4797 C C . GLN B 1 145 ? -8.195 -30.156 6.199 1 93.75 145 GLN B C 1
ATOM 4799 O O . GLN B 1 145 ? -9.336 -29.766 6.492 1 93.75 145 GLN B O 1
ATOM 4804 N N . LEU B 1 146 ? -7.75 -30.141 5.074 1 95.62 146 LEU B N 1
ATOM 4805 C CA . LEU B 1 146 ? -8.602 -29.938 3.906 1 95.62 146 LEU B CA 1
ATOM 4806 C C . LEU B 1 146 ? -8.93 -31.266 3.24 1 95.62 146 LEU B C 1
ATOM 4808 O O . LEU B 1 146 ? -8.07 -31.875 2.592 1 95.62 146 LEU B O 1
ATOM 4812 N N . GLU B 1 147 ? -10.109 -31.656 3.365 1 96.44 147 GLU B N 1
ATOM 4813 C CA . GLU B 1 147 ? -10.539 -32.906 2.748 1 96.44 147 GLU B CA 1
ATOM 4814 C C . GLU B 1 147 ? -10.695 -32.75 1.237 1 96.44 147 GLU B C 1
ATOM 4816 O O . GLU B 1 147 ? -11.008 -31.672 0.749 1 96.44 147 GLU B O 1
ATOM 4821 N N . ILE B 1 148 ? -10.555 -33.875 0.594 1 95.81 148 ILE B N 1
ATOM 4822 C CA . ILE B 1 148 ? -10.625 -33.906 -0.862 1 95.81 148 ILE B CA 1
ATOM 4823 C C . ILE B 1 148 ? -11.992 -33.375 -1.314 1 95.81 148 ILE B C 1
ATOM 4825 O O . ILE B 1 148 ? -12.086 -32.562 -2.242 1 95.81 148 ILE B O 1
ATOM 4829 N N . GLU B 1 149 ? -13.023 -33.812 -0.693 1 95.38 149 GLU B N 1
ATOM 4830 C CA . GLU B 1 149 ? -14.375 -33.406 -1.059 1 95.38 149 GLU B CA 1
ATOM 4831 C C . GLU B 1 149 ? -14.578 -31.922 -0.887 1 95.38 149 GLU B C 1
ATOM 4833 O O . GLU B 1 149 ? -15.266 -31.281 -1.689 1 95.38 149 GLU B O 1
ATOM 4838 N N . GLN B 1 150 ? -14.023 -31.438 0.146 1 94.69 150 GLN B N 1
ATOM 4839 C CA . GLN B 1 150 ? -14.148 -30.016 0.419 1 94.69 150 GLN B CA 1
ATOM 4840 C C . GLN B 1 150 ? -13.461 -29.188 -0.664 1 94.69 150 GLN B C 1
ATOM 4842 O O . GLN B 1 150 ? -13.969 -28.141 -1.066 1 94.69 150 GLN B O 1
ATOM 4847 N N . TYR B 1 151 ? -12.312 -29.656 -1.107 1 97.06 151 TYR B N 1
ATOM 4848 C CA . TYR B 1 151 ? -11.594 -28.906 -2.139 1 97.06 151 TYR B CA 1
ATOM 4849 C C . TYR B 1 151 ? -12.328 -28.984 -3.473 1 97.06 151 TYR B C 1
ATOM 4851 O O . TYR B 1 151 ? -12.383 -28 -4.207 1 97.06 151 TYR B O 1
ATOM 4859 N N . ILE B 1 152 ? -12.859 -30.141 -3.777 1 96.62 152 ILE B N 1
ATOM 4860 C CA . ILE B 1 152 ? -13.648 -30.281 -5 1 96.62 152 ILE B CA 1
ATOM 4861 C C . ILE B 1 152 ? -14.859 -29.359 -4.949 1 96.62 152 ILE B C 1
ATOM 4863 O O . ILE B 1 152 ? -15.164 -28.672 -5.926 1 96.62 152 ILE B O 1
ATOM 4867 N N . GLU B 1 153 ? -15.469 -29.312 -3.807 1 94.56 153 GLU B N 1
ATOM 4868 C CA . GLU B 1 153 ? -16.594 -28.406 -3.611 1 94.56 153 GLU B CA 1
ATOM 4869 C C . GLU B 1 153 ? -16.172 -26.953 -3.793 1 94.56 153 GLU B C 1
ATOM 4871 O O . GLU B 1 153 ? -16.906 -26.141 -4.355 1 94.56 153 GLU B O 1
ATOM 4876 N N . ALA B 1 154 ? -15.008 -26.672 -3.303 1 96 154 ALA B N 1
ATOM 4877 C CA . ALA B 1 154 ? -14.477 -25.312 -3.449 1 96 154 ALA B CA 1
ATOM 4878 C C . ALA B 1 154 ? -14.328 -24.938 -4.922 1 96 154 ALA B C 1
ATOM 4880 O O . ALA B 1 154 ? -14.688 -23.828 -5.32 1 96 154 ALA B O 1
ATOM 4881 N N . ILE B 1 155 ? -13.852 -25.828 -5.711 1 96.94 155 ILE B N 1
ATOM 4882 C CA . ILE B 1 155 ? -13.68 -25.578 -7.141 1 96.94 155 ILE B CA 1
ATOM 4883 C C . ILE B 1 155 ? -15.047 -25.328 -7.785 1 96.94 155 ILE B C 1
ATOM 4885 O O . ILE B 1 155 ? -15.203 -24.406 -8.586 1 96.94 155 ILE B O 1
ATOM 4889 N N . GLN B 1 156 ? -16 -26.094 -7.387 1 94.81 156 GLN B N 1
ATOM 4890 C CA . GLN B 1 156 ? -17.344 -25.984 -7.941 1 94.81 156 GLN B CA 1
ATOM 4891 C C . GLN B 1 156 ? -18 -24.656 -7.559 1 94.81 156 GLN B C 1
ATOM 4893 O O . GLN B 1 156 ? -18.656 -24.016 -8.383 1 94.81 156 GLN B O 1
ATOM 4898 N N . LYS B 1 157 ? -17.781 -24.25 -6.371 1 94.12 157 LYS B N 1
ATOM 4899 C CA . LYS B 1 157 ? -18.453 -23.062 -5.852 1 94.12 157 LYS B CA 1
ATOM 4900 C C . LYS B 1 157 ? -17.719 -21.797 -6.27 1 94.12 157 LYS B C 1
ATOM 4902 O O . LYS B 1 157 ? -18.344 -20.781 -6.59 1 94.12 157 LYS B O 1
ATOM 4907 N N . LEU B 1 158 ? -16.406 -21.844 -6.277 1 96.81 158 LEU B N 1
ATOM 4908 C CA . LEU B 1 158 ? -15.609 -20.641 -6.488 1 96.81 158 LEU B CA 1
ATOM 4909 C C . LEU B 1 158 ? -15.414 -20.375 -7.98 1 96.81 158 LEU B C 1
ATOM 4911 O O . LEU B 1 158 ? -15.102 -19.25 -8.375 1 96.81 158 LEU B O 1
ATOM 4915 N N . GLN B 1 159 ? -15.484 -21.375 -8.742 1 96.44 159 GLN B N 1
ATOM 4916 C CA . GLN B 1 159 ? -15.438 -21.297 -10.195 1 96.44 159 GLN B CA 1
ATOM 4917 C C . GLN B 1 159 ? -14.211 -20.516 -10.656 1 96.44 159 GLN B C 1
ATOM 4919 O O . GLN B 1 159 ? -14.336 -19.516 -11.391 1 96.44 159 GLN B O 1
ATOM 4924 N N . PRO B 1 160 ? -13 -20.953 -10.25 1 97.69 160 PRO B N 1
ATOM 4925 C CA . PRO B 1 160 ? -11.812 -20.359 -10.875 1 97.69 160 PRO B CA 1
ATOM 4926 C C . PRO B 1 160 ? -11.711 -20.672 -12.359 1 97.69 160 PRO B C 1
ATOM 4928 O O . PRO B 1 160 ? -12.5 -21.469 -12.883 1 97.69 160 PRO B O 1
ATOM 4931 N N . ASP B 1 161 ? -10.828 -19.984 -13.062 1 97.38 161 ASP B N 1
ATOM 4932 C CA . ASP B 1 161 ? -10.617 -20.328 -14.461 1 97.38 161 ASP B CA 1
ATOM 4933 C C . ASP B 1 161 ? -9.883 -21.672 -14.594 1 97.38 161 ASP B C 1
ATOM 4935 O O . ASP B 1 161 ? -10.219 -22.484 -15.461 1 97.38 161 ASP B O 1
ATOM 4939 N N . MET B 1 162 ? -8.906 -21.875 -13.773 1 98.06 162 MET B N 1
ATOM 4940 C CA . MET B 1 162 ? -8.148 -23.125 -13.68 1 98.06 162 MET B CA 1
ATOM 4941 C C . MET B 1 162 ? -8.016 -23.578 -12.234 1 98.06 162 MET B C 1
ATOM 4943 O O . MET B 1 162 ? -7.91 -22.75 -11.328 1 98.06 162 MET B O 1
ATOM 4947 N N . ALA B 1 163 ? -8.023 -24.828 -12.055 1 98.44 163 ALA B N 1
ATOM 4948 C CA . ALA B 1 163 ? -7.859 -25.406 -10.727 1 98.44 163 ALA B CA 1
ATOM 4949 C C . ALA B 1 163 ? -6.785 -26.484 -10.711 1 98.44 163 ALA B C 1
ATOM 4951 O O . ALA B 1 163 ? -6.797 -27.391 -11.562 1 98.44 163 ALA B O 1
ATOM 4952 N N . VAL B 1 164 ? -5.922 -26.375 -9.781 1 98.62 164 VAL B N 1
ATOM 4953 C CA . VAL B 1 164 ? -4.883 -27.375 -9.586 1 98.62 164 VAL B CA 1
ATOM 4954 C C . VAL B 1 164 ? -5.426 -28.516 -8.734 1 98.62 164 VAL B C 1
ATOM 4956 O O . VAL B 1 164 ? -6.043 -28.297 -7.695 1 98.62 164 VAL B O 1
ATOM 4959 N N . GLY B 1 165 ? -5.203 -29.719 -9.148 1 98.06 165 GLY B N 1
ATOM 4960 C CA . GLY B 1 165 ? -5.617 -30.875 -8.367 1 98.06 165 GLY B CA 1
ATOM 4961 C C . GLY B 1 165 ? -4.836 -31.031 -7.074 1 98.06 165 GLY B C 1
ATOM 4962 O O . GLY B 1 165 ? -3.688 -30.594 -6.98 1 98.06 165 GLY B O 1
ATOM 4963 N N . LEU B 1 166 ? -5.484 -31.719 -6.137 1 97.5 166 LEU B N 1
ATOM 4964 C CA . LEU B 1 166 ? -4.812 -32 -4.871 1 97.5 166 LEU B CA 1
ATOM 4965 C C . LEU B 1 166 ? -3.711 -33.062 -5.062 1 97.5 166 LEU B C 1
ATOM 4967 O O . LEU B 1 166 ? -3.863 -33.969 -5.848 1 97.5 166 LEU B O 1
ATOM 4971 N N . SER B 1 167 ? -2.682 -32.875 -4.398 1 96.94 167 SER B N 1
ATOM 4972 C CA . SER B 1 167 ? -1.568 -33.812 -4.422 1 96.94 167 SER B CA 1
ATOM 4973 C C . SER B 1 167 ? -1.049 -34.094 -3.014 1 96.94 167 SER B C 1
ATOM 4975 O O . SER B 1 167 ? -1.093 -33.219 -2.148 1 96.94 167 SER B O 1
ATOM 4977 N N . ASP B 1 168 ? -0.633 -35.25 -2.818 1 97.12 168 ASP B N 1
ATOM 4978 C CA . ASP B 1 168 ? -0.044 -35.625 -1.534 1 97.12 168 ASP B CA 1
ATOM 4979 C C . ASP B 1 168 ? 1.455 -35.344 -1.515 1 97.12 168 ASP B C 1
ATOM 4981 O O . ASP B 1 168 ? 2.266 -36.219 -1.818 1 97.12 168 ASP B O 1
ATOM 4985 N N . LEU B 1 169 ? 1.729 -34.156 -1.125 1 94 169 LEU B N 1
ATOM 4986 C CA . LEU B 1 169 ? 3.121 -33.719 -1.013 1 94 169 LEU B CA 1
ATOM 4987 C C . LEU B 1 169 ? 3.529 -33.594 0.449 1 94 169 LEU B C 1
ATOM 4989 O O . LEU B 1 169 ? 2.906 -32.844 1.204 1 94 169 LEU B O 1
ATOM 4993 N N . PRO B 1 170 ? 4.547 -34.312 0.828 1 90 170 PRO B N 1
ATOM 4994 C CA . PRO B 1 170 ? 5.004 -34.188 2.213 1 90 170 PRO B CA 1
ATOM 4995 C C . PRO B 1 170 ? 5.871 -32.938 2.439 1 90 170 PRO B C 1
ATOM 4997 O O . PRO B 1 170 ? 6.43 -32.406 1.486 1 90 170 PRO B O 1
ATOM 5000 N N . SER B 1 171 ? 5.984 -32.531 3.707 1 85 171 SER B N 1
ATOM 5001 C CA . SER B 1 171 ? 6.809 -31.375 4.082 1 85 171 SER B CA 1
ATOM 5002 C C . SER B 1 171 ? 8.289 -31.75 4.141 1 85 171 SER B C 1
ATOM 5004 O O . SER B 1 171 ? 9.156 -30.891 4.004 1 85 171 SER B O 1
ATOM 5006 N N . LYS B 1 172 ? 8.531 -33 4.332 1 85.69 172 LYS B N 1
ATOM 5007 C CA . LYS B 1 172 ? 9.891 -33.531 4.379 1 85.69 172 LYS B CA 1
ATOM 5008 C C . LYS B 1 172 ? 10.125 -34.531 3.25 1 85.69 172 LYS B C 1
ATOM 5010 O O . LYS B 1 172 ? 9.172 -35.062 2.68 1 85.69 172 LYS B O 1
ATOM 5015 N N . PRO B 1 173 ? 11.312 -34.719 2.979 1 88.38 173 PRO B N 1
ATOM 5016 C CA . PRO B 1 173 ? 11.586 -35.719 1.938 1 88.38 173 PRO B CA 1
ATOM 5017 C C . PRO B 1 173 ? 11.008 -37.094 2.266 1 88.38 173 PRO B C 1
ATOM 5019 O O . PRO B 1 173 ? 11.25 -37.625 3.354 1 88.38 173 PRO B O 1
ATOM 5022 N N . PRO B 1 174 ? 10.383 -37.656 1.325 1 91.31 174 PRO B N 1
ATOM 5023 C CA . PRO B 1 174 ? 9.68 -38.906 1.598 1 91.31 174 PRO B CA 1
ATOM 5024 C C . PRO B 1 174 ? 10.586 -40.156 1.436 1 91.31 174 PRO B C 1
ATOM 5026 O O . PRO B 1 174 ? 11.453 -40.156 0.558 1 91.31 174 PRO B O 1
ATOM 5029 N N . GLY B 1 175 ? 10.352 -41.125 2.27 1 91.31 175 GLY B N 1
ATOM 5030 C CA . GLY B 1 175 ? 10.938 -42.438 2.053 1 91.31 175 GLY B CA 1
ATOM 5031 C C . GLY B 1 175 ? 10.281 -43.219 0.919 1 91.31 175 GLY B C 1
ATOM 5032 O O . GLY B 1 175 ? 9.328 -42.75 0.306 1 91.31 175 GLY B O 1
ATOM 5033 N N . VAL B 1 176 ? 10.758 -44.406 0.68 1 91.31 176 VAL B N 1
ATOM 5034 C CA . VAL B 1 176 ? 10.305 -45.219 -0.454 1 91.31 176 VAL B CA 1
ATOM 5035 C C . VAL B 1 176 ? 8.828 -45.531 -0.289 1 91.31 176 VAL B C 1
ATOM 5037 O O . VAL B 1 176 ? 8.031 -45.344 -1.206 1 91.31 176 VAL B O 1
ATOM 5040 N N . LYS B 1 177 ? 8.461 -46.062 0.835 1 93 177 LYS B N 1
ATOM 5041 C CA . LYS B 1 177 ? 7.07 -46.438 1.084 1 93 177 LYS B CA 1
ATOM 5042 C C . LYS B 1 177 ? 6.156 -45.219 1.029 1 93 177 LYS B C 1
ATOM 5044 O O . LYS B 1 177 ? 5.027 -45.312 0.534 1 93 177 LYS B O 1
ATOM 5049 N N . ARG B 1 178 ? 6.68 -44.219 1.517 1 94.06 178 ARG B N 1
ATOM 5050 C CA . ARG B 1 178 ? 5.898 -43 1.528 1 94.06 178 ARG B CA 1
ATOM 5051 C C . ARG B 1 178 ? 5.664 -42.469 0.112 1 94.06 178 ARG B C 1
ATOM 5053 O O . ARG B 1 178 ? 4.602 -41.938 -0.187 1 94.06 178 ARG B O 1
ATOM 5060 N N . ARG B 1 179 ? 6.547 -42.625 -0.759 1 95.62 179 ARG B N 1
ATOM 5061 C CA . ARG B 1 179 ? 6.418 -42.219 -2.154 1 95.62 179 ARG B CA 1
ATOM 5062 C C . ARG B 1 179 ? 5.289 -43 -2.844 1 95.62 179 ARG B C 1
ATOM 5064 O O . ARG B 1 179 ? 4.523 -42.406 -3.615 1 95.62 179 ARG B O 1
ATOM 5071 N N . ASP B 1 180 ? 5.25 -44.188 -2.516 1 95.25 180 ASP B N 1
ATOM 5072 C CA . ASP B 1 180 ? 4.176 -45 -3.082 1 95.25 180 ASP B CA 1
ATOM 5073 C C . ASP B 1 180 ? 2.807 -44.5 -2.637 1 95.25 180 ASP B C 1
ATOM 5075 O O . ASP B 1 180 ? 1.874 -44.438 -3.439 1 95.25 180 ASP B O 1
ATOM 5079 N N . ARG B 1 181 ? 2.746 -44.219 -1.439 1 95.44 181 ARG B N 1
ATOM 5080 C CA . ARG B 1 181 ? 1.496 -43.688 -0.896 1 95.44 181 ARG B CA 1
ATOM 5081 C C . ARG B 1 181 ? 1.14 -42.344 -1.529 1 95.44 181 ARG B C 1
ATOM 5083 O O . ARG B 1 181 ? -0.037 -42.062 -1.743 1 95.44 181 ARG B O 1
ATOM 5090 N N . MET B 1 182 ? 2.145 -41.531 -1.76 1 96.62 182 MET B N 1
ATOM 5091 C CA . MET B 1 182 ? 1.944 -40.25 -2.43 1 96.62 182 MET B CA 1
ATOM 5092 C C . MET B 1 182 ? 1.229 -40.438 -3.762 1 96.62 182 MET B C 1
ATOM 5094 O O . MET B 1 182 ? 0.266 -39.75 -4.059 1 96.62 182 MET B O 1
ATOM 5098 N N . VAL B 1 183 ? 1.721 -41.406 -4.5 1 97.31 183 VAL B N 1
ATOM 5099 C CA . VAL B 1 183 ? 1.198 -41.656 -5.844 1 97.31 183 VAL B CA 1
ATOM 5100 C C . VAL B 1 183 ? -0.22 -42.219 -5.754 1 97.31 183 VAL B C 1
ATOM 5102 O O . VAL B 1 183 ? -1.122 -41.75 -6.457 1 97.31 183 VAL B O 1
ATOM 5105 N N . ASP B 1 184 ? -0.407 -43.188 -4.848 1 97.44 184 ASP B N 1
ATOM 5106 C CA . ASP B 1 184 ? -1.711 -43.812 -4.695 1 97.44 184 ASP B CA 1
ATOM 5107 C C . ASP B 1 184 ? -2.779 -42.781 -4.309 1 97.44 184 ASP B C 1
ATOM 5109 O O . ASP B 1 184 ? -3.861 -42.781 -4.898 1 97.44 184 ASP B O 1
ATOM 5113 N N . ARG B 1 185 ? -2.445 -42.031 -3.412 1 97.62 185 ARG B N 1
ATOM 5114 C CA . ARG B 1 185 ? -3.395 -41.031 -2.926 1 97.62 185 ARG B CA 1
ATOM 5115 C C . ARG B 1 185 ? -3.686 -39.969 -3.996 1 97.62 185 ARG B C 1
ATOM 5117 O O . ARG B 1 185 ? -4.848 -39.688 -4.281 1 97.62 185 ARG B O 1
ATOM 5124 N N . THR B 1 186 ? -2.65 -39.438 -4.562 1 98.19 186 THR B N 1
ATOM 5125 C CA . THR B 1 186 ? -2.828 -38.406 -5.594 1 98.19 186 THR B CA 1
ATOM 5126 C C . THR B 1 186 ? -3.656 -38.938 -6.754 1 98.19 186 THR B C 1
ATOM 5128 O O . THR B 1 186 ? -4.535 -38.25 -7.273 1 98.19 186 THR B O 1
ATOM 5131 N N . HIS B 1 187 ? -3.369 -40.188 -7.137 1 98.12 187 HIS B N 1
ATOM 5132 C CA . HIS B 1 187 ? -4.113 -40.875 -8.195 1 98.12 187 HIS B CA 1
ATOM 5133 C C . HIS B 1 187 ? -5.594 -40.969 -7.844 1 98.12 187 HIS B C 1
ATOM 5135 O O . HIS B 1 187 ? -6.453 -40.562 -8.633 1 98.12 187 HIS B O 1
ATOM 5141 N N . ALA B 1 188 ? -5.871 -41.469 -6.672 1 97.88 188 ALA B N 1
ATOM 5142 C CA . ALA B 1 188 ? -7.25 -41.625 -6.215 1 97.88 188 ALA B CA 1
ATOM 5143 C C . ALA B 1 188 ? -7.961 -40.25 -6.148 1 97.88 188 ALA B C 1
ATOM 5145 O O . ALA B 1 188 ? -9.117 -40.156 -6.551 1 97.88 188 ALA B O 1
ATOM 5146 N N . TRP B 1 189 ? -7.273 -39.312 -5.617 1 98.19 189 TRP B N 1
ATOM 5147 C CA . TRP B 1 189 ? -7.844 -37.969 -5.477 1 98.19 189 TRP B CA 1
ATOM 5148 C C . TRP B 1 189 ? -8.148 -37.375 -6.844 1 98.19 189 TRP B C 1
ATOM 5150 O O . TRP B 1 189 ? -9.164 -36.688 -7.012 1 98.19 189 TRP B O 1
ATOM 5160 N N . THR B 1 190 ? -7.293 -37.562 -7.805 1 98.12 190 THR B N 1
ATOM 5161 C CA . THR B 1 190 ? -7.484 -37.031 -9.156 1 98.12 190 THR B CA 1
ATOM 5162 C C . THR B 1 190 ? -8.68 -37.688 -9.828 1 98.12 190 THR B C 1
ATOM 5164 O O . THR B 1 190 ? -9.492 -37.031 -10.469 1 98.12 190 THR B O 1
ATOM 5167 N N . ILE B 1 191 ? -8.773 -39 -9.688 1 96.94 191 ILE B N 1
ATOM 5168 C CA . ILE B 1 191 ? -9.914 -39.719 -10.242 1 96.94 191 ILE B CA 1
ATOM 5169 C C . ILE B 1 191 ? -11.211 -39.156 -9.68 1 96.94 191 ILE B C 1
ATOM 5171 O O . ILE B 1 191 ? -12.133 -38.844 -10.43 1 96.94 191 ILE B O 1
ATOM 5175 N N . ASP B 1 192 ? -11.203 -39.031 -8.398 1 95.56 192 ASP B N 1
ATOM 5176 C CA . ASP B 1 192 ? -12.383 -38.5 -7.73 1 95.56 192 ASP B CA 1
ATOM 5177 C C . ASP B 1 192 ? -12.719 -37.094 -8.227 1 95.56 192 ASP B C 1
ATOM 5179 O O . ASP B 1 192 ? -13.883 -36.781 -8.508 1 95.56 192 ASP B O 1
ATOM 5183 N N . ALA B 1 193 ? -11.766 -36.25 -8.312 1 96.25 193 ALA B N 1
ATOM 5184 C CA . ALA B 1 193 ? -11.961 -34.875 -8.7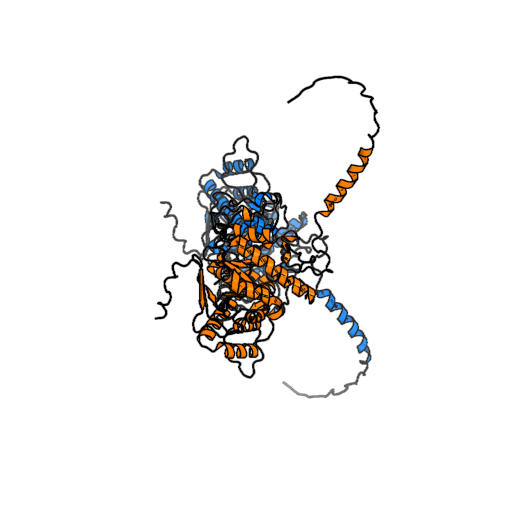5 1 96.25 193 ALA B CA 1
ATOM 5185 C C . ALA B 1 193 ? -12.508 -34.812 -10.172 1 96.25 193 ALA B C 1
ATOM 5187 O O . ALA B 1 193 ? -13.492 -34.125 -10.43 1 96.25 193 ALA B O 1
ATOM 5188 N N . VAL B 1 194 ? -11.898 -35.531 -11.078 1 95.19 194 VAL B N 1
ATOM 5189 C CA . VAL B 1 194 ? -12.305 -35.531 -12.484 1 95.19 194 VAL B CA 1
ATOM 5190 C C . VAL B 1 194 ? -13.734 -36.062 -12.609 1 95.19 194 VAL B C 1
ATOM 5192 O O . VAL B 1 194 ? -14.539 -35.5 -13.359 1 95.19 194 VAL B O 1
ATOM 5195 N N . GLU B 1 195 ? -14.031 -37.062 -11.867 1 93.31 195 GLU B N 1
ATOM 5196 C CA . GLU B 1 195 ? -15.367 -37.625 -11.922 1 93.31 195 GLU B CA 1
ATOM 5197 C C . GLU B 1 195 ? -16.422 -36.656 -11.391 1 93.31 195 GLU B C 1
ATOM 5199 O O . GLU B 1 195 ? -17.469 -36.469 -12 1 93.31 195 GLU B O 1
ATOM 5204 N N . ARG B 1 196 ? -16.141 -36.062 -10.344 1 93.19 196 ARG B N 1
ATOM 5205 C CA . ARG B 1 196 ? -17.109 -35.188 -9.695 1 93.19 196 ARG B CA 1
ATOM 5206 C C . ARG B 1 196 ? -17.25 -33.875 -10.43 1 93.19 196 ARG B C 1
ATOM 5208 O O . ARG B 1 196 ? -18.328 -33.281 -10.469 1 93.19 196 ARG B O 1
ATOM 5215 N N . LEU B 1 197 ? -16.203 -33.438 -10.961 1 93.38 197 LEU B N 1
ATOM 5216 C CA . LEU B 1 197 ? -16.203 -32.125 -11.602 1 93.38 197 LEU B CA 1
ATOM 5217 C C . LEU B 1 197 ? -16.719 -32.219 -13.031 1 93.38 197 LEU B C 1
ATOM 5219 O O . LEU B 1 197 ? -17.391 -31.281 -13.508 1 93.38 197 LEU B O 1
ATOM 5223 N N . TYR B 1 198 ? -16.438 -33.344 -13.719 1 89.81 198 TYR B N 1
ATOM 5224 C CA . TYR B 1 198 ? -16.703 -33.375 -15.156 1 89.81 198 TYR B CA 1
ATOM 5225 C C . TYR B 1 198 ? -17.484 -34.625 -15.539 1 89.81 198 TYR B C 1
ATOM 5227 O O . TYR B 1 198 ? -17.828 -34.812 -16.703 1 89.81 198 TYR B O 1
ATOM 5235 N N . GLY B 1 199 ? -17.688 -35.5 -14.672 1 79.75 199 GLY B N 1
ATOM 5236 C CA . GLY B 1 199 ? -18.344 -36.75 -14.984 1 79.75 199 GLY B CA 1
ATOM 5237 C C . GLY B 1 199 ? -19.766 -36.562 -15.508 1 79.75 199 GLY B C 1
ATOM 5238 O O . GLY B 1 199 ? -20.391 -35.531 -15.273 1 79.75 199 GLY B O 1
ATOM 5239 N N . SER B 1 200 ? -20.172 -37.469 -16.531 1 64.94 200 SER B N 1
ATOM 5240 C CA . SER B 1 200 ? -21.391 -37.531 -17.344 1 64.94 200 SER B CA 1
ATOM 5241 C C . SER B 1 200 ? -22.625 -37.438 -16.469 1 64.94 200 SER B C 1
ATOM 5243 O O . SER B 1 200 ? -23.656 -36.875 -16.891 1 64.94 200 SER B O 1
ATOM 5245 N N . GLN B 1 201 ? -22.656 -38.125 -15.383 1 57.53 201 GLN B N 1
ATOM 5246 C CA . GLN B 1 201 ? -23.891 -38.219 -14.625 1 57.53 201 GLN B CA 1
ATOM 5247 C C . GLN B 1 201 ? -24.25 -36.875 -13.977 1 57.53 201 GLN B C 1
ATOM 5249 O O . GLN B 1 201 ? -25.375 -36.688 -13.523 1 57.53 201 GLN B O 1
ATOM 5254 N N . SER B 1 202 ? -23.25 -36 -14 1 54.41 202 SER B N 1
ATOM 5255 C CA . SER B 1 202 ? -23.484 -34.75 -13.281 1 54.41 202 SER B CA 1
ATOM 5256 C C . SER B 1 202 ? -23.453 -33.562 -14.219 1 54.41 202 SER B C 1
ATOM 5258 O O . SER B 1 202 ? -22.719 -33.562 -15.219 1 54.41 202 SER B O 1
ATOM 5260 N N . GLU B 1 203 ? -24.547 -32.969 -14.531 1 59.84 203 GLU B N 1
ATOM 5261 C CA . GLU B 1 203 ? -24.516 -31.641 -15.156 1 59.84 203 GLU B CA 1
ATOM 5262 C C . GLU B 1 203 ? -23.234 -30.906 -14.812 1 59.84 203 GLU B C 1
ATOM 5264 O O . GLU B 1 203 ? -22.703 -31.031 -13.711 1 59.84 203 GLU B O 1
ATOM 5269 N N . LYS B 1 204 ? -22.453 -30.516 -15.891 1 64.38 204 LYS B N 1
ATOM 5270 C CA . LYS B 1 204 ? -21.234 -29.75 -15.688 1 64.38 204 LYS B CA 1
ATOM 5271 C C . LYS B 1 204 ? -21.359 -28.828 -14.492 1 64.38 204 LYS B C 1
ATOM 5273 O O . LYS B 1 204 ? -22.234 -27.953 -14.453 1 64.38 204 LYS B O 1
ATOM 5278 N N . GLN B 1 205 ? -20.5 -29.219 -13.508 1 74.44 205 GLN B N 1
ATOM 5279 C CA . GLN B 1 205 ? -20.625 -28.516 -12.234 1 74.44 205 GLN B CA 1
ATOM 5280 C C . GLN B 1 205 ? -19.672 -27.328 -12.164 1 74.44 205 GLN B C 1
ATOM 5282 O O . GLN B 1 205 ? -19.797 -26.5 -11.266 1 74.44 205 GLN B O 1
ATOM 5287 N N . THR B 1 206 ? -18.75 -27.359 -13.188 1 82.38 206 THR B N 1
ATOM 5288 C CA . THR B 1 206 ? -17.812 -26.234 -13.188 1 82.38 206 THR B CA 1
ATOM 5289 C C . THR B 1 206 ? -17.281 -25.984 -14.594 1 82.38 206 THR B C 1
ATOM 5291 O O . THR B 1 206 ? -17.281 -26.891 -15.438 1 82.38 206 THR B O 1
ATOM 5294 N N . THR B 1 207 ? -16.891 -24.781 -14.828 1 86.06 207 THR B N 1
ATOM 5295 C CA . THR B 1 207 ? -16.234 -24.422 -16.078 1 86.06 207 THR B CA 1
ATOM 5296 C C . THR B 1 207 ? -14.719 -24.328 -15.883 1 86.06 207 THR B C 1
ATOM 5298 O O . THR B 1 207 ? -13.984 -24.016 -16.828 1 86.06 207 THR B O 1
ATOM 5301 N N . ALA B 1 208 ? -14.297 -24.703 -14.68 1 93.25 208 ALA B N 1
ATOM 5302 C CA . ALA B 1 208 ? -12.875 -24.625 -14.367 1 93.25 208 ALA B CA 1
ATOM 5303 C C . ALA B 1 208 ? -12.086 -25.672 -15.141 1 93.25 208 ALA B C 1
ATOM 5305 O O . ALA B 1 208 ? -12.523 -26.812 -15.266 1 93.25 208 ALA B O 1
ATOM 5306 N N . LEU B 1 209 ? -11 -25.25 -15.711 1 96.19 209 LEU B N 1
ATOM 5307 C CA . LEU B 1 209 ? -10.086 -26.172 -16.359 1 96.19 209 LEU B CA 1
ATOM 5308 C C . LEU B 1 209 ? -9.211 -26.875 -15.328 1 96.19 209 LEU B C 1
ATOM 5310 O O . LEU B 1 209 ? -8.688 -26.234 -14.414 1 96.19 209 LEU B O 1
ATOM 5314 N N . PHE B 1 210 ? -9.047 -28.141 -15.477 1 97.38 210 PHE B N 1
ATOM 5315 C CA . PHE B 1 210 ? -8.352 -28.938 -14.469 1 97.38 210 PHE B CA 1
ATOM 5316 C C . PHE B 1 210 ? -6.887 -29.109 -14.844 1 97.38 210 PHE B C 1
ATOM 5318 O O . PHE B 1 210 ? -6.57 -29.516 -15.969 1 97.38 210 PHE B O 1
ATOM 5325 N N . LEU B 1 211 ? -6 -28.797 -13.977 1 98.5 211 LEU B N 1
ATOM 5326 C CA . LEU B 1 211 ? -4.574 -29.094 -14.094 1 98.5 211 LEU B CA 1
ATOM 5327 C C . LEU B 1 211 ? -4.188 -30.281 -13.219 1 98.5 211 LEU B C 1
ATOM 5329 O O . LEU B 1 211 ? -4.219 -30.188 -11.992 1 98.5 211 LEU B O 1
ATOM 5333 N N . ALA B 1 212 ? -3.826 -31.328 -13.844 1 98.5 212 ALA B N 1
ATOM 5334 C CA . ALA B 1 212 ? -3.48 -32.562 -13.125 1 98.5 212 ALA B CA 1
ATOM 5335 C C . ALA B 1 212 ? -2.121 -32.438 -12.438 1 98.5 212 ALA B C 1
ATOM 5337 O O . ALA B 1 212 ? -1.135 -32.031 -13.078 1 98.5 212 ALA B O 1
ATOM 5338 N N . PRO B 1 213 ? -2.057 -32.75 -11.18 1 98.12 213 PRO B N 1
ATOM 5339 C CA . PRO B 1 213 ? -0.769 -32.656 -10.492 1 98.12 213 PRO B CA 1
ATOM 5340 C C . PRO B 1 213 ? 0.196 -33.781 -10.883 1 98.12 213 PRO B C 1
ATOM 5342 O O . PRO B 1 213 ? -0.212 -34.938 -11 1 98.12 213 PRO B O 1
ATOM 5345 N N . VAL B 1 214 ? 1.396 -33.406 -11.164 1 97.56 214 VAL B N 1
ATOM 5346 C CA . VAL B 1 214 ? 2.475 -34.375 -11.398 1 97.56 214 VAL B CA 1
ATOM 5347 C C . VAL B 1 214 ? 3.465 -34.344 -10.242 1 97.56 214 VAL B C 1
ATOM 5349 O O . VAL B 1 214 ? 4.039 -33.281 -9.938 1 97.56 214 VAL B O 1
ATOM 5352 N N . LEU B 1 215 ? 3.611 -35.469 -9.578 1 96.88 215 LEU B N 1
ATOM 5353 C CA . LEU B 1 215 ? 4.441 -35.531 -8.383 1 96.88 215 LEU B CA 1
ATOM 5354 C C . LEU B 1 215 ? 5.922 -35.438 -8.742 1 96.88 215 LEU B C 1
ATOM 5356 O O . LEU B 1 215 ? 6.32 -35.781 -9.859 1 96.88 215 LEU B O 1
ATOM 5360 N N . PRO B 1 216 ? 6.723 -34.875 -7.871 1 95.12 216 PRO B N 1
ATOM 5361 C CA . PRO B 1 216 ? 8.164 -34.812 -8.109 1 95.12 216 PRO B CA 1
ATOM 5362 C C . PRO B 1 216 ? 8.859 -36.156 -7.922 1 95.12 216 PRO B C 1
ATOM 5364 O O . PRO B 1 216 ? 9.758 -36.281 -7.082 1 95.12 216 PRO B O 1
ATOM 5367 N N . LEU B 1 217 ? 8.438 -37.125 -8.719 1 95.06 217 LEU B N 1
ATOM 5368 C CA . LEU B 1 217 ? 8.945 -38.5 -8.734 1 95.06 217 LEU B CA 1
ATOM 5369 C C . LEU B 1 217 ? 9.32 -38.906 -10.156 1 95.06 217 LEU B C 1
ATOM 5371 O O . LEU B 1 217 ? 8.938 -38.25 -11.125 1 95.06 217 LEU B O 1
ATOM 5375 N N . ASP B 1 218 ? 10.023 -39.969 -10.227 1 92.5 218 ASP B N 1
ATOM 5376 C CA . ASP B 1 218 ? 10.398 -40.469 -11.547 1 92.5 218 ASP B CA 1
ATOM 5377 C C . ASP B 1 218 ? 9.203 -41.094 -12.258 1 92.5 218 ASP B C 1
ATOM 5379 O O . ASP B 1 218 ? 8.188 -41.406 -11.625 1 92.5 218 ASP B O 1
ATOM 5383 N N . LYS B 1 219 ? 9.367 -41.219 -13.516 1 92.56 219 LYS B N 1
ATOM 5384 C CA . LYS B 1 219 ? 8.289 -41.688 -14.375 1 92.56 219 LYS B CA 1
ATOM 5385 C C . LYS B 1 219 ? 7.816 -43.094 -13.938 1 92.56 219 LYS B C 1
ATOM 5387 O O . LYS B 1 219 ? 6.613 -43.344 -13.891 1 92.56 219 LYS B O 1
ATOM 5392 N N . GLU B 1 220 ? 8.742 -43.906 -13.609 1 94.06 220 GLU B N 1
ATOM 5393 C CA . GLU B 1 220 ? 8.414 -45.281 -13.258 1 94.06 220 GLU B CA 1
ATOM 5394 C C . GLU B 1 220 ? 7.586 -45.344 -11.977 1 94.06 220 GLU B C 1
ATOM 5396 O O . GLU B 1 220 ? 6.676 -46.156 -11.859 1 94.06 220 GLU B O 1
ATOM 5401 N N . GLN B 1 221 ? 7.836 -44.5 -11.078 1 94.69 221 GLN B N 1
ATOM 5402 C CA . GLN B 1 221 ? 7.172 -44.5 -9.781 1 94.69 221 GLN B CA 1
ATOM 5403 C C . GLN B 1 221 ? 5.707 -44.094 -9.914 1 94.69 221 GLN B C 1
ATOM 5405 O O . GLN B 1 221 ? 4.867 -44.5 -9.109 1 94.69 221 GLN B O 1
ATOM 5410 N N . GLN B 1 222 ? 5.379 -43.281 -10.898 1 96.62 222 GLN B N 1
ATOM 5411 C CA . GLN B 1 222 ? 4.004 -42.812 -11.016 1 96.62 222 GLN B CA 1
ATOM 5412 C C . GLN B 1 222 ? 3.4 -43.188 -12.359 1 96.62 222 GLN B C 1
ATOM 5414 O O . GLN B 1 222 ? 2.527 -42.469 -12.875 1 96.62 222 GLN B O 1
ATOM 5419 N N . LYS B 1 223 ? 3.877 -44.281 -12.914 1 95.94 223 LYS B N 1
ATOM 5420 C CA . LYS B 1 223 ? 3.51 -44.75 -14.242 1 95.94 223 LYS B CA 1
ATOM 5421 C C . LYS B 1 223 ? 2.006 -45 -14.344 1 95.94 223 LYS B C 1
ATOM 5423 O O . LYS B 1 223 ? 1.366 -44.594 -15.312 1 95.94 223 LYS B O 1
ATOM 5428 N N . PHE B 1 224 ? 1.442 -45.656 -13.391 1 96.06 224 PHE B N 1
ATOM 5429 C CA . PHE B 1 224 ? 0.031 -46.031 -13.43 1 96.06 224 PHE B CA 1
ATOM 5430 C C . PHE B 1 224 ? -0.85 -44.781 -13.383 1 96.06 224 PHE B C 1
ATOM 5432 O O . PHE B 1 224 ? -1.886 -44.719 -14.047 1 96.06 224 PHE B O 1
ATOM 5439 N N . TYR B 1 225 ? -0.422 -43.906 -12.578 1 97.62 225 TYR B N 1
ATOM 5440 C CA . TYR B 1 225 ? -1.135 -42.656 -12.492 1 97.62 225 TYR B CA 1
ATOM 5441 C C . TYR B 1 225 ? -1.129 -41.938 -13.844 1 97.62 225 TYR B C 1
ATOM 5443 O O . TYR B 1 225 ? -2.18 -41.5 -14.336 1 97.62 225 TYR B O 1
ATOM 5451 N N . ILE B 1 226 ? -0.007 -41.844 -14.5 1 97.19 226 ILE B N 1
ATOM 5452 C CA . ILE B 1 226 ? 0.168 -41.125 -15.773 1 97.19 226 ILE B CA 1
ATOM 5453 C C . ILE B 1 226 ? -0.621 -41.875 -16.859 1 97.19 226 ILE B C 1
ATOM 5455 O O . ILE B 1 226 ? -1.259 -41.219 -17.703 1 97.19 226 ILE B O 1
ATOM 5459 N N . GLU B 1 227 ? -0.565 -43.125 -16.844 1 97.06 227 GLU B N 1
ATOM 5460 C CA . GLU B 1 227 ? -1.304 -43.938 -17.828 1 97.06 227 GLU B CA 1
ATOM 5461 C C . GLU B 1 227 ? -2.807 -43.688 -17.703 1 97.06 227 GLU B C 1
ATOM 5463 O O . GLU B 1 227 ? -3.508 -43.594 -18.703 1 97.06 227 GLU B O 1
ATOM 5468 N N . ASP B 1 228 ? -3.236 -43.656 -16.516 1 97.25 228 ASP B N 1
ATOM 5469 C CA . ASP B 1 228 ? -4.66 -43.406 -16.281 1 97.25 228 ASP B CA 1
ATOM 5470 C C . ASP B 1 228 ? -5.07 -42.031 -16.781 1 97.25 228 ASP B C 1
ATOM 5472 O O . ASP B 1 228 ? -6.16 -41.875 -17.328 1 97.25 228 ASP B O 1
ATOM 5476 N N . LEU B 1 229 ? -4.238 -41.031 -16.531 1 97.12 229 LEU B N 1
ATOM 5477 C CA . LEU B 1 229 ? -4.5 -39.688 -17.062 1 97.12 229 LEU B CA 1
ATOM 5478 C C . LEU B 1 229 ? -4.656 -39.75 -18.578 1 97.12 229 LEU B C 1
ATOM 5480 O O . LEU B 1 229 ? -5.578 -39.125 -19.125 1 97.12 229 LEU B O 1
ATOM 5484 N N . GLU B 1 230 ? -3.781 -40.438 -19.219 1 96.25 230 GLU B N 1
ATOM 5485 C CA . GLU B 1 230 ? -3.734 -40.531 -20.672 1 96.25 230 GLU B CA 1
ATOM 5486 C C . GLU B 1 230 ? -4.922 -41.312 -21.219 1 96.25 230 GLU B C 1
ATOM 5488 O O . GLU B 1 230 ? -5.559 -40.875 -22.188 1 96.25 230 GLU B O 1
ATOM 5493 N N . ASP B 1 231 ? -5.27 -42.344 -20.578 1 96.38 231 ASP B N 1
ATOM 5494 C CA . ASP B 1 231 ? -6.23 -43.312 -21.125 1 96.38 231 ASP B CA 1
ATOM 5495 C C . ASP B 1 231 ? -7.656 -42.938 -20.734 1 96.38 231 ASP B C 1
ATOM 5497 O O . ASP B 1 231 ? -8.586 -43.094 -21.516 1 96.38 231 ASP B O 1
ATOM 5501 N N . GLU B 1 232 ? -7.766 -42.438 -19.5 1 94.69 232 GLU B N 1
ATOM 5502 C CA . GLU B 1 232 ? -9.117 -42.344 -18.969 1 94.69 232 GLU B CA 1
ATOM 5503 C C . GLU B 1 232 ? -9.531 -40.906 -18.75 1 94.69 232 GLU B C 1
ATOM 5505 O O . GLU B 1 232 ? -10.719 -40.594 -18.781 1 94.69 232 GLU B O 1
ATOM 5510 N N . MET B 1 233 ? -8.578 -40.031 -18.562 1 94.75 233 MET B N 1
ATOM 5511 C CA . MET B 1 233 ? -8.961 -38.719 -18.078 1 94.75 233 MET B CA 1
ATOM 5512 C C . MET B 1 233 ? -8.508 -37.625 -19.047 1 94.75 233 MET B C 1
ATOM 5514 O O . MET B 1 233 ? -8.703 -36.438 -18.781 1 94.75 233 MET B O 1
ATOM 5518 N N . LYS B 1 234 ? -7.902 -37.906 -20.109 1 94.06 234 LYS B N 1
ATOM 5519 C CA . LYS B 1 234 ? -7.254 -36.969 -21.016 1 94.06 234 LYS B CA 1
ATOM 5520 C C . LYS B 1 234 ? -8.211 -35.844 -21.438 1 94.06 234 LYS B C 1
ATOM 5522 O O . LYS B 1 234 ? -7.805 -34.688 -21.531 1 94.06 234 LYS B O 1
ATOM 5527 N N . GLN B 1 235 ? -9.461 -36.125 -21.625 1 90.94 235 GLN B N 1
ATOM 5528 C CA . GLN B 1 235 ? -10.43 -35.188 -22.141 1 90.94 235 GLN B CA 1
ATOM 5529 C C . GLN B 1 235 ? -10.773 -34.125 -21.094 1 90.94 235 GLN B C 1
ATOM 5531 O O . GLN B 1 235 ? -11.281 -33.062 -21.422 1 90.94 235 GLN B O 1
ATOM 5536 N N . ASN B 1 236 ? -10.477 -34.469 -19.828 1 93.38 236 ASN B N 1
ATOM 5537 C CA . ASN B 1 236 ? -10.867 -33.594 -18.75 1 93.38 236 ASN B CA 1
ATOM 5538 C C . ASN B 1 236 ? -9.664 -32.844 -18.172 1 93.38 236 ASN B C 1
ATOM 5540 O O . ASN B 1 236 ? -9.805 -32.094 -17.203 1 93.38 236 ASN B O 1
ATOM 5544 N N . VAL B 1 237 ? -8.555 -33.062 -18.719 1 95.62 237 VAL B N 1
ATOM 5545 C CA . VAL B 1 237 ? -7.324 -32.438 -18.234 1 95.62 237 VAL B CA 1
ATOM 5546 C C . VAL B 1 237 ? -6.848 -31.391 -19.219 1 95.62 237 VAL B C 1
ATOM 5548 O O . VAL B 1 237 ? -6.605 -31.688 -20.391 1 95.62 237 VAL B O 1
ATOM 5551 N N . ALA B 1 238 ? -6.781 -30.172 -18.75 1 96 238 ALA B N 1
ATOM 5552 C CA . ALA B 1 238 ? -6.379 -29.062 -19.609 1 96 238 ALA B CA 1
ATOM 5553 C C . ALA B 1 238 ? -4.863 -28.891 -19.609 1 96 238 ALA B C 1
ATOM 5555 O O . ALA B 1 238 ? -4.305 -28.234 -20.484 1 96 238 ALA B O 1
ATOM 5556 N N . GLY B 1 239 ? -4.23 -29.438 -18.594 1 97.19 239 GLY B N 1
ATOM 5557 C CA . GLY B 1 239 ? -2.785 -29.344 -18.438 1 97.19 239 GLY B CA 1
ATOM 5558 C C . GLY B 1 239 ? -2.266 -30 -17.172 1 97.19 239 GLY B C 1
ATOM 5559 O O . GLY B 1 239 ? -2.98 -30.766 -16.531 1 97.19 239 GLY B O 1
ATOM 5560 N N . PHE B 1 240 ? -0.998 -29.641 -16.922 1 97.94 240 PHE B N 1
ATOM 5561 C CA . PHE B 1 240 ? -0.33 -30.281 -15.789 1 97.94 240 PHE B CA 1
ATOM 5562 C C . PHE B 1 240 ? 0.207 -29.234 -14.812 1 97.94 240 PHE B C 1
ATOM 5564 O O . PHE B 1 240 ? 0.661 -28.172 -15.227 1 97.94 240 PHE B O 1
ATOM 5571 N N . ALA B 1 241 ? 0.08 -29.484 -13.562 1 98.31 241 ALA B N 1
ATOM 5572 C CA . ALA B 1 241 ? 0.773 -28.75 -12.508 1 98.31 241 ALA B CA 1
ATOM 5573 C C . ALA B 1 241 ? 1.984 -29.516 -12 1 98.31 241 ALA B C 1
ATOM 5575 O O . ALA B 1 241 ? 1.839 -30.594 -11.414 1 98.31 241 ALA B O 1
ATOM 5576 N N . LEU B 1 242 ? 3.158 -28.969 -12.188 1 97.62 242 LEU B N 1
ATOM 5577 C CA . LEU B 1 242 ? 4.406 -29.641 -11.852 1 97.62 242 LEU B CA 1
ATOM 5578 C C . LEU B 1 242 ? 5.062 -29 -10.633 1 97.62 242 LEU B C 1
ATOM 5580 O O . LEU B 1 242 ? 5.113 -27.766 -10.531 1 97.62 242 LEU B O 1
ATOM 5584 N N . TYR B 1 243 ? 5.562 -29.797 -9.727 1 95.38 243 TYR B N 1
ATOM 5585 C CA . TYR B 1 243 ? 6.211 -29.281 -8.523 1 95.38 243 TYR B CA 1
ATOM 5586 C C . TYR B 1 243 ? 7.727 -29.312 -8.664 1 95.38 243 TYR B C 1
ATOM 5588 O O . TYR B 1 243 ? 8.445 -28.734 -7.848 1 95.38 243 TYR B O 1
ATOM 5596 N N . LYS B 1 244 ? 8.141 -30 -9.609 1 93.38 244 LYS B N 1
ATOM 5597 C CA . LYS B 1 244 ? 9.516 -29.984 -10.078 1 93.38 244 LYS B CA 1
ATOM 5598 C C . LYS B 1 244 ? 9.578 -29.906 -11.602 1 93.38 244 LYS B C 1
ATOM 5600 O O . LYS B 1 244 ? 8.906 -30.672 -12.297 1 93.38 244 LYS B O 1
ATOM 5605 N N . PRO B 1 245 ? 10.383 -28.969 -12.062 1 92 245 PRO B N 1
ATOM 5606 C CA . PRO B 1 245 ? 10.398 -28.781 -13.516 1 92 245 PRO B CA 1
ATOM 5607 C C . PRO B 1 245 ? 10.828 -30.047 -14.266 1 92 245 PRO B C 1
ATOM 5609 O O . PRO B 1 245 ? 10.344 -30.312 -15.367 1 92 245 PRO B O 1
ATOM 5612 N N . GLU B 1 246 ? 11.625 -30.891 -13.695 1 92.31 246 GLU B N 1
ATOM 5613 C CA . GLU B 1 246 ? 12.148 -32.094 -14.344 1 92.31 246 GLU B CA 1
ATOM 5614 C C . GLU B 1 246 ? 11.039 -33.094 -14.57 1 92.31 246 GLU B C 1
ATOM 5616 O O . GLU B 1 246 ? 11.195 -34.031 -15.383 1 92.31 246 GLU B O 1
ATOM 5621 N N . SER B 1 247 ? 9.984 -32.938 -13.875 1 93.62 247 SER B N 1
ATOM 5622 C CA . SER B 1 247 ? 8.867 -33.844 -14.008 1 93.62 247 SER B CA 1
ATOM 5623 C C . SER B 1 247 ? 8.18 -33.719 -15.367 1 93.62 247 SER B C 1
ATOM 5625 O O . SER B 1 247 ? 7.324 -34.531 -15.727 1 93.62 247 SER B O 1
ATOM 5627 N N . CYS B 1 248 ? 8.562 -32.781 -16.188 1 92.69 248 CYS B N 1
ATOM 5628 C CA . CYS B 1 248 ? 8.047 -32.625 -17.531 1 92.69 248 CYS B CA 1
ATOM 5629 C C . CYS B 1 248 ? 8.289 -33.875 -18.359 1 92.69 248 CYS B C 1
ATOM 5631 O O . CYS B 1 248 ? 7.516 -34.188 -19.266 1 92.69 248 CYS B O 1
ATOM 5633 N N . SER B 1 249 ? 9.328 -34.594 -18.016 1 92.12 249 SER B N 1
ATOM 5634 C CA . SER B 1 249 ? 9.734 -35.781 -18.781 1 92.12 249 SER B CA 1
ATOM 5635 C C . SER B 1 249 ? 8.742 -36.938 -18.609 1 92.12 249 SER B C 1
ATOM 5637 O O . SER B 1 249 ? 8.734 -37.875 -19.406 1 92.12 249 SER B O 1
ATOM 5639 N N . VAL B 1 250 ? 7.922 -36.812 -17.594 1 94.06 250 VAL B N 1
ATOM 5640 C CA . VAL B 1 250 ? 7 -37.906 -17.297 1 94.06 250 VAL B CA 1
ATOM 5641 C C . VAL B 1 250 ? 5.746 -37.781 -18.156 1 94.06 250 VAL B C 1
ATOM 5643 O O . VAL B 1 250 ? 4.977 -38.75 -18.312 1 94.06 250 VAL B O 1
ATOM 5646 N N . ILE B 1 251 ? 5.465 -36.625 -18.734 1 93.56 251 ILE B N 1
ATOM 5647 C CA . ILE B 1 251 ? 4.27 -36.375 -19.531 1 93.56 251 ILE B CA 1
ATOM 5648 C C . ILE B 1 251 ? 4.305 -37.188 -20.812 1 93.56 251 ILE B C 1
ATOM 5650 O O . ILE B 1 251 ? 5.281 -37.156 -21.562 1 93.56 251 ILE B O 1
ATOM 5654 N N . PRO B 1 252 ? 3.33 -37.938 -21.031 1 91.56 252 PRO B N 1
ATOM 5655 C CA . PRO B 1 252 ? 3.322 -38.75 -22.25 1 91.56 252 PRO B CA 1
ATOM 5656 C C . PRO B 1 252 ? 3.221 -37.938 -23.516 1 91.56 252 PRO B C 1
ATOM 5658 O O . PRO B 1 252 ? 2.641 -36.844 -23.5 1 91.56 252 PRO B O 1
ATOM 5661 N N . GLU B 1 253 ? 3.637 -38.469 -24.578 1 89.75 253 GLU B N 1
ATOM 5662 C CA . GLU B 1 253 ? 3.672 -37.75 -25.859 1 89.75 253 GLU B CA 1
ATOM 5663 C C . GLU B 1 253 ? 2.271 -37.344 -26.312 1 89.75 253 GLU B C 1
ATOM 5665 O O . GLU B 1 253 ? 2.088 -36.281 -26.891 1 89.75 253 GLU B O 1
ATOM 5670 N N . SER B 1 254 ? 1.327 -38.188 -26.031 1 91.38 254 SER B N 1
ATOM 5671 C CA . SER B 1 254 ? -0.047 -37.938 -26.453 1 91.38 254 SER B CA 1
ATOM 5672 C C . SER B 1 254 ? -0.63 -36.719 -25.75 1 91.38 254 SER B C 1
ATOM 5674 O O . SER B 1 254 ? -1.633 -36.156 -26.188 1 91.38 254 SER B O 1
ATOM 5676 N N . MET B 1 255 ? 0.032 -36.312 -24.641 1 93.56 255 MET B N 1
ATOM 5677 C CA . MET B 1 255 ? -0.475 -35.188 -23.859 1 93.56 255 MET B CA 1
ATOM 5678 C C . MET B 1 255 ? 0.548 -34.062 -23.797 1 93.56 255 MET B C 1
ATOM 5680 O O . MET B 1 255 ? 0.422 -33.125 -22.984 1 93.56 255 MET B O 1
ATOM 5684 N N . ALA B 1 256 ? 1.538 -34.156 -24.672 1 91.56 256 ALA B N 1
ATOM 5685 C CA . ALA B 1 256 ? 2.666 -33.219 -24.625 1 91.56 256 ALA B CA 1
ATOM 5686 C C . ALA B 1 256 ? 2.234 -31.828 -25.047 1 91.56 256 ALA B C 1
ATOM 5688 O O . ALA B 1 256 ? 2.914 -30.844 -24.734 1 91.56 256 ALA B O 1
ATOM 5689 N N . ALA B 1 257 ? 1.111 -31.641 -25.703 1 91 257 ALA B N 1
ATOM 5690 C CA . ALA B 1 257 ? 0.651 -30.359 -26.219 1 91 257 ALA B CA 1
ATOM 5691 C C . ALA B 1 257 ? -0.11 -29.594 -25.141 1 91 257 ALA B C 1
ATOM 5693 O O . ALA B 1 257 ? -0.379 -28.391 -25.297 1 91 257 ALA B O 1
ATOM 5694 N N . LEU B 1 258 ? -0.383 -30.234 -24.016 1 94.5 258 LEU B N 1
ATOM 5695 C CA . LEU B 1 258 ? -1.178 -29.609 -22.953 1 94.5 258 LEU B CA 1
ATOM 5696 C C . LEU B 1 258 ? -0.341 -28.609 -22.156 1 94.5 258 LEU B C 1
ATOM 5698 O O . LEU B 1 258 ? 0.89 -28.672 -22.188 1 94.5 258 LEU B O 1
ATOM 5702 N N . LEU B 1 259 ? -1.033 -27.703 -21.547 1 96.25 259 LEU B N 1
ATOM 5703 C CA . LEU B 1 259 ? -0.429 -26.625 -20.766 1 96.25 259 LEU B CA 1
ATOM 5704 C C . LEU B 1 259 ? 0.39 -27.188 -19.609 1 96.25 259 LEU B C 1
ATOM 5706 O O . LEU B 1 259 ? -0.036 -28.141 -18.953 1 96.25 259 LEU B O 1
ATOM 5710 N N . ARG B 1 260 ? 1.574 -26.609 -19.344 1 97.44 260 ARG B N 1
ATOM 5711 C CA . ARG B 1 260 ? 2.438 -27 -18.234 1 97.44 260 ARG B CA 1
ATOM 5712 C C . ARG B 1 260 ? 2.662 -25.828 -17.281 1 97.44 260 ARG B C 1
ATOM 5714 O O . ARG B 1 260 ? 3.291 -24.828 -17.656 1 97.44 260 ARG B O 1
ATOM 5721 N N . LEU B 1 261 ? 2.102 -25.922 -16.094 1 98.31 261 LEU B N 1
ATOM 5722 C CA . LEU B 1 261 ? 2.301 -24.953 -15.023 1 98.31 261 LEU B CA 1
ATOM 5723 C C . LEU B 1 261 ? 3.271 -25.484 -13.977 1 98.31 261 LEU B C 1
ATOM 5725 O O . LEU B 1 261 ? 3.088 -26.594 -13.461 1 98.31 261 LEU B O 1
ATOM 5729 N N . THR B 1 262 ? 4.305 -24.766 -13.711 1 98.06 262 THR B N 1
ATOM 5730 C CA . THR B 1 262 ? 5.195 -25.188 -12.641 1 98.06 262 THR B CA 1
ATOM 5731 C C . THR B 1 262 ? 4.918 -24.391 -11.367 1 98.06 262 THR B C 1
ATOM 5733 O O . THR B 1 262 ? 4.688 -23.172 -11.414 1 98.06 262 THR B O 1
ATOM 5736 N N . LEU B 1 263 ? 4.812 -25.078 -1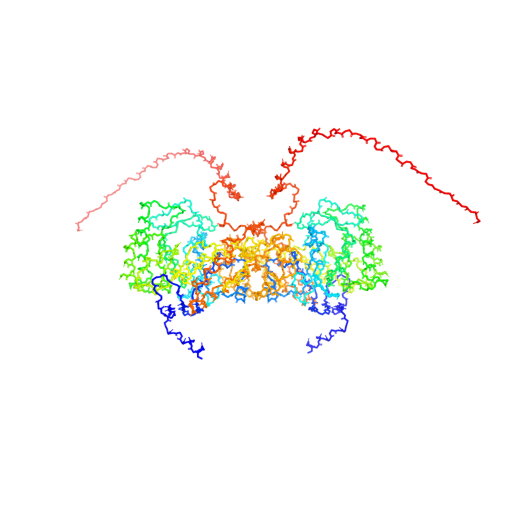0.266 1 97 263 LEU B N 1
ATOM 5737 C CA . LEU B 1 263 ? 4.629 -24.516 -8.938 1 97 263 LEU B CA 1
ATOM 5738 C C . LEU B 1 263 ? 5.895 -24.672 -8.094 1 97 263 LEU B C 1
ATOM 5740 O O . LEU B 1 263 ? 5.82 -24.781 -6.871 1 97 263 LEU B O 1
ATOM 5744 N N . SER B 1 264 ? 6.992 -24.641 -8.773 1 89.62 264 SER B N 1
ATOM 5745 C CA . SER B 1 264 ? 8.281 -24.812 -8.109 1 89.62 264 SER B CA 1
ATOM 5746 C C . SER B 1 264 ? 8.703 -23.531 -7.398 1 89.62 264 SER B C 1
ATOM 5748 O O . SER B 1 264 ? 8.07 -22.484 -7.57 1 89.62 264 SER B O 1
ATOM 5750 N N . GLU B 1 265 ? 9.703 -23.609 -6.582 1 89.88 265 GLU B N 1
ATOM 5751 C CA . GLU B 1 265 ? 10.227 -22.484 -5.812 1 89.88 265 GLU B CA 1
ATOM 5752 C C . GLU B 1 265 ? 11.461 -21.875 -6.48 1 89.88 265 GLU B C 1
ATOM 5754 O O . GLU B 1 265 ? 12.562 -21.938 -5.922 1 89.88 265 GLU B O 1
ATOM 5759 N N . THR B 1 266 ? 11.195 -21.25 -7.586 1 93.12 266 THR B N 1
ATOM 5760 C CA . THR B 1 266 ? 12.312 -20.641 -8.297 1 93.12 266 THR B CA 1
ATOM 5761 C C . THR B 1 266 ? 12.945 -19.531 -7.457 1 93.12 266 THR B C 1
ATOM 5763 O O . THR B 1 266 ? 12.234 -18.734 -6.844 1 93.12 266 THR B O 1
ATOM 5766 N N . LYS B 1 267 ? 14.266 -19.484 -7.508 1 94.75 267 LYS B N 1
ATOM 5767 C CA . LYS B 1 267 ? 14.977 -18.516 -6.672 1 94.75 267 LYS B CA 1
ATOM 5768 C C . LYS B 1 267 ? 15.727 -17.5 -7.52 1 94.75 267 LYS B C 1
ATOM 5770 O O . LYS B 1 267 ? 16.125 -16.438 -7.023 1 94.75 267 LYS B O 1
ATOM 5775 N N . THR B 1 268 ? 15.961 -17.891 -8.789 1 96.81 268 THR B N 1
ATOM 5776 C CA . THR B 1 268 ? 16.766 -17.031 -9.641 1 96.81 268 THR B CA 1
ATOM 5777 C C . THR B 1 268 ? 16.25 -17.047 -11.078 1 96.81 268 THR B C 1
ATOM 5779 O O . THR B 1 268 ? 15.531 -17.969 -11.469 1 96.81 268 THR B O 1
ATOM 5782 N N . PRO B 1 269 ? 16.641 -16.047 -11.867 1 97.88 269 PRO B N 1
ATOM 5783 C CA . PRO B 1 269 ? 16.266 -16.062 -13.281 1 97.88 269 PRO B CA 1
ATOM 5784 C C . PRO B 1 269 ? 16.891 -17.234 -14.039 1 97.88 269 PRO B C 1
ATOM 5786 O O . PRO B 1 269 ? 16.297 -17.734 -15 1 97.88 269 PRO B O 1
ATOM 5789 N N . GLN B 1 270 ? 18.047 -17.703 -13.641 1 97.62 270 GLN B N 1
ATOM 5790 C CA . GLN B 1 270 ? 18.672 -18.875 -14.258 1 97.62 270 GLN B CA 1
ATOM 5791 C C . GLN B 1 270 ? 17.781 -20.109 -14.117 1 97.62 270 GLN B C 1
ATOM 5793 O O . GLN B 1 270 ? 17.688 -20.922 -15.047 1 97.62 270 GLN B O 1
ATOM 5798 N N . GLU B 1 271 ? 17.172 -20.188 -12.977 1 97.38 271 GLU B N 1
ATOM 5799 C CA . GLU B 1 271 ? 16.266 -21.312 -12.766 1 97.38 271 GLU B CA 1
ATOM 5800 C C . GLU B 1 271 ? 15.039 -21.203 -13.672 1 97.38 271 GLU B C 1
ATOM 5802 O O . GLU B 1 271 ? 14.5 -22.219 -14.117 1 97.38 271 GLU B O 1
ATOM 5807 N N . ILE B 1 272 ? 14.617 -20 -13.945 1 98 272 ILE B N 1
ATOM 5808 C CA . ILE B 1 272 ? 13.516 -19.797 -14.883 1 98 272 ILE B CA 1
ATOM 5809 C C . ILE B 1 272 ? 13.93 -20.25 -16.281 1 98 272 ILE B C 1
ATOM 5811 O O . ILE B 1 272 ? 13.156 -20.938 -16.969 1 98 272 ILE B O 1
ATOM 5815 N N . LEU B 1 273 ? 15.141 -19.875 -16.656 1 98.12 273 LEU B N 1
ATOM 5816 C CA . LEU B 1 273 ? 15.641 -20.297 -17.969 1 98.12 273 LEU B CA 1
ATOM 5817 C C . LEU B 1 273 ? 15.719 -21.812 -18.062 1 98.12 273 LEU B C 1
ATOM 5819 O O . LEU B 1 273 ? 15.398 -22.391 -19.109 1 98.12 273 LEU B O 1
ATOM 5823 N N . LYS B 1 274 ? 16.078 -22.375 -16.984 1 96.88 274 LYS B N 1
ATOM 5824 C CA . LYS B 1 274 ? 16.094 -23.844 -16.953 1 96.88 274 LYS B CA 1
ATOM 5825 C C . LYS B 1 274 ? 14.695 -24.422 -17.109 1 96.88 274 LYS B C 1
ATOM 5827 O O . LYS B 1 274 ? 14.492 -25.359 -17.859 1 96.88 274 LYS B O 1
ATOM 5832 N N . GLU B 1 275 ? 13.742 -23.859 -16.422 1 97.06 275 GLU B N 1
ATOM 5833 C CA . GLU B 1 275 ? 12.359 -24.297 -16.531 1 97.06 275 GLU B CA 1
ATOM 5834 C C . GLU B 1 275 ? 11.867 -24.188 -17.984 1 97.06 275 GLU B C 1
ATOM 5836 O O . GLU B 1 275 ? 11.242 -25.109 -18.5 1 97.06 275 GLU B O 1
ATOM 5841 N N . VAL B 1 276 ? 12.172 -23.109 -18.562 1 96.88 276 VAL B N 1
ATOM 5842 C CA . VAL B 1 276 ? 11.742 -22.859 -19.938 1 96.88 276 VAL B CA 1
ATOM 5843 C C . VAL B 1 276 ? 12.398 -23.891 -20.859 1 96.88 276 VAL B C 1
ATOM 5845 O O . VAL B 1 276 ? 11.75 -24.406 -21.781 1 96.88 276 VAL B O 1
ATOM 5848 N N . SER B 1 277 ? 13.648 -24.219 -20.594 1 96.25 277 SER B N 1
ATOM 5849 C CA . SER B 1 277 ? 14.375 -25.172 -21.422 1 96.25 277 SER B CA 1
ATOM 5850 C C . SER B 1 277 ? 13.742 -26.547 -21.359 1 96.25 277 SER B C 1
ATOM 5852 O O . SER B 1 277 ? 13.914 -27.359 -22.281 1 96.25 277 SER B O 1
ATOM 5854 N N . LEU B 1 278 ? 13.008 -26.797 -20.312 1 95.31 278 LEU B N 1
ATOM 5855 C CA . LEU B 1 278 ? 12.383 -28.094 -20.109 1 95.31 278 LEU B CA 1
ATOM 5856 C C . LEU B 1 278 ? 10.961 -28.109 -20.672 1 95.31 278 LEU B C 1
ATOM 5858 O O . LEU B 1 278 ? 10.289 -29.141 -20.641 1 95.31 278 LEU B O 1
ATOM 5862 N N . GLY B 1 279 ? 10.484 -26.953 -21.125 1 94.94 279 GLY B N 1
ATOM 5863 C CA . GLY B 1 279 ? 9.203 -26.891 -21.812 1 94.94 279 GLY B CA 1
ATOM 5864 C C . GLY B 1 279 ? 8.086 -26.359 -20.938 1 94.94 279 GLY B C 1
ATOM 5865 O O . GLY B 1 279 ? 6.906 -26.562 -21.234 1 94.94 279 GLY B O 1
ATOM 5866 N N . ILE B 1 280 ? 8.422 -25.656 -19.844 1 96.56 280 ILE B N 1
ATOM 5867 C CA . ILE B 1 280 ? 7.414 -25.062 -18.969 1 96.56 280 ILE B CA 1
ATOM 5868 C C . ILE B 1 280 ? 6.766 -23.875 -19.656 1 96.56 280 ILE B C 1
ATOM 5870 O O . ILE B 1 280 ? 7.449 -23.047 -20.266 1 96.56 280 ILE B O 1
ATOM 5874 N N . ASP B 1 281 ? 5.434 -23.766 -19.562 1 97 281 ASP B N 1
ATOM 5875 C CA . ASP B 1 281 ? 4.68 -22.672 -20.188 1 97 281 ASP B CA 1
ATOM 5876 C C . ASP B 1 281 ? 4.418 -21.547 -19.188 1 97 281 ASP B C 1
ATOM 5878 O O . ASP B 1 281 ? 4.527 -20.375 -19.547 1 97 281 ASP B O 1
ATOM 5882 N N . LEU B 1 282 ? 3.953 -21.891 -18.031 1 98.06 282 LEU B N 1
ATOM 5883 C CA . LEU B 1 282 ? 3.65 -20.953 -16.953 1 98.06 282 LEU B CA 1
ATOM 5884 C C . LEU B 1 282 ? 4.418 -21.297 -15.688 1 98.06 282 LEU B C 1
ATOM 5886 O O . LEU B 1 282 ? 4.562 -22.469 -15.344 1 98.06 282 LEU B O 1
ATOM 5890 N N . SER B 1 283 ? 4.902 -20.25 -15.008 1 97.81 283 SER B N 1
ATOM 5891 C CA . SER B 1 283 ? 5.664 -20.484 -13.789 1 97.81 283 SER B CA 1
ATOM 5892 C C . SER B 1 283 ? 5.238 -19.516 -12.68 1 97.81 283 SER B C 1
ATOM 5894 O O . SER B 1 283 ? 5.07 -18.312 -12.922 1 97.81 283 SER B O 1
ATOM 5896 N N . THR B 1 284 ? 4.969 -20.062 -11.531 1 96.88 284 THR B N 1
ATOM 5897 C CA . THR B 1 284 ? 4.953 -19.172 -10.367 1 96.88 284 THR B CA 1
ATOM 5898 C C . THR B 1 284 ? 6.371 -18.766 -9.977 1 96.88 284 THR B C 1
ATOM 5900 O O . THR B 1 284 ? 7.293 -19.594 -10.023 1 96.88 284 THR B O 1
ATOM 5903 N N . VAL B 1 285 ? 6.586 -17.547 -9.703 1 96.5 285 VAL B N 1
ATOM 5904 C CA . VAL B 1 285 ? 7.922 -17.031 -9.414 1 96.5 285 VAL B CA 1
ATOM 5905 C C . VAL B 1 285 ? 7.926 -16.328 -8.062 1 96.5 285 VAL B C 1
ATOM 5907 O O . VAL B 1 285 ? 7.84 -15.094 -8 1 96.5 285 VAL B O 1
ATOM 5910 N N . PRO B 1 286 ? 8.188 -17.047 -7.016 1 95.19 286 PRO B N 1
ATOM 5911 C CA . PRO B 1 286 ? 8.094 -16.469 -5.672 1 95.19 286 PRO B CA 1
ATOM 5912 C C . PRO B 1 286 ? 9.18 -15.438 -5.402 1 95.19 286 PRO B C 1
ATOM 5914 O O . PRO B 1 286 ? 8.969 -14.516 -4.609 1 95.19 286 PRO B O 1
ATOM 5917 N N . PHE B 1 287 ? 10.273 -15.492 -6.086 1 96.19 287 PHE B N 1
ATOM 5918 C CA . PHE B 1 287 ? 11.391 -14.641 -5.688 1 96.19 287 PHE B CA 1
ATOM 5919 C C . PHE B 1 287 ? 11.125 -13.188 -6.066 1 96.19 287 PHE B C 1
ATOM 5921 O O . PHE B 1 287 ? 11.836 -12.289 -5.617 1 96.19 287 PHE B O 1
ATOM 5928 N N . ILE B 1 288 ? 10.125 -12.898 -6.949 1 96.56 288 ILE B N 1
ATOM 5929 C CA . ILE B 1 288 ? 9.766 -11.516 -7.23 1 96.56 288 ILE B CA 1
ATOM 5930 C C . ILE B 1 288 ? 9.367 -10.812 -5.934 1 96.56 288 ILE B C 1
ATOM 5932 O O . ILE B 1 288 ? 9.93 -9.766 -5.59 1 96.56 288 ILE B O 1
ATOM 5936 N N . GLY B 1 289 ? 8.398 -11.398 -5.258 1 94 289 GLY B N 1
ATOM 5937 C CA . GLY B 1 289 ? 7.949 -10.852 -3.988 1 94 289 GLY B CA 1
ATOM 5938 C C . GLY B 1 289 ? 9.023 -10.867 -2.918 1 94 289 GLY B C 1
ATOM 5939 O O . GLY B 1 289 ? 9.148 -9.914 -2.145 1 94 289 GLY B O 1
ATOM 5940 N N . ASP B 1 290 ? 9.805 -11.938 -2.908 1 94.06 290 ASP B N 1
ATOM 5941 C CA . ASP B 1 290 ? 10.883 -12.047 -1.935 1 94.06 290 ASP B CA 1
ATOM 5942 C C . ASP B 1 290 ? 11.883 -10.906 -2.094 1 94.06 290 ASP B C 1
ATOM 5944 O O . ASP B 1 290 ? 12.344 -10.328 -1.104 1 94.06 290 ASP B O 1
ATOM 5948 N N . ALA B 1 291 ? 12.219 -10.664 -3.307 1 96.44 291 ALA B N 1
ATOM 5949 C CA . ALA B 1 291 ? 13.148 -9.578 -3.594 1 96.44 291 ALA B CA 1
ATOM 5950 C C . ALA B 1 291 ? 12.586 -8.234 -3.154 1 96.44 291 ALA B C 1
ATOM 5952 O O . ALA B 1 291 ? 13.281 -7.434 -2.523 1 96.44 291 ALA B O 1
ATOM 5953 N N . SER B 1 292 ? 11.344 -7.992 -3.508 1 96.12 292 SER B N 1
ATOM 5954 C CA . SER B 1 292 ? 10.695 -6.75 -3.107 1 96.12 292 SER B CA 1
ATOM 5955 C C . SER B 1 292 ? 10.68 -6.598 -1.589 1 96.12 292 SER B C 1
ATOM 5957 O O . SER B 1 292 ? 11.016 -5.539 -1.062 1 96.12 292 SER B O 1
ATOM 5959 N N . ASP B 1 293 ? 10.312 -7.656 -0.889 1 93.12 293 ASP B N 1
ATOM 5960 C CA . ASP B 1 293 ? 10.266 -7.641 0.57 1 93.12 293 ASP B CA 1
ATOM 5961 C C . ASP B 1 293 ? 11.641 -7.367 1.16 1 93.12 293 ASP B C 1
ATOM 5963 O O . ASP B 1 293 ? 11.766 -6.703 2.191 1 93.12 293 ASP B O 1
ATOM 5967 N N . ALA B 1 294 ? 12.625 -7.871 0.493 1 94.12 294 ALA B N 1
ATOM 5968 C CA . ALA B 1 294 ? 14 -7.738 0.973 1 94.12 294 ALA B CA 1
ATOM 5969 C C . ALA B 1 294 ? 14.562 -6.355 0.652 1 94.12 294 ALA B C 1
ATOM 5971 O O . ALA B 1 294 ? 15.664 -6.012 1.084 1 94.12 294 ALA B O 1
ATOM 5972 N N . GLY B 1 295 ? 13.828 -5.559 -0.087 1 96.12 295 GLY B N 1
ATOM 5973 C CA . GLY B 1 295 ? 14.328 -4.254 -0.502 1 96.12 295 GLY B CA 1
ATOM 5974 C C . GLY B 1 295 ? 15.297 -4.328 -1.667 1 96.12 295 GLY B C 1
ATOM 5975 O O . GLY B 1 295 ? 16.203 -3.508 -1.774 1 96.12 295 GLY B O 1
ATOM 5976 N N . ILE B 1 296 ? 15.148 -5.363 -2.492 1 97.31 296 ILE B N 1
ATOM 5977 C CA . ILE B 1 296 ? 16.047 -5.586 -3.623 1 97.31 296 ILE B CA 1
ATOM 5978 C C . ILE B 1 296 ? 15.352 -5.164 -4.918 1 97.31 296 ILE B C 1
ATOM 5980 O O . ILE B 1 296 ? 14.219 -5.57 -5.188 1 97.31 296 ILE B O 1
ATOM 5984 N N . ALA B 1 297 ? 15.953 -4.32 -5.68 1 98.31 297 ALA B N 1
ATOM 5985 C CA . ALA B 1 297 ? 15.523 -3.986 -7.035 1 98.31 297 ALA B CA 1
ATOM 5986 C C . ALA B 1 297 ? 16.188 -4.891 -8.062 1 98.31 297 ALA B C 1
ATOM 5988 O O . ALA B 1 297 ? 17.422 -4.875 -8.211 1 98.31 297 ALA B O 1
ATOM 5989 N N . LEU B 1 298 ? 15.406 -5.633 -8.789 1 98.38 298 LEU B N 1
ATOM 5990 C CA . LEU B 1 298 ? 15.945 -6.531 -9.805 1 98.38 298 LEU B CA 1
ATOM 5991 C C . LEU B 1 298 ? 16.531 -5.742 -10.977 1 98.38 298 LEU B C 1
ATOM 5993 O O . LEU B 1 298 ? 15.992 -4.691 -11.344 1 98.38 298 LEU B O 1
ATOM 5997 N N . ASP B 1 299 ? 17.625 -6.266 -11.461 1 97.62 299 ASP B N 1
ATOM 5998 C CA . ASP B 1 299 ? 18.281 -5.621 -12.594 1 97.62 299 ASP B CA 1
ATOM 5999 C C . ASP B 1 299 ? 19.016 -6.645 -13.453 1 97.62 299 ASP B C 1
ATOM 6001 O O . ASP B 1 299 ? 20.203 -6.898 -13.25 1 97.62 299 ASP B O 1
ATOM 6005 N N . PHE B 1 300 ? 18.359 -7.125 -14.406 1 97 300 PHE B N 1
ATOM 6006 C CA . PHE B 1 300 ? 18.922 -8.031 -15.414 1 97 300 PHE B CA 1
ATOM 6007 C C . PHE B 1 300 ? 18.094 -7.977 -16.703 1 97 300 PHE B C 1
ATOM 6009 O O . PHE B 1 300 ? 16.953 -7.539 -16.688 1 97 300 PHE B O 1
ATOM 6016 N N . THR B 1 301 ? 18.734 -8.328 -17.75 1 96.06 301 THR B N 1
ATOM 6017 C CA . THR B 1 301 ? 18.094 -8.344 -19.047 1 96.06 301 THR B CA 1
ATOM 6018 C C . THR B 1 301 ? 18.422 -9.633 -19.797 1 96.06 301 THR B C 1
ATOM 6020 O O . THR B 1 301 ? 19.406 -10.305 -19.484 1 96.06 301 THR B O 1
ATOM 6023 N N . PHE B 1 302 ? 17.594 -9.969 -20.641 1 96.94 302 PHE B N 1
ATOM 6024 C CA . PHE B 1 302 ? 17.75 -11.094 -21.562 1 96.94 302 PHE B CA 1
ATOM 6025 C C . PHE B 1 302 ? 17.5 -10.664 -23 1 96.94 302 PHE B C 1
ATOM 6027 O O . PHE B 1 302 ? 16.484 -10.023 -23.281 1 96.94 302 PHE B O 1
ATOM 6034 N N . PRO B 1 303 ? 18.375 -10.836 -24 1 95.69 303 PRO B N 1
ATOM 6035 C CA . PRO B 1 303 ? 19.703 -11.414 -23.828 1 95.69 303 PRO B CA 1
ATOM 6036 C C . PRO B 1 303 ? 20.609 -10.562 -22.953 1 95.69 303 PRO B C 1
ATOM 6038 O O . PRO B 1 303 ? 20.375 -9.359 -22.812 1 95.69 303 PRO B O 1
ATOM 6041 N N . SER B 1 304 ? 21.547 -11.234 -22.406 1 92.62 304 SER B N 1
ATOM 6042 C CA . SER B 1 304 ? 22.484 -10.531 -21.547 1 92.62 304 SER B CA 1
ATOM 6043 C C . SER B 1 304 ? 23.328 -9.539 -22.328 1 92.62 304 SER B C 1
ATOM 6045 O O . SER B 1 304 ? 23.562 -9.727 -23.531 1 92.62 304 SER B O 1
ATOM 6047 N N . PRO B 1 305 ? 23.672 -8.461 -21.625 1 86.44 305 PRO B N 1
ATOM 6048 C CA . PRO B 1 305 ? 24.562 -7.527 -22.312 1 86.44 305 PRO B CA 1
ATOM 6049 C C . PRO B 1 305 ? 25.922 -8.141 -22.641 1 86.44 305 PRO B C 1
ATOM 6051 O O . PRO B 1 305 ? 26.344 -9.094 -21.984 1 86.44 305 PRO B O 1
ATOM 6054 N N . THR B 1 306 ? 26.531 -7.695 -23.75 1 78.31 306 THR B N 1
ATOM 6055 C CA . THR B 1 306 ? 27.844 -8.18 -24.156 1 78.31 306 THR B CA 1
ATOM 6056 C C . THR B 1 306 ? 28.891 -7.848 -23.109 1 78.31 306 THR B C 1
ATOM 6058 O O . THR B 1 306 ? 28.922 -6.73 -22.594 1 78.31 306 THR B O 1
ATOM 6061 N N . LYS B 1 307 ? 29.359 -8.969 -22.5 1 65.12 307 LYS B N 1
ATOM 6062 C CA . LYS B 1 307 ? 30.375 -8.828 -21.469 1 65.12 307 LYS B CA 1
ATOM 6063 C C . LYS B 1 307 ? 31.609 -8.117 -22 1 65.12 307 LYS B C 1
ATOM 6065 O O . LYS B 1 307 ? 32.094 -8.422 -23.094 1 65.12 307 LYS B O 1
ATOM 6070 N N . ASP B 1 308 ? 31.938 -6.961 -21.406 1 58.44 308 ASP B N 1
ATOM 6071 C CA . ASP B 1 308 ? 33.312 -6.578 -21.625 1 58.44 308 ASP B CA 1
ATOM 6072 C C . ASP B 1 308 ? 34.281 -7.516 -20.891 1 58.44 308 ASP B C 1
ATOM 6074 O O . ASP B 1 308 ? 34.031 -7.906 -19.75 1 58.44 308 ASP B O 1
ATOM 6078 N N . ALA B 1 309 ? 35.25 -8.328 -21.516 1 52.06 309 ALA B N 1
ATOM 6079 C CA . ALA B 1 309 ? 36.25 -9.281 -21.031 1 52.06 309 ALA B CA 1
ATOM 6080 C C . ALA B 1 309 ? 36.656 -8.961 -19.609 1 52.06 309 ALA B C 1
ATOM 6082 O O . ALA B 1 309 ? 36.938 -9.867 -18.812 1 52.06 309 ALA B O 1
ATOM 6083 N N . GLU B 1 310 ? 36.656 -7.797 -19.234 1 56.22 310 GLU B N 1
ATOM 6084 C CA . GLU B 1 310 ? 37.281 -7.395 -17.984 1 56.22 310 GLU B CA 1
ATOM 6085 C C . GLU B 1 310 ? 36.25 -7.18 -16.891 1 56.22 310 GLU B C 1
ATOM 6087 O O . GLU B 1 310 ? 36.625 -6.98 -15.719 1 56.22 310 GLU B O 1
ATOM 6092 N N . SER B 1 311 ? 34.906 -7.391 -17.297 1 64.44 311 SER B N 1
ATOM 6093 C CA . SER B 1 311 ? 33.969 -6.992 -16.266 1 64.44 311 SER B CA 1
ATOM 6094 C C . SER B 1 311 ? 33.406 -8.203 -15.531 1 64.44 311 SER B C 1
ATOM 6096 O O . SER B 1 311 ? 33.219 -9.258 -16.141 1 64.44 311 SER B O 1
ATOM 6098 N N . GLY B 1 312 ? 33.656 -8.555 -14.273 1 82.38 312 GLY B N 1
ATOM 6099 C CA . GLY B 1 312 ? 33.125 -9.609 -13.406 1 82.38 312 GLY B CA 1
ATOM 6100 C C . GLY B 1 312 ? 31.641 -9.867 -13.594 1 82.38 312 GLY B C 1
ATOM 6101 O O . GLY B 1 312 ? 31.047 -9.359 -14.539 1 82.38 312 GLY B O 1
ATOM 6102 N N . LEU B 1 313 ? 31.141 -10.867 -13.016 1 91.06 313 LEU B N 1
ATOM 6103 C CA . LEU B 1 313 ? 29.719 -11.211 -13.047 1 91.06 313 LEU B CA 1
ATOM 6104 C C . LEU B 1 313 ? 28.859 -10.031 -12.609 1 91.06 313 LEU B C 1
ATOM 6106 O O . LEU B 1 313 ? 29.203 -9.32 -11.664 1 91.06 313 LEU B O 1
ATOM 6110 N N . LYS B 1 314 ? 27.906 -9.773 -13.391 1 94.25 314 LYS B N 1
ATOM 6111 C CA . LYS B 1 314 ? 26.969 -8.719 -13.039 1 94.25 314 LYS B CA 1
ATOM 6112 C C . LYS B 1 314 ? 25.969 -9.195 -11.977 1 94.25 314 LYS B C 1
ATOM 6114 O O . LYS B 1 314 ? 25.531 -10.344 -12 1 94.25 314 LYS B O 1
ATOM 6119 N N . PRO B 1 315 ? 25.609 -8.273 -11.078 1 95.38 315 PRO B N 1
ATOM 6120 C CA . PRO B 1 315 ? 24.562 -8.656 -10.117 1 95.38 315 PRO B CA 1
ATOM 6121 C C . PRO B 1 315 ? 23.188 -8.766 -10.75 1 95.38 315 PRO B C 1
ATOM 6123 O O . PRO B 1 315 ? 22.922 -8.141 -11.781 1 95.38 315 PRO B O 1
ATOM 6126 N N . LEU B 1 316 ? 22.312 -9.562 -10.148 1 97.5 316 LEU B N 1
ATOM 6127 C CA . LEU B 1 316 ? 20.953 -9.758 -10.633 1 97.5 316 LEU B CA 1
ATOM 6128 C C . LEU B 1 316 ? 20.031 -8.656 -10.125 1 97.5 316 LEU B C 1
ATOM 6130 O O . LEU B 1 316 ? 18.891 -8.539 -10.57 1 97.5 316 LEU B O 1
ATOM 6134 N N . GLY B 1 317 ? 20.469 -7.914 -9.25 1 96.75 317 GLY B N 1
ATOM 6135 C CA . GLY B 1 317 ? 19.766 -6.805 -8.625 1 96.75 317 GLY B CA 1
ATOM 6136 C C . GLY B 1 317 ? 20.609 -6.047 -7.625 1 96.75 317 GLY B C 1
ATOM 6137 O O . GLY B 1 317 ? 21.797 -6.363 -7.434 1 96.75 317 GLY B O 1
ATOM 6138 N N . PHE B 1 318 ? 20.016 -5.062 -7.043 1 94.44 318 PHE B N 1
ATOM 6139 C CA . PHE B 1 318 ? 20.781 -4.312 -6.047 1 94.44 318 PHE B CA 1
ATOM 6140 C C . PHE B 1 318 ? 19.953 -4.094 -4.785 1 94.44 318 PHE B C 1
ATOM 6142 O O . PHE B 1 318 ? 18.75 -3.857 -4.863 1 94.44 318 PHE B O 1
ATOM 6149 N N . ASP B 1 319 ? 20.641 -4.242 -3.709 1 95.75 319 ASP B N 1
ATOM 6150 C CA . ASP B 1 319 ? 20.094 -3.965 -2.383 1 95.75 319 ASP B CA 1
ATOM 6151 C C . ASP B 1 319 ? 19.906 -2.465 -2.168 1 95.75 319 ASP B C 1
ATOM 6153 O O . ASP B 1 319 ? 20.875 -1.697 -2.246 1 95.75 319 ASP B O 1
ATOM 6157 N N . MET B 1 320 ? 18.719 -2.018 -1.77 1 96.06 320 MET B N 1
ATOM 6158 C CA . MET B 1 320 ? 18.422 -0.591 -1.706 1 96.06 320 MET B CA 1
ATOM 6159 C C . MET B 1 320 ? 18.594 -0.061 -0.287 1 96.06 320 MET B C 1
ATOM 6161 O O . MET B 1 320 ? 18.438 1.139 -0.045 1 96.06 320 MET B O 1
ATOM 6165 N N . TRP B 1 321 ? 19.031 -0.878 0.601 1 92.38 321 TRP B N 1
ATOM 6166 C CA . TRP B 1 321 ? 19.125 -0.497 2.006 1 92.38 321 TRP B CA 1
ATOM 6167 C C . TRP B 1 321 ? 20.375 0.341 2.266 1 92.38 321 TRP B C 1
ATOM 6169 O O . TRP B 1 321 ? 20.344 1.269 3.078 1 92.38 321 TRP B O 1
ATOM 6179 N N . PRO B 1 322 ? 21.453 0.067 1.601 1 91.19 322 PRO B N 1
ATOM 6180 C CA . PRO B 1 322 ? 22.703 0.752 1.918 1 91.19 322 PRO B CA 1
ATOM 6181 C C . PRO B 1 322 ? 22.609 2.268 1.764 1 91.19 322 PRO B C 1
ATOM 6183 O O . PRO B 1 322 ? 21.891 2.758 0.89 1 91.19 322 PRO B O 1
ATOM 6186 N N . ALA B 1 323 ? 23.438 3.014 2.5 1 88.38 323 ALA B N 1
ATOM 6187 C CA . ALA B 1 323 ? 23.453 4.473 2.543 1 88.38 323 ALA B CA 1
ATOM 6188 C C . ALA B 1 323 ? 23.984 5.059 1.234 1 88.38 323 ALA B C 1
ATOM 6190 O O . ALA B 1 323 ? 23.75 6.234 0.938 1 88.38 323 ALA B O 1
ATOM 6191 N N . THR B 1 324 ? 24.594 4.215 0.519 1 89.62 324 THR B N 1
ATOM 6192 C CA . THR B 1 324 ? 25.172 4.672 -0.746 1 89.62 324 THR B CA 1
ATOM 6193 C C . THR B 1 324 ? 24.078 5.191 -1.673 1 89.62 324 THR B C 1
ATOM 6195 O O . THR B 1 324 ? 24.344 5.988 -2.574 1 89.62 324 THR B O 1
ATOM 6198 N N . HIS B 1 325 ? 22.844 4.77 -1.406 1 92.81 325 HIS B N 1
ATOM 6199 C CA . HIS B 1 325 ? 21.734 5.184 -2.266 1 92.81 325 HIS B CA 1
ATOM 6200 C C . HIS B 1 325 ? 21.109 6.484 -1.77 1 92.81 325 HIS B C 1
ATOM 6202 O O . HIS B 1 325 ? 20.297 7.094 -2.471 1 92.81 325 HIS B O 1
ATOM 6208 N N . ALA B 1 326 ? 21.531 6.973 -0.689 1 89.94 326 ALA B N 1
ATOM 6209 C CA . ALA B 1 326 ? 20.828 8.055 -0.005 1 89.94 326 ALA B CA 1
ATOM 6210 C C . ALA B 1 326 ? 20.906 9.352 -0.806 1 89.94 326 ALA B C 1
ATOM 6212 O O . ALA B 1 326 ? 20 10.195 -0.725 1 89.94 326 ALA B O 1
ATOM 6213 N N . LEU B 1 327 ? 21.938 9.5 -1.596 1 90.69 327 LEU B N 1
ATOM 6214 C CA . LEU B 1 327 ? 22.125 10.742 -2.326 1 90.69 327 LEU B CA 1
ATOM 6215 C C . LEU B 1 327 ? 21.922 10.531 -3.824 1 90.69 327 LEU B C 1
ATOM 6217 O O . LEU B 1 327 ? 22.188 11.438 -4.621 1 90.69 327 LEU B O 1
ATOM 6221 N N . ASP B 1 328 ? 21.5 9.383 -4.184 1 93.81 328 ASP B N 1
ATOM 6222 C CA . ASP B 1 328 ? 21.375 9.023 -5.594 1 93.81 328 ASP B CA 1
ATOM 6223 C C . ASP B 1 328 ? 20 9.398 -6.141 1 93.81 328 ASP B C 1
ATOM 6225 O O . ASP B 1 328 ? 19.031 8.68 -5.922 1 93.81 328 ASP B O 1
ATOM 6229 N N . MET B 1 329 ? 19.906 10.438 -6.926 1 93.25 329 MET B N 1
ATOM 6230 C CA . MET B 1 329 ? 18.641 10.945 -7.434 1 93.25 329 MET B CA 1
ATOM 6231 C C . MET B 1 329 ? 18.266 10.281 -8.75 1 93.25 329 MET B C 1
ATOM 6233 O O . MET B 1 329 ? 17.312 10.68 -9.414 1 93.25 329 MET B O 1
ATOM 6237 N N . SER B 1 330 ? 18.984 9.25 -9.117 1 95.31 330 SER B N 1
ATOM 6238 C CA . SER B 1 330 ? 18.672 8.5 -10.336 1 95.31 330 SER B CA 1
ATOM 6239 C C . SER B 1 330 ? 17.578 7.48 -10.102 1 95.31 330 SER B C 1
ATOM 6241 O O . SER B 1 330 ? 17.25 7.164 -8.953 1 95.31 330 SER B O 1
ATOM 6243 N N . PRO B 1 331 ? 16.969 7.027 -11.211 1 96.81 331 PRO B N 1
ATOM 6244 C CA . PRO B 1 331 ? 16.016 5.922 -11.062 1 96.81 331 PRO B CA 1
ATOM 6245 C C . PRO B 1 331 ? 16.688 4.625 -10.617 1 96.81 331 PRO B C 1
ATOM 6247 O O . PRO B 1 331 ? 17.922 4.547 -10.57 1 96.81 331 PRO B O 1
ATOM 6250 N N . LEU B 1 332 ? 15.891 3.646 -10.273 1 97.75 332 LEU B N 1
ATOM 6251 C CA . LEU B 1 332 ? 16.453 2.35 -9.914 1 97.75 332 LEU B CA 1
ATOM 6252 C C . LEU B 1 332 ? 17.344 1.815 -11.023 1 97.75 332 LEU B C 1
ATOM 6254 O O . LEU B 1 332 ? 18.5 1.439 -10.773 1 97.75 332 LEU B O 1
ATOM 6258 N N . VAL B 1 333 ? 16.812 1.756 -12.219 1 96.62 333 VAL B N 1
ATOM 6259 C CA . VAL B 1 333 ? 17.547 1.326 -13.398 1 96.62 333 VAL B CA 1
ATOM 6260 C C . VAL B 1 333 ? 17.391 2.357 -14.516 1 96.62 333 VAL B C 1
ATOM 6262 O O . VAL B 1 333 ? 16.266 2.678 -14.914 1 96.62 333 VAL B O 1
ATOM 6265 N N . GLN B 1 334 ? 18.531 2.854 -14.977 1 94.81 334 GLN B N 1
ATOM 6266 C CA . GLN B 1 334 ? 18.5 3.842 -16.047 1 94.81 334 GLN B CA 1
ATOM 6267 C C . GLN B 1 334 ? 17.844 3.271 -17.312 1 94.81 334 GLN B C 1
ATOM 6269 O O . GLN B 1 334 ? 18.172 2.162 -17.734 1 94.81 334 GLN B O 1
ATOM 6274 N N . GLY B 1 335 ? 16.906 3.967 -17.875 1 93.75 335 GLY B N 1
ATOM 6275 C CA . GLY B 1 335 ? 16.266 3.545 -19.109 1 93.75 335 GLY B CA 1
ATOM 6276 C C . GLY B 1 335 ? 15.016 2.701 -18.875 1 93.75 335 GLY B C 1
ATOM 6277 O O . GLY B 1 335 ? 14.273 2.41 -19.812 1 93.75 335 GLY B O 1
ATOM 6278 N N . CYS B 1 336 ? 14.812 2.287 -17.625 1 95.94 336 CYS B N 1
ATOM 6279 C CA . CYS B 1 336 ? 13.633 1.497 -17.312 1 95.94 336 CYS B CA 1
ATOM 6280 C C . CYS B 1 336 ? 12.367 2.338 -17.438 1 95.94 336 CYS B C 1
ATOM 6282 O O . CYS B 1 336 ? 12.336 3.488 -17 1 95.94 336 CYS B O 1
ATOM 6284 N N . SER B 1 337 ? 11.305 1.801 -18.016 1 95.06 337 SER B N 1
ATOM 6285 C CA . SER B 1 337 ? 10.094 2.564 -18.312 1 95.06 337 SER B CA 1
ATOM 6286 C C . SER B 1 337 ? 9.016 2.322 -17.266 1 95.06 337 SER B C 1
ATOM 6288 O O . SER B 1 337 ? 7.879 2.771 -17.422 1 95.06 337 SER B O 1
ATOM 6290 N N . CYS B 1 338 ? 9.352 1.587 -16.25 1 95.69 338 CYS B N 1
ATOM 6291 C CA . CYS B 1 338 ? 8.328 1.294 -15.258 1 95.69 338 CYS B CA 1
ATOM 6292 C C . CYS B 1 338 ? 7.93 2.553 -14.492 1 95.69 338 CYS B C 1
ATOM 6294 O O . CYS B 1 338 ? 8.648 3.555 -14.531 1 95.69 338 CYS B O 1
ATOM 6296 N N . TYR B 1 339 ? 6.789 2.514 -13.859 1 94.69 339 TYR B N 1
ATOM 6297 C CA . TYR B 1 339 ? 6.23 3.596 -13.055 1 94.69 339 TYR B CA 1
ATOM 6298 C C . TYR B 1 339 ? 7.242 4.086 -12.023 1 94.69 339 TYR B C 1
ATOM 6300 O O . TYR B 1 339 ? 7.453 5.289 -11.875 1 94.69 339 TYR B O 1
ATOM 6308 N N . THR B 1 340 ? 7.863 3.229 -11.312 1 97.12 340 THR B N 1
ATOM 6309 C CA . THR B 1 340 ? 8.812 3.553 -10.25 1 97.12 340 THR B CA 1
ATOM 6310 C C . THR B 1 340 ? 10.008 4.324 -10.805 1 97.12 340 THR B C 1
ATOM 6312 O O . THR B 1 340 ? 10.336 5.406 -10.312 1 97.12 340 THR B O 1
ATOM 6315 N N . CYS B 1 341 ? 10.578 3.826 -11.828 1 97.56 341 CYS B N 1
ATOM 6316 C CA . CYS B 1 341 ? 11.789 4.426 -12.375 1 97.56 341 CYS B CA 1
ATOM 6317 C C . CYS B 1 341 ? 11.477 5.746 -13.062 1 97.56 341 CYS B C 1
ATOM 6319 O O . CYS B 1 341 ? 12.336 6.629 -13.141 1 97.56 341 CYS B O 1
ATOM 6321 N N . GLN B 1 342 ? 10.297 5.867 -13.5 1 95.81 342 GLN B N 1
ATOM 6322 C CA . GLN B 1 342 ? 9.93 7.09 -14.203 1 95.81 342 GLN B CA 1
ATOM 6323 C C . GLN B 1 342 ? 9.633 8.219 -13.227 1 95.81 342 GLN B C 1
ATOM 6325 O O . GLN B 1 342 ? 9.797 9.398 -13.555 1 95.81 342 GLN B O 1
ATOM 6330 N N . LYS B 1 343 ? 9.273 7.852 -12.031 1 94.94 343 LYS B N 1
ATOM 6331 C CA . LYS B 1 343 ? 8.695 8.883 -11.18 1 94.94 343 LYS B CA 1
ATOM 6332 C C . LYS B 1 343 ? 9.492 9.039 -9.883 1 94.94 343 LYS B C 1
ATOM 6334 O O . LYS B 1 343 ? 9.391 10.055 -9.203 1 94.94 343 LYS B O 1
ATOM 6339 N N . PHE B 1 344 ? 10.258 8.055 -9.523 1 96.81 344 PHE B N 1
ATOM 6340 C CA . PHE B 1 344 ? 10.906 8.07 -8.219 1 96.81 344 PHE B CA 1
ATOM 6341 C C . PHE B 1 344 ? 12.406 7.867 -8.352 1 96.81 344 PHE B C 1
ATOM 6343 O O . PHE B 1 344 ? 12.891 7.453 -9.406 1 96.81 344 PHE B O 1
ATOM 6350 N N . THR B 1 345 ? 13.102 8.141 -7.262 1 96.56 345 THR B N 1
ATOM 6351 C CA . THR B 1 345 ? 14.562 8.062 -7.25 1 96.56 345 THR B CA 1
ATOM 6352 C C . THR B 1 345 ? 15.031 7.027 -6.234 1 96.56 345 THR B C 1
ATOM 6354 O O . THR B 1 345 ? 14.289 6.66 -5.324 1 96.56 345 THR B O 1
ATOM 6357 N N . ARG B 1 346 ? 16.266 6.609 -6.418 1 96.88 346 ARG B N 1
ATOM 6358 C CA . ARG B 1 346 ? 16.875 5.699 -5.457 1 96.88 346 ARG B CA 1
ATOM 6359 C C . ARG B 1 346 ? 16.938 6.324 -4.066 1 96.88 346 ARG B C 1
ATOM 6361 O O . ARG B 1 346 ? 16.672 5.652 -3.068 1 96.88 346 ARG B O 1
ATOM 6368 N N . ALA B 1 347 ? 17.234 7.617 -4.047 1 95.19 347 ALA B N 1
ATOM 6369 C CA . ALA B 1 347 ? 17.344 8.312 -2.77 1 95.19 347 ALA B CA 1
ATOM 6370 C C . ALA B 1 347 ? 16.016 8.266 -2 1 95.19 347 ALA B C 1
ATOM 6372 O O . ALA B 1 347 ? 16 7.961 -0.806 1 95.19 347 ALA B O 1
ATOM 6373 N N . TYR B 1 348 ? 14.969 8.531 -2.684 1 95.88 348 TYR B N 1
ATOM 6374 C CA . TYR B 1 348 ? 13.672 8.547 -2.023 1 95.88 348 TYR B CA 1
ATOM 6375 C C . TYR B 1 348 ? 13.242 7.137 -1.627 1 95.88 348 TYR B C 1
ATOM 6377 O O . TYR B 1 348 ? 12.711 6.926 -0.535 1 95.88 348 TYR B O 1
ATOM 6385 N N . ILE B 1 349 ? 13.422 6.195 -2.494 1 96.38 349 ILE B N 1
ATOM 6386 C CA . ILE B 1 349 ? 13.055 4.82 -2.182 1 96.38 349 ILE B CA 1
ATOM 6387 C C . ILE B 1 349 ? 13.82 4.348 -0.95 1 96.38 349 ILE B C 1
ATOM 6389 O O . ILE B 1 349 ? 13.25 3.73 -0.05 1 96.38 349 ILE B O 1
ATOM 6393 N N . ARG B 1 350 ? 15.117 4.633 -0.923 1 94.06 350 ARG B N 1
ATOM 6394 C CA . ARG B 1 350 ? 15.93 4.297 0.24 1 94.06 350 ARG B CA 1
ATOM 6395 C C . ARG B 1 350 ? 15.398 4.973 1.497 1 94.06 350 ARG B C 1
ATOM 6397 O O . ARG B 1 350 ? 15.328 4.352 2.561 1 94.06 350 ARG B O 1
ATOM 6404 N N . HIS B 1 351 ? 15.031 6.203 1.316 1 92.19 351 HIS B N 1
ATOM 6405 C CA . HIS B 1 351 ? 14.43 6.961 2.412 1 92.19 351 HIS B CA 1
ATOM 6406 C C . HIS B 1 351 ? 13.188 6.258 2.951 1 92.19 351 HIS B C 1
ATOM 6408 O O . HIS B 1 351 ? 13.055 6.07 4.164 1 92.19 351 HIS B O 1
ATOM 6414 N N . LEU B 1 352 ? 12.352 5.844 2.115 1 92.56 352 LEU B N 1
ATOM 6415 C CA . LEU B 1 352 ? 11.109 5.176 2.479 1 92.56 352 LEU B CA 1
ATOM 6416 C C . LEU B 1 352 ? 11.391 3.838 3.156 1 92.56 352 LEU B C 1
ATOM 6418 O O . LEU B 1 352 ? 10.75 3.492 4.148 1 92.56 352 LEU B O 1
ATOM 6422 N N . LEU B 1 353 ? 12.352 3.062 2.619 1 91.12 353 LEU B N 1
ATOM 6423 C CA . LEU B 1 353 ? 12.711 1.774 3.201 1 91.12 353 LEU B CA 1
ATOM 6424 C C . LEU B 1 353 ? 13.203 1.944 4.637 1 91.12 353 LEU B C 1
ATOM 6426 O O . LEU B 1 353 ? 12.742 1.238 5.539 1 91.12 353 LEU B O 1
ATOM 6430 N N . HIS B 1 354 ? 14.07 2.881 4.738 1 86.62 354 HIS B N 1
ATOM 6431 C CA . HIS B 1 354 ? 14.656 3.115 6.055 1 86.62 354 HIS B CA 1
ATOM 6432 C C . HIS B 1 354 ? 13.594 3.557 7.055 1 86.62 354 HIS B C 1
ATOM 6434 O O . HIS B 1 354 ? 13.68 3.229 8.242 1 86.62 354 HIS B O 1
ATOM 6440 N N . ALA B 1 355 ? 12.664 4.223 6.547 1 83.38 355 ALA B N 1
ATOM 6441 C CA . ALA B 1 355 ? 11.586 4.707 7.402 1 83.38 355 ALA B CA 1
ATOM 6442 C C . ALA B 1 355 ? 10.477 3.664 7.527 1 83.38 355 ALA B C 1
ATOM 6444 O O . ALA B 1 355 ? 9.461 3.904 8.188 1 83.38 355 ALA B O 1
ATOM 6445 N N . LYS B 1 356 ? 10.523 2.553 6.816 1 83.81 356 LYS B N 1
ATOM 6446 C CA . LYS B 1 356 ? 9.578 1.438 6.828 1 83.81 356 LYS B CA 1
ATOM 6447 C C . LYS B 1 356 ? 8.195 1.882 6.355 1 83.81 356 LYS B C 1
ATOM 6449 O O . LYS B 1 356 ? 7.184 1.497 6.941 1 83.81 356 LYS B O 1
ATOM 6454 N N . GLU B 1 357 ? 8.266 2.775 5.48 1 86.06 357 GLU B N 1
ATOM 6455 C CA . GLU B 1 357 ? 7.023 3.178 4.824 1 86.06 357 GLU B CA 1
ATOM 6456 C C . GLU B 1 357 ? 6.637 2.191 3.727 1 86.06 357 GLU B C 1
ATOM 6458 O O . GLU B 1 357 ? 7.469 1.813 2.902 1 86.06 357 GLU B O 1
ATOM 6463 N N . MET B 1 358 ? 5.418 1.813 3.682 1 85.81 358 MET B N 1
ATOM 6464 C CA . MET B 1 358 ? 4.926 0.751 2.807 1 85.81 358 MET B CA 1
ATOM 6465 C C . MET B 1 358 ? 5.164 1.101 1.342 1 85.81 358 MET B C 1
ATOM 6467 O O . MET B 1 358 ? 5.359 0.211 0.511 1 85.81 358 MET B O 1
ATOM 6471 N N . LEU B 1 359 ? 5.113 2.336 1.045 1 91.56 359 LEU B N 1
ATOM 6472 C CA . LEU B 1 359 ? 5.254 2.77 -0.341 1 91.56 359 LEU B CA 1
ATOM 6473 C C . LEU B 1 359 ? 6.555 2.25 -0.945 1 91.56 359 LEU B C 1
ATOM 6475 O O . LEU B 1 359 ? 6.625 1.996 -2.15 1 91.56 359 LEU B O 1
ATOM 6479 N N . ALA B 1 360 ? 7.555 2.109 -0.11 1 94 360 ALA B N 1
ATOM 6480 C CA . ALA B 1 360 ? 8.828 1.6 -0.605 1 94 360 ALA B CA 1
ATOM 6481 C C . ALA B 1 360 ? 8.656 0.241 -1.278 1 94 360 ALA B C 1
ATOM 6483 O O . ALA B 1 360 ? 9.125 0.03 -2.396 1 94 360 ALA B O 1
ATOM 6484 N N . TRP B 1 361 ? 7.945 -0.628 -0.68 1 94.25 361 TRP B N 1
ATOM 6485 C CA . TRP B 1 361 ? 7.77 -1.984 -1.188 1 94.25 361 TRP B CA 1
ATOM 6486 C C . TRP B 1 361 ? 6.816 -1.999 -2.379 1 94.25 361 TRP B C 1
ATOM 6488 O O . TRP B 1 361 ? 6.969 -2.811 -3.295 1 94.25 361 TRP B O 1
ATOM 6498 N N . THR B 1 362 ? 5.871 -1.098 -2.336 1 95.5 362 THR B N 1
ATOM 6499 C CA . THR B 1 362 ? 5.012 -0.943 -3.506 1 95.5 362 THR B CA 1
ATOM 6500 C C . THR B 1 362 ? 5.84 -0.597 -4.742 1 95.5 362 THR B C 1
ATOM 6502 O O . THR B 1 362 ? 5.684 -1.22 -5.793 1 95.5 362 THR B O 1
ATOM 6505 N N . LEU B 1 363 ? 6.707 0.376 -4.574 1 97.12 363 LEU B N 1
ATOM 6506 C CA . LEU B 1 363 ? 7.523 0.847 -5.688 1 97.12 363 LEU B CA 1
ATOM 6507 C C . LEU B 1 363 ? 8.469 -0.248 -6.168 1 97.12 363 LEU B C 1
ATOM 6509 O O . LEU B 1 363 ? 8.625 -0.453 -7.371 1 97.12 363 LEU B O 1
ATOM 6513 N N . LEU B 1 364 ? 9.031 -0.969 -5.199 1 97.19 364 LEU B N 1
ATOM 6514 C CA . LEU B 1 364 ? 9.922 -2.066 -5.547 1 97.19 364 LEU B CA 1
ATOM 6515 C C . LEU B 1 364 ? 9.164 -3.176 -6.27 1 97.19 364 LEU B C 1
ATOM 6517 O O . LEU B 1 364 ? 9.664 -3.742 -7.246 1 97.19 364 LEU B O 1
ATOM 6521 N N . GLN B 1 365 ? 8.008 -3.477 -5.797 1 96.69 365 GLN B N 1
ATOM 6522 C CA . GLN B 1 365 ? 7.188 -4.523 -6.402 1 96.69 365 GLN B CA 1
ATOM 6523 C C . GLN B 1 365 ? 6.852 -4.195 -7.852 1 96.69 365 GLN B C 1
ATOM 6525 O O . GLN B 1 365 ? 6.949 -5.055 -8.727 1 96.69 365 GLN B O 1
ATOM 6530 N N . VAL B 1 366 ? 6.484 -2.975 -8.102 1 97.44 366 VAL B N 1
ATOM 6531 C CA . VAL B 1 366 ? 6.145 -2.529 -9.453 1 97.44 366 VAL B CA 1
ATOM 6532 C C . VAL B 1 366 ? 7.355 -2.693 -10.375 1 97.44 366 VAL B C 1
ATOM 6534 O O . VAL B 1 366 ? 7.238 -3.246 -11.469 1 97.44 366 VAL B O 1
ATOM 6537 N N . HIS B 1 367 ? 8.5 -2.268 -9.906 1 98.38 367 HIS B N 1
ATOM 6538 C CA . HIS B 1 367 ? 9.719 -2.375 -10.695 1 98.38 367 HIS B CA 1
ATOM 6539 C C . HIS B 1 367 ? 10.07 -3.834 -10.977 1 98.38 367 HIS B C 1
ATOM 6541 O O . HIS B 1 367 ? 10.352 -4.203 -12.117 1 98.38 367 HIS B O 1
ATOM 6547 N N . ASN B 1 368 ? 10.016 -4.625 -9.969 1 98.25 368 ASN B N 1
ATOM 6548 C CA . ASN B 1 368 ? 10.43 -6.02 -10.086 1 98.25 368 ASN B CA 1
ATOM 6549 C C . ASN B 1 368 ? 9.516 -6.801 -11.023 1 98.25 368 ASN B C 1
ATOM 6551 O O . ASN B 1 368 ? 9.977 -7.641 -11.797 1 98.25 368 ASN B O 1
ATOM 6555 N N . TYR B 1 369 ? 8.25 -6.555 -10.992 1 98 369 TYR B N 1
ATOM 6556 C CA . TYR B 1 369 ? 7.328 -7.238 -11.898 1 98 369 TYR B CA 1
ATOM 6557 C C . TYR B 1 369 ? 7.57 -6.82 -13.344 1 98 369 TYR B C 1
ATOM 6559 O O . TYR B 1 369 ? 7.441 -7.633 -14.258 1 98 369 TYR B O 1
ATOM 6567 N N . LEU B 1 370 ? 7.891 -5.574 -13.547 1 97.69 370 LEU B N 1
ATOM 6568 C CA . LEU B 1 370 ? 8.156 -5.145 -14.914 1 97.69 370 LEU B CA 1
ATOM 6569 C C . LEU B 1 370 ? 9.438 -5.785 -15.453 1 97.69 370 LEU B C 1
ATOM 6571 O O . LEU B 1 370 ? 9.492 -6.184 -16.609 1 97.69 370 LEU B O 1
ATOM 6575 N N . VAL B 1 371 ? 10.453 -5.84 -14.609 1 97.94 371 VAL B N 1
ATOM 6576 C CA . VAL B 1 371 ? 11.68 -6.512 -15.016 1 97.94 371 VAL B CA 1
ATOM 6577 C C . VAL B 1 371 ? 11.375 -7.945 -15.43 1 97.94 371 VAL B C 1
ATOM 6579 O O . VAL B 1 371 ? 11.875 -8.422 -16.453 1 97.94 371 VAL B O 1
ATOM 6582 N N . MET B 1 372 ? 10.531 -8.586 -14.711 1 97.88 372 MET B N 1
ATOM 6583 C CA . MET B 1 372 ? 10.188 -9.969 -15 1 97.88 372 MET B CA 1
ATOM 6584 C C . MET B 1 372 ? 9.367 -10.078 -16.281 1 97.88 372 MET B C 1
ATOM 6586 O O . MET B 1 372 ? 9.555 -11.008 -17.062 1 97.88 372 MET B O 1
ATOM 6590 N N . ASP B 1 373 ? 8.484 -9.18 -16.422 1 97.75 373 ASP B N 1
ATOM 6591 C CA . ASP B 1 373 ? 7.699 -9.164 -17.641 1 97.75 373 ASP B CA 1
ATOM 6592 C C . ASP B 1 373 ? 8.594 -9.016 -18.875 1 97.75 373 ASP B C 1
ATOM 6594 O O . ASP B 1 373 ? 8.43 -9.734 -19.859 1 97.75 373 ASP B O 1
ATOM 6598 N N . ASN B 1 374 ? 9.547 -8.102 -18.797 1 97.81 374 ASN B N 1
ATOM 6599 C CA . ASN B 1 374 ? 10.5 -7.91 -19.891 1 97.81 374 ASN B CA 1
ATOM 6600 C C . ASN B 1 374 ? 11.344 -9.156 -20.109 1 97.81 374 ASN B C 1
ATOM 6602 O O . ASN B 1 374 ? 11.648 -9.508 -21.25 1 97.81 374 ASN B O 1
ATOM 6606 N N . PHE B 1 375 ? 11.727 -9.758 -19.062 1 98.31 375 PHE B N 1
ATOM 6607 C CA . PHE B 1 375 ? 12.523 -10.977 -19.125 1 98.31 375 PHE B CA 1
ATOM 6608 C C . PHE B 1 375 ? 11.789 -12.062 -19.906 1 98.31 375 PHE B C 1
ATOM 6610 O O . PHE B 1 375 ? 12.352 -12.648 -20.844 1 98.31 375 PHE B O 1
ATOM 6617 N N . TYR B 1 376 ? 10.562 -12.281 -19.594 1 98.5 376 TYR B N 1
ATOM 6618 C CA . TYR B 1 376 ? 9.781 -13.32 -20.25 1 98.5 376 TYR B CA 1
ATOM 6619 C C . TYR B 1 376 ? 9.5 -12.945 -21.703 1 98.5 376 TYR B C 1
ATOM 6621 O O . TYR B 1 376 ? 9.469 -13.82 -22.578 1 98.5 376 TYR B O 1
ATOM 6629 N N . ALA B 1 377 ? 9.227 -11.688 -21.938 1 98.19 377 ALA B N 1
ATOM 6630 C CA . ALA B 1 377 ? 9.055 -11.25 -23.328 1 98.19 377 ALA B CA 1
ATOM 6631 C C . ALA B 1 377 ? 10.297 -11.547 -24.156 1 98.19 377 ALA B C 1
ATOM 6633 O O . ALA B 1 377 ? 10.195 -12.039 -25.281 1 98.19 377 ALA B O 1
ATOM 6634 N N . ALA B 1 378 ? 11.422 -11.297 -23.547 1 98.56 378 ALA B N 1
ATOM 6635 C CA . ALA B 1 378 ? 12.688 -11.547 -24.234 1 98.56 378 ALA B CA 1
ATOM 6636 C C . ALA B 1 378 ? 12.922 -13.039 -24.438 1 98.56 378 ALA B C 1
ATOM 6638 O O . ALA B 1 378 ? 13.484 -13.453 -25.453 1 98.56 378 ALA B O 1
ATOM 6639 N N . ILE B 1 379 ? 12.547 -13.789 -23.5 1 98.44 379 ILE B N 1
ATOM 6640 C CA . ILE B 1 379 ? 12.641 -15.242 -23.625 1 98.44 379 ILE B CA 1
ATOM 6641 C C . ILE B 1 379 ? 11.812 -15.711 -24.828 1 98.44 379 ILE B C 1
ATOM 6643 O O . ILE B 1 379 ? 12.305 -16.453 -25.672 1 98.44 379 ILE B O 1
ATOM 6647 N N . ARG B 1 380 ? 10.562 -15.281 -24.922 1 97.69 380 ARG B N 1
ATOM 6648 C CA . ARG B 1 380 ? 9.703 -15.656 -26.031 1 97.69 380 ARG B CA 1
ATOM 6649 C C . ARG B 1 380 ? 10.32 -15.25 -27.375 1 97.69 380 ARG B C 1
ATOM 6651 O O . ARG B 1 380 ? 10.305 -16.016 -28.328 1 97.69 380 ARG B O 1
ATOM 6658 N N . ASP B 1 381 ? 10.898 -14.094 -27.391 1 97.69 381 ASP B N 1
ATOM 6659 C CA . ASP B 1 381 ? 11.555 -13.609 -28.609 1 97.69 381 ASP B CA 1
ATOM 6660 C C . ASP B 1 381 ? 12.719 -14.516 -29 1 97.69 381 ASP B C 1
ATOM 6662 O O . ASP B 1 381 ? 12.914 -14.82 -30.172 1 97.69 381 ASP B O 1
ATOM 6666 N N . SER B 1 382 ? 13.508 -14.883 -28.016 1 97.38 382 SER B N 1
ATOM 6667 C CA . SER B 1 382 ? 14.672 -15.727 -28.281 1 97.38 382 SER B CA 1
ATOM 6668 C C . SER B 1 382 ? 14.258 -17.109 -28.781 1 97.38 382 SER B C 1
ATOM 6670 O O . SER B 1 382 ? 14.93 -17.688 -29.625 1 97.38 382 SER B O 1
ATOM 6672 N N . ILE B 1 383 ? 13.18 -17.656 -28.219 1 95.81 383 ILE B N 1
ATOM 6673 C CA . ILE B 1 383 ? 12.672 -18.938 -28.672 1 95.81 383 ILE B CA 1
ATOM 6674 C C . ILE B 1 383 ? 12.219 -18.812 -30.125 1 95.81 383 ILE B C 1
ATOM 6676 O O . ILE B 1 383 ? 12.547 -19.672 -30.953 1 95.81 383 ILE B O 1
ATOM 6680 N N . ALA B 1 384 ? 11.477 -17.766 -30.438 1 94.94 384 ALA B N 1
ATOM 6681 C CA . ALA B 1 384 ? 10.977 -17.531 -31.781 1 94.94 384 ALA B CA 1
ATOM 6682 C C . ALA B 1 384 ? 12.133 -17.438 -32.781 1 94.94 384 ALA B C 1
ATOM 6684 O O . ALA B 1 384 ? 12.016 -17.906 -33.906 1 94.94 384 ALA B O 1
ATOM 6685 N N . LYS B 1 385 ? 13.297 -16.922 -32.344 1 95 385 LYS B N 1
ATOM 6686 C CA . LYS B 1 385 ? 14.461 -16.719 -33.219 1 95 385 LYS B CA 1
ATOM 6687 C C . LYS B 1 385 ? 15.375 -17.938 -33.219 1 95 385 LYS B C 1
ATOM 6689 O O . LYS B 1 385 ? 16.359 -17.984 -33.969 1 95 385 LYS B O 1
ATOM 6694 N N . GLY B 1 386 ? 15.141 -18.797 -32.312 1 92.94 386 GLY B N 1
ATOM 6695 C CA . GLY B 1 386 ? 15.961 -20 -32.219 1 92.94 386 GLY B CA 1
ATOM 6696 C C . GLY B 1 386 ? 17.281 -19.766 -31.5 1 92.94 386 GLY B C 1
ATOM 6697 O O . GLY B 1 386 ? 18.234 -20.516 -31.688 1 92.94 386 GLY B O 1
ATOM 6698 N N . THR B 1 387 ? 17.359 -18.719 -30.719 1 96.19 387 THR B N 1
ATOM 6699 C CA . THR B 1 387 ? 18.625 -18.375 -30.094 1 96.19 387 THR B CA 1
ATOM 6700 C C . THR B 1 387 ? 18.578 -18.625 -28.594 1 96.19 387 THR B C 1
ATOM 6702 O O . THR B 1 387 ? 19.516 -18.297 -27.859 1 96.19 387 THR B O 1
ATOM 6705 N N . PHE B 1 388 ? 17.516 -19.234 -28.078 1 97 388 PHE B N 1
ATOM 6706 C CA . PHE B 1 388 ? 17.25 -19.344 -26.656 1 97 388 PHE B CA 1
ATOM 6707 C C . PHE B 1 388 ? 18.406 -20.047 -25.953 1 97 388 PHE B C 1
ATOM 6709 O O . PHE B 1 388 ? 18.922 -19.562 -24.938 1 97 388 PHE B O 1
ATOM 6716 N N . ALA B 1 389 ? 18.844 -21.156 -26.438 1 96.19 389 ALA B N 1
ATOM 6717 C CA . ALA B 1 389 ? 19.859 -21.969 -25.766 1 96.19 389 ALA B CA 1
ATOM 6718 C C . ALA B 1 389 ? 21.172 -21.188 -25.625 1 96.19 389 ALA B C 1
ATOM 6720 O O . ALA B 1 389 ? 21.766 -21.172 -24.547 1 96.19 389 ALA B O 1
ATOM 6721 N N . GLU B 1 390 ? 21.578 -20.594 -26.672 1 96.75 390 GLU B N 1
ATOM 6722 C CA . GLU B 1 390 ? 22.812 -19.812 -26.656 1 96.75 390 GLU B CA 1
ATOM 6723 C C . GLU B 1 390 ? 22.719 -18.641 -25.703 1 96.75 390 GLU B C 1
ATOM 6725 O O . GLU B 1 390 ? 23.641 -18.375 -24.938 1 96.75 390 GLU B O 1
ATOM 6730 N N . GLU B 1 391 ? 21.594 -17.969 -25.812 1 97.5 391 GLU B N 1
ATOM 6731 C CA . GLU B 1 391 ? 21.406 -16.797 -24.969 1 97.5 391 GLU B CA 1
ATOM 6732 C C . GLU B 1 391 ? 21.328 -17.188 -23.484 1 97.5 391 GLU B C 1
ATOM 6734 O O . GLU B 1 391 ? 21.766 -16.438 -22.625 1 97.5 391 GLU B O 1
ATOM 6739 N N . ALA B 1 392 ? 20.719 -18.297 -23.188 1 97.56 392 ALA B N 1
ATOM 6740 C CA . ALA B 1 392 ? 20.656 -18.781 -21.828 1 97.56 392 ALA B CA 1
ATOM 6741 C C . ALA B 1 392 ? 22.062 -19.062 -21.281 1 97.56 392 ALA B C 1
ATOM 6743 O O . ALA B 1 392 ? 22.359 -18.75 -20.125 1 97.56 392 ALA B O 1
ATOM 6744 N N . GLN B 1 393 ? 22.875 -19.641 -22.078 1 96.5 393 GLN B N 1
ATOM 6745 C CA . GLN B 1 393 ? 24.25 -19.906 -21.672 1 96.5 393 GLN B CA 1
ATOM 6746 C C . GLN B 1 393 ? 25 -18.594 -21.406 1 96.5 393 GLN B C 1
ATOM 6748 O O . GLN B 1 393 ? 25.734 -18.484 -20.422 1 96.5 393 GLN B O 1
ATOM 6753 N N . LYS B 1 394 ? 24.812 -17.688 -22.297 1 95.88 394 LYS B N 1
ATOM 6754 C CA . LYS B 1 394 ? 25.453 -16.375 -22.125 1 95.88 394 LYS B CA 1
ATOM 6755 C C . LYS B 1 394 ? 24.969 -15.695 -20.844 1 95.88 394 LYS B C 1
ATOM 6757 O O . LYS B 1 394 ? 25.766 -15.039 -20.156 1 95.88 394 LYS B O 1
ATOM 6762 N N . PHE B 1 395 ? 23.719 -15.859 -20.578 1 97.31 395 PHE B N 1
ATOM 6763 C CA . PHE B 1 395 ? 23.156 -15.266 -19.359 1 97.31 395 PHE B CA 1
ATOM 6764 C C . PHE B 1 395 ? 23.828 -15.844 -18.125 1 97.31 395 PHE B C 1
ATOM 6766 O O . PHE B 1 395 ? 24.188 -15.102 -17.203 1 97.31 395 PHE B O 1
ATOM 6773 N N . GLU B 1 396 ? 24.031 -17.125 -18.078 1 94.88 396 GLU B N 1
ATOM 6774 C CA . GLU B 1 396 ? 24.672 -17.812 -16.953 1 94.88 396 GLU B CA 1
ATOM 6775 C C . GLU B 1 396 ? 26.094 -17.312 -16.75 1 94.88 396 GLU B C 1
ATOM 6777 O O . GLU B 1 396 ? 26.578 -17.25 -15.609 1 94.88 396 GLU B O 1
ATOM 6782 N N . LEU B 1 397 ? 26.703 -16.953 -17.781 1 93.44 397 LEU B N 1
ATOM 6783 C CA . LEU B 1 397 ? 28.078 -16.516 -17.719 1 93.44 397 LEU B CA 1
ATOM 6784 C C . LEU B 1 397 ? 28.172 -15.023 -17.375 1 93.44 397 LEU B C 1
ATOM 6786 O O . LEU B 1 397 ? 29.203 -14.555 -16.875 1 93.44 397 LEU B O 1
ATOM 6790 N N . ALA B 1 398 ? 27.141 -14.312 -17.609 1 94.69 398 ALA B N 1
ATOM 6791 C CA . ALA B 1 398 ? 27.172 -12.859 -17.469 1 94.69 398 ALA B CA 1
ATOM 6792 C C . ALA B 1 398 ? 26.734 -12.43 -16.078 1 94.69 398 ALA B C 1
ATOM 6794 O O . ALA B 1 398 ? 27.203 -11.406 -15.562 1 94.69 398 ALA B O 1
ATOM 6795 N N . TYR B 1 399 ? 25.844 -13.195 -15.492 1 96.38 399 TYR B N 1
ATOM 6796 C CA . TYR B 1 399 ? 25.25 -12.75 -14.242 1 96.38 399 TYR B CA 1
ATOM 6797 C C . TYR B 1 399 ? 25.641 -13.68 -13.094 1 96.38 399 TYR B C 1
ATOM 6799 O O . TYR B 1 399 ? 25.922 -14.859 -13.312 1 96.38 399 TYR B O 1
ATOM 6807 N N . GLU B 1 400 ? 25.625 -13.078 -11.836 1 95.12 400 GLU B N 1
ATOM 6808 C CA . GLU B 1 400 ? 25.781 -13.875 -10.625 1 95.12 400 GLU B CA 1
ATOM 6809 C C . GLU B 1 400 ? 24.688 -14.938 -10.508 1 95.12 400 GLU B C 1
ATOM 6811 O O . GLU B 1 400 ? 23.594 -14.766 -11.047 1 95.12 400 GLU B O 1
ATOM 6816 N N . SER B 1 401 ? 24.953 -15.977 -9.766 1 94.06 401 SER B N 1
ATOM 6817 C CA . SER B 1 401 ? 24.047 -17.125 -9.703 1 94.06 401 SER B CA 1
ATOM 6818 C C . SER B 1 401 ? 22.984 -16.922 -8.625 1 94.06 401 SER B C 1
ATOM 6820 O O . SER B 1 401 ? 22 -17.672 -8.578 1 94.06 401 SER B O 1
ATOM 6822 N N . GLU B 1 402 ? 23.219 -15.906 -7.762 1 94.88 402 GLU B N 1
ATOM 6823 C CA . GLU B 1 402 ? 22.266 -15.664 -6.684 1 94.88 402 GLU B CA 1
ATOM 6824 C C . GLU B 1 402 ? 21.875 -14.188 -6.617 1 94.88 402 GLU B C 1
ATOM 6826 O O . GLU B 1 402 ? 22.641 -13.32 -7.031 1 94.88 402 GLU B O 1
ATOM 6831 N N . LEU B 1 403 ? 20.672 -13.953 -6.145 1 94.31 403 LEU B N 1
ATOM 6832 C CA . LEU B 1 403 ? 20.25 -12.578 -5.883 1 94.31 403 LEU B CA 1
ATOM 6833 C C . LEU B 1 403 ? 21.047 -11.977 -4.734 1 94.31 403 LEU B C 1
ATOM 6835 O O . LEU B 1 403 ? 21.594 -12.711 -3.904 1 94.31 403 LEU B O 1
ATOM 6839 N N . PRO B 1 404 ? 21.062 -10.648 -4.676 1 92.31 404 PRO B N 1
ATOM 6840 C CA . PRO B 1 404 ? 21.766 -10.023 -3.557 1 92.31 404 PRO B CA 1
ATOM 6841 C C . PRO B 1 404 ? 21.156 -10.383 -2.201 1 92.31 404 PRO B C 1
ATOM 6843 O O . PRO B 1 404 ? 19.969 -10.695 -2.117 1 92.31 404 PRO B O 1
ATOM 6846 N N . GLN B 1 405 ? 22 -10.328 -1.259 1 87.88 405 GLN B N 1
ATOM 6847 C CA . GLN B 1 405 ? 21.547 -10.594 0.099 1 87.88 405 GLN B CA 1
ATOM 6848 C C . GLN B 1 405 ? 20.844 -9.375 0.693 1 87.88 405 GLN B C 1
ATOM 6850 O O . GLN B 1 405 ? 21.266 -8.242 0.472 1 87.88 405 GLN B O 1
ATOM 6855 N N . GLN B 1 406 ? 19.828 -9.641 1.358 1 84.19 406 GLN B N 1
ATOM 6856 C CA . GLN B 1 406 ? 19.109 -8.578 2.068 1 84.19 406 GLN B CA 1
ATOM 6857 C C . GLN B 1 406 ? 19.938 -8.055 3.24 1 84.19 406 GLN B C 1
ATOM 6859 O O . GLN B 1 406 ? 20.484 -8.836 4.023 1 84.19 406 GLN B O 1
ATOM 6864 N N . THR B 1 407 ? 20.016 -6.762 3.334 1 83.38 407 THR B N 1
ATOM 6865 C CA . THR B 1 407 ? 20.781 -6.191 4.438 1 83.38 407 THR B CA 1
ATOM 6866 C C . THR B 1 407 ? 19.875 -5.441 5.398 1 83.38 407 THR B C 1
ATOM 6868 O O . THR B 1 407 ? 20.266 -5.133 6.527 1 83.38 407 THR B O 1
ATOM 6871 N N . GLY B 1 408 ? 18.688 -5.145 4.953 1 81.38 408 GLY B N 1
ATOM 6872 C CA . GLY B 1 408 ? 17.781 -4.375 5.785 1 81.38 408 GLY B CA 1
ATOM 6873 C C . GLY B 1 408 ? 16.672 -5.215 6.398 1 81.38 408 GLY B C 1
ATOM 6874 O O . GLY B 1 408 ? 16.703 -6.445 6.312 1 81.38 408 GLY B O 1
ATOM 6875 N N . GLN B 1 409 ? 15.719 -4.348 7.129 1 76.12 409 GLN B N 1
ATOM 6876 C CA . GLN B 1 409 ? 14.578 -4.988 7.77 1 76.12 409 GLN B CA 1
ATOM 6877 C C . GLN B 1 409 ? 13.367 -5.02 6.84 1 76.12 409 GLN B C 1
ATOM 6879 O O . GLN B 1 409 ? 12.977 -3.986 6.289 1 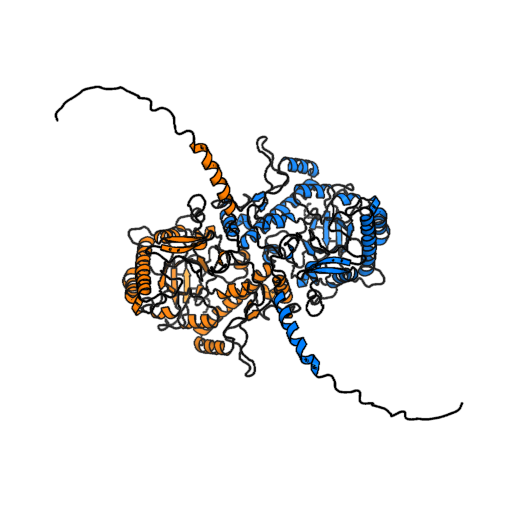76.12 409 GLN B O 1
ATOM 6884 N N . GLY B 1 410 ? 13.086 -6.18 6.316 1 70.62 410 GLY B N 1
ATOM 6885 C CA . GLY B 1 410 ? 11.922 -6.422 5.477 1 70.62 410 GLY B CA 1
ATOM 6886 C C . GLY B 1 410 ? 10.641 -5.844 6.051 1 70.62 410 GLY B C 1
ATOM 6887 O O . GLY B 1 410 ? 10.656 -5.219 7.117 1 70.62 410 GLY B O 1
ATOM 6888 N N . PRO B 1 411 ? 9.695 -5.742 5.098 1 66.12 411 PRO B N 1
ATOM 6889 C CA . PRO B 1 411 ? 8.398 -5.305 5.621 1 66.12 411 PRO B CA 1
ATOM 6890 C C . PRO B 1 411 ? 7.922 -6.156 6.801 1 66.12 411 PRO B C 1
ATOM 6892 O O . PRO B 1 411 ? 8.531 -7.188 7.105 1 66.12 411 PRO B O 1
ATOM 6895 N N . ARG B 1 412 ? 6.953 -5.738 7.426 1 55.53 412 ARG B N 1
ATOM 6896 C CA . ARG B 1 412 ? 6.363 -6.543 8.484 1 55.53 412 ARG B CA 1
ATOM 6897 C C . ARG B 1 412 ? 5.98 -7.93 7.977 1 55.53 412 ARG B C 1
ATOM 6899 O O . ARG B 1 412 ? 5.488 -8.07 6.855 1 55.53 412 ARG B O 1
ATOM 6906 N N . ILE B 1 413 ? 6.469 -8.914 8.711 1 50.88 413 ILE B N 1
ATOM 6907 C CA . ILE B 1 413 ? 6.242 -10.305 8.336 1 50.88 413 ILE B CA 1
ATOM 6908 C C . ILE B 1 413 ? 4.754 -10.625 8.43 1 50.88 413 ILE B C 1
ATOM 6910 O O . ILE B 1 413 ? 4.102 -10.297 9.422 1 50.88 413 ILE B O 1
ATOM 6914 N N . ARG B 1 414 ? 4.242 -11.062 7.262 1 48.66 414 ARG B N 1
ATOM 6915 C CA . ARG B 1 414 ? 2.873 -11.562 7.23 1 48.66 414 ARG B CA 1
ATOM 6916 C C . ARG B 1 414 ? 2.729 -12.805 8.109 1 48.66 414 ARG B C 1
ATOM 6918 O O . ARG B 1 414 ? 3.688 -13.555 8.289 1 48.66 414 ARG B O 1
ATOM 6925 N N . GLY B 1 415 ? 1.6 -12.875 8.844 1 46.88 415 GLY B N 1
ATOM 6926 C CA . GLY B 1 415 ? 1.369 -13.969 9.781 1 46.88 415 GLY B CA 1
ATOM 6927 C C . GLY B 1 415 ? 1.816 -15.312 9.242 1 46.88 415 GLY B C 1
ATOM 6928 O O . GLY B 1 415 ? 2.477 -16.078 9.953 1 46.88 415 GLY B O 1
ATOM 6929 N N . TYR B 1 416 ? 1.543 -15.531 7.938 1 44.81 416 TYR B N 1
ATOM 6930 C CA . TYR B 1 416 ? 1.846 -16.859 7.41 1 44.81 416 TYR B CA 1
ATOM 6931 C C . TYR B 1 416 ? 3.334 -17.016 7.125 1 44.81 416 TYR B C 1
ATOM 6933 O O . TYR B 1 416 ? 3.824 -18.125 6.906 1 44.81 416 TYR B O 1
ATOM 6941 N N . GLN B 1 417 ? 3.957 -15.93 6.992 1 49 417 GLN B N 1
ATOM 6942 C CA . GLN B 1 417 ? 5.383 -15.984 6.68 1 49 417 GLN B CA 1
ATOM 6943 C C . GLN B 1 417 ? 6.203 -16.359 7.91 1 49 417 GLN B C 1
ATOM 6945 O O . GLN B 1 417 ? 7.402 -16.609 7.809 1 49 417 GLN B O 1
ATOM 6950 N N . PHE B 1 418 ? 5.582 -16.281 9.078 1 43.84 418 PHE B N 1
ATOM 6951 C CA . PHE B 1 418 ? 6.289 -16.703 10.281 1 43.84 418 PHE B CA 1
ATOM 6952 C C . PHE B 1 418 ? 6.605 -18.203 10.211 1 43.84 418 PHE B C 1
ATOM 6954 O O . PHE B 1 418 ? 5.695 -19.031 10.203 1 43.84 418 PHE B O 1
ATOM 6961 N N . ARG B 1 419 ? 7.523 -18.5 9.383 1 43.38 419 ARG B N 1
ATOM 6962 C CA . ARG B 1 419 ? 7.965 -19.891 9.211 1 43.38 419 ARG B CA 1
ATOM 6963 C C . ARG B 1 419 ? 8.023 -20.609 10.555 1 43.38 419 ARG B C 1
ATOM 6965 O O . ARG B 1 419 ? 8.578 -20.094 11.523 1 43.38 419 ARG B O 1
ATOM 6972 N N . GLY B 1 420 ? 7.117 -21.594 10.836 1 39.31 420 GLY B N 1
ATOM 6973 C CA . GLY B 1 420 ? 7.164 -22.562 11.914 1 39.31 420 GLY B CA 1
ATOM 6974 C C . GLY B 1 420 ? 8.57 -23.047 12.234 1 39.31 420 GLY B C 1
ATOM 6975 O O . GLY B 1 420 ? 8.938 -24.172 11.898 1 39.31 420 GLY B O 1
ATOM 6976 N N . GLU B 1 421 ? 9.469 -22.375 12.188 1 33.38 421 GLU B N 1
ATOM 6977 C CA . GLU B 1 421 ? 10.539 -23.125 12.828 1 33.38 421 GLU B CA 1
ATOM 6978 C C . GLU B 1 421 ? 10.156 -23.531 14.25 1 33.38 421 GLU B C 1
ATOM 6980 O O . GLU B 1 421 ? 9.555 -22.734 14.984 1 33.38 421 GLU B O 1
ATOM 6985 N N . ALA B 1 422 ? 10.141 -24.859 14.656 1 36.53 422 ALA B N 1
ATOM 6986 C CA . ALA B 1 422 ? 9.875 -25.547 15.914 1 36.53 422 ALA B CA 1
ATOM 6987 C C . ALA B 1 422 ? 10.414 -24.75 17.094 1 36.53 422 ALA B C 1
ATOM 6989 O O . ALA B 1 422 ? 9.945 -24.906 18.219 1 36.53 422 ALA B O 1
ATOM 6990 N N . SER B 1 423 ? 11.594 -24.219 17.078 1 31.34 423 SER B N 1
ATOM 6991 C CA . SER B 1 423 ? 12.234 -23.734 18.297 1 31.34 423 SER B CA 1
ATOM 6992 C C . SER B 1 423 ? 11.945 -22.266 18.531 1 31.34 423 SER B C 1
ATOM 6994 O O . SER B 1 423 ? 12.484 -21.656 19.453 1 31.34 423 SER B O 1
ATOM 6996 N N . ALA B 1 424 ? 11.539 -21.531 17.547 1 35.19 424 ALA B N 1
ATOM 6997 C CA . ALA B 1 424 ? 11.453 -20.141 17.984 1 35.19 424 ALA B CA 1
ATOM 6998 C C . ALA B 1 424 ? 10.188 -19.891 18.797 1 35.19 424 ALA B C 1
ATOM 7000 O O . ALA B 1 424 ? 9.117 -20.422 18.453 1 35.19 424 ALA B O 1
ATOM 7001 N N . LYS B 1 425 ? 10.156 -19.312 19.953 1 33.75 425 LYS B N 1
ATOM 7002 C CA . LYS B 1 425 ? 9.141 -18.859 20.906 1 33.75 425 LYS B CA 1
ATOM 7003 C C . LYS B 1 425 ? 8.023 -18.094 20.203 1 33.75 425 LYS B C 1
ATOM 7005 O O . LYS B 1 425 ? 8.281 -17.297 19.297 1 33.75 425 LYS B O 1
ATOM 7010 N N . PRO B 1 426 ? 6.832 -18.625 20.203 1 34.78 426 PRO B N 1
ATOM 7011 C CA . PRO B 1 426 ? 5.691 -17.891 19.641 1 34.78 426 PRO B CA 1
ATOM 7012 C C . PRO B 1 426 ? 5.734 -16.391 19.938 1 34.78 426 PRO B C 1
ATOM 7014 O O . PRO B 1 426 ? 5.883 -16 21.094 1 34.78 426 PRO B O 1
ATOM 7017 N N . THR B 1 427 ? 6.176 -15.68 19.047 1 34.22 427 THR B N 1
ATOM 7018 C CA . THR B 1 427 ? 6.281 -14.25 19.344 1 34.22 427 THR B CA 1
ATOM 7019 C C . THR B 1 427 ? 4.914 -13.672 19.688 1 34.22 427 THR B C 1
ATOM 7021 O O . THR B 1 427 ? 4.816 -12.539 20.156 1 34.22 427 THR B O 1
ATOM 7024 N N . ASN B 1 428 ? 3.838 -14.172 18.953 1 34.22 428 ASN B N 1
ATOM 7025 C CA . ASN B 1 428 ? 2.566 -13.586 19.359 1 34.22 428 ASN B CA 1
ATOM 7026 C C . ASN B 1 428 ? 2.035 -14.234 20.641 1 34.22 428 ASN B C 1
ATOM 7028 O O . ASN B 1 428 ? 1.771 -15.438 20.672 1 34.22 428 ASN B O 1
ATOM 7032 N N . PRO B 1 429 ? 2.176 -13.688 21.781 1 31.58 429 PRO B N 1
ATOM 7033 C CA . PRO B 1 429 ? 1.563 -14.297 22.969 1 31.58 429 PRO B CA 1
ATOM 7034 C C . PRO B 1 429 ? 0.078 -14.594 22.781 1 31.58 429 PRO B C 1
ATOM 7036 O O . PRO B 1 429 ? -0.595 -13.914 22 1 31.58 429 PRO B O 1
ATOM 7039 N N . LYS B 1 430 ? -0.346 -15.781 23 1 30.67 430 LYS B N 1
ATOM 7040 C CA . LYS B 1 430 ? -1.745 -16.203 23.031 1 30.67 430 LYS B CA 1
ATOM 7041 C C . LYS B 1 430 ? -2.607 -15.172 23.766 1 30.67 430 LYS B C 1
ATOM 7043 O O . LYS B 1 430 ? -2.396 -14.906 24.938 1 30.67 430 LYS B O 1
ATOM 7048 N N . ALA B 1 431 ? -3.205 -14.344 23.016 1 31.75 431 ALA B N 1
ATOM 7049 C CA . ALA B 1 431 ? -4.117 -13.398 23.656 1 31.75 431 ALA B CA 1
ATOM 7050 C C . ALA B 1 431 ? -5.164 -14.117 24.5 1 31.75 431 ALA B C 1
ATOM 7052 O O . ALA B 1 431 ? -5.73 -13.539 25.422 1 31.75 431 ALA B O 1
ATOM 7053 N N . TYR B 1 432 ? -5.586 -15.328 24 1 32.47 432 TYR B N 1
ATOM 7054 C CA . TYR B 1 432 ? -6.777 -15.852 24.656 1 32.47 432 TYR B CA 1
ATOM 7055 C C . TYR B 1 432 ? -6.426 -16.5 26 1 32.47 432 TYR B C 1
ATOM 7057 O O . TYR B 1 432 ? -7.211 -17.281 26.531 1 32.47 432 TYR B O 1
ATOM 7065 N N . GLY B 1 433 ? -5.246 -16.469 26.453 1 29.47 433 GLY B N 1
ATOM 7066 C CA . GLY B 1 433 ? -5.031 -17.312 27.625 1 29.47 433 GLY B CA 1
ATOM 7067 C C . GLY B 1 433 ? -5.852 -16.891 28.828 1 29.47 433 GLY B C 1
ATOM 7068 O O . GLY B 1 433 ? -5.809 -17.531 29.875 1 29.47 433 GLY B O 1
ATOM 7069 N N . ARG B 1 434 ? -6.27 -15.594 28.812 1 30.41 434 ARG B N 1
ATOM 7070 C CA . ARG B 1 434 ? -6.75 -15.227 30.141 1 30.41 434 ARG B CA 1
ATOM 7071 C C . ARG B 1 434 ? -8.156 -15.766 30.391 1 30.41 434 ARG B C 1
ATOM 7073 O O . ARG B 1 434 ? -8.742 -15.539 31.453 1 30.41 434 ARG B O 1
ATOM 7080 N N . LEU B 1 435 ? -8.836 -16.25 29.266 1 29.02 435 LEU B N 1
ATOM 7081 C CA . LEU B 1 435 ? -10.188 -16.594 29.688 1 29.02 435 LEU B CA 1
ATOM 7082 C C . LEU B 1 435 ? -10.18 -17.859 30.531 1 29.02 435 LEU B C 1
ATOM 7084 O O . LEU B 1 435 ? -11.211 -18.25 31.094 1 29.02 435 LEU B O 1
ATOM 7088 N N . ASP B 1 436 ? -9.172 -18.641 30.375 1 29.48 436 ASP B N 1
ATOM 7089 C CA . ASP B 1 436 ? -9.344 -19.953 31.016 1 29.48 436 ASP B CA 1
ATOM 7090 C C . ASP B 1 436 ? -9.344 -19.812 32.531 1 29.48 436 ASP B C 1
ATOM 7092 O O . ASP B 1 436 ? -9.641 -20.766 33.25 1 29.48 436 ASP B O 1
ATOM 7096 N N . HIS B 1 437 ? -8.734 -18.766 33.031 1 31.66 437 HIS B N 1
ATOM 7097 C CA . HIS B 1 437 ? -8.578 -18.906 34.469 1 31.66 437 HIS B CA 1
ATOM 7098 C C . HIS B 1 437 ? -9.906 -18.703 35.188 1 31.66 437 HIS B C 1
ATOM 7100 O O . HIS B 1 437 ? -10.008 -18.922 36.406 1 31.66 437 HIS B O 1
ATOM 7106 N N . VAL B 1 438 ? -10.82 -17.938 34.5 1 30.91 438 VAL B N 1
ATOM 7107 C CA . VAL B 1 438 ? -11.938 -17.594 35.375 1 30.91 438 VAL B CA 1
ATOM 7108 C C . VAL B 1 438 ? -12.859 -18.797 35.531 1 30.91 438 VAL B C 1
ATOM 7110 O O . VAL B 1 438 ? -13.672 -18.859 36.469 1 30.91 438 VAL B O 1
ATOM 7113 N N . THR B 1 439 ? -12.781 -19.672 34.469 1 29.75 439 THR B N 1
ATOM 7114 C CA . THR B 1 439 ? -13.875 -20.641 34.562 1 29.75 439 THR B CA 1
ATOM 7115 C C . THR B 1 439 ? -13.656 -21.609 35.719 1 29.75 439 THR B C 1
ATOM 7117 O O . THR B 1 439 ? -14.594 -22.281 36.156 1 29.75 439 THR B O 1
ATOM 7120 N N . ASN B 1 440 ? -12.383 -21.781 36 1 29.25 440 ASN B N 1
ATOM 7121 C CA . ASN B 1 440 ? -12.273 -22.953 36.875 1 29.25 440 ASN B CA 1
ATOM 7122 C C . ASN B 1 440 ? -12.898 -22.688 38.25 1 29.25 440 ASN B C 1
ATOM 7124 O O . ASN B 1 440 ? -13.102 -23.609 39.031 1 29.25 440 ASN B O 1
ATOM 7128 N N . ASN B 1 441 ? -12.766 -21.422 38.625 1 29.52 441 ASN B N 1
ATOM 7129 C CA . ASN B 1 441 ? -13.016 -21.375 40.062 1 29.52 441 ASN B CA 1
ATOM 7130 C C . ASN B 1 441 ? -14.5 -21.5 40.375 1 29.52 441 ASN B C 1
ATOM 7132 O O . ASN B 1 441 ? -14.898 -21.406 41.562 1 29.52 441 ASN B O 1
ATOM 7136 N N . VAL B 1 442 ? -15.305 -21.172 39.312 1 28.7 442 VAL B N 1
ATOM 7137 C CA . VAL B 1 442 ? -16.672 -21.047 39.781 1 28.7 442 VAL B CA 1
ATOM 7138 C C . VAL B 1 442 ? -17.234 -22.438 40.094 1 28.7 442 VAL B C 1
ATOM 7140 O O . VAL B 1 442 ? -18.266 -22.562 40.75 1 28.7 442 VAL B O 1
ATOM 7143 N N . THR B 1 443 ? -16.609 -23.422 39.344 1 28.19 443 THR B N 1
ATOM 7144 C CA . THR B 1 443 ? -17.375 -24.656 39.406 1 28.19 443 THR B CA 1
ATOM 7145 C C . THR B 1 443 ? -17.359 -25.266 40.781 1 28.19 443 THR B C 1
ATOM 7147 O O . THR B 1 443 ? -18.016 -26.266 41.062 1 28.19 443 THR B O 1
ATOM 7150 N N . GLN B 1 444 ? -16.344 -24.797 41.562 1 25.17 444 GLN B N 1
ATOM 7151 C CA . GLN B 1 444 ? -16.234 -25.703 42.719 1 25.17 444 GLN B CA 1
ATOM 7152 C C . GLN B 1 444 ? -17.484 -25.641 43.594 1 25.17 444 GLN B C 1
ATOM 7154 O O . GLN B 1 444 ? -17.703 -26.531 44.406 1 25.17 444 GLN B O 1
ATOM 7159 N N . SER B 1 445 ? -18.047 -24.438 43.656 1 25.62 445 SER B N 1
ATOM 7160 C CA . SER B 1 445 ? -18.734 -24.391 44.938 1 25.62 445 SER B CA 1
ATOM 7161 C C . SER B 1 445 ? -20.016 -25.219 44.906 1 25.62 445 SER B C 1
ATOM 7163 O O . SER B 1 445 ? -20.625 -25.453 45.969 1 25.62 445 SER B O 1
ATOM 7165 N N . GLU B 1 446 ? -20.641 -25.266 43.656 1 24.66 446 GLU B N 1
ATOM 7166 C CA . GLU B 1 446 ? -22.031 -25.609 43.875 1 24.66 446 GLU B CA 1
ATOM 7167 C C . GLU B 1 446 ? -22.188 -27.094 44.188 1 24.66 446 GLU B C 1
ATOM 7169 O O . GLU B 1 446 ? -23.312 -27.625 44.188 1 24.66 446 GLU B O 1
ATOM 7174 N N . SER B 1 447 ? -21.094 -27.828 44.375 1 23.59 447 SER B N 1
ATOM 7175 C CA . SER B 1 447 ? -21.344 -29.25 44.469 1 23.59 447 SER B CA 1
ATOM 7176 C C . SER B 1 447 ? -22.312 -29.562 45.625 1 23.59 447 SER B C 1
ATOM 7178 O O . SER B 1 447 ? -22.641 -30.734 45.844 1 23.59 447 SER B O 1
ATOM 7180 N N . SER B 1 448 ? -22.516 -28.609 46.562 1 21.31 448 SER B N 1
ATOM 7181 C CA . SER B 1 448 ? -22.922 -29.234 47.812 1 21.31 448 SER B CA 1
ATOM 7182 C C . SER B 1 448 ? -24.312 -29.844 47.719 1 21.31 448 SER B C 1
ATOM 7184 O O . SER B 1 448 ? -24.719 -30.625 48.562 1 21.31 448 SER B O 1
ATOM 7186 N N . LEU B 1 449 ? -25.266 -29.219 46.969 1 21.08 449 LEU B N 1
ATOM 7187 C CA . LEU B 1 449 ? -26.578 -29.5 47.531 1 21.08 449 LEU B CA 1
ATOM 7188 C C . LEU B 1 449 ? -27.094 -30.875 47.094 1 21.08 449 LEU B C 1
ATOM 7190 O O . LEU B 1 449 ? -27.734 -30.984 46.062 1 21.08 449 LEU B O 1
ATOM 7194 N N . ALA B 1 450 ? -26.266 -31.891 47.031 1 21.66 450 ALA B N 1
ATOM 7195 C CA . ALA B 1 450 ? -26.547 -33.25 46.562 1 21.66 450 ALA B CA 1
ATOM 7196 C C . ALA B 1 450 ? -27.781 -33.812 47.25 1 21.66 450 ALA B C 1
ATOM 7198 O O . ALA B 1 450 ? -28.359 -34.812 46.812 1 21.66 450 ALA B O 1
ATOM 7199 N N . ASN B 1 451 ? -28.047 -33.594 48.594 1 18.39 451 ASN B N 1
ATOM 7200 C CA . ASN B 1 451 ? -28.516 -34.781 49.344 1 18.39 451 ASN B CA 1
ATOM 7201 C C . ASN B 1 451 ? -29.969 -35.094 49.031 1 18.39 451 ASN B C 1
ATOM 7203 O O . ASN B 1 451 ? -30.516 -36.094 49.531 1 18.39 451 ASN B O 1
ATOM 7207 N N . ALA B 1 452 ? -30.812 -34.062 48.75 1 16.84 452 ALA B N 1
ATOM 7208 C CA . ALA B 1 452 ? -32.031 -34.406 49.5 1 16.84 452 ALA B CA 1
ATOM 7209 C C . ALA B 1 452 ? -32.656 -35.688 48.938 1 16.84 452 ALA B C 1
ATOM 7211 O O . ALA B 1 452 ? -32.406 -36.062 47.812 1 16.84 452 ALA B O 1
ATOM 7212 N N . ALA B 1 453 ? -34.062 -35.938 49.375 1 18.03 453 ALA B N 1
ATOM 7213 C CA . ALA B 1 453 ? -34.969 -37 49.844 1 18.03 453 ALA B CA 1
ATOM 7214 C C . ALA B 1 453 ? -35.469 -37.844 48.688 1 18.03 453 ALA B C 1
ATOM 7216 O O . ALA B 1 453 ? -35.656 -37.312 47.562 1 18.03 453 ALA B O 1
ATOM 7217 N N . ASP B 1 454 ? -35.406 -39.125 48.812 1 18.8 454 ASP B N 1
ATOM 7218 C CA . ASP B 1 454 ? -35.688 -40.469 48.281 1 18.8 454 ASP B CA 1
ATOM 7219 C C . ASP B 1 454 ? -37.156 -40.625 47.906 1 18.8 454 ASP B C 1
ATOM 7221 O O . ASP B 1 454 ? -37.625 -41.719 47.688 1 18.8 454 ASP B O 1
ATOM 7225 N N . VAL B 1 455 ? -37.969 -39.438 47.875 1 17.66 455 VAL B N 1
ATOM 7226 C CA . VAL B 1 455 ? -39.312 -39.906 48.219 1 17.66 455 VAL B CA 1
ATOM 7227 C C . VAL B 1 455 ? -39.75 -41 47.25 1 17.66 455 VAL B C 1
ATOM 7229 O O . VAL B 1 455 ? -39.344 -41 46.094 1 17.66 455 VAL B O 1
ATOM 7232 N N . ASN B 1 456 ? -40.594 -41.906 47.781 1 17.89 456 ASN B N 1
ATOM 7233 C CA . ASN B 1 456 ? -41.188 -43.219 47.656 1 17.89 456 ASN B CA 1
ATOM 7234 C C . ASN B 1 456 ? -42.188 -43.312 46.531 1 17.89 456 ASN B C 1
ATOM 7236 O O . ASN B 1 456 ? -42.969 -44.25 46.469 1 17.89 456 ASN B O 1
ATOM 7240 N N . THR B 1 457 ? -42.156 -42.25 45.625 1 18.05 457 THR B N 1
ATOM 7241 C CA . THR B 1 457 ? -43.531 -42.344 45.062 1 18.05 457 THR B CA 1
ATOM 7242 C C . THR B 1 457 ? -43.844 -43.75 44.594 1 18.05 457 THR B C 1
ATOM 7244 O O . THR B 1 457 ? -43.062 -44.312 43.812 1 18.05 457 THR B O 1
ATOM 7247 N N . ASP B 1 458 ? -44.875 -44.375 45.281 1 16.5 458 ASP B N 1
ATOM 7248 C CA . ASP B 1 458 ? -45.594 -45.625 45.406 1 16.5 458 ASP B CA 1
ATOM 7249 C C . ASP B 1 458 ? -45.969 -46.156 44 1 16.5 458 ASP B C 1
ATOM 7251 O O . ASP B 1 458 ? -45.688 -47.312 43.656 1 16.5 458 ASP B O 1
ATOM 7255 N N . GLU B 1 459 ? -47.25 -45.781 43.719 1 15.99 459 GLU B N 1
ATOM 7256 C CA . GLU B 1 459 ? -48.344 -46.75 43.594 1 15.99 459 GLU B CA 1
ATOM 7257 C C . GLU B 1 459 ? -48.406 -47.375 42.219 1 15.99 459 GLU B C 1
ATOM 7259 O O . GLU B 1 459 ? -48.594 -48.594 42.094 1 15.99 459 GLU B O 1
ATOM 7264 N N . LEU B 1 460 ? -48.812 -46.531 41.219 1 17.3 460 LEU B N 1
ATOM 7265 C CA . LEU B 1 460 ? -50.031 -47 40.594 1 17.3 460 LEU B CA 1
ATOM 7266 C C . LEU B 1 460 ? -49.781 -48.219 39.719 1 17.3 460 LEU B C 1
ATOM 7268 O O . LEU B 1 460 ? -48.875 -48.188 38.875 1 17.3 460 LEU B O 1
ATOM 7272 N N . LEU B 1 461 ? -50.5 -49.281 40.062 1 16.64 461 LEU B N 1
ATOM 7273 C CA . LEU B 1 461 ? -50.719 -50.719 39.875 1 16.64 461 LEU B CA 1
ATOM 7274 C C . LEU B 1 461 ? -50.906 -51.062 38.406 1 16.64 461 LEU B C 1
ATOM 7276 O O . LEU B 1 461 ? -50.281 -51.969 37.906 1 16.64 461 LEU B O 1
ATOM 7280 N N . GLY B 1 462 ? -52.281 -50.906 38.031 1 16.28 462 GLY B N 1
ATOM 7281 C CA . GLY B 1 462 ? -53.125 -52.062 37.688 1 16.28 462 GLY B CA 1
ATOM 7282 C C . GLY B 1 462 ? -52.844 -52.594 36.312 1 16.28 462 GLY B C 1
ATOM 7283 O O . GLY B 1 462 ? -52.562 -53.781 36.125 1 16.28 462 GLY B O 1
ATOM 7284 N N . GLN B 1 463 ? -53.938 -52.312 35.406 1 17.08 463 GLN B N 1
ATOM 7285 C CA . GLN B 1 463 ? -54.906 -53.188 34.812 1 17.08 463 GLN B CA 1
ATOM 7286 C C . GLN B 1 463 ? -54.375 -53.812 33.5 1 17.08 463 GLN B C 1
ATOM 7288 O O . GLN B 1 463 ? -53.438 -53.312 32.906 1 17.08 463 GLN B O 1
ATOM 7293 N N . GLY B 1 464 ? -55.438 -54.375 32.75 1 17 464 GLY B N 1
ATOM 7294 C CA . GLY B 1 464 ? -56 -55.594 32.188 1 17 464 GLY B CA 1
ATOM 7295 C C . GLY B 1 464 ? -55.5 -55.875 30.766 1 17 464 GLY B C 1
ATOM 7296 O O . GLY B 1 464 ? -55.031 -56.969 30.469 1 17 464 GLY B O 1
ATOM 7297 N N . PHE B 1 465 ? -56.281 -55.156 29.797 1 16.94 465 PHE B N 1
ATOM 7298 C CA . PHE B 1 465 ? -57.156 -55.906 28.891 1 16.94 465 PHE B CA 1
ATOM 7299 C C . PHE B 1 465 ? -56.375 -56.594 27.797 1 16.94 465 PHE B C 1
ATOM 7301 O O . PHE B 1 465 ? -55.188 -56.25 27.562 1 16.94 465 PHE B O 1
ATOM 7308 N N . ALA B 1 466 ? -57.031 -56.5 26.594 1 18.19 466 ALA B N 1
ATOM 7309 C CA . ALA B 1 466 ? -57.688 -57.438 25.672 1 18.19 466 ALA B CA 1
ATOM 7310 C C . ALA B 1 466 ? -56.656 -58.062 24.719 1 18.19 466 ALA B C 1
ATOM 7312 O O . ALA B 1 466 ? -55.562 -57.5 24.5 1 18.19 466 ALA B O 1
ATOM 7313 N N . GLU B 1 467 ? -57.312 -58.812 23.828 1 18.14 467 GLU B N 1
ATOM 7314 C CA . GLU B 1 467 ? -57.469 -60.062 23.094 1 18.14 467 GLU B CA 1
ATOM 7315 C C . GLU B 1 467 ? -56.562 -60.094 21.859 1 18.14 467 GLU B C 1
ATOM 7317 O O . GLU B 1 467 ? -55.844 -61.031 21.656 1 18.14 467 GLU B O 1
ATOM 7322 N N . LYS B 1 468 ? -57.438 -59.875 20.797 1 18.44 468 LYS B N 1
ATOM 7323 C CA . LYS B 1 468 ? -57.688 -60.844 19.734 1 18.44 468 LYS B CA 1
ATOM 7324 C C . LYS B 1 468 ? -56.469 -61.031 18.859 1 18.44 468 LYS B C 1
ATOM 7326 O O . LYS B 1 468 ? -55.594 -60.188 18.812 1 18.44 468 LYS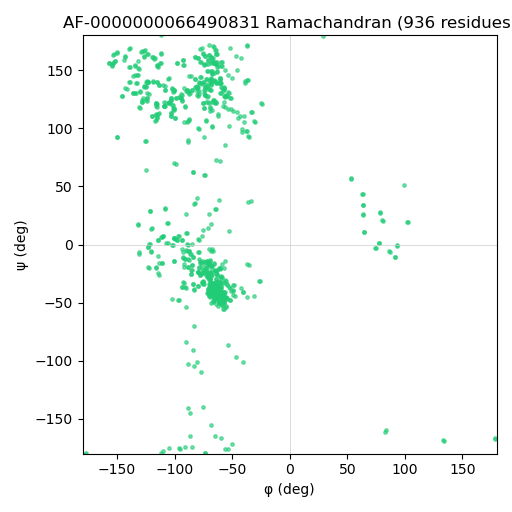 B O 1
ATOM 7331 N N . PRO B 1 469 ? -57.094 -61.469 17.672 1 20.17 469 PRO B N 1
ATOM 7332 C CA . PRO B 1 469 ? -57.219 -62.531 16.672 1 20.17 469 PRO B CA 1
ATOM 7333 C C . PRO B 1 469 ? -56.156 -62.469 15.586 1 20.17 469 PRO B C 1
ATOM 7335 O O . PRO B 1 469 ? -55.562 -63.5 15.258 1 20.17 469 PRO B O 1
ATOM 7338 N N . VAL B 1 470 ? -56.844 -61.594 14.562 1 21.25 470 VAL B N 1
ATOM 7339 C CA . VAL B 1 470 ? -56.594 -61.656 13.125 1 21.25 470 VAL B CA 1
ATOM 7340 C C . VAL B 1 470 ? -55.188 -61.094 12.828 1 21.25 470 VAL B C 1
ATOM 7342 O O . VAL B 1 470 ? -54.844 -60.031 13.328 1 21.25 470 VAL B O 1
#

Radius of gyration: 34.76 Å; Cα contacts (8 Å, |Δi|>4): 1670; chains: 2; bounding box: 133×116×92 Å

Nearest PDB structures (foldseek):
  7owz-assembly1_A  TM=8.358E-01  e=3.380E-26  Mus musculus
  7ovs-assembly1_A  TM=8.288E-01  e=1.033E-25  Mus musculus
  7nq4-assembly1_B-2  TM=8.300E-01  e=2.645E-25  Homo sapiens
  6fv5-assembly1_B  TM=8.229E-01  e=1.454E-24  Mus musculus
  3bl3-assembly1_A-2  TM=8.139E-01  e=8.726E-21  Zymomonas mobilis

Secondary structure (DSSP, 8-state):
--STTS----S-SEEEEEESS---TTS--EEEEEETTS--EEESEEEPBPBTTB-TT--HHHHHHH----EEEEEGGGT----TTS--GGGG----TT--HHHHHTT--TTSEEEEESS-SSPPP-SSPPBTTEEEEEETTEEEEEEHHHHHHHHHHH--SEEEPP----SS---HHHHHHHHHHHHHHHHHHHHHHH-TTS-----PEEEEEE-SS-TGGGHHHHHHIIIIIGGG--EEEESSGGGGGGS-GGGTTSEEEE-----SHHHHHHHHHTT--EEE-THHHHHHHHTEEE---SSPP---TT--PBPSEEES-SGGGTT--S-SSTT--SHHHHH--HHHHHHHHHTT-HHHHHHHHHHHHHHHHHHHHHHHHHHHHT-HHHHHHHHHHHB-SSPPPP-S--SPPPGGGS---TTS--SS--GGGGGHHHHTTTTTGGGGGTT-------------------/--STTS----S-SEEEEEESS---SSS--EEEEEETTS--EEESEEEPBPBTTB-TT--HHHHHHH----EEEEEGGGT----TTS--GGGG----TT--HHHHHTT--TTSEEEEESS-SSPPP-SSPPBTTEEEEEETTEEEEEEHHHHHHHHHHH--SEEEPP----SS---HHHHHHHHHHHHHHHHHHHHHHH-TTS-----PEEEEEE-SS-TGGGHHHHHHIIIIIGGG--EEEESSGGGGGGS-GGGTTSEEEE-----SHHHHHHHHHTT--EEE-THHHHHHHTTEEE---SSPP---TT--PBPSEEES-SGGGTT--S-SSTT--SHHHHH--HHHHHHHHHTT-HHHHHHHHHHHHHHHHHHHHHHHHHHHHT-HHHHHHHHHHHB-SSPPPP-S-PSPPPGGGS---TTS--SS--GGGGGHHHHTTTTTGGGGTT--------------------

Organism: Paracoccidioides lutzii (strain ATCC MYA-826 / Pb01) (NCBI:txid502779)

Foldseek 3Di:
DVVPVVPDPPPDQWDKFWPDDLDDLFFFTWIWTDGPQADIDTWPDEAQEAQLLHRPLADQVCCVPFFPAREHEDAVLAQCDLDPVRDGPLLPQDDDQQGASSCVVSVHDRHHQYEYEHAGQVHFADPDAADLFWGWHAYPVGIDTHGLVNVLVCCLRRQGQAYEFDFRDHSDDDDPVRLLSRLVSLLVSVVVSLCVQPNPVDDRSHNHQYAREQEPDDLVSNVVSLVCCQPPVVVRHQYHEYQDLQSSVNHDPSNSSHAYEYSYADFDVLVVLSSSSRHHTYYHYVNLLVCLLLQWAADAAPLGPDDDPPDPAAARTDRLQDCVQQPWFAARDPPDPGPRRVPGGSNVLNVCVVVLNSVSSSSRSSRSSVRSVRRRVNLSVCVVVVNSVVSSVSNPRRHDPGHDDRDDPGHPQDPSNPRPPVPDDPPPPDPPVPVPPVPPPVPPPPPPDPPDDDPPPDDDPDDDDDDDDD/DVVPVVPDPPPDQWDKFWDDDLDDQFAFTWIWTDGPQADIDTWPDEAQEAQLLHRPLADQVCCVPFFPAREHEDAVLAQCDLDPVRDGPLLPQDDDQQGASSCVVSVHDRHHAYEYEHAGQVHFADPDAADLFWGWHAYPVGIDTHGLVNVLVVCLRRQGQAYEFDFRDHSDDDDPVVLLSRLVSLLVSVVVSLCVQPNPVDDRSHNHQYAREQEPDDLVSNVVSLVCCVPPVVVRHQYHEYQDLQSSNNHDPSNNSHAYEYSYADFDVLVVLSSSRRHHTYYHYVNLLVCLQLQWAADAAPLGDDDDPPDPAAARTDRLQDCVQQPWFAARDPPDPGPRRVPGGSNVLNVCVVVLNSVSSSSRSSRSSVRSVRRRVNLSVCVVVVNSVVSSVSNPRRHDPGHDDRDDRGHPDDPSNPRPPPPDDPPPPDPPVPVVVVPPPVPPPPPPPPDDDPDDPDDDDDDDDDDDDD

InterPro domains:
  IPR002616 tRNA-guanine(15) transglycosylase-like [PF01702] (28-400)
  IPR002616 tRNA-guanine(15) transglycosylase-like [TIGR00449] (323-401)
  IPR028592 Queuine tRNA-ribosyltransferase accessory subunit QTRTD1 [MF_03043] (39-394)
  IPR036511 Queuine tRNA-ribosyltransferase-like [G3DSA:3.20.20.105] (14-401)
  IPR036511 Queuine tRNA-ribosyltransferase-like [SSF51713] (13-396)
  IPR050852 Queuine tRNA-ribosyltransferase [PTHR46064] (27-402)